Protein AF-A0A7S1QNQ6-F1 (afdb_monomer_lite)

Structure (mmCIF, N/CA/C/O backbone):
data_AF-A0A7S1QNQ6-F1
#
_entry.id   AF-A0A7S1QNQ6-F1
#
loop_
_atom_site.group_PDB
_atom_site.id
_atom_site.type_symbol
_atom_site.label_atom_id
_atom_site.label_alt_id
_atom_site.label_comp_id
_atom_site.label_asym_id
_atom_site.label_entity_id
_atom_site.label_seq_id
_atom_site.pdbx_PDB_ins_code
_atom_site.Cartn_x
_atom_site.Cartn_y
_atom_site.Cartn_z
_atom_site.occupancy
_atom_site.B_iso_or_equiv
_atom_site.auth_seq_id
_atom_site.auth_comp_id
_atom_site.auth_asym_id
_atom_site.auth_atom_id
_atom_site.pdbx_PDB_model_num
ATOM 1 N N . ALA A 1 1 ? 40.772 -43.694 34.436 1.00 43.66 1 ALA A N 1
ATOM 2 C CA . ALA A 1 1 ? 40.806 -44.690 33.346 1.00 43.66 1 ALA A CA 1
ATOM 3 C C . ALA A 1 1 ? 40.112 -44.093 32.126 1.00 43.66 1 ALA A C 1
ATOM 5 O O . ALA A 1 1 ? 38.906 -44.220 31.975 1.00 43.66 1 ALA A O 1
ATOM 6 N N . ALA A 1 2 ? 40.869 -43.339 31.330 1.00 39.12 2 ALA A N 1
ATOM 7 C CA . ALA A 1 2 ? 40.403 -42.659 30.126 1.00 39.12 2 ALA A CA 1
ATOM 8 C C . ALA A 1 2 ? 40.765 -43.521 28.909 1.00 39.12 2 ALA A C 1
ATOM 10 O O . ALA A 1 2 ? 41.904 -43.976 28.809 1.00 39.12 2 ALA A O 1
ATOM 11 N N . ARG A 1 3 ? 39.799 -43.787 28.022 1.00 51.72 3 ARG A N 1
ATOM 12 C CA . ARG A 1 3 ? 40.020 -44.522 26.770 1.00 51.72 3 ARG A CA 1
ATOM 13 C C . ARG A 1 3 ? 40.305 -43.535 25.643 1.00 51.72 3 ARG A C 1
ATOM 15 O O . ARG A 1 3 ? 39.486 -42.678 25.332 1.00 51.72 3 ARG A O 1
ATOM 22 N N . SER A 1 4 ? 41.492 -43.687 25.078 1.00 51.06 4 SER A N 1
ATOM 23 C CA . SER A 1 4 ? 42.053 -42.997 23.925 1.00 51.06 4 SER A CA 1
ATOM 24 C C . SER A 1 4 ? 41.447 -43.507 22.613 1.00 51.06 4 SER A C 1
ATOM 26 O O . SER A 1 4 ? 41.304 -44.711 22.404 1.00 51.06 4 SER A O 1
ATOM 28 N N . ALA A 1 5 ? 41.110 -42.573 21.723 1.00 56.50 5 ALA A N 1
ATOM 29 C CA . ALA A 1 5 ? 40.767 -42.834 20.327 1.00 56.50 5 ALA A CA 1
ATOM 30 C C . ALA A 1 5 ? 42.047 -42.940 19.459 1.00 56.50 5 ALA A C 1
ATOM 32 O O . ALA A 1 5 ? 43.054 -42.312 19.799 1.00 56.50 5 ALA A O 1
ATOM 33 N N . PRO A 1 6 ? 42.034 -43.716 18.357 1.00 59.28 6 PRO A N 1
ATOM 34 C CA . PRO A 1 6 ? 43.206 -43.937 17.505 1.00 59.28 6 PRO A CA 1
ATOM 35 C C . PRO A 1 6 ? 43.489 -42.769 16.530 1.00 59.28 6 PRO A C 1
ATOM 37 O O . PRO A 1 6 ? 42.563 -42.047 16.147 1.00 59.28 6 PRO A O 1
ATOM 40 N N . PRO A 1 7 ? 44.757 -42.581 16.103 1.00 54.34 7 PRO A N 1
ATOM 41 C CA . PRO A 1 7 ? 45.183 -41.452 15.277 1.00 54.34 7 PRO A CA 1
ATOM 42 C C . PRO A 1 7 ? 44.834 -41.634 13.791 1.00 54.34 7 PRO A C 1
ATOM 44 O O . PRO A 1 7 ? 44.907 -42.734 13.245 1.00 54.34 7 PRO A O 1
ATOM 47 N N . ARG A 1 8 ? 44.485 -40.524 13.128 1.00 54.38 8 ARG A N 1
ATOM 48 C CA . ARG A 1 8 ? 44.292 -40.439 11.671 1.00 54.38 8 ARG A CA 1
ATOM 49 C C . ARG A 1 8 ? 45.647 -40.359 10.940 1.00 54.38 8 ARG A C 1
ATOM 51 O O . ARG A 1 8 ? 46.566 -39.742 11.478 1.00 54.38 8 ARG A O 1
ATOM 58 N N . PRO A 1 9 ? 45.772 -40.932 9.729 1.00 52.75 9 PRO A N 1
ATOM 59 C CA . PRO A 1 9 ? 46.994 -40.861 8.928 1.00 52.75 9 PRO A CA 1
ATOM 60 C C . PRO A 1 9 ? 47.185 -39.483 8.254 1.00 52.75 9 PRO A C 1
ATOM 62 O O . PRO A 1 9 ? 46.202 -38.773 8.026 1.00 52.75 9 PRO A O 1
ATOM 65 N N . PRO A 1 10 ? 48.436 -39.099 7.933 1.00 51.22 10 PRO A N 1
ATOM 66 C CA . PRO A 1 10 ? 48.774 -37.786 7.387 1.00 51.22 10 PRO A CA 1
ATOM 67 C C . PRO A 1 10 ? 48.461 -37.674 5.886 1.00 51.22 10 PRO A C 1
ATOM 69 O O . PRO A 1 10 ? 48.866 -38.520 5.092 1.00 51.22 10 PRO A O 1
ATOM 72 N N . CYS A 1 11 ? 47.787 -36.591 5.494 1.00 41.41 11 CYS A N 1
ATOM 73 C CA . CYS A 1 11 ? 47.638 -36.185 4.098 1.00 41.41 11 CYS A CA 1
ATOM 74 C C . CYS A 1 11 ? 48.919 -35.484 3.620 1.00 41.41 11 CYS A C 1
ATOM 76 O O . CYS A 1 11 ? 49.298 -34.446 4.163 1.00 41.41 11 CYS A O 1
ATOM 78 N N . SER A 1 12 ? 49.563 -36.030 2.589 1.00 45.22 12 SER A N 1
ATOM 79 C CA . SER A 1 12 ? 50.624 -35.363 1.824 1.00 45.22 12 SER A CA 1
ATOM 80 C C . SER A 1 12 ? 50.027 -34.659 0.594 1.00 45.22 12 SER A C 1
ATOM 82 O O . SER A 1 12 ? 49.129 -35.222 -0.033 1.00 45.22 12 SER A O 1
ATOM 84 N N . PRO A 1 13 ? 50.506 -33.460 0.211 1.00 51.19 13 PRO A N 1
ATOM 85 C CA . PRO A 1 13 ? 50.069 -32.786 -1.006 1.00 51.19 13 PRO A CA 1
ATOM 86 C C . PRO A 1 13 ? 50.897 -33.259 -2.212 1.00 51.19 13 PRO A C 1
ATOM 88 O O . PRO A 1 13 ? 52.118 -33.114 -2.229 1.00 51.19 13 PRO A O 1
ATOM 91 N N . HIS A 1 14 ? 50.235 -33.797 -3.237 1.00 39.62 14 HIS A N 1
ATOM 92 C CA . HIS A 1 14 ? 50.823 -33.973 -4.568 1.00 39.62 14 HIS A CA 1
ATOM 93 C C . HIS A 1 14 ? 50.508 -32.741 -5.434 1.00 39.62 14 HIS A C 1
ATOM 95 O O . HIS A 1 14 ? 49.341 -32.355 -5.512 1.00 39.62 14 HIS A O 1
ATOM 101 N N . PRO A 1 15 ? 51.496 -32.130 -6.113 1.00 47.69 15 PRO A N 1
ATOM 102 C CA . PRO A 1 15 ? 51.234 -31.169 -7.173 1.00 47.69 15 PRO A CA 1
ATOM 103 C C . PRO A 1 15 ? 50.852 -31.929 -8.450 1.00 47.69 15 PRO A C 1
ATOM 105 O O . PRO A 1 15 ? 51.611 -32.766 -8.936 1.00 47.69 15 PRO A O 1
ATOM 108 N N . VAL A 1 16 ? 49.668 -31.649 -8.992 1.00 44.62 16 VAL A N 1
ATOM 109 C CA . VAL A 1 16 ? 49.266 -32.124 -10.321 1.00 44.62 16 VAL A CA 1
ATOM 110 C C . VAL A 1 16 ? 49.886 -31.181 -11.349 1.00 44.62 16 VAL A C 1
ATOM 112 O O . VAL A 1 16 ? 49.451 -30.042 -11.506 1.00 44.62 16 VAL A O 1
ATOM 115 N N . SER A 1 17 ? 50.936 -31.644 -12.022 1.00 35.41 17 SER A N 1
ATOM 116 C CA . SER A 1 17 ? 51.471 -31.014 -13.227 1.00 35.41 17 SER A CA 1
ATOM 117 C C . SER A 1 17 ? 50.490 -31.236 -14.380 1.00 35.41 17 SER A C 1
ATOM 119 O O . SER A 1 17 ? 50.269 -32.368 -14.799 1.00 35.41 17 SER A O 1
ATOM 121 N N . VAL A 1 18 ? 49.893 -30.156 -14.885 1.00 40.31 18 VAL A N 1
ATOM 122 C CA . VAL A 1 18 ? 49.149 -30.156 -16.150 1.00 40.31 18 VAL A CA 1
ATOM 123 C C . VAL A 1 18 ? 50.181 -30.069 -17.274 1.00 40.31 18 VAL A C 1
ATOM 125 O O . VAL A 1 18 ? 50.768 -29.012 -17.503 1.00 40.31 18 VAL A O 1
ATOM 128 N N . GLU A 1 19 ? 50.454 -31.196 -17.932 1.00 37.75 19 GLU A N 1
ATOM 129 C CA . GLU A 1 19 ? 51.262 -31.230 -19.151 1.00 37.75 19 GLU A CA 1
ATOM 130 C C . GLU A 1 19 ? 50.499 -30.579 -20.308 1.00 37.75 19 GLU A C 1
ATOM 132 O O . GLU A 1 19 ? 49.413 -30.995 -20.711 1.00 37.75 19 GLU A O 1
ATOM 137 N N . LEU A 1 20 ? 51.114 -29.522 -20.829 1.00 44.75 20 LEU A N 1
ATOM 138 C CA . LEU A 1 20 ? 50.700 -28.740 -21.978 1.00 44.75 20 LEU A CA 1
ATOM 139 C C . LEU A 1 20 ? 51.020 -29.534 -23.261 1.00 44.75 20 LEU A C 1
ATOM 141 O O . LEU A 1 20 ? 52.118 -29.431 -23.810 1.00 44.75 20 LEU A O 1
ATOM 145 N N . LEU A 1 21 ? 50.080 -30.347 -23.747 1.00 42.16 21 LEU A N 1
ATOM 146 C CA . LEU A 1 21 ? 50.174 -30.939 -25.084 1.00 42.16 21 LEU A CA 1
ATOM 147 C C . LEU A 1 21 ? 49.765 -29.900 -26.132 1.00 42.16 21 LEU A C 1
ATOM 149 O O . LEU A 1 21 ? 48.588 -29.609 -26.335 1.00 42.16 21 LEU A O 1
ATOM 153 N N . GLY A 1 22 ? 50.771 -29.342 -26.807 1.00 44.50 22 GLY A N 1
ATOM 154 C CA . GLY A 1 22 ? 50.606 -28.520 -28.000 1.00 44.50 22 GLY A CA 1
ATOM 155 C C . GLY A 1 22 ? 50.102 -29.353 -29.176 1.00 44.50 22 GLY A C 1
ATOM 156 O O . GLY A 1 22 ? 50.893 -29.918 -29.928 1.00 44.50 22 GLY A O 1
ATOM 157 N N . ALA A 1 23 ? 48.783 -29.402 -29.352 1.00 38.88 23 ALA A N 1
ATOM 158 C CA . ALA A 1 23 ? 48.154 -29.808 -30.600 1.00 38.88 23 ALA A CA 1
ATOM 159 C C . ALA A 1 23 ? 47.823 -28.550 -31.418 1.00 38.88 23 ALA A C 1
ATOM 161 O O . ALA A 1 23 ? 47.071 -27.679 -30.983 1.00 38.88 23 ALA A O 1
ATOM 162 N N . SER A 1 24 ? 48.428 -28.451 -32.601 1.00 38.34 24 SER A N 1
ATOM 163 C CA . SER A 1 24 ? 48.161 -27.410 -33.591 1.00 38.34 24 SER A CA 1
ATOM 164 C C . SER A 1 24 ? 46.710 -27.524 -34.070 1.00 38.34 24 SER A C 1
ATOM 166 O O . SER A 1 24 ? 46.338 -28.501 -34.717 1.00 38.34 24 SER A O 1
ATOM 168 N N . VAL A 1 25 ? 45.886 -26.538 -33.709 1.00 40.31 25 VAL A N 1
ATOM 169 C CA . VAL A 1 25 ? 44.505 -26.409 -34.184 1.00 40.31 25 VAL A CA 1
ATOM 170 C C . VAL A 1 25 ? 44.547 -25.905 -35.632 1.00 40.31 25 VAL A C 1
ATOM 172 O O . VAL A 1 25 ? 45.142 -24.852 -35.882 1.00 40.31 25 VAL A O 1
ATOM 175 N N . PRO A 1 26 ? 43.949 -26.618 -36.602 1.00 46.56 26 PRO A N 1
ATOM 176 C CA . PRO A 1 26 ? 43.854 -26.127 -37.966 1.00 46.56 26 PRO A CA 1
ATOM 177 C C . PRO A 1 26 ? 42.913 -24.920 -38.004 1.00 46.56 26 PRO A C 1
ATOM 179 O O . PRO A 1 26 ? 41.782 -24.983 -37.527 1.00 46.56 26 PRO A O 1
ATOM 182 N N . ALA A 1 27 ? 43.390 -23.823 -38.593 1.00 47.31 27 ALA A N 1
ATOM 183 C CA . ALA A 1 27 ? 42.593 -22.651 -38.924 1.00 47.31 27 ALA A CA 1
ATOM 184 C C . ALA A 1 27 ? 41.531 -23.032 -39.973 1.00 47.31 27 ALA A C 1
ATOM 186 O O . ALA A 1 27 ? 41.761 -22.934 -41.177 1.00 47.31 27 ALA A O 1
ATOM 187 N N . MET A 1 28 ? 40.385 -23.524 -39.506 1.00 41.84 28 MET A N 1
ATOM 188 C CA . MET A 1 28 ? 39.174 -23.728 -40.299 1.00 41.84 28 MET A CA 1
ATOM 189 C C . MET A 1 28 ? 38.198 -22.587 -40.007 1.00 41.84 28 MET A C 1
ATOM 191 O O . MET A 1 28 ? 38.118 -22.099 -38.882 1.00 41.84 28 MET A O 1
ATOM 195 N N . GLY A 1 29 ? 37.548 -22.113 -41.069 1.00 44.22 29 GLY A N 1
ATOM 196 C CA . GLY A 1 29 ? 36.875 -20.821 -41.162 1.00 44.22 29 GLY A CA 1
ATOM 197 C C . GLY A 1 29 ? 35.884 -20.508 -40.042 1.00 44.22 29 GLY A C 1
ATOM 198 O O . GLY A 1 29 ? 35.178 -21.374 -39.537 1.00 44.22 29 GLY A O 1
ATOM 199 N N . SER A 1 30 ? 35.830 -19.222 -39.695 1.00 44.06 30 SER A N 1
ATOM 200 C CA . SER A 1 30 ? 34.918 -18.626 -38.723 1.00 44.06 30 SER A CA 1
ATOM 201 C C . SER A 1 30 ? 33.472 -18.598 -39.238 1.00 44.06 30 SER A C 1
ATOM 203 O O . SER A 1 30 ? 32.901 -17.530 -39.467 1.00 44.06 30 SER A O 1
ATOM 205 N N . GLU A 1 31 ? 32.861 -19.759 -39.436 1.00 48.34 31 GLU A N 1
ATOM 206 C CA . GLU A 1 31 ? 31.406 -19.852 -39.366 1.00 48.34 31 GLU A CA 1
ATOM 207 C C . GLU A 1 31 ? 31.050 -19.828 -37.879 1.00 48.34 31 GLU A C 1
ATOM 209 O O . GLU A 1 31 ? 31.352 -20.758 -37.134 1.00 48.34 31 GLU A O 1
ATOM 214 N N . GLY A 1 32 ? 30.534 -18.685 -37.421 1.00 53.12 32 GLY A N 1
ATOM 215 C CA . GLY A 1 32 ? 30.272 -18.395 -36.015 1.00 53.12 32 GLY A CA 1
ATOM 216 C C . GLY A 1 32 ? 29.259 -19.359 -35.408 1.00 53.12 32 GLY A C 1
ATOM 217 O O . GLY A 1 32 ? 28.066 -19.075 -35.382 1.00 53.12 32 GLY A O 1
ATOM 218 N N . TYR A 1 33 ? 29.744 -20.484 -34.890 1.00 72.69 33 TYR A N 1
ATOM 219 C CA . TYR A 1 33 ? 28.970 -21.377 -34.043 1.00 72.69 33 TYR A CA 1
ATOM 220 C C . TYR A 1 33 ? 28.693 -20.639 -32.730 1.00 72.69 33 TYR A C 1
ATOM 222 O O . TYR A 1 33 ? 29.552 -20.541 -31.852 1.00 72.69 33 TYR A O 1
ATOM 230 N N . SER A 1 34 ? 27.502 -20.054 -32.610 1.00 84.44 34 SER A N 1
ATOM 231 C CA . SER A 1 34 ? 27.022 -19.544 -31.331 1.00 84.44 34 SER A CA 1
ATOM 232 C C . SER A 1 34 ? 26.851 -20.740 -30.399 1.00 84.44 34 SER A C 1
ATOM 234 O O . SER A 1 34 ? 25.913 -21.519 -30.555 1.00 84.44 34 SER A O 1
ATOM 236 N N . ILE A 1 35 ? 27.790 -20.911 -29.469 1.00 90.75 35 ILE A N 1
ATOM 237 C CA . ILE A 1 35 ? 27.707 -21.924 -28.412 1.00 90.75 35 ILE A CA 1
ATOM 238 C C . ILE A 1 35 ? 26.370 -21.730 -27.696 1.00 90.75 35 ILE A C 1
ATOM 240 O O . ILE A 1 35 ? 26.075 -20.604 -27.280 1.00 90.75 35 ILE A O 1
ATOM 244 N N . SER A 1 36 ? 25.575 -22.796 -27.585 1.00 96.31 36 SER A N 1
ATOM 245 C CA . SER A 1 36 ? 24.264 -22.757 -26.934 1.00 96.31 36 SER A CA 1
ATOM 246 C C . SER A 1 36 ? 24.407 -22.353 -25.459 1.00 96.31 36 SER A C 1
ATOM 248 O O . SER A 1 36 ? 25.483 -22.483 -24.861 1.00 96.31 36 SER A O 1
ATOM 250 N N . TRP A 1 37 ? 23.364 -21.777 -24.855 1.00 96.88 37 TRP A N 1
ATOM 251 C CA . TRP A 1 37 ? 23.460 -21.384 -23.442 1.00 96.88 37 TRP A CA 1
ATOM 252 C C . TRP A 1 37 ? 23.512 -22.632 -22.554 1.00 96.88 37 TRP A C 1
ATOM 254 O O . TRP A 1 37 ? 24.110 -22.583 -21.482 1.00 96.88 37 TRP A O 1
ATOM 264 N N . GLU A 1 38 ? 22.954 -23.745 -23.030 1.00 97.50 38 GLU A N 1
ATOM 265 C CA . GLU A 1 38 ? 22.968 -25.055 -22.397 1.00 97.50 38 GLU A CA 1
ATOM 266 C C . GLU A 1 38 ? 24.397 -25.591 -22.262 1.00 97.50 38 GLU A C 1
ATOM 268 O O . GLU A 1 38 ? 24.793 -25.997 -21.170 1.00 97.50 38 GLU A O 1
ATOM 273 N N . ASP A 1 39 ? 25.196 -25.511 -23.330 1.00 96.56 39 ASP A N 1
ATOM 274 C CA . ASP A 1 39 ? 26.596 -25.957 -23.312 1.00 96.56 39 ASP A CA 1
ATOM 275 C C . ASP A 1 39 ? 27.435 -25.109 -22.346 1.00 96.56 39 ASP A C 1
ATOM 277 O O . ASP A 1 39 ? 28.197 -25.641 -21.540 1.00 96.56 39 ASP A O 1
ATOM 281 N N . LYS A 1 40 ? 27.240 -23.781 -22.359 1.00 96.56 40 LYS A N 1
ATOM 282 C CA . LYS A 1 40 ? 27.910 -22.863 -21.418 1.00 96.56 40 LYS A CA 1
ATOM 283 C C . LYS A 1 40 ? 27.502 -23.113 -19.966 1.00 96.56 40 LYS A C 1
ATOM 285 O O . LYS A 1 40 ? 28.320 -22.990 -19.058 1.00 96.56 40 LYS A O 1
ATOM 290 N N . ALA A 1 41 ? 26.233 -23.424 -19.722 1.00 97.00 41 ALA A N 1
ATOM 291 C CA . ALA A 1 41 ? 25.736 -23.713 -18.384 1.00 97.00 41 ALA A CA 1
ATOM 292 C C . ALA A 1 41 ? 26.268 -25.059 -17.859 1.00 97.00 41 ALA A C 1
ATOM 294 O O . ALA A 1 41 ? 26.639 -25.148 -16.685 1.00 97.00 41 ALA A O 1
ATOM 295 N N . ALA A 1 42 ? 26.378 -26.063 -18.735 1.00 96.50 42 ALA A N 1
ATOM 296 C CA . ALA A 1 42 ? 27.004 -27.347 -18.430 1.00 96.50 42 ALA A CA 1
ATOM 297 C C . ALA A 1 42 ? 28.509 -27.202 -18.145 1.00 96.50 42 ALA A C 1
ATOM 299 O O . ALA A 1 42 ? 29.009 -27.797 -17.192 1.00 96.50 42 ALA A O 1
ATOM 300 N N . GLU A 1 43 ? 29.221 -26.362 -18.906 1.00 96.56 43 GLU A N 1
ATOM 301 C CA . GLU A 1 43 ? 30.641 -26.051 -18.681 1.00 96.56 43 GLU A CA 1
ATOM 302 C C . GLU A 1 43 ? 30.887 -25.415 -17.301 1.00 96.56 43 GLU A C 1
ATOM 304 O O . GLU A 1 43 ? 31.863 -25.738 -16.625 1.00 96.56 43 GLU A O 1
ATOM 309 N N . LEU A 1 44 ? 29.964 -24.565 -16.837 1.00 96.31 44 LEU A N 1
ATOM 310 C CA . LEU A 1 44 ? 30.014 -23.950 -15.506 1.00 96.31 44 LEU A CA 1
ATOM 311 C C . LEU A 1 44 ? 29.577 -24.891 -14.367 1.00 96.31 44 LEU A C 1
ATOM 313 O O . LEU A 1 44 ? 29.612 -24.485 -13.203 1.00 96.31 44 LEU A O 1
ATOM 317 N N . GLY A 1 45 ? 29.163 -26.125 -14.676 1.00 96.62 45 GLY A N 1
ATOM 318 C CA . GLY A 1 45 ? 28.713 -27.104 -13.686 1.00 96.62 45 GLY A CA 1
ATOM 319 C C . GLY A 1 45 ? 27.456 -26.668 -12.930 1.00 96.62 45 GLY A C 1
ATOM 320 O O . GLY A 1 45 ? 27.340 -26.932 -11.731 1.00 96.62 45 GLY A O 1
ATOM 321 N N . LEU A 1 46 ? 26.543 -25.953 -13.598 1.00 96.94 46 LEU A N 1
ATOM 322 C CA . LEU A 1 46 ? 25.277 -25.536 -12.999 1.00 96.94 46 LEU A CA 1
ATOM 323 C C . LEU A 1 46 ? 24.355 -26.743 -12.770 1.00 96.94 46 LEU A C 1
ATOM 325 O O . LEU A 1 46 ? 24.290 -27.657 -13.585 1.00 96.94 46 LEU A O 1
ATOM 329 N N . ASP A 1 47 ? 23.637 -26.734 -11.646 1.00 96.88 47 ASP A N 1
ATOM 330 C CA . ASP A 1 47 ? 22.691 -27.797 -11.301 1.00 96.88 47 ASP A CA 1
ATOM 331 C C . ASP A 1 47 ? 21.417 -27.772 -12.171 1.00 96.88 47 ASP A C 1
ATOM 333 O O . ASP A 1 47 ? 21.079 -26.766 -12.802 1.00 96.88 47 ASP A O 1
ATOM 337 N N . ASP A 1 48 ? 20.669 -28.880 -12.170 1.00 96.38 48 ASP A N 1
ATOM 338 C CA . ASP A 1 48 ? 19.435 -29.035 -12.957 1.00 96.38 48 ASP A CA 1
ATOM 339 C C . ASP A 1 48 ? 18.380 -27.963 -12.633 1.00 96.38 48 ASP A C 1
ATOM 341 O O . ASP A 1 48 ? 17.598 -27.557 -13.497 1.00 96.38 48 ASP A O 1
ATOM 345 N N . LEU A 1 49 ? 18.367 -27.459 -11.393 1.00 93.44 49 LEU A N 1
ATOM 346 C CA . LEU A 1 49 ? 17.473 -26.375 -10.982 1.00 93.44 49 LEU A CA 1
ATOM 347 C C . LEU A 1 49 ? 17.834 -25.064 -11.686 1.00 93.44 49 LEU A C 1
ATOM 349 O O . LEU A 1 49 ? 16.945 -24.333 -12.123 1.00 93.44 49 LEU A O 1
ATOM 353 N N . CYS A 1 50 ? 19.123 -24.771 -11.837 1.00 96.69 50 CYS A N 1
ATOM 354 C CA . CYS A 1 50 ? 19.602 -23.624 -12.597 1.00 96.69 50 CYS A CA 1
ATOM 355 C C . CYS A 1 50 ? 19.360 -23.785 -14.090 1.00 96.69 50 CYS A C 1
ATOM 357 O O . CYS A 1 50 ? 18.962 -22.813 -14.727 1.00 96.69 50 CYS A O 1
ATOM 359 N N . MET A 1 51 ? 19.526 -24.991 -14.634 1.00 97.00 51 MET A N 1
ATOM 360 C CA . MET A 1 51 ? 19.176 -25.286 -16.027 1.00 97.00 51 MET A CA 1
ATOM 361 C C . MET A 1 51 ? 17.685 -25.044 -16.281 1.00 97.00 51 MET A C 1
ATOM 363 O O . MET A 1 51 ? 17.318 -24.372 -17.244 1.00 97.00 51 MET A O 1
ATOM 367 N N . SER A 1 52 ? 16.819 -25.497 -15.368 1.00 95.06 52 SER A N 1
ATOM 368 C CA . SER A 1 52 ? 15.382 -25.220 -15.422 1.00 95.06 52 SER A CA 1
ATOM 369 C C . SER A 1 52 ? 15.089 -23.717 -15.334 1.00 95.06 52 SER A C 1
ATOM 371 O O . SER A 1 52 ? 14.334 -23.188 -16.153 1.00 95.06 52 SER A O 1
ATOM 373 N N . ALA A 1 53 ? 15.742 -22.993 -14.420 1.00 95.00 53 ALA A N 1
ATOM 374 C CA . ALA A 1 53 ? 15.578 -21.545 -14.290 1.00 95.00 53 ALA A CA 1
ATOM 375 C C . ALA A 1 53 ? 16.061 -20.769 -15.530 1.00 95.00 53 ALA A C 1
ATOM 377 O O . ALA A 1 53 ? 15.421 -19.792 -15.922 1.00 95.00 53 ALA A O 1
ATOM 378 N N . LEU A 1 54 ? 17.157 -21.203 -16.159 1.00 96.19 54 LEU A N 1
ATOM 379 C CA . LEU A 1 54 ? 17.680 -20.611 -17.392 1.00 96.19 54 LEU A CA 1
ATOM 380 C C . LEU A 1 54 ? 16.783 -20.918 -18.596 1.00 96.19 54 LEU A C 1
ATOM 382 O O . LEU A 1 54 ? 16.535 -20.026 -19.399 1.00 96.19 54 LEU A O 1
ATOM 386 N N . SER A 1 55 ? 16.203 -22.117 -18.672 1.00 95.12 55 SER A N 1
ATOM 387 C CA . SER A 1 55 ? 15.240 -22.463 -19.730 1.00 95.12 55 SER A CA 1
ATOM 388 C C . SER A 1 55 ? 13.936 -21.658 -19.646 1.00 95.12 55 SER A C 1
ATOM 390 O O . SER A 1 55 ? 13.241 -21.472 -20.644 1.00 95.12 55 SER A O 1
ATOM 392 N N . ALA A 1 56 ? 13.597 -21.155 -18.453 1.00 89.00 56 ALA A N 1
ATOM 393 C CA . ALA A 1 56 ? 12.419 -20.324 -18.242 1.00 89.00 56 ALA A CA 1
ATOM 394 C C . ALA A 1 56 ? 12.613 -18.872 -18.720 1.00 89.00 56 ALA A C 1
ATOM 396 O O . ALA A 1 56 ? 11.619 -18.173 -18.964 1.00 89.00 56 ALA A O 1
ATOM 397 N N . VAL A 1 57 ? 13.858 -18.404 -18.868 1.00 91.06 57 VAL A N 1
ATOM 398 C CA . VAL A 1 57 ? 14.173 -17.063 -19.385 1.00 91.06 57 VAL A CA 1
ATOM 399 C C . VAL A 1 57 ? 14.490 -17.110 -20.889 1.00 91.06 57 VAL A C 1
ATOM 401 O O . VAL A 1 57 ? 14.867 -18.158 -21.404 1.00 91.06 57 VAL A O 1
ATOM 404 N N . PRO A 1 58 ? 14.325 -16.000 -21.636 1.00 89.56 58 PRO A N 1
ATOM 405 C CA . PRO A 1 58 ? 14.741 -15.945 -23.039 1.00 89.56 58 PRO A CA 1
ATOM 406 C C . PRO A 1 58 ? 16.222 -16.312 -23.212 1.00 89.56 58 PRO A C 1
ATOM 408 O O . PRO A 1 58 ? 17.052 -15.925 -22.386 1.00 89.56 58 PRO A O 1
ATOM 411 N N . SER A 1 59 ? 16.563 -17.005 -24.301 1.00 91.56 59 SER A N 1
ATOM 412 C CA . SER A 1 59 ? 17.921 -17.514 -24.561 1.00 91.56 59 SER A CA 1
ATOM 413 C C . SER A 1 59 ? 18.996 -16.422 -24.514 1.00 91.56 59 SER A C 1
ATOM 415 O O . SER A 1 59 ? 20.053 -16.612 -23.917 1.00 91.56 59 SER A O 1
ATOM 417 N N . GLU A 1 60 ? 18.711 -15.238 -25.059 1.00 89.69 60 GLU A N 1
ATOM 418 C CA . GLU A 1 60 ? 19.607 -14.075 -24.998 1.00 89.69 60 GLU A CA 1
ATOM 419 C C . GLU A 1 60 ? 19.916 -13.660 -23.550 1.00 89.69 60 GLU A C 1
ATOM 421 O O . GLU A 1 60 ? 21.064 -13.382 -23.194 1.00 89.69 60 GLU A O 1
ATOM 426 N N . ARG A 1 61 ? 18.907 -13.703 -22.673 1.00 90.12 61 ARG A N 1
ATOM 427 C CA . ARG A 1 61 ? 19.081 -13.391 -21.254 1.00 90.12 61 ARG A CA 1
ATOM 428 C C . ARG A 1 61 ? 19.816 -14.504 -20.520 1.00 90.12 61 ARG A C 1
ATOM 430 O O . ARG A 1 61 ? 20.647 -14.191 -19.670 1.00 90.12 61 ARG A O 1
ATOM 437 N N . ALA A 1 62 ? 19.556 -15.769 -20.848 1.00 95.81 62 ALA A N 1
ATOM 438 C CA . ALA A 1 62 ? 20.331 -16.887 -20.316 1.00 95.81 62 ALA A CA 1
ATOM 439 C C . ALA A 1 62 ? 21.826 -16.696 -20.624 1.00 95.81 62 ALA A C 1
ATOM 441 O O . ALA A 1 62 ? 22.650 -16.741 -19.711 1.00 95.81 62 ALA A O 1
ATOM 442 N N . HIS A 1 63 ? 22.176 -16.339 -21.866 1.00 95.38 63 HIS A N 1
ATOM 443 C CA . HIS A 1 63 ? 23.551 -15.988 -22.234 1.00 95.38 63 HIS A CA 1
ATOM 444 C C . HIS A 1 63 ? 24.106 -14.805 -21.437 1.00 95.38 63 HIS A C 1
ATOM 446 O O . HIS A 1 63 ? 25.255 -14.856 -21.000 1.00 95.38 63 HIS A O 1
ATOM 452 N N . GLN A 1 64 ? 23.314 -13.754 -21.216 1.00 94.38 64 GLN A N 1
ATOM 453 C CA . GLN A 1 64 ? 23.753 -12.597 -20.436 1.00 94.38 64 GLN A CA 1
ATOM 454 C C . GLN A 1 64 ? 24.012 -12.953 -18.964 1.00 94.38 64 GLN A C 1
ATOM 456 O O . GLN A 1 64 ? 25.032 -12.546 -18.420 1.00 94.38 64 GLN A O 1
ATOM 461 N N . ILE A 1 65 ? 23.147 -13.760 -18.339 1.00 96.06 65 ILE A N 1
ATOM 462 C CA . ILE A 1 65 ? 23.339 -14.252 -16.963 1.00 96.06 65 ILE A CA 1
ATOM 463 C C . ILE A 1 65 ? 24.617 -15.095 -16.869 1.00 96.06 65 ILE A C 1
ATOM 465 O O . ILE A 1 65 ? 25.392 -14.935 -15.927 1.00 96.06 65 ILE A O 1
ATOM 469 N N . LEU A 1 66 ? 24.864 -15.965 -17.851 1.00 97.12 66 LEU A N 1
ATOM 470 C CA . LEU A 1 66 ? 26.074 -16.792 -17.901 1.00 97.12 66 LEU A CA 1
ATOM 471 C C . LEU A 1 66 ? 27.342 -15.945 -18.125 1.00 97.12 66 LEU A C 1
ATOM 473 O O . LEU A 1 66 ? 28.368 -16.194 -17.494 1.00 97.12 66 LEU A O 1
ATOM 477 N N . ASN A 1 67 ? 27.273 -14.893 -18.947 1.00 95.88 67 ASN A N 1
ATOM 478 C CA . ASN A 1 67 ? 28.375 -13.940 -19.120 1.00 95.88 67 ASN A CA 1
ATOM 479 C C . ASN A 1 67 ? 28.622 -13.109 -17.841 1.00 95.88 67 ASN A C 1
ATOM 481 O O . ASN A 1 67 ? 29.773 -12.866 -17.472 1.00 95.88 67 ASN A O 1
ATOM 485 N N . ASP A 1 68 ? 27.565 -12.710 -17.127 1.00 95.81 68 ASP A N 1
ATOM 486 C CA . ASP A 1 68 ? 27.665 -12.016 -15.836 1.00 95.81 68 ASP A CA 1
ATOM 487 C C . ASP A 1 68 ? 28.348 -12.898 -14.782 1.00 95.81 68 ASP A C 1
ATOM 489 O O . ASP A 1 68 ? 29.164 -12.418 -13.996 1.00 95.81 68 ASP A O 1
ATOM 493 N N . ILE A 1 69 ? 28.068 -14.203 -14.791 1.00 97.25 69 ILE A N 1
ATOM 494 C CA . ILE A 1 69 ? 28.758 -15.173 -13.934 1.00 97.25 69 ILE A CA 1
ATOM 495 C C . ILE A 1 69 ? 30.245 -15.224 -14.262 1.00 97.25 69 ILE A C 1
ATOM 497 O O . ILE A 1 69 ? 31.064 -15.171 -13.350 1.00 97.25 69 ILE A O 1
ATOM 501 N N . HIS A 1 70 ? 30.603 -15.276 -15.545 1.00 94.81 70 HIS A N 1
ATOM 502 C CA . HIS A 1 70 ? 32.003 -15.320 -15.958 1.00 94.81 70 HIS A CA 1
ATOM 503 C C . HIS A 1 70 ? 32.760 -14.037 -15.573 1.00 94.81 70 HIS A C 1
ATOM 505 O O . HIS A 1 70 ? 33.918 -14.096 -15.162 1.00 94.81 70 HIS A O 1
ATOM 511 N N . THR A 1 71 ? 32.120 -12.869 -15.673 1.00 96.31 71 THR A N 1
ATOM 512 C CA . THR A 1 71 ? 32.739 -11.591 -15.275 1.00 96.31 71 THR A CA 1
ATOM 513 C C . THR A 1 71 ? 32.845 -11.432 -13.757 1.00 96.31 71 THR A C 1
ATOM 515 O O . THR A 1 71 ? 33.801 -10.826 -13.279 1.00 96.31 71 THR A O 1
ATOM 518 N N . LYS A 1 72 ? 31.913 -12.012 -12.988 1.00 96.00 72 LYS A N 1
ATOM 519 C CA . LYS A 1 72 ? 31.826 -11.882 -11.519 1.00 96.00 72 LYS A CA 1
ATOM 520 C C . LYS A 1 72 ? 32.208 -13.152 -10.756 1.00 96.00 72 LYS A C 1
ATOM 522 O O . LYS A 1 72 ? 31.899 -13.266 -9.569 1.00 96.00 72 LYS A O 1
ATOM 527 N N . ALA A 1 73 ? 32.883 -14.105 -11.396 1.00 93.69 73 ALA A N 1
ATOM 528 C CA . ALA A 1 73 ? 33.142 -15.431 -10.829 1.00 93.69 73 ALA A CA 1
ATOM 529 C C . ALA A 1 73 ? 33.852 -15.386 -9.458 1.00 93.69 73 ALA A C 1
ATOM 531 O O . ALA A 1 73 ? 33.605 -16.242 -8.614 1.00 93.69 73 ALA A O 1
ATOM 532 N N . GLY A 1 74 ? 34.682 -14.365 -9.203 1.00 94.62 74 GLY A N 1
ATOM 533 C CA . GLY A 1 74 ? 35.372 -14.173 -7.920 1.00 94.62 74 GLY A CA 1
ATOM 534 C C . GLY A 1 74 ? 34.529 -13.546 -6.799 1.00 94.62 74 GLY A C 1
ATOM 535 O O . GLY A 1 74 ? 34.879 -13.670 -5.628 1.00 94.62 74 GLY A O 1
ATOM 536 N N . GLU A 1 75 ? 33.419 -12.884 -7.128 1.00 97.06 75 GLU A N 1
ATOM 537 C CA . GLU A 1 75 ? 32.543 -12.213 -6.155 1.00 97.06 75 GLU A CA 1
ATOM 538 C C . GLU A 1 75 ? 31.352 -13.092 -5.743 1.00 97.06 75 GLU A C 1
ATOM 540 O O . GLU A 1 75 ? 30.784 -12.947 -4.653 1.00 97.06 75 GLU A O 1
ATOM 545 N N . ILE A 1 76 ? 30.953 -14.019 -6.617 1.00 97.12 76 ILE A N 1
ATOM 546 C CA . ILE A 1 76 ? 29.774 -14.858 -6.426 1.00 97.12 76 ILE A CA 1
ATOM 547 C C . ILE A 1 76 ? 30.112 -16.036 -5.505 1.00 97.12 76 ILE A C 1
ATOM 549 O O . ILE A 1 76 ? 30.780 -16.988 -5.887 1.00 97.12 76 ILE A O 1
ATOM 553 N N . ARG A 1 77 ? 29.560 -16.021 -4.285 1.00 96.81 77 ARG A N 1
ATOM 554 C CA . ARG A 1 77 ? 29.723 -17.124 -3.315 1.00 96.81 77 ARG A CA 1
ATOM 555 C C . ARG A 1 77 ? 29.051 -18.436 -3.739 1.00 96.81 77 ARG A C 1
ATOM 557 O O . ARG A 1 77 ? 29.454 -19.497 -3.282 1.00 96.81 77 ARG A O 1
ATOM 564 N N . SER A 1 78 ? 27.983 -18.365 -4.535 1.00 97.12 78 SER A N 1
ATOM 565 C CA . SER A 1 78 ? 27.224 -19.527 -5.013 1.00 97.12 78 SER A CA 1
ATOM 566 C C . SER A 1 78 ? 26.629 -19.234 -6.387 1.00 97.12 78 SER A C 1
ATOM 568 O O . SER A 1 78 ? 25.759 -18.367 -6.517 1.00 97.12 78 SER A O 1
ATOM 570 N N . LEU A 1 79 ? 27.100 -19.968 -7.398 1.00 96.94 79 LEU A N 1
ATOM 571 C CA . LEU A 1 79 ? 26.656 -19.831 -8.785 1.00 96.94 79 LEU A CA 1
ATOM 572 C C . LEU A 1 79 ? 25.162 -20.137 -8.922 1.00 96.94 79 LEU A C 1
ATOM 574 O O . LEU A 1 79 ? 24.424 -19.323 -9.473 1.00 96.94 79 LEU A O 1
ATOM 578 N N . SER A 1 80 ? 24.690 -21.233 -8.319 1.00 95.38 80 SER A N 1
ATOM 579 C CA . SER A 1 80 ? 23.286 -21.631 -8.422 1.00 95.38 80 SER A CA 1
ATOM 580 C C . SER A 1 80 ? 22.318 -20.608 -7.825 1.00 95.38 80 SER A C 1
ATOM 582 O O . SER A 1 80 ? 21.257 -20.313 -8.383 1.00 95.38 80 SER A O 1
ATOM 584 N N . ALA A 1 81 ? 22.687 -20.017 -6.684 1.00 95.44 81 ALA A N 1
ATOM 585 C CA . ALA A 1 81 ? 21.890 -18.968 -6.061 1.00 95.44 81 ALA A CA 1
ATOM 586 C C . ALA A 1 81 ? 21.874 -17.691 -6.915 1.00 95.44 81 ALA A C 1
ATOM 588 O O . ALA A 1 81 ? 20.838 -17.028 -7.006 1.00 95.44 81 ALA A O 1
ATOM 589 N N . TYR A 1 82 ? 23.000 -17.360 -7.554 1.00 96.56 82 TYR A N 1
ATOM 590 C CA . TYR A 1 82 ? 23.095 -16.215 -8.452 1.00 96.56 82 TYR A CA 1
ATOM 591 C C . TYR A 1 82 ? 22.229 -16.401 -9.697 1.00 96.56 82 TYR A C 1
ATOM 593 O O . TYR A 1 82 ? 21.422 -15.520 -9.978 1.00 96.56 82 TYR A O 1
ATOM 601 N N . VAL A 1 83 ? 22.319 -17.548 -10.380 1.00 96.69 83 VAL A N 1
ATOM 602 C CA . VAL A 1 83 ? 21.494 -17.866 -11.560 1.00 96.69 83 VAL A CA 1
ATOM 603 C C . VAL A 1 83 ? 20.014 -17.761 -11.220 1.00 96.69 83 VAL A C 1
ATOM 605 O O . VAL A 1 83 ? 19.292 -17.015 -11.871 1.00 96.69 83 VAL A O 1
ATOM 608 N N . ASN A 1 84 ? 19.562 -18.427 -10.153 1.00 94.62 84 ASN A N 1
ATOM 609 C CA . ASN A 1 84 ? 18.158 -18.389 -9.739 1.00 94.62 84 ASN A CA 1
ATOM 610 C C . ASN A 1 84 ? 17.684 -16.974 -9.387 1.00 94.62 84 ASN A C 1
ATOM 612 O O . ASN A 1 84 ? 16.557 -16.590 -9.700 1.00 94.62 84 ASN A O 1
ATOM 616 N N . LYS A 1 85 ? 18.534 -16.179 -8.732 1.00 93.38 85 LYS A N 1
ATOM 617 C CA . LYS A 1 85 ? 18.215 -14.791 -8.396 1.00 93.38 85 LYS A CA 1
ATOM 618 C C . LYS A 1 85 ? 18.173 -13.911 -9.646 1.00 93.38 85 LYS A C 1
ATOM 620 O O . LYS A 1 85 ? 17.211 -13.170 -9.815 1.00 93.38 85 LYS A O 1
ATOM 625 N N . ALA A 1 86 ? 19.162 -14.012 -10.529 1.00 93.44 86 ALA A N 1
ATOM 626 C CA . ALA A 1 86 ? 19.263 -13.229 -11.759 1.00 93.44 86 ALA A CA 1
ATOM 627 C C . ALA A 1 86 ? 18.151 -13.582 -12.756 1.00 93.44 86 ALA A C 1
ATOM 629 O O . ALA A 1 86 ? 17.570 -12.684 -13.368 1.00 93.44 86 ALA A O 1
ATOM 630 N N . ALA A 1 87 ? 17.801 -14.867 -12.847 1.00 92.88 87 ALA A N 1
ATOM 631 C CA . ALA A 1 87 ? 16.673 -15.363 -13.623 1.00 92.88 87 ALA A CA 1
ATOM 632 C C . ALA A 1 87 ? 15.331 -14.858 -13.078 1.00 92.88 87 ALA A C 1
ATOM 634 O O . ALA A 1 87 ? 14.393 -14.735 -13.848 1.00 92.88 87 ALA A O 1
ATOM 635 N N . ARG A 1 88 ? 15.218 -14.520 -11.784 1.00 85.38 88 ARG A N 1
ATOM 636 C CA . ARG A 1 88 ? 14.006 -13.916 -11.192 1.00 85.38 88 ARG A CA 1
ATOM 637 C C . ARG A 1 88 ? 13.987 -12.387 -11.255 1.00 85.38 88 ARG A C 1
ATOM 639 O O . ARG A 1 88 ? 12.920 -11.808 -11.407 1.00 85.38 88 ARG A O 1
ATOM 646 N N . GLN A 1 89 ? 15.137 -11.733 -11.097 1.00 83.12 89 GLN A N 1
ATOM 647 C CA . GLN A 1 89 ? 15.229 -10.275 -10.935 1.00 83.12 89 GLN A CA 1
ATOM 648 C C . GLN A 1 89 ? 15.116 -9.480 -12.238 1.00 83.12 89 GLN A C 1
ATOM 650 O O . GLN A 1 89 ? 14.805 -8.298 -12.178 1.00 83.12 89 GLN A O 1
ATOM 655 N N . HIS A 1 90 ? 15.371 -10.095 -13.393 1.00 64.69 90 HIS A N 1
ATOM 656 C CA . HIS A 1 90 ? 15.468 -9.381 -14.671 1.00 64.69 90 HIS A CA 1
ATOM 657 C C . HIS A 1 90 ? 14.482 -9.888 -15.710 1.00 64.69 90 HIS A C 1
ATOM 659 O O . HIS A 1 90 ? 14.836 -10.128 -16.863 1.00 64.69 90 HIS A O 1
ATOM 665 N N . TRP A 1 91 ? 13.234 -10.049 -15.303 1.00 77.19 91 TRP A N 1
ATOM 666 C CA . TRP A 1 91 ? 12.187 -10.057 -16.300 1.00 77.19 91 TRP A CA 1
ATOM 667 C C . TRP A 1 91 ? 11.887 -8.606 -16.630 1.00 77.19 91 TRP A C 1
ATOM 669 O O . TRP A 1 91 ? 11.508 -7.845 -15.743 1.00 77.19 91 TRP A O 1
ATOM 679 N N . ASP A 1 92 ? 12.099 -8.228 -17.890 1.00 81.12 92 ASP A N 1
ATOM 680 C CA . ASP A 1 92 ? 11.537 -6.988 -18.411 1.00 81.12 92 ASP A CA 1
ATOM 681 C C . ASP A 1 92 ? 10.041 -7.018 -18.091 1.00 81.12 92 ASP A C 1
ATOM 683 O O . ASP A 1 92 ? 9.344 -7.974 -18.444 1.00 81.12 92 ASP A O 1
ATOM 687 N N . GLU A 1 93 ? 9.551 -6.018 -17.362 1.00 84.75 93 GLU A N 1
ATOM 688 C CA . GLU A 1 93 ? 8.153 -5.956 -16.947 1.00 84.75 93 GLU A CA 1
ATOM 689 C C . GLU A 1 93 ? 7.215 -6.048 -18.156 1.00 84.75 93 GLU A C 1
ATOM 691 O O . GLU A 1 93 ? 6.116 -6.595 -18.046 1.00 84.75 93 GLU A O 1
ATOM 696 N N . LYS A 1 94 ? 7.675 -5.606 -19.333 1.00 87.81 94 LYS A N 1
ATOM 697 C CA . LYS A 1 94 ? 6.974 -5.765 -20.608 1.00 87.81 94 LYS A CA 1
ATOM 698 C C . LYS A 1 94 ? 6.827 -7.229 -21.023 1.00 87.81 94 LYS A C 1
ATOM 700 O O . LYS A 1 94 ? 5.767 -7.626 -21.503 1.00 87.81 94 LYS A O 1
ATOM 705 N N . GLU A 1 95 ? 7.854 -8.042 -20.808 1.00 85.62 95 GLU A N 1
ATOM 706 C CA . GLU A 1 95 ? 7.824 -9.482 -21.073 1.00 85.62 95 GLU A CA 1
ATOM 707 C C . GLU A 1 95 ? 7.004 -10.227 -20.010 1.00 85.62 95 GLU A C 1
ATOM 709 O O . GLU A 1 95 ? 6.244 -11.133 -20.356 1.00 85.62 95 GLU A O 1
ATOM 714 N N . ILE A 1 96 ? 7.065 -9.808 -18.736 1.00 88.25 96 ILE A N 1
ATOM 715 C CA . ILE A 1 96 ? 6.155 -10.317 -17.691 1.00 88.25 96 ILE A CA 1
ATOM 716 C C . ILE A 1 96 ? 4.711 -10.047 -18.100 1.00 88.25 96 ILE A C 1
ATOM 718 O O . ILE A 1 96 ? 3.880 -10.951 -18.042 1.00 88.25 96 ILE A O 1
ATOM 722 N N . LEU A 1 97 ? 4.410 -8.822 -18.534 1.00 93.75 97 LEU A N 1
ATOM 723 C CA . LEU A 1 97 ? 3.084 -8.451 -19.003 1.00 93.75 97 LEU A CA 1
ATOM 724 C C . LEU A 1 97 ? 2.681 -9.283 -20.221 1.00 93.75 97 LEU A C 1
ATOM 726 O O . LEU A 1 97 ? 1.561 -9.786 -20.256 1.00 93.75 97 LEU A O 1
ATOM 730 N N . ARG A 1 98 ? 3.579 -9.481 -21.194 1.00 93.44 98 ARG A N 1
ATOM 731 C CA . ARG A 1 98 ? 3.303 -10.312 -22.372 1.00 93.44 98 ARG A CA 1
ATOM 732 C C . ARG A 1 98 ? 2.929 -11.737 -21.970 1.00 93.44 98 ARG A C 1
ATOM 734 O O . ARG A 1 98 ? 1.872 -12.209 -22.378 1.00 93.44 98 ARG A O 1
ATOM 741 N N . ARG A 1 99 ? 3.725 -12.388 -21.114 1.00 88.44 99 ARG A N 1
ATOM 742 C CA . ARG A 1 99 ? 3.422 -13.748 -20.636 1.00 88.44 99 ARG A CA 1
ATOM 743 C C . ARG A 1 99 ? 2.176 -13.799 -19.764 1.00 88.44 99 ARG A C 1
ATOM 745 O O . ARG A 1 99 ? 1.416 -14.754 -19.857 1.00 88.44 99 ARG A O 1
ATOM 752 N N . ALA A 1 100 ? 1.937 -12.774 -18.949 1.00 92.69 100 ALA A N 1
ATOM 753 C CA . ALA A 1 100 ? 0.708 -12.666 -18.176 1.00 92.69 100 ALA A CA 1
ATOM 754 C C . ALA A 1 100 ? -0.513 -12.589 -19.103 1.00 92.69 100 ALA A C 1
ATOM 756 O O . ALA A 1 100 ? -1.483 -13.291 -18.865 1.00 92.69 100 ALA A O 1
ATOM 757 N N . LEU A 1 101 ? -0.458 -11.809 -20.184 1.00 94.81 101 LEU A N 1
ATOM 758 C CA . LEU A 1 101 ? -1.547 -11.713 -21.163 1.00 94.81 101 LEU A CA 1
ATOM 759 C C . LEU A 1 101 ? -1.707 -12.973 -22.030 1.00 94.81 101 LEU A C 1
ATOM 761 O O . LEU A 1 101 ? -2.807 -13.234 -22.514 1.00 94.81 101 LEU A O 1
ATOM 765 N N . GLU A 1 102 ? -0.628 -13.727 -22.245 1.00 92.44 102 GLU A N 1
ATOM 766 C CA . GLU A 1 102 ? -0.633 -14.996 -22.986 1.00 92.44 102 GLU A CA 1
ATOM 767 C C . GLU A 1 102 ? -1.065 -16.196 -22.132 1.00 92.44 102 GLU A C 1
ATOM 769 O O . GLU A 1 102 ? -1.468 -17.213 -22.693 1.00 92.44 102 GLU A O 1
ATOM 774 N N . ALA A 1 103 ? -1.016 -16.088 -20.800 1.00 92.19 103 ALA A N 1
ATOM 775 C CA . ALA A 1 103 ? -1.471 -17.143 -19.904 1.00 92.19 103 ALA A CA 1
ATOM 776 C C . ALA A 1 103 ? -2.956 -17.465 -20.143 1.00 92.19 103 ALA A C 1
ATOM 778 O O . ALA A 1 103 ? -3.778 -16.554 -20.279 1.00 92.19 103 ALA A O 1
ATOM 779 N N . ASP A 1 104 ? -3.299 -18.758 -20.123 1.00 85.81 104 ASP A N 1
ATOM 780 C CA . ASP A 1 104 ? -4.631 -19.277 -20.481 1.00 85.81 104 ASP A CA 1
ATOM 781 C C . ASP A 1 104 ? -5.775 -18.560 -19.748 1.00 85.81 104 ASP A C 1
ATOM 783 O O . ASP A 1 104 ? -6.826 -18.295 -20.322 1.00 85.81 104 ASP A O 1
ATOM 787 N N . ILE A 1 105 ? -5.528 -18.145 -18.502 1.00 91.44 105 ILE A N 1
ATOM 788 C CA . ILE A 1 105 ? -6.491 -17.414 -17.671 1.00 91.44 105 ILE A CA 1
ATOM 789 C C . ILE A 1 105 ? -6.936 -16.104 -18.334 1.00 91.44 105 ILE A C 1
ATOM 791 O O . ILE A 1 105 ? -8.118 -15.781 -18.317 1.00 91.44 105 ILE A O 1
ATOM 795 N N . TRP A 1 106 ? -6.012 -15.325 -18.898 1.00 94.62 106 TRP A N 1
ATOM 796 C CA . TRP A 1 106 ? -6.310 -13.999 -19.454 1.00 94.62 106 TRP A CA 1
ATOM 797 C C . TRP A 1 106 ? -6.591 -14.040 -20.948 1.00 94.62 106 TRP A C 1
ATOM 799 O O . TRP A 1 106 ? -7.244 -13.138 -21.482 1.00 94.62 106 TRP A O 1
ATOM 809 N N . LYS A 1 107 ? -6.118 -15.093 -21.616 1.00 93.25 107 LYS A N 1
ATOM 810 C CA . LYS A 1 107 ? -6.310 -15.298 -23.044 1.00 93.25 107 LYS A CA 1
ATOM 811 C C . LYS A 1 107 ? -7.790 -15.363 -23.410 1.00 93.25 107 LYS A C 1
ATOM 813 O O . LYS A 1 107 ? -8.178 -14.670 -24.349 1.00 93.25 107 LYS A O 1
ATOM 818 N N . ASP A 1 108 ? -8.585 -16.089 -22.630 1.00 94.38 108 ASP A N 1
ATOM 819 C CA . ASP A 1 108 ? -10.021 -16.262 -22.881 1.00 94.38 108 ASP A CA 1
ATOM 820 C C . ASP A 1 108 ? -10.889 -15.248 -22.118 1.00 94.38 108 ASP A C 1
ATOM 822 O O . ASP A 1 108 ? -12.039 -15.007 -22.482 1.00 94.38 108 ASP A O 1
ATOM 826 N N . LEU A 1 109 ? -10.340 -14.633 -21.064 1.00 96.00 109 LEU A N 1
ATOM 827 C CA . LEU A 1 109 ? -11.083 -13.733 -20.181 1.00 96.00 109 LEU A CA 1
ATOM 828 C C . LEU A 1 109 ? -11.062 -12.265 -20.640 1.00 96.00 109 LEU A C 1
ATOM 830 O O . LEU A 1 109 ? -12.013 -11.534 -20.368 1.00 96.00 109 LEU A O 1
ATOM 834 N N . LEU A 1 110 ? -9.992 -11.820 -21.310 1.00 97.44 110 LEU A N 1
ATOM 835 C CA . LEU A 1 110 ? -9.855 -10.448 -21.812 1.00 97.44 110 LEU A CA 1
ATOM 836 C C . LEU A 1 110 ? -10.007 -10.391 -23.332 1.00 97.44 110 LEU A C 1
ATOM 838 O O . LEU A 1 110 ? -9.363 -11.145 -24.066 1.00 97.44 110 LEU A O 1
ATOM 842 N N . ASP A 1 111 ? -10.807 -9.436 -23.801 1.00 97.81 111 ASP A N 1
ATOM 843 C CA . ASP A 1 111 ? -10.927 -9.138 -25.226 1.00 97.81 111 ASP A CA 1
ATOM 844 C C . ASP A 1 111 ? -9.673 -8.427 -25.770 1.00 97.81 111 ASP A C 1
ATOM 846 O O . ASP A 1 111 ? -8.816 -7.930 -25.028 1.00 97.81 111 ASP A O 1
ATOM 850 N N . ASP A 1 112 ? -9.547 -8.394 -27.097 1.00 97.25 112 ASP A N 1
ATOM 851 C CA . ASP A 1 112 ? -8.388 -7.791 -27.760 1.00 97.25 112 ASP A CA 1
ATOM 852 C C . ASP A 1 112 ? -8.286 -6.280 -27.503 1.00 97.25 112 ASP A C 1
ATOM 854 O O . ASP A 1 112 ? -7.184 -5.729 -27.506 1.00 97.25 112 ASP A O 1
ATOM 858 N N . SER A 1 113 ? -9.408 -5.616 -27.201 1.00 97.06 113 SER A N 1
ATOM 859 C CA . SER A 1 113 ? -9.424 -4.197 -26.840 1.00 97.06 113 SER A CA 1
ATOM 860 C C . SER A 1 113 ? -8.757 -3.963 -25.486 1.00 97.06 113 SER A C 1
ATOM 862 O O . SER A 1 113 ? -7.893 -3.095 -25.377 1.00 97.06 113 SER A O 1
ATOM 864 N N . ALA A 1 114 ? -9.108 -4.741 -24.461 1.00 97.75 114 ALA A N 1
ATOM 865 C CA . ALA A 1 114 ? -8.515 -4.650 -23.130 1.00 97.75 114 ALA A CA 1
ATOM 866 C C . ALA A 1 114 ? -7.032 -5.041 -23.145 1.00 97.75 114 ALA A C 1
ATOM 868 O O . ALA A 1 114 ? -6.212 -4.381 -22.504 1.00 97.75 114 ALA A O 1
ATOM 869 N N . LYS A 1 115 ? -6.662 -6.065 -23.926 1.00 97.69 115 LYS A N 1
ATOM 870 C CA . LYS A 1 115 ? -5.254 -6.432 -24.153 1.00 97.69 115 LYS A CA 1
ATOM 871 C C . LYS A 1 115 ? -4.483 -5.305 -24.847 1.00 97.69 115 LYS A C 1
ATOM 873 O O . LYS A 1 115 ? -3.338 -5.049 -24.481 1.00 97.69 115 LYS A O 1
ATOM 878 N N . GLY A 1 116 ? -5.094 -4.632 -25.822 1.00 96.44 116 GLY A N 1
ATOM 879 C CA . GLY A 1 116 ? -4.516 -3.471 -26.503 1.00 96.44 116 GLY A CA 1
ATOM 880 C C . GLY A 1 116 ? -4.274 -2.298 -25.553 1.00 96.44 116 GLY A C 1
ATOM 881 O O . GLY A 1 116 ? -3.168 -1.770 -25.506 1.00 96.44 116 GLY A O 1
ATOM 882 N N . GLU A 1 117 ? -5.270 -1.953 -24.736 1.00 97.06 117 GLU A N 1
ATOM 883 C CA . GLU A 1 117 ? -5.165 -0.890 -23.725 1.00 97.06 117 GLU A CA 1
ATOM 884 C C . GLU A 1 117 ? -4.055 -1.197 -22.704 1.00 97.06 117 GLU A C 1
ATOM 886 O O . GLU A 1 117 ? -3.233 -0.333 -22.419 1.00 97.06 117 GLU A O 1
ATOM 891 N N . LEU A 1 118 ? -3.944 -2.442 -22.219 1.00 97.38 118 LEU A N 1
ATOM 892 C CA . LEU A 1 118 ? -2.861 -2.840 -21.306 1.00 97.38 118 LEU A CA 1
ATOM 893 C C . LEU A 1 118 ? -1.467 -2.756 -21.945 1.00 97.38 118 LEU A C 1
ATOM 895 O O . LEU A 1 118 ? -0.506 -2.448 -21.249 1.00 97.38 118 LEU A O 1
ATOM 899 N N . ARG A 1 119 ? -1.340 -3.006 -23.255 1.00 96.19 119 ARG A N 1
ATOM 900 C CA . ARG A 1 119 ? -0.063 -2.884 -23.987 1.00 96.19 119 ARG A CA 1
ATOM 901 C C . ARG A 1 119 ? 0.364 -1.432 -24.222 1.00 96.19 119 ARG A C 1
ATOM 903 O O . ARG A 1 119 ? 1.550 -1.195 -24.436 1.00 96.19 119 ARG A O 1
ATOM 910 N N . ASN A 1 120 ? -0.578 -0.490 -24.188 1.00 95.50 120 ASN A N 1
ATOM 911 C CA . ASN A 1 120 ? -0.331 0.942 -24.393 1.00 95.50 120 ASN A CA 1
ATOM 912 C C . ASN A 1 120 ? 0.028 1.688 -23.096 1.00 95.50 120 ASN A C 1
ATOM 914 O O . ASN A 1 120 ? 0.310 2.887 -23.120 1.00 95.50 120 ASN A O 1
ATOM 918 N N . VAL A 1 121 ? 0.007 0.994 -21.961 1.00 96.00 121 VAL A N 1
ATOM 919 C CA . VAL A 1 121 ? 0.322 1.537 -20.638 1.00 96.00 121 VAL A CA 1
ATOM 920 C C . VAL A 1 121 ? 1.670 0.998 -20.171 1.00 96.00 121 VAL A C 1
ATOM 922 O O . VAL A 1 121 ? 2.126 -0.053 -20.622 1.00 96.00 121 VAL A O 1
ATOM 925 N N . GLU A 1 122 ? 2.305 1.710 -19.242 1.00 94.50 122 GLU A N 1
ATOM 926 C CA . GLU A 1 122 ? 3.480 1.220 -18.527 1.00 94.50 122 GLU A CA 1
ATOM 927 C C . GLU A 1 122 ? 3.252 -0.207 -17.963 1.00 94.50 122 GLU A C 1
ATOM 929 O O . GLU A 1 122 ? 2.238 -0.452 -17.291 1.00 94.50 122 GLU A O 1
ATOM 934 N N . PRO A 1 123 ? 4.174 -1.163 -18.208 1.00 94.44 123 PRO A N 1
ATOM 935 C CA . PRO A 1 123 ? 3.969 -2.561 -17.839 1.00 94.44 123 PRO A CA 1
ATOM 936 C C . PRO A 1 123 ? 3.740 -2.809 -16.344 1.00 94.44 123 PRO A C 1
ATOM 938 O O . PRO A 1 123 ? 2.893 -3.633 -15.989 1.00 94.44 123 PRO A O 1
ATOM 941 N N . SER A 1 124 ? 4.428 -2.069 -15.469 1.00 90.06 124 SER A N 1
ATOM 942 C CA . SER A 1 124 ? 4.234 -2.088 -14.013 1.00 90.06 124 SER A CA 1
ATOM 943 C C . SER A 1 124 ? 2.762 -1.877 -13.629 1.00 90.06 124 SER A C 1
ATOM 945 O O . SER A 1 124 ? 2.183 -2.633 -12.837 1.00 90.06 124 SER A O 1
ATOM 947 N N . CYS A 1 125 ? 2.113 -0.887 -14.242 1.00 93.19 125 CYS A N 1
ATOM 948 C CA . CYS A 1 125 ? 0.722 -0.564 -13.982 1.00 93.19 125 CYS A CA 1
ATOM 949 C C . CYS A 1 125 ? -0.232 -1.566 -14.618 1.00 93.19 125 CYS A C 1
ATOM 951 O O . CYS A 1 125 ? -1.192 -1.983 -13.969 1.00 93.19 125 CYS A O 1
ATOM 953 N N . ALA A 1 126 ? 0.036 -1.993 -15.851 1.00 96.44 126 ALA A N 1
ATOM 954 C CA . ALA A 1 126 ? -0.758 -3.028 -16.498 1.00 96.44 126 ALA A CA 1
ATOM 955 C C . ALA A 1 126 ? -0.795 -4.309 -15.638 1.00 96.44 126 ALA A C 1
ATOM 957 O O . ALA A 1 126 ? -1.864 -4.876 -15.403 1.00 96.44 126 ALA A O 1
ATOM 958 N N . LEU A 1 127 ? 0.344 -4.700 -15.054 1.00 95.56 127 LEU A N 1
ATOM 959 C CA . LEU A 1 127 ? 0.433 -5.802 -14.092 1.00 95.56 127 LEU A CA 1
ATOM 960 C C . LEU A 1 127 ? -0.335 -5.523 -12.793 1.00 95.56 127 LEU A C 1
ATOM 962 O O . LEU A 1 127 ? -0.953 -6.438 -12.249 1.00 95.56 127 LEU A O 1
ATOM 966 N N . ALA A 1 128 ? -0.325 -4.288 -12.288 1.00 95.06 128 ALA A N 1
ATOM 967 C CA . ALA A 1 128 ? -1.123 -3.907 -11.123 1.00 95.06 128 ALA A CA 1
ATOM 968 C C . ALA A 1 128 ? -2.633 -4.011 -11.403 1.00 95.06 128 ALA A C 1
ATOM 970 O O . ALA A 1 128 ? -3.355 -4.586 -10.595 1.00 95.06 128 ALA A O 1
ATOM 971 N N . VAL A 1 129 ? -3.105 -3.551 -12.566 1.00 96.81 129 VAL A N 1
ATOM 972 C CA . VAL A 1 129 ? -4.515 -3.688 -12.976 1.00 96.81 129 VAL A CA 1
ATOM 973 C C . VAL A 1 129 ? -4.905 -5.163 -13.111 1.00 96.81 129 VAL A C 1
ATOM 975 O O . VAL A 1 129 ? -5.963 -5.562 -12.627 1.00 96.81 129 VAL A O 1
ATOM 978 N N . LEU A 1 130 ? -4.046 -6.005 -13.698 1.00 96.88 130 LEU A N 1
ATOM 979 C CA . LEU A 1 130 ? -4.285 -7.453 -13.773 1.00 96.88 130 LEU A CA 1
ATOM 980 C C . LEU A 1 130 ? -4.335 -8.110 -12.382 1.00 96.88 130 LEU A C 1
ATOM 982 O O . LEU A 1 130 ? -5.167 -8.990 -12.143 1.00 96.88 130 LEU A O 1
ATOM 986 N N . LYS A 1 131 ? -3.490 -7.673 -11.438 1.00 95.44 131 LYS A N 1
ATOM 987 C CA . LYS A 1 131 ? -3.555 -8.112 -10.032 1.00 95.44 131 LYS A CA 1
ATOM 988 C C . LYS A 1 131 ? -4.861 -7.685 -9.368 1.00 95.44 131 LYS A C 1
ATOM 990 O O . LYS A 1 131 ? -5.454 -8.502 -8.669 1.00 95.44 131 LYS A O 1
ATOM 995 N N . ASP A 1 132 ? -5.330 -6.465 -9.614 1.00 95.69 132 ASP A N 1
ATOM 996 C CA . ASP A 1 132 ? -6.593 -5.961 -9.064 1.00 95.69 132 ASP A CA 1
ATOM 997 C C . ASP A 1 132 ? -7.781 -6.787 -9.570 1.00 95.69 132 ASP A C 1
ATOM 999 O O . ASP A 1 132 ? -8.597 -7.242 -8.770 1.00 95.69 132 ASP A O 1
ATOM 1003 N N . VAL A 1 133 ? -7.838 -7.076 -10.875 1.00 96.38 133 VAL A N 1
ATOM 1004 C CA . VAL A 1 133 ? -8.875 -7.952 -11.450 1.00 96.38 133 VAL A CA 1
ATOM 1005 C C . VAL A 1 133 ? -8.823 -9.342 -10.820 1.00 96.38 133 VAL A C 1
ATOM 1007 O O . VAL A 1 133 ? -9.860 -9.889 -10.448 1.00 96.38 133 VAL A O 1
ATOM 1010 N N . ARG A 1 134 ? -7.621 -9.899 -10.629 1.00 94.69 134 ARG A N 1
ATOM 1011 C CA . ARG A 1 134 ? -7.448 -11.200 -9.969 1.00 94.69 134 ARG A CA 1
ATOM 1012 C C . ARG A 1 134 ? -7.915 -11.177 -8.511 1.00 94.69 134 ARG A C 1
ATOM 1014 O O . ARG A 1 134 ? -8.534 -12.138 -8.067 1.00 94.69 134 ARG A O 1
ATOM 1021 N N . HIS A 1 135 ? -7.631 -10.104 -7.775 1.00 92.69 135 HIS A N 1
ATOM 1022 C CA . HIS A 1 135 ? -8.037 -9.946 -6.376 1.00 92.69 135 HIS A CA 1
ATOM 1023 C C . HIS A 1 135 ? -9.541 -9.740 -6.212 1.00 92.69 135 HIS A C 1
ATOM 1025 O O . HIS A 1 135 ? -10.127 -10.264 -5.266 1.00 92.69 135 HIS A O 1
ATOM 1031 N N . LEU A 1 136 ? -10.166 -9.004 -7.129 1.00 92.31 136 LEU A N 1
ATOM 1032 C CA . LEU A 1 136 ? -11.618 -8.859 -7.170 1.00 92.31 136 LEU A CA 1
ATOM 1033 C C . LEU A 1 136 ? -12.301 -10.171 -7.586 1.00 92.31 136 LEU A C 1
ATOM 1035 O O . LEU A 1 136 ? -13.443 -10.419 -7.199 1.00 92.31 136 LEU A O 1
ATOM 1039 N N . GLY A 1 137 ? -11.593 -11.033 -8.320 1.00 83.19 137 GLY A N 1
ATOM 1040 C CA . GLY A 1 137 ? -12.049 -12.367 -8.690 1.00 83.19 137 GLY A CA 1
ATOM 1041 C C . GLY A 1 137 ? -13.349 -12.333 -9.497 1.00 83.19 137 GLY A C 1
ATOM 1042 O O . GLY A 1 137 ? -13.603 -11.408 -10.270 1.00 83.19 137 GLY A O 1
ATOM 1043 N N . GLY A 1 138 ? -14.209 -13.333 -9.279 1.00 84.69 138 GLY A N 1
ATOM 1044 C CA . GLY A 1 138 ? -15.508 -13.461 -9.952 1.00 84.69 138 GLY A CA 1
ATOM 1045 C C . GLY A 1 138 ? -16.526 -12.345 -9.660 1.00 84.69 138 GLY A C 1
ATOM 1046 O O . GLY A 1 138 ? -17.607 -12.369 -10.240 1.00 84.69 138 GLY A O 1
ATOM 1047 N N . ASN A 1 139 ? -16.211 -11.363 -8.801 1.00 92.25 139 ASN A N 1
ATOM 1048 C CA . ASN A 1 139 ? -17.078 -10.195 -8.585 1.00 92.25 139 ASN A CA 1
ATOM 1049 C C . ASN A 1 139 ? -17.044 -9.204 -9.754 1.00 92.25 139 ASN A C 1
ATOM 1051 O O . ASN A 1 139 ? -17.933 -8.357 -9.871 1.00 92.25 139 ASN A O 1
ATOM 1055 N N . VAL A 1 140 ? -16.037 -9.276 -10.627 1.00 96.00 140 VAL A N 1
ATOM 1056 C CA . VAL A 1 140 ? -15.993 -8.433 -11.822 1.00 96.00 140 VAL A CA 1
ATOM 1057 C C . VAL A 1 140 ? -16.833 -9.084 -12.917 1.00 96.00 140 VAL A C 1
ATOM 1059 O O . VAL A 1 140 ? -16.373 -9.973 -13.625 1.00 96.00 140 VAL A O 1
ATOM 1062 N N . ARG A 1 141 ? -18.074 -8.609 -13.081 1.00 96.06 141 ARG A N 1
ATOM 1063 C CA . ARG A 1 141 ? -19.022 -9.135 -14.083 1.00 96.06 141 ARG A CA 1
ATOM 1064 C C . ARG A 1 141 ? -18.473 -9.110 -15.515 1.00 96.06 141 ARG A C 1
ATOM 1066 O O . ARG A 1 141 ? -18.809 -9.980 -16.309 1.00 96.06 141 ARG A O 1
ATOM 1073 N N . ASN A 1 142 ? -17.671 -8.098 -15.851 1.00 97.50 142 ASN A N 1
ATOM 1074 C CA . ASN A 1 142 ? -16.999 -7.976 -17.143 1.00 97.50 142 ASN A CA 1
ATOM 1075 C C . ASN A 1 142 ? -15.544 -7.501 -16.939 1.00 97.50 142 ASN A C 1
ATOM 1077 O O . ASN A 1 142 ? -15.316 -6.296 -16.777 1.00 97.50 142 ASN A O 1
ATOM 1081 N N . PRO A 1 143 ? -14.566 -8.424 -16.921 1.00 97.19 143 PRO A N 1
ATOM 1082 C CA . PRO A 1 143 ? -13.165 -8.102 -16.661 1.00 97.19 143 PRO A CA 1
ATOM 1083 C C . PRO A 1 143 ? -12.553 -7.196 -17.733 1.00 97.19 143 PRO A C 1
ATOM 1085 O O . PRO A 1 143 ? -11.868 -6.242 -17.370 1.00 97.19 143 PRO A O 1
ATOM 1088 N N . SER A 1 144 ? -12.869 -7.388 -19.020 1.00 98.00 144 SER A N 1
ATOM 1089 C CA . SER A 1 144 ? -12.396 -6.506 -20.101 1.00 98.00 144 SER A CA 1
ATOM 1090 C C . SER A 1 144 ? -12.827 -5.055 -19.884 1.00 98.00 144 SER A C 1
ATOM 1092 O O . SER A 1 144 ? -12.009 -4.136 -19.932 1.00 98.00 144 SER A O 1
ATOM 1094 N N . SER A 1 145 ? -14.105 -4.837 -19.553 1.00 97.62 145 SER A N 1
ATOM 1095 C CA . SER A 1 145 ? -14.623 -3.490 -19.281 1.00 97.62 145 SER A CA 1
ATOM 1096 C C . SER A 1 145 ? -13.981 -2.860 -18.045 1.00 97.62 145 SER A C 1
ATOM 1098 O O . SER A 1 145 ? -13.732 -1.653 -18.039 1.00 97.62 145 SER A O 1
ATOM 1100 N N . TYR A 1 146 ? -13.724 -3.650 -16.998 1.00 97.75 146 TYR A N 1
ATOM 1101 C CA . TYR A 1 146 ? -13.063 -3.165 -15.788 1.00 97.75 146 TYR A CA 1
ATOM 1102 C C . TYR A 1 146 ? -11.615 -2.756 -16.064 1.00 97.75 146 TYR A C 1
ATOM 1104 O O . TYR A 1 146 ? -11.189 -1.690 -15.618 1.00 97.75 146 TYR A O 1
ATOM 1112 N N . VAL A 1 147 ? -10.874 -3.568 -16.824 1.00 97.81 147 VAL A N 1
ATOM 1113 C CA . VAL A 1 147 ? -9.498 -3.270 -17.238 1.00 97.81 147 VAL A CA 1
ATOM 1114 C C . VAL A 1 147 ? -9.451 -1.955 -18.012 1.00 97.81 147 VAL A C 1
ATOM 1116 O O . VAL A 1 147 ? -8.748 -1.038 -17.590 1.00 97.81 147 VAL A O 1
ATOM 1119 N N . CYS A 1 148 ? -10.253 -1.812 -19.073 1.00 97.81 148 CYS A N 1
ATOM 1120 C CA . CYS A 1 148 ? -10.309 -0.583 -19.871 1.00 97.81 148 CYS A CA 1
ATOM 1121 C C . CYS A 1 148 ? -10.687 0.640 -19.022 1.00 97.81 148 CYS A C 1
ATOM 1123 O O . CYS A 1 148 ? -10.064 1.696 -19.134 1.00 97.81 148 CYS A O 1
ATOM 1125 N N . GLY A 1 149 ? -11.689 0.506 -18.146 1.00 97.06 149 GLY A N 1
ATOM 1126 C CA . GLY A 1 149 ? -12.121 1.589 -17.260 1.00 97.06 149 GLY A CA 1
ATOM 1127 C C . GLY A 1 149 ? -11.038 2.005 -16.263 1.00 97.06 149 GLY A C 1
ATOM 1128 O O . GLY A 1 149 ? -10.802 3.195 -16.069 1.00 97.06 149 GLY A O 1
ATOM 1129 N N . THR A 1 150 ? -10.342 1.035 -15.670 1.00 97.19 150 THR A N 1
ATOM 1130 C CA . THR A 1 150 ? -9.288 1.281 -14.676 1.00 97.19 150 THR A CA 1
ATOM 1131 C C . THR A 1 150 ? -8.046 1.887 -15.317 1.00 97.19 150 THR A C 1
ATOM 1133 O O . THR A 1 150 ? -7.493 2.843 -14.775 1.00 97.19 150 THR A O 1
ATOM 1136 N N . VAL A 1 151 ? -7.644 1.388 -16.488 1.00 97.31 151 VAL A N 1
ATOM 1137 C CA . VAL A 1 151 ? -6.548 1.953 -17.285 1.00 97.31 151 VAL A CA 1
ATOM 1138 C C . VAL A 1 151 ? -6.841 3.411 -17.631 1.00 97.31 151 VAL A C 1
ATOM 1140 O O . VAL A 1 151 ? -6.066 4.288 -17.256 1.00 97.31 151 VAL A O 1
ATOM 1143 N N . ARG A 1 152 ? -7.994 3.700 -18.249 1.00 96.19 152 ARG A N 1
ATOM 1144 C CA . ARG A 1 152 ? -8.374 5.074 -18.625 1.00 96.19 152 ARG A CA 1
ATOM 1145 C C . ARG A 1 152 ? -8.462 6.000 -17.421 1.00 96.19 152 ARG A C 1
ATOM 1147 O O . ARG A 1 152 ? -7.999 7.132 -17.495 1.00 96.19 152 ARG A O 1
ATOM 1154 N N . LYS A 1 153 ? -9.009 5.515 -16.302 1.00 96.06 153 LYS A N 1
ATOM 1155 C CA . LYS A 1 153 ? -9.069 6.273 -15.048 1.00 96.06 153 LYS A CA 1
ATOM 1156 C C . LYS A 1 153 ? -7.671 6.625 -14.536 1.00 96.06 153 LYS A C 1
ATOM 1158 O O . LYS A 1 153 ? -7.432 7.777 -14.203 1.00 96.06 153 LYS A O 1
ATOM 1163 N N . ARG A 1 154 ? -6.738 5.668 -14.501 1.00 94.44 154 ARG A N 1
ATOM 1164 C CA . ARG A 1 154 ? -5.364 5.918 -14.032 1.00 94.44 154 ARG A CA 1
ATOM 1165 C C . ARG A 1 154 ? -4.571 6.834 -14.971 1.00 94.44 154 ARG A C 1
ATOM 1167 O O . ARG A 1 154 ? -3.764 7.615 -14.480 1.00 94.44 154 ARG A O 1
ATOM 1174 N N . VAL A 1 155 ? -4.824 6.773 -16.282 1.00 93.38 155 VAL A N 1
ATOM 1175 C CA . VAL A 1 155 ? -4.260 7.720 -17.262 1.00 93.38 155 VAL A CA 1
ATOM 1176 C C . VAL A 1 155 ? -4.820 9.125 -17.034 1.00 93.38 155 VAL A C 1
ATOM 1178 O O . VAL A 1 155 ? -4.053 10.075 -16.954 1.00 93.38 155 VAL A O 1
ATOM 1181 N N . ALA A 1 156 ? -6.136 9.261 -16.849 1.00 89.88 156 ALA A N 1
ATOM 1182 C CA . ALA A 1 156 ? -6.776 10.552 -16.584 1.00 89.88 156 ALA A CA 1
ATOM 1183 C C . ALA A 1 156 ? -6.333 11.190 -15.255 1.00 89.88 156 ALA A C 1
ATOM 1185 O O . ALA A 1 156 ? -6.279 12.408 -15.147 1.00 89.88 156 ALA A O 1
ATOM 1186 N N . GLU A 1 157 ? -5.992 10.381 -14.251 1.00 88.69 157 GLU A N 1
ATOM 1187 C CA . GLU A 1 157 ? -5.449 10.854 -12.970 1.00 88.69 157 GLU A CA 1
ATOM 1188 C C . GLU A 1 157 ? -3.980 11.315 -13.060 1.00 88.69 157 GLU A C 1
ATOM 1190 O O . GLU A 1 157 ? -3.401 11.656 -12.031 1.00 88.69 157 GLU A O 1
ATOM 1195 N N . GLY A 1 158 ? -3.339 11.260 -14.236 1.00 88.19 158 GLY A N 1
ATOM 1196 C CA . GLY A 1 158 ? -1.913 11.579 -14.397 1.00 88.19 158 GLY A CA 1
ATOM 1197 C C . GLY A 1 158 ? -0.979 10.593 -13.688 1.00 88.19 158 GLY A C 1
ATOM 1198 O O . GLY A 1 158 ? 0.233 10.777 -13.663 1.00 88.19 158 GLY A O 1
ATOM 1199 N N . LYS A 1 159 ? -1.525 9.505 -13.130 1.00 84.62 159 LYS A N 1
ATOM 1200 C CA . LYS A 1 159 ? -0.758 8.435 -12.477 1.00 84.62 159 LYS A CA 1
ATOM 1201 C C . LYS A 1 159 ? -0.099 7.496 -13.481 1.00 84.62 159 LYS A C 1
ATOM 1203 O O . LYS A 1 159 ? 0.549 6.538 -13.070 1.00 84.62 159 LYS A O 1
ATOM 1208 N N . LEU A 1 160 ? -0.311 7.727 -14.777 1.00 80.94 160 LEU A N 1
ATOM 1209 C CA . LEU A 1 160 ? 0.288 6.959 -15.854 1.00 80.94 160 LEU A CA 1
ATOM 1210 C C . LEU A 1 160 ? 0.761 7.862 -16.975 1.00 80.94 160 LEU A C 1
ATOM 1212 O O . LEU A 1 160 ? 0.006 8.685 -17.487 1.00 80.94 160 LEU A O 1
ATOM 1216 N N . VAL A 1 161 ? 1.986 7.602 -17.415 1.00 67.75 161 VAL A N 1
ATOM 1217 C CA . VAL A 1 161 ? 2.488 8.079 -18.695 1.00 67.75 161 VAL A CA 1
ATOM 1218 C C . VAL A 1 161 ? 1.974 7.101 -19.748 1.00 67.75 161 VAL A C 1
ATOM 1220 O O . VAL A 1 161 ? 2.314 5.916 -19.726 1.00 67.75 161 VAL A O 1
ATOM 1223 N N . ALA A 1 162 ? 1.103 7.568 -20.644 1.00 71.12 162 ALA A N 1
ATOM 1224 C CA . ALA A 1 162 ? 0.744 6.788 -21.823 1.00 71.12 162 ALA A CA 1
ATOM 1225 C C . ALA A 1 162 ? 2.036 6.452 -22.580 1.00 71.12 162 ALA A C 1
ATOM 1227 O O . ALA A 1 162 ? 2.878 7.336 -22.764 1.00 71.12 162 ALA A O 1
ATOM 1228 N N . ALA A 1 163 ? 2.218 5.194 -22.995 1.00 67.44 163 ALA A N 1
ATOM 1229 C CA . ALA A 1 163 ? 3.388 4.835 -23.783 1.00 67.44 163 ALA A CA 1
ATOM 1230 C C . ALA A 1 163 ? 3.429 5.763 -25.004 1.00 67.44 163 ALA A C 1
ATOM 1232 O O . ALA A 1 163 ? 2.447 5.855 -25.740 1.00 67.44 163 ALA A O 1
ATOM 1233 N N . VAL A 1 164 ? 4.529 6.507 -25.153 1.00 46.81 164 VAL A N 1
ATOM 1234 C CA . VAL A 1 164 ? 4.713 7.560 -26.160 1.00 46.81 164 VAL A CA 1
ATOM 1235 C C . VAL A 1 164 ? 4.550 6.948 -27.553 1.00 46.81 164 VAL A C 1
ATOM 1237 O O . VAL A 1 164 ? 5.476 6.401 -28.142 1.00 46.81 164 VAL A O 1
ATOM 1240 N N . GLY A 1 165 ? 3.321 6.977 -28.045 1.00 48.59 165 GLY A N 1
ATOM 1241 C CA . GLY A 1 165 ? 2.882 6.310 -29.258 1.00 48.59 165 GLY A CA 1
ATOM 1242 C C . GLY A 1 165 ? 1.513 6.859 -29.606 1.00 48.59 165 GLY A C 1
ATOM 1243 O O . GLY A 1 165 ? 0.493 6.238 -29.327 1.00 48.59 165 GLY A O 1
ATOM 1244 N N . GLY A 1 166 ? 1.499 8.082 -30.137 1.00 38.62 166 GLY A N 1
ATOM 1245 C CA . GLY A 1 166 ? 0.286 8.810 -30.483 1.00 38.62 166 GLY A CA 1
ATOM 1246 C C . GLY A 1 166 ? -0.601 8.014 -31.436 1.00 38.62 166 GLY A C 1
ATOM 1247 O O . GLY A 1 166 ? -0.379 8.004 -32.642 1.00 38.62 166 GLY A O 1
ATOM 1248 N N . PHE A 1 167 ? -1.636 7.384 -30.890 1.00 37.91 167 PHE A N 1
ATOM 1249 C CA . PHE A 1 167 ? -2.784 6.909 -31.645 1.00 37.91 167 PHE A CA 1
ATOM 1250 C C . PHE A 1 167 ? -3.986 7.757 -31.224 1.00 37.91 167 PHE A C 1
ATOM 1252 O O . PHE A 1 167 ? -4.765 7.395 -30.344 1.00 37.91 167 PHE A O 1
ATOM 1259 N N . GLN A 1 168 ? -4.119 8.938 -31.837 1.00 40.78 168 GLN A N 1
ATOM 1260 C CA . GLN A 1 168 ? -5.381 9.675 -31.829 1.00 40.78 168 GLN A CA 1
ATOM 1261 C C . GLN A 1 168 ? -6.392 8.859 -32.642 1.00 40.78 168 GLN A C 1
ATOM 1263 O O . GLN A 1 168 ? -6.418 8.903 -33.871 1.00 40.78 168 GLN A O 1
ATOM 1268 N N . GLY A 1 169 ? -7.192 8.050 -31.947 1.00 37.88 169 GLY A N 1
ATOM 1269 C CA . GLY A 1 169 ? -8.282 7.297 -32.550 1.00 37.88 169 GLY A CA 1
ATOM 1270 C C . GLY A 1 169 ? -9.316 8.238 -33.164 1.00 37.88 169 GLY A C 1
ATOM 1271 O O . GLY A 1 169 ? -9.918 9.055 -32.467 1.00 37.88 169 GLY A O 1
ATOM 1272 N N . GLN A 1 170 ? -9.538 8.091 -34.472 1.00 36.47 170 GLN A N 1
ATOM 1273 C CA . GLN A 1 170 ? -10.686 8.653 -35.172 1.00 36.47 170 GLN A CA 1
ATOM 1274 C C . GLN A 1 170 ? -11.975 8.203 -34.477 1.00 36.47 170 GLN A C 1
ATOM 1276 O O . GLN A 1 170 ? -12.321 7.022 -34.459 1.00 36.47 170 GLN A O 1
ATOM 1281 N N . ARG A 1 171 ? -12.700 9.164 -33.906 1.00 32.69 171 ARG A N 1
ATOM 1282 C CA . ARG A 1 171 ? -14.074 8.978 -33.445 1.00 32.69 171 ARG A CA 1
ATOM 1283 C C . ARG A 1 171 ? -14.954 8.857 -34.690 1.00 32.69 171 ARG A C 1
ATOM 1285 O O . ARG A 1 171 ? -15.151 9.831 -35.407 1.00 32.69 171 ARG A O 1
ATOM 1292 N N . SER A 1 172 ? -15.460 7.663 -34.975 1.00 39.78 172 SER A N 1
ATOM 1293 C CA . SER A 1 172 ? -16.454 7.449 -36.025 1.00 39.78 172 SER A CA 1
ATOM 1294 C C . SER A 1 172 ? -17.784 8.093 -35.620 1.00 39.78 172 SER A C 1
ATOM 1296 O O . SER A 1 172 ? -18.541 7.537 -34.824 1.00 39.78 172 SER A O 1
ATOM 1298 N N . GLU A 1 173 ? -18.050 9.279 -36.165 1.00 34.22 173 GLU A N 1
ATOM 1299 C CA . GLU A 1 173 ? -19.355 9.937 -36.147 1.00 34.22 173 GLU A CA 1
ATOM 1300 C C . GLU A 1 173 ? -20.307 9.225 -37.116 1.00 34.22 173 GLU A C 1
ATOM 1302 O O . GLU A 1 173 ? -20.332 9.467 -38.324 1.00 34.22 173 GLU A O 1
ATOM 1307 N N . HIS A 1 174 ? -21.133 8.331 -36.582 1.00 37.41 174 HIS A N 1
ATOM 1308 C CA . HIS A 1 174 ? -22.356 7.926 -37.257 1.00 37.41 174 HIS A CA 1
ATOM 1309 C C . HIS A 1 174 ? -23.492 7.846 -36.245 1.00 37.41 174 HIS A C 1
ATOM 1311 O O . HIS A 1 174 ? -23.394 7.140 -35.244 1.00 37.41 174 HIS A O 1
ATOM 1317 N N . THR A 1 175 ? -24.589 8.532 -36.577 1.00 38.72 175 THR A N 1
ATOM 1318 C CA . THR A 1 175 ? -25.896 8.571 -35.890 1.00 38.72 175 THR A CA 1
ATOM 1319 C C . THR A 1 175 ? -26.140 9.769 -34.961 1.00 38.72 175 THR A C 1
ATOM 1321 O O . THR A 1 175 ? -26.238 9.613 -33.751 1.00 38.72 175 THR A O 1
ATOM 1324 N N . GLN A 1 176 ? -26.376 10.955 -35.539 1.00 38.22 176 GLN A N 1
ATOM 1325 C CA . GLN A 1 176 ? -27.389 11.898 -35.030 1.00 38.22 176 GLN A CA 1
ATOM 1326 C C . GLN A 1 176 ? -27.721 12.977 -36.078 1.00 38.22 176 GLN A C 1
ATOM 1328 O O . GLN A 1 176 ? -27.205 14.086 -36.066 1.00 38.22 176 GLN A O 1
ATOM 1333 N N . GLN A 1 177 ? -28.628 12.653 -37.002 1.00 35.44 177 GLN A N 1
ATOM 1334 C CA . GLN A 1 177 ? -29.348 13.655 -37.790 1.00 35.44 177 GLN A CA 1
ATOM 1335 C C . GLN A 1 177 ? -30.848 13.384 -37.658 1.00 35.44 177 GLN A C 1
ATOM 1337 O O . GLN A 1 177 ? -31.419 12.551 -38.359 1.00 35.44 177 GLN A O 1
ATOM 1342 N N . ARG A 1 178 ? -31.496 14.086 -36.723 1.00 32.62 178 ARG A N 1
ATOM 1343 C CA . ARG A 1 178 ? -32.942 14.329 -36.760 1.00 32.62 178 ARG A CA 1
ATOM 1344 C C . ARG A 1 178 ? -33.289 15.620 -36.015 1.00 32.62 178 ARG A C 1
ATOM 1346 O O . ARG A 1 178 ? -33.360 15.642 -34.797 1.00 32.62 178 ARG A O 1
ATOM 1353 N N . GLY A 1 179 ? -33.512 16.661 -36.816 1.00 34.41 179 GLY A N 1
ATOM 1354 C CA . GLY A 1 179 ? -34.607 17.624 -36.692 1.00 34.41 179 GLY A CA 1
ATOM 1355 C C . GLY A 1 179 ? -34.696 18.501 -35.443 1.00 34.41 179 GLY A C 1
ATOM 1356 O O . GLY A 1 179 ? -35.293 18.108 -34.450 1.00 34.41 179 GLY A O 1
ATOM 1357 N N . SER A 1 180 ? -34.317 19.769 -35.596 1.00 36.62 180 SER A N 1
ATOM 1358 C CA . SER A 1 180 ? -34.972 20.884 -34.904 1.00 36.62 180 SER A CA 1
ATOM 1359 C C . SER A 1 180 ? -35.004 22.119 -35.808 1.00 36.62 180 SER A C 1
ATOM 1361 O O . SER A 1 180 ? -34.147 22.995 -35.791 1.00 36.62 180 SER A O 1
ATOM 1363 N N . SER A 1 181 ? -36.040 22.172 -36.639 1.00 38.41 181 SER A N 1
ATOM 1364 C CA . SER A 1 181 ? -36.537 23.395 -37.255 1.00 38.41 181 SER A CA 1
ATOM 1365 C C . SER A 1 181 ? -37.515 24.066 -36.290 1.00 38.41 181 SER A C 1
ATOM 1367 O O . SER A 1 181 ? -38.560 23.476 -36.026 1.00 38.41 181 SER A O 1
ATOM 1369 N N . GLN A 1 182 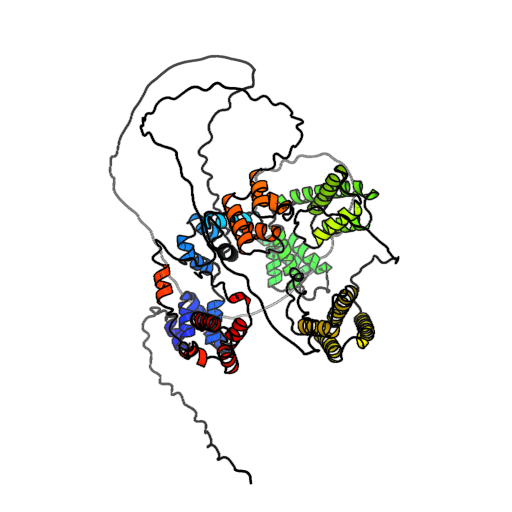? -37.216 25.274 -35.807 1.00 38.47 182 GLN A N 1
ATOM 1370 C CA . GLN A 1 182 ? -38.160 26.402 -35.747 1.00 38.47 182 GLN A CA 1
ATOM 1371 C C . GLN A 1 182 ? -37.562 27.601 -35.004 1.00 38.47 182 GLN A C 1
ATOM 1373 O O . GLN A 1 182 ? -37.186 27.501 -33.843 1.00 38.47 182 GLN A O 1
ATOM 1378 N N . GLY A 1 183 ? -37.622 28.758 -35.667 1.00 33.81 183 GLY A N 1
ATOM 1379 C CA . GLY A 1 183 ? -37.831 30.035 -34.995 1.00 33.81 183 GLY A CA 1
ATOM 1380 C C . GLY A 1 183 ? -36.659 31.006 -35.018 1.00 33.81 183 GLY A C 1
ATOM 1381 O O . GLY A 1 183 ? -36.037 31.210 -33.989 1.00 33.81 183 GLY A O 1
ATOM 1382 N N . GLN A 1 184 ? -36.461 31.711 -36.136 1.00 39.59 184 GLN A N 1
ATOM 1383 C CA . GLN A 1 184 ? -36.398 33.174 -36.080 1.00 39.59 184 GLN A CA 1
ATOM 1384 C C . GLN A 1 184 ? -36.662 33.807 -37.449 1.00 39.59 184 GLN A C 1
ATOM 1386 O O . GLN A 1 184 ? -36.205 33.355 -38.496 1.00 39.59 184 GLN A O 1
ATOM 1391 N N . GLN A 1 185 ? -37.519 34.817 -37.391 1.00 41.28 185 GLN A N 1
ATOM 1392 C CA . GLN A 1 185 ? -38.088 35.590 -38.478 1.00 41.28 185 GLN A CA 1
ATOM 1393 C C . GLN A 1 185 ? -37.190 36.781 -38.840 1.00 41.28 185 GLN A C 1
ATOM 1395 O O . GLN A 1 185 ? -36.606 37.396 -37.958 1.00 41.28 185 GLN A O 1
ATOM 1400 N N . GLN A 1 186 ? -37.275 37.152 -40.125 1.00 41.31 186 GLN A N 1
ATOM 1401 C CA . GLN A 1 186 ? -37.060 38.481 -40.723 1.00 41.31 186 GLN A CA 1
ATOM 1402 C C . GLN A 1 186 ? -35.608 38.989 -40.840 1.00 41.31 186 GLN A C 1
ATOM 1404 O O . GLN A 1 186 ? -35.012 39.422 -39.866 1.00 41.31 186 GLN A O 1
ATOM 1409 N N . GLN A 1 187 ? -35.106 39.117 -42.079 1.00 35.22 187 GLN A N 1
ATOM 1410 C CA . GLN A 1 187 ? -35.196 40.367 -42.857 1.00 35.22 187 GLN A CA 1
ATOM 1411 C C . GLN A 1 187 ? -34.666 40.214 -44.309 1.00 35.22 187 GLN A C 1
ATOM 1413 O O . GLN A 1 187 ? -33.591 39.683 -44.538 1.00 35.22 187 GLN A O 1
ATOM 1418 N N . LEU A 1 188 ? -35.474 40.740 -45.244 1.00 34.34 188 LEU A N 1
ATOM 1419 C CA . LEU A 1 188 ? -35.151 41.474 -46.487 1.00 34.34 188 LEU A CA 1
ATOM 1420 C C . LEU A 1 188 ? -34.398 40.816 -47.674 1.00 34.34 188 LEU A C 1
ATOM 1422 O O . LEU A 1 188 ? -33.194 40.629 -47.623 1.00 34.34 188 LEU A O 1
ATOM 1426 N N . ALA A 1 189 ? -35.156 40.697 -48.789 1.00 34.09 189 ALA A N 1
ATOM 1427 C CA . ALA A 1 189 ? -34.836 41.095 -50.184 1.00 34.09 189 ALA A CA 1
ATOM 1428 C C . ALA A 1 189 ? -33.662 40.366 -50.908 1.00 34.09 189 ALA A C 1
ATOM 1430 O O . ALA A 1 189 ? -32.622 40.128 -50.328 1.00 34.09 189 ALA A O 1
ATOM 1431 N N . THR A 1 190 ? -33.657 39.993 -52.197 1.00 34.62 190 THR A N 1
ATOM 1432 C CA . THR A 1 190 ? -34.461 40.303 -53.395 1.00 34.62 190 THR A CA 1
ATOM 1433 C C . THR A 1 190 ? -33.973 39.395 -54.551 1.00 34.62 190 THR A C 1
ATOM 1435 O O . THR A 1 190 ? -32.792 39.074 -54.586 1.00 34.62 190 THR A O 1
ATOM 1438 N N . LEU A 1 191 ? -34.853 39.116 -55.531 1.00 34.47 191 LEU A N 1
ATOM 1439 C CA . LEU A 1 191 ? -34.584 38.794 -56.959 1.00 34.47 191 LEU A CA 1
ATOM 1440 C C . LEU A 1 191 ? -33.888 37.448 -57.289 1.00 34.47 191 LEU A C 1
ATOM 1442 O O . LEU A 1 191 ? -32.700 37.277 -57.076 1.00 34.47 191 LEU A O 1
ATOM 1446 N N . GLN A 1 192 ? -34.618 36.422 -57.743 1.00 39.31 192 GLN A N 1
ATOM 1447 C CA . GLN A 1 192 ? -35.138 36.163 -59.110 1.00 39.31 192 GLN A CA 1
ATOM 1448 C C . GLN A 1 192 ? -34.283 35.120 -59.882 1.00 39.31 192 GLN A C 1
ATOM 1450 O O . GLN A 1 192 ? -33.168 34.828 -59.465 1.00 39.31 192 GLN A O 1
ATOM 1455 N N . PRO A 1 193 ? -34.851 34.440 -60.902 1.00 49.41 193 PRO A N 1
ATOM 1456 C CA . PRO A 1 193 ? -34.775 32.986 -61.036 1.00 49.41 193 PRO A CA 1
ATOM 1457 C C . PRO A 1 193 ? -34.089 32.543 -62.337 1.00 49.41 193 PRO A C 1
ATOM 1459 O O . PRO A 1 193 ? -33.829 33.367 -63.203 1.00 49.41 193 PRO A O 1
ATOM 1462 N N . GLN A 1 194 ? -33.893 31.232 -62.497 1.00 35.03 194 GLN A N 1
ATOM 1463 C CA . GLN A 1 194 ? -34.212 30.426 -63.694 1.00 35.03 194 GLN A CA 1
ATOM 1464 C C . GLN A 1 194 ? -33.488 29.074 -63.559 1.00 35.03 194 GLN A C 1
ATOM 1466 O O . GLN A 1 194 ? -32.290 29.026 -63.327 1.00 35.03 194 GLN A O 1
ATOM 1471 N N . GLN A 1 195 ? -34.203 27.964 -63.374 1.00 33.38 195 GLN A N 1
ATOM 1472 C CA . GLN A 1 195 ? -35.013 27.195 -64.334 1.00 33.38 195 GLN A CA 1
ATOM 1473 C C . GLN A 1 195 ? -34.216 26.011 -64.900 1.00 33.38 195 GLN A C 1
ATOM 1475 O O . GLN A 1 195 ? -33.225 26.221 -65.585 1.00 33.38 195 GLN A O 1
ATOM 1480 N N . THR A 1 196 ? -34.800 24.812 -64.724 1.00 36.41 196 THR A N 1
ATOM 1481 C CA . THR A 1 196 ? -34.740 23.636 -65.629 1.00 36.41 196 THR A CA 1
ATOM 1482 C C . THR A 1 196 ? -33.366 22.987 -65.859 1.00 36.41 196 THR A C 1
ATOM 1484 O O . THR A 1 196 ? -32.352 23.646 -65.955 1.00 36.41 196 THR A O 1
ATOM 1487 N N . SER A 1 197 ? -33.198 21.682 -66.032 1.00 35.72 197 SER A N 1
ATOM 1488 C CA . SER A 1 197 ? -34.074 20.517 -66.135 1.00 35.72 197 SER A CA 1
ATOM 1489 C C . SER A 1 197 ? -33.118 19.312 -66.078 1.00 35.72 197 SER A C 1
ATOM 1491 O O . SER A 1 197 ? -32.056 19.366 -66.682 1.00 35.72 197 SER A O 1
ATOM 1493 N N . MET A 1 198 ? -33.450 18.265 -65.324 1.00 32.12 198 MET A N 1
ATOM 1494 C CA . MET A 1 198 ? -33.783 16.930 -65.853 1.00 32.12 198 MET A CA 1
ATOM 1495 C C . MET A 1 198 ? -32.643 15.952 -66.214 1.00 32.12 198 MET A C 1
ATOM 1497 O O . MET A 1 198 ? -31.704 16.277 -66.926 1.00 32.12 198 MET A O 1
ATOM 1501 N N . MET A 1 199 ? -32.939 14.695 -65.838 1.00 35.75 199 MET A N 1
ATOM 1502 C CA . MET A 1 199 ? -32.528 13.394 -66.405 1.00 35.75 199 MET A CA 1
ATOM 1503 C C . MET A 1 199 ? -31.230 12.795 -65.833 1.00 35.75 199 MET A C 1
ATOM 1505 O O . MET A 1 199 ? -30.154 13.358 -65.957 1.00 35.75 199 MET A O 1
ATOM 1509 N N . MET A 1 200 ? -31.348 11.747 -64.999 1.00 32.72 200 MET A N 1
ATOM 1510 C CA . MET A 1 200 ? -31.437 10.314 -65.383 1.00 32.72 200 MET A CA 1
ATOM 1511 C C . MET A 1 200 ? -30.131 9.882 -66.058 1.00 32.72 200 MET A C 1
ATOM 1513 O O . MET A 1 200 ? -29.827 10.325 -67.152 1.00 32.72 200 MET A O 1
ATOM 1517 N N . GLY A 1 201 ? -29.280 9.093 -65.416 1.00 31.23 201 GLY A N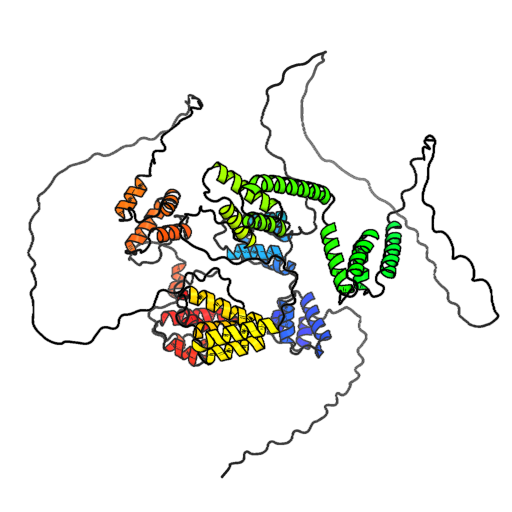 1
ATOM 1518 C CA . GLY A 1 201 ? -29.483 7.657 -65.232 1.00 31.23 201 GLY A CA 1
ATOM 1519 C C . GLY A 1 201 ? -28.177 6.961 -65.630 1.00 31.23 201 GLY A C 1
ATOM 1520 O O . GLY A 1 201 ? -27.556 7.357 -66.605 1.00 31.23 201 GLY A O 1
ATOM 1521 N N . GLY A 1 202 ? -27.702 6.007 -64.832 1.00 30.11 202 GLY A N 1
ATOM 1522 C CA . GLY A 1 202 ? -27.399 4.660 -65.333 1.00 30.11 202 GLY A CA 1
ATOM 1523 C C . GLY A 1 202 ? -25.955 4.535 -65.836 1.00 30.11 202 GLY A C 1
ATOM 1524 O O . GLY A 1 202 ? -25.593 5.088 -66.858 1.00 30.11 202 GLY A O 1
ATOM 1525 N N . ALA A 1 203 ? -25.051 3.948 -65.061 1.00 29.94 203 ALA A N 1
ATOM 1526 C CA . ALA A 1 203 ? -24.821 2.506 -64.953 1.00 29.94 203 ALA A CA 1
ATOM 1527 C C . ALA A 1 203 ? -23.614 2.035 -65.788 1.00 29.94 203 ALA A C 1
ATOM 1529 O O . ALA A 1 203 ? -23.570 2.162 -67.004 1.00 29.94 203 ALA A O 1
ATOM 1530 N N . SER A 1 204 ? -22.743 1.318 -65.076 1.00 31.28 204 SER A N 1
ATOM 1531 C CA . SER A 1 204 ? -22.037 0.106 -65.504 1.00 31.28 204 SER A CA 1
ATOM 1532 C C . SER A 1 204 ? -20.721 0.193 -66.289 1.00 31.28 204 SER A C 1
ATOM 1534 O O . SER A 1 204 ? -20.631 0.789 -67.354 1.00 31.28 204 SER A O 1
ATOM 1536 N N . SER A 1 205 ? -19.800 -0.647 -65.785 1.00 33.84 205 SER A N 1
ATOM 1537 C CA . SER A 1 205 ? -18.834 -1.470 -66.525 1.00 33.84 205 SER A CA 1
ATOM 1538 C C . SER A 1 205 ? -17.619 -0.745 -67.117 1.00 33.84 205 SER A C 1
ATOM 1540 O O . SER A 1 205 ? -17.702 0.392 -67.542 1.00 33.84 205 SER A O 1
ATOM 1542 N N . SER A 1 206 ? -16.448 -1.348 -67.287 1.00 32.94 206 SER A N 1
ATOM 1543 C CA . SER A 1 206 ? -15.805 -2.589 -66.841 1.00 32.94 206 SER A CA 1
ATOM 1544 C C . SER A 1 206 ? -14.494 -2.620 -67.639 1.00 32.94 2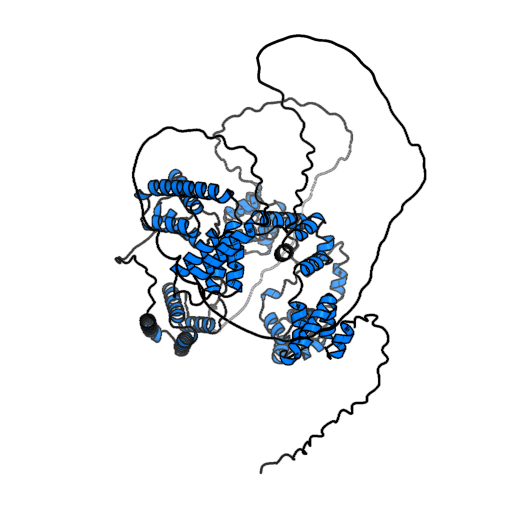06 SER A C 1
ATOM 1546 O O . SER A 1 206 ? -14.473 -2.222 -68.799 1.00 32.94 206 SER A O 1
ATOM 1548 N N . ALA A 1 207 ? -13.427 -3.075 -66.989 1.00 36.03 207 ALA A N 1
ATOM 1549 C CA . ALA A 1 207 ? -12.164 -3.608 -67.505 1.00 36.03 207 ALA A CA 1
ATOM 1550 C C . ALA A 1 207 ? -11.871 -3.610 -69.026 1.00 36.03 207 ALA A C 1
ATOM 1552 O O . ALA A 1 207 ? -12.610 -4.214 -69.799 1.00 36.03 207 ALA A O 1
ATOM 1553 N N . ASN A 1 208 ? -10.682 -3.103 -69.393 1.00 33.88 208 ASN A N 1
ATOM 1554 C CA . ASN A 1 208 ? -9.664 -3.707 -70.288 1.00 33.88 208 ASN A CA 1
ATOM 1555 C C . ASN A 1 208 ? -8.696 -2.610 -70.784 1.00 33.88 208 ASN A C 1
ATOM 1557 O O . ASN A 1 208 ? -9.102 -1.466 -70.909 1.00 33.88 208 ASN A O 1
ATOM 1561 N N . ASN A 1 209 ? -7.454 -2.837 -71.208 1.00 31.83 209 ASN A N 1
ATOM 1562 C CA . ASN A 1 209 ? -6.423 -3.846 -70.983 1.00 31.83 209 ASN A CA 1
ATOM 1563 C C . ASN A 1 209 ? -5.144 -3.267 -71.651 1.00 31.83 209 ASN A C 1
ATOM 1565 O O . ASN A 1 209 ? -5.252 -2.508 -72.608 1.00 31.83 209 ASN A O 1
ATOM 1569 N N . GLN A 1 210 ? -3.976 -3.737 -71.210 1.00 32.81 210 GLN A N 1
ATOM 1570 C CA . GLN A 1 210 ? -2.734 -3.928 -71.989 1.00 32.81 210 GLN A CA 1
ATOM 1571 C C . GLN A 1 210 ? -1.744 -2.794 -72.383 1.00 32.81 210 GLN A C 1
ATOM 1573 O O . GLN A 1 210 ? -2.030 -1.894 -73.159 1.00 32.81 210 GLN A O 1
ATOM 1578 N N . MET A 1 211 ? -0.493 -3.076 -71.964 1.00 33.34 211 MET A N 1
ATOM 1579 C CA . MET A 1 211 ? 0.788 -3.116 -72.710 1.00 33.34 211 MET A CA 1
ATOM 1580 C C . MET A 1 211 ? 1.439 -1.831 -73.252 1.00 33.34 211 MET A C 1
ATOM 1582 O O . MET A 1 211 ? 0.927 -1.222 -74.175 1.00 33.34 211 MET A O 1
ATOM 1586 N N . PHE A 1 212 ? 2.696 -1.582 -72.841 1.00 34.31 212 PHE A N 1
ATOM 1587 C CA . PHE A 1 212 ? 3.864 -1.566 -73.748 1.00 34.31 212 PHE A CA 1
ATOM 1588 C C . PHE A 1 212 ? 5.199 -1.731 -72.980 1.00 34.31 212 PHE A C 1
ATOM 1590 O O . PHE A 1 212 ? 5.303 -1.404 -71.801 1.00 34.31 212 PHE A O 1
ATOM 1597 N N . MET A 1 213 ? 6.196 -2.321 -73.651 1.00 33.03 213 MET A N 1
ATOM 1598 C CA . MET A 1 213 ? 7.472 -2.832 -73.123 1.00 33.03 213 MET A CA 1
ATOM 1599 C C . MET A 1 213 ? 8.648 -1.822 -73.042 1.00 33.03 213 MET A C 1
ATOM 1601 O O . MET A 1 213 ? 8.770 -0.956 -73.895 1.00 33.03 213 MET A O 1
ATOM 1605 N N . ARG A 1 214 ? 9.581 -2.140 -72.118 1.00 31.27 214 ARG A N 1
ATOM 1606 C CA . ARG A 1 214 ? 11.077 -2.196 -72.171 1.00 31.27 214 ARG A CA 1
ATOM 1607 C C . ARG A 1 214 ? 11.993 -0.984 -72.484 1.00 31.27 214 ARG A C 1
ATOM 1609 O O . ARG A 1 214 ? 11.853 -0.322 -73.499 1.00 31.27 214 ARG A O 1
ATOM 1616 N N . ALA A 1 215 ? 13.113 -1.029 -71.724 1.00 32.25 215 ALA A N 1
ATOM 1617 C CA . ALA A 1 215 ? 14.518 -0.636 -72.002 1.00 32.25 215 ALA A CA 1
ATOM 1618 C C . ALA A 1 215 ? 14.888 0.851 -71.780 1.00 32.25 215 ALA A C 1
ATOM 1620 O O . ALA A 1 215 ? 14.097 1.719 -72.101 1.00 32.25 215 ALA A O 1
ATOM 1621 N N . ALA A 1 216 ? 16.057 1.260 -71.260 1.00 31.41 216 ALA A N 1
ATOM 1622 C CA . ALA A 1 216 ? 17.285 0.617 -70.766 1.00 31.41 216 ALA A CA 1
ATOM 1623 C C . ALA A 1 216 ? 18.101 1.649 -69.931 1.00 31.41 216 ALA A C 1
ATOM 1625 O O . ALA A 1 216 ? 17.884 2.851 -70.059 1.00 31.41 216 ALA A O 1
ATOM 1626 N N . MET A 1 217 ? 19.043 1.172 -69.100 1.00 37.00 217 MET A N 1
ATOM 1627 C CA . MET A 1 217 ? 20.089 1.968 -68.415 1.00 37.00 217 MET A CA 1
ATOM 1628 C C . MET A 1 217 ? 21.149 2.535 -69.403 1.00 37.00 217 MET A C 1
ATOM 1630 O O . MET A 1 217 ? 21.092 2.180 -70.583 1.00 37.00 217 MET A O 1
ATOM 1634 N N . PRO A 1 218 ? 22.143 3.355 -68.968 1.00 49.47 218 PRO A N 1
ATOM 1635 C CA . PRO A 1 218 ? 23.349 2.807 -68.310 1.00 49.47 218 PRO A CA 1
ATOM 1636 C C . PRO A 1 218 ? 23.974 3.660 -67.181 1.00 49.47 218 PRO A C 1
ATOM 1638 O O . PRO A 1 218 ? 23.786 4.869 -67.074 1.00 49.47 218 PRO A O 1
ATOM 1641 N N . ALA A 1 219 ? 24.779 2.968 -66.370 1.00 37.88 219 ALA A N 1
ATOM 1642 C CA . ALA A 1 219 ? 25.718 3.481 -65.377 1.00 37.88 219 ALA A CA 1
ATOM 1643 C C . ALA A 1 219 ? 27.070 3.883 -66.005 1.00 37.88 219 ALA A C 1
ATOM 1645 O O . ALA A 1 219 ? 27.458 3.344 -67.043 1.00 37.88 219 ALA A O 1
ATOM 1646 N N . MET A 1 220 ? 27.835 4.741 -65.321 1.00 34.94 220 MET A N 1
ATOM 1647 C CA . MET A 1 220 ? 29.280 4.891 -65.525 1.00 34.94 220 MET A CA 1
ATOM 1648 C C . MET A 1 220 ? 30.023 4.934 -64.187 1.00 34.94 220 MET A C 1
ATOM 1650 O O . MET A 1 220 ? 29.621 5.614 -63.247 1.00 34.94 220 MET A O 1
ATOM 1654 N N . ALA A 1 221 ? 31.117 4.177 -64.154 1.00 35.53 221 ALA A N 1
ATOM 1655 C CA . ALA A 1 221 ? 32.101 4.053 -63.092 1.00 35.53 221 ALA A CA 1
ATOM 1656 C C . ALA A 1 221 ? 33.354 4.884 -63.418 1.00 35.53 221 ALA A C 1
ATOM 1658 O O . ALA A 1 221 ? 33.658 5.084 -64.593 1.00 35.53 221 ALA A O 1
ATOM 1659 N N . ALA A 1 222 ? 34.137 5.259 -62.401 1.00 33.69 222 ALA A N 1
ATOM 1660 C CA . ALA A 1 222 ? 35.577 5.490 -62.542 1.00 33.69 222 ALA A CA 1
ATOM 1661 C C . ALA A 1 222 ? 36.291 5.321 -61.189 1.00 33.69 222 ALA A C 1
ATOM 1663 O O . ALA A 1 222 ? 35.889 5.890 -60.179 1.00 33.69 222 ALA A O 1
ATOM 1664 N N . ALA A 1 223 ? 37.350 4.515 -61.209 1.00 37.53 223 ALA A N 1
ATOM 1665 C CA . ALA A 1 223 ? 38.248 4.167 -60.115 1.00 37.53 223 ALA A CA 1
ATOM 1666 C C . ALA A 1 223 ? 39.618 4.835 -60.322 1.00 37.53 223 ALA A C 1
ATOM 1668 O O . ALA A 1 223 ? 39.996 5.025 -61.473 1.00 37.53 223 ALA A O 1
ATOM 1669 N N . MET A 1 224 ? 40.392 5.082 -59.255 1.00 36.88 224 MET A N 1
ATOM 1670 C CA . MET A 1 224 ? 41.865 5.181 -59.295 1.00 36.88 224 MET A CA 1
ATOM 1671 C C . MET A 1 224 ? 42.489 4.857 -57.915 1.00 36.88 224 MET A C 1
ATOM 1673 O O . MET A 1 224 ? 41.890 5.118 -56.877 1.00 36.88 224 MET A O 1
ATOM 1677 N N . MET A 1 225 ? 43.670 4.227 -57.949 1.00 35.31 225 MET A N 1
ATOM 1678 C CA . MET A 1 225 ? 44.412 3.488 -56.898 1.00 35.31 225 MET A CA 1
ATOM 1679 C C . MET A 1 225 ? 45.789 4.186 -56.586 1.00 35.31 225 MET A C 1
ATOM 1681 O O . MET A 1 225 ? 46.029 5.250 -57.155 1.00 35.31 225 MET A O 1
ATOM 1685 N N . PRO A 1 226 ? 46.680 3.666 -55.693 1.00 56.44 226 PRO A N 1
ATOM 1686 C CA . PRO A 1 226 ? 47.472 4.421 -54.696 1.00 56.44 226 PRO A CA 1
ATOM 1687 C C . PRO A 1 226 ? 49.004 4.478 -54.936 1.00 56.44 226 PRO A C 1
ATOM 1689 O O . PRO A 1 226 ? 49.517 3.857 -55.864 1.00 56.44 226 PRO A O 1
ATOM 1692 N N . GLY A 1 227 ? 49.759 5.137 -54.033 1.00 31.52 227 GLY A N 1
ATOM 1693 C CA . GLY A 1 227 ? 51.231 5.037 -53.970 1.00 31.52 227 GLY A CA 1
ATOM 1694 C C . GLY A 1 227 ? 51.905 5.638 -52.716 1.00 31.52 227 GLY A C 1
ATOM 1695 O O . GLY A 1 227 ? 51.659 6.787 -52.363 1.00 31.52 227 GLY A O 1
ATOM 1696 N N . CYS A 1 228 ? 52.769 4.840 -52.071 1.00 34.03 228 CYS A N 1
ATOM 1697 C CA . CYS A 1 228 ? 53.697 5.149 -50.965 1.00 34.03 228 CYS A CA 1
ATOM 1698 C C . CYS A 1 228 ? 54.835 6.125 -51.335 1.00 34.03 228 CYS A C 1
ATOM 1700 O O . CYS A 1 228 ? 55.306 6.053 -52.463 1.00 34.03 228 CYS A O 1
ATOM 1702 N N . MET A 1 229 ? 55.399 6.864 -50.357 1.00 36.53 229 MET A N 1
ATOM 1703 C CA . MET A 1 229 ? 56.857 7.091 -50.169 1.00 36.53 229 MET A CA 1
ATOM 1704 C C . MET A 1 229 ? 57.195 7.647 -48.760 1.00 36.53 229 MET A C 1
ATOM 1706 O O . MET A 1 229 ? 56.331 8.151 -48.051 1.00 36.53 229 MET A O 1
ATOM 1710 N N . MET A 1 230 ? 58.461 7.464 -48.366 1.00 30.86 230 MET A N 1
ATOM 1711 C CA . MET A 1 230 ? 59.067 7.482 -47.022 1.00 30.86 230 MET A CA 1
ATOM 1712 C C . MET A 1 230 ? 59.379 8.861 -46.373 1.00 30.86 230 MET A C 1
ATOM 1714 O O . MET A 1 230 ? 59.459 9.881 -47.045 1.00 30.86 230 MET A O 1
ATOM 1718 N N . TRP A 1 231 ? 59.628 8.813 -45.050 1.00 42.50 231 TRP A N 1
ATOM 1719 C CA . TRP A 1 231 ? 60.303 9.756 -44.108 1.00 42.50 231 TRP A CA 1
ATOM 1720 C C . TRP A 1 231 ? 61.743 10.199 -44.530 1.00 42.50 231 TRP A C 1
ATOM 1722 O O . TRP A 1 231 ? 62.242 9.556 -45.455 1.00 42.50 231 TRP A O 1
ATOM 1732 N N . PRO A 1 232 ? 62.481 11.169 -43.881 1.00 56.31 232 PRO A N 1
ATOM 1733 C CA . PRO A 1 232 ? 62.509 11.506 -42.431 1.00 56.31 232 PRO A CA 1
ATOM 1734 C C . PRO A 1 232 ? 62.844 12.970 -41.961 1.00 56.31 232 PRO A C 1
ATOM 1736 O O . PRO A 1 232 ? 63.139 13.879 -42.725 1.00 56.31 232 PRO A O 1
ATOM 1739 N N . PHE A 1 233 ? 62.803 13.107 -40.625 1.00 34.69 233 PHE A N 1
ATOM 1740 C CA . PHE A 1 233 ? 63.369 14.040 -39.616 1.00 34.69 233 PHE A CA 1
ATOM 1741 C C . PHE A 1 233 ? 64.599 14.964 -39.918 1.00 34.69 233 PHE A C 1
ATOM 1743 O O . PHE A 1 233 ? 65.593 14.503 -40.468 1.00 34.69 233 PHE A O 1
ATOM 1750 N N . ALA A 1 234 ? 64.568 16.173 -39.301 1.00 33.84 234 ALA A N 1
ATOM 1751 C CA . ALA A 1 234 ? 65.656 16.966 -38.647 1.00 33.84 234 ALA A CA 1
ATOM 1752 C C . ALA A 1 234 ? 66.272 18.245 -39.304 1.00 33.84 234 ALA A C 1
ATOM 1754 O O . ALA A 1 234 ? 67.058 18.142 -40.237 1.00 33.84 234 ALA A O 1
ATOM 1755 N N . MET A 1 235 ? 66.011 19.429 -38.692 1.00 35.09 235 MET A N 1
ATOM 1756 C CA . MET A 1 235 ? 66.922 20.564 -38.306 1.00 35.09 235 MET A CA 1
ATOM 1757 C C . MET A 1 235 ? 66.079 21.856 -38.052 1.00 35.09 235 MET A C 1
ATOM 1759 O O . MET A 1 235 ? 65.350 22.260 -38.946 1.00 35.09 235 MET A O 1
ATOM 1763 N N . MET A 1 236 ? 65.935 22.443 -36.840 1.00 36.50 236 MET A N 1
ATOM 1764 C CA . MET A 1 236 ? 66.885 23.264 -36.029 1.00 36.50 236 MET A CA 1
ATOM 1765 C C . MET A 1 236 ? 67.162 24.642 -36.709 1.00 36.50 236 MET A C 1
ATOM 1767 O O . MET A 1 236 ? 67.570 24.623 -37.857 1.00 36.50 236 MET A O 1
ATOM 1771 N N . GLN A 1 237 ? 67.005 25.873 -36.171 1.00 35.94 237 GLN A N 1
ATOM 1772 C CA . GLN A 1 237 ? 66.880 26.473 -34.820 1.00 35.94 237 GLN A CA 1
ATOM 1773 C C . GLN A 1 237 ? 66.605 28.020 -34.919 1.00 35.94 237 GLN A C 1
ATOM 1775 O O . GLN A 1 237 ? 66.807 28.574 -35.993 1.00 35.94 237 GLN A O 1
ATOM 1780 N N . GLN A 1 238 ? 66.319 28.686 -33.770 1.00 34.88 238 GLN A N 1
ATOM 1781 C CA . GLN A 1 238 ? 66.332 30.149 -33.409 1.00 34.88 238 GLN A CA 1
ATOM 1782 C C . GLN A 1 238 ? 65.000 30.947 -33.533 1.00 34.88 238 GLN A C 1
ATOM 1784 O O . GLN A 1 238 ? 64.511 31.144 -34.634 1.00 34.88 238 GLN A O 1
ATOM 1789 N N . ALA A 1 239 ? 64.262 31.270 -32.443 1.00 32.91 239 ALA A N 1
ATOM 1790 C CA . ALA A 1 239 ? 64.457 32.274 -31.350 1.00 32.91 239 ALA A CA 1
ATOM 1791 C C . ALA A 1 239 ? 64.004 33.704 -31.769 1.00 32.91 239 ALA A C 1
ATOM 1793 O O . ALA A 1 239 ? 64.299 34.095 -32.885 1.00 32.91 239 ALA A O 1
ATOM 1794 N N . PHE A 1 240 ? 63.357 34.600 -31.005 1.00 31.69 240 PHE A N 1
ATOM 1795 C CA . PHE A 1 240 ? 62.636 34.673 -29.719 1.00 31.69 240 PHE A CA 1
ATOM 1796 C C . PHE A 1 240 ? 61.956 36.081 -29.692 1.00 31.69 240 PHE A C 1
ATOM 1798 O O . PHE A 1 240 ? 62.512 37.022 -30.249 1.00 31.69 240 PHE A O 1
ATOM 1805 N N . ALA A 1 241 ? 60.856 36.230 -28.940 1.00 31.83 241 ALA A N 1
ATOM 1806 C CA . ALA A 1 241 ? 60.404 37.443 -28.219 1.00 31.83 241 ALA A CA 1
ATOM 1807 C C . ALA A 1 241 ? 59.517 38.547 -28.873 1.00 31.83 241 ALA A C 1
ATOM 1809 O O . ALA A 1 241 ? 59.806 39.120 -29.916 1.00 31.83 241 ALA A O 1
ATOM 1810 N N . THR A 1 242 ? 58.529 38.946 -28.049 1.00 32.19 242 THR A N 1
ATOM 1811 C CA . THR A 1 242 ? 57.745 40.203 -27.959 1.00 32.19 242 THR A CA 1
ATOM 1812 C C . THR A 1 242 ? 56.411 40.328 -28.717 1.00 32.19 242 THR A C 1
ATOM 1814 O O . THR A 1 242 ? 56.372 40.695 -29.880 1.00 32.19 242 THR A O 1
ATOM 1817 N N . GLN A 1 243 ? 55.287 40.130 -28.010 1.00 33.44 243 GLN A N 1
ATOM 1818 C CA . GLN A 1 243 ? 54.417 41.217 -27.508 1.00 33.44 243 GLN A CA 1
ATOM 1819 C C . GLN A 1 243 ? 53.130 40.641 -26.887 1.00 33.44 243 GLN A C 1
ATOM 1821 O O . GLN A 1 243 ? 52.184 40.280 -27.575 1.00 33.44 243 GLN A O 1
ATOM 1826 N N . ALA A 1 244 ? 53.110 40.585 -25.556 1.00 33.84 244 ALA A N 1
ATOM 1827 C CA . ALA A 1 244 ? 51.917 40.393 -24.742 1.00 33.84 244 ALA A CA 1
ATOM 1828 C C . ALA A 1 244 ? 51.946 41.464 -23.645 1.00 33.84 244 ALA A C 1
ATOM 1830 O O . ALA A 1 244 ? 52.692 41.324 -22.680 1.00 33.84 244 ALA A O 1
ATOM 1831 N N . ALA A 1 245 ? 51.211 42.560 -23.842 1.00 29.77 245 ALA A N 1
ATOM 1832 C CA . ALA A 1 245 ? 50.778 43.497 -22.803 1.00 29.77 245 ALA A CA 1
ATOM 1833 C C . ALA A 1 245 ? 49.847 44.556 -23.421 1.00 29.77 245 ALA A C 1
ATOM 1835 O O . ALA A 1 245 ? 50.177 45.115 -24.461 1.00 29.77 245 ALA A O 1
ATOM 1836 N N . ALA A 1 246 ? 48.759 44.868 -22.707 1.00 29.92 246 ALA A N 1
ATOM 1837 C CA . ALA A 1 246 ? 47.799 45.964 -22.910 1.00 29.92 246 ALA A CA 1
ATOM 1838 C C . ALA A 1 246 ? 46.528 45.666 -23.733 1.00 29.92 246 ALA A C 1
ATOM 1840 O O . ALA A 1 246 ? 46.404 46.095 -24.873 1.00 29.92 246 ALA A O 1
ATOM 1841 N N . ALA A 1 247 ? 45.535 45.036 -23.090 1.00 31.09 247 ALA A N 1
ATOM 1842 C CA . ALA A 1 247 ? 44.109 45.331 -23.310 1.00 31.09 247 ALA A CA 1
ATOM 1843 C C . ALA A 1 247 ? 43.241 44.733 -22.180 1.00 31.09 247 ALA A C 1
ATOM 1845 O O . ALA A 1 247 ? 42.460 43.815 -22.396 1.00 31.09 247 ALA A O 1
ATOM 1846 N N . PHE A 1 248 ? 43.412 45.223 -20.948 1.00 34.53 248 PHE A N 1
ATOM 1847 C CA . PHE A 1 248 ? 42.502 44.935 -19.832 1.00 34.53 248 PHE A CA 1
ATOM 1848 C C . PHE A 1 248 ? 42.519 46.124 -18.866 1.00 34.53 248 PHE A C 1
ATOM 1850 O O . PHE A 1 248 ? 43.385 46.196 -18.001 1.00 34.53 248 PHE A O 1
ATOM 1857 N N . ALA A 1 249 ? 41.630 47.099 -19.074 1.00 32.16 249 ALA A N 1
ATOM 1858 C CA . ALA A 1 249 ? 41.090 47.980 -18.033 1.00 32.16 249 ALA A CA 1
ATOM 1859 C C . ALA A 1 249 ? 40.135 49.019 -18.645 1.00 32.16 249 ALA A C 1
ATOM 1861 O O . ALA A 1 249 ? 40.480 49.679 -19.619 1.00 32.16 249 ALA A O 1
ATOM 1862 N N . GLN A 1 250 ? 39.017 49.231 -17.946 1.00 32.94 250 GLN A N 1
ATOM 1863 C CA . GLN A 1 250 ? 38.036 50.318 -18.071 1.00 32.94 250 GLN A CA 1
ATOM 1864 C C . GLN A 1 250 ? 36.892 50.103 -19.071 1.00 32.94 250 GLN A C 1
ATOM 1866 O O . GLN A 1 250 ? 36.973 50.504 -20.224 1.00 32.94 250 GLN A O 1
ATOM 1871 N N . GLN A 1 251 ? 35.749 49.638 -18.559 1.00 32.62 251 GLN A N 1
ATOM 1872 C CA . GLN A 1 251 ? 34.583 50.525 -18.482 1.00 32.62 251 GLN A CA 1
ATOM 1873 C C . GLN A 1 251 ? 33.521 49.983 -17.520 1.00 32.62 251 GLN A C 1
ATOM 1875 O O . GLN A 1 251 ? 32.846 48.997 -17.787 1.00 32.62 251 GLN A O 1
ATOM 1880 N N . ALA A 1 252 ? 33.371 50.689 -16.403 1.00 35.34 252 ALA A N 1
ATOM 1881 C CA . ALA A 1 252 ? 32.171 50.708 -15.586 1.00 35.34 252 ALA A CA 1
ATOM 1882 C C . ALA A 1 252 ? 31.710 52.172 -15.463 1.00 35.34 252 ALA A C 1
ATOM 1884 O O . ALA A 1 252 ? 32.542 53.079 -15.488 1.00 35.34 252 ALA A O 1
ATOM 1885 N N . PHE A 1 253 ? 30.400 52.340 -15.265 1.00 32.16 253 PHE A N 1
ATOM 1886 C CA . PHE A 1 253 ? 29.652 53.547 -14.881 1.00 32.16 253 PHE A CA 1
ATOM 1887 C C . PHE A 1 253 ? 29.305 54.605 -15.942 1.00 32.16 253 PHE A C 1
ATOM 1889 O O . PHE A 1 253 ? 30.123 55.444 -16.300 1.00 32.16 253 PHE A O 1
ATOM 1896 N N . ALA A 1 254 ? 28.006 54.674 -16.271 1.00 29.36 254 ALA A N 1
ATOM 1897 C CA . ALA A 1 254 ? 27.230 55.919 -16.201 1.00 29.36 254 ALA A CA 1
ATOM 1898 C C . ALA A 1 254 ? 25.711 55.637 -16.180 1.00 29.36 254 ALA A C 1
ATOM 1900 O O . ALA A 1 254 ? 25.157 55.063 -17.115 1.00 29.36 254 ALA A O 1
ATOM 1901 N N . THR A 1 255 ? 25.033 56.091 -15.125 1.00 36.72 255 THR A N 1
ATOM 1902 C CA . THR A 1 255 ? 23.571 56.246 -15.043 1.00 36.72 255 THR A CA 1
ATOM 1903 C C . THR A 1 255 ? 23.163 57.709 -15.246 1.00 36.72 255 THR A C 1
ATOM 1905 O O . THR A 1 255 ? 23.826 58.600 -14.726 1.00 36.72 255 THR A O 1
ATOM 1908 N N . GLN A 1 256 ? 21.996 57.894 -15.882 1.00 34.69 256 GLN A N 1
ATOM 1909 C CA . GLN A 1 256 ? 21.077 59.054 -15.860 1.00 34.69 256 GLN A CA 1
ATOM 1910 C C . GLN A 1 256 ? 21.490 60.370 -16.559 1.00 34.69 256 GLN A C 1
ATOM 1912 O O . GLN A 1 256 ? 22.336 61.116 -16.084 1.00 34.69 256 GLN A O 1
ATOM 1917 N N . SER A 1 257 ? 20.743 60.775 -17.599 1.00 31.41 257 SER A N 1
ATOM 1918 C CA . SER A 1 257 ? 19.602 61.720 -17.497 1.00 31.41 257 SER A CA 1
ATOM 1919 C C . SER A 1 257 ? 19.259 62.423 -18.833 1.00 31.41 257 SER A C 1
ATOM 1921 O O . SER A 1 257 ? 20.122 62.933 -19.533 1.00 31.41 257 SER A O 1
ATOM 1923 N N . ALA A 1 258 ? 17.954 62.411 -19.144 1.00 34.31 258 ALA A N 1
ATOM 1924 C CA . ALA A 1 258 ? 17.120 63.353 -19.913 1.00 34.31 258 ALA A CA 1
ATOM 1925 C C . ALA A 1 258 ? 17.626 64.046 -21.207 1.00 34.31 258 ALA A C 1
ATOM 1927 O O . ALA A 1 258 ? 18.478 64.925 -21.173 1.00 34.31 258 ALA A O 1
ATOM 1928 N N . SER A 1 259 ? 16.899 63.844 -22.320 1.00 33.00 259 SER A N 1
ATOM 1929 C CA . SER A 1 259 ? 15.926 64.813 -22.896 1.00 33.00 259 SER A CA 1
ATOM 1930 C C . SER A 1 259 ? 15.761 64.710 -24.430 1.00 33.00 259 SER A C 1
ATOM 1932 O O . SER A 1 259 ? 16.718 64.569 -25.178 1.00 33.00 259 SER A O 1
ATOM 1934 N N . SER A 1 260 ? 14.495 64.798 -24.864 1.00 36.56 260 SER A N 1
ATOM 1935 C CA . SER A 1 260 ? 13.969 65.246 -26.171 1.00 36.56 260 SER A CA 1
ATOM 1936 C C . SER A 1 260 ? 14.584 64.741 -27.494 1.00 36.56 260 SER A C 1
ATOM 1938 O O . SER A 1 260 ? 15.630 65.205 -27.931 1.00 36.56 260 SER A O 1
ATOM 1940 N N . SER A 1 261 ? 13.813 63.974 -28.273 1.00 30.06 261 SER A N 1
ATOM 1941 C CA . SER A 1 261 ? 13.103 64.470 -29.475 1.00 30.06 261 SER A CA 1
ATOM 1942 C C . SER A 1 261 ? 12.683 63.316 -30.406 1.00 30.06 261 SER A C 1
ATOM 1944 O O . SER A 1 261 ? 13.465 62.426 -30.705 1.00 30.06 261 SER A O 1
ATOM 1946 N N . THR A 1 262 ? 11.409 63.360 -30.806 1.00 34.38 262 THR A N 1
ATOM 1947 C CA . THR A 1 262 ? 10.751 62.857 -32.036 1.00 34.38 262 THR A CA 1
ATOM 1948 C C . THR A 1 262 ? 11.188 61.551 -32.742 1.00 34.38 262 THR A C 1
ATOM 1950 O O . THR A 1 262 ? 12.356 61.363 -33.068 1.00 34.38 262 THR A O 1
ATOM 1953 N N . PRO A 1 263 ? 10.221 60.688 -33.130 1.00 39.69 263 PRO A N 1
ATOM 1954 C CA . PRO A 1 263 ? 10.491 59.371 -33.698 1.00 39.69 263 PRO A CA 1
ATOM 1955 C C . PRO A 1 263 ? 10.774 59.440 -35.206 1.00 39.69 263 PRO A C 1
ATOM 1957 O O . PRO A 1 263 ? 9.940 59.898 -35.986 1.00 39.69 263 PRO A O 1
ATOM 1960 N N . ILE A 1 264 ? 11.918 58.909 -35.641 1.00 33.31 264 ILE A N 1
ATOM 1961 C CA . ILE A 1 264 ? 12.134 58.530 -37.043 1.00 33.31 264 ILE A CA 1
ATOM 1962 C C . ILE A 1 264 ? 11.850 57.032 -37.151 1.00 33.31 264 ILE A C 1
ATOM 1964 O O . ILE A 1 264 ? 12.647 56.198 -36.724 1.00 33.31 264 ILE A O 1
ATOM 1968 N N . ILE A 1 265 ? 10.692 56.698 -37.723 1.00 43.50 265 ILE A N 1
ATOM 1969 C CA . ILE A 1 265 ? 10.328 55.336 -38.122 1.00 43.50 265 ILE A CA 1
ATOM 1970 C C . ILE A 1 265 ? 11.303 54.905 -39.222 1.00 43.50 265 ILE A C 1
ATOM 1972 O O . ILE A 1 265 ? 11.188 55.324 -40.374 1.00 43.50 265 ILE A O 1
ATOM 1976 N N . ARG A 1 266 ? 12.283 54.069 -38.866 1.00 34.16 266 ARG A N 1
ATOM 1977 C CA . ARG A 1 266 ? 13.149 53.389 -39.831 1.00 34.16 266 ARG A CA 1
ATOM 1978 C C . ARG A 1 266 ? 12.579 51.994 -40.069 1.00 34.16 266 ARG A C 1
ATOM 1980 O O . ARG A 1 266 ? 12.783 51.083 -39.276 1.00 34.16 266 ARG A O 1
ATOM 1987 N N . ILE A 1 267 ? 11.827 51.862 -41.158 1.00 45.62 267 ILE A N 1
ATOM 1988 C CA . ILE A 1 267 ? 11.371 50.579 -41.698 1.00 45.62 267 ILE A CA 1
ATOM 1989 C C . ILE A 1 267 ? 12.626 49.787 -42.094 1.00 45.62 267 ILE A C 1
ATOM 1991 O O . ILE A 1 267 ? 13.321 50.159 -43.041 1.00 45.62 267 ILE A O 1
ATOM 1995 N N . LEU A 1 268 ? 12.947 48.736 -41.337 1.00 39.19 268 LEU A N 1
ATOM 1996 C CA . LEU A 1 268 ? 13.954 47.742 -41.708 1.00 39.19 268 LEU A CA 1
ATOM 1997 C C . LEU A 1 268 ? 13.309 46.652 -42.585 1.00 39.19 268 LEU A C 1
ATOM 1999 O O . LEU A 1 268 ? 12.147 46.302 -42.372 1.00 39.19 268 LEU A O 1
ATOM 2003 N N . PRO A 1 269 ? 14.037 46.120 -43.582 1.00 42.62 269 PRO A N 1
ATOM 2004 C CA . PRO A 1 269 ? 13.509 45.145 -44.529 1.00 42.62 269 PRO A CA 1
ATOM 2005 C C . PRO A 1 269 ? 13.279 43.774 -43.877 1.00 42.62 269 PRO A C 1
ATOM 2007 O O . PRO A 1 269 ? 14.164 43.206 -43.241 1.00 42.62 269 PRO A O 1
ATOM 2010 N N . ALA A 1 270 ? 12.082 43.229 -44.096 1.00 41.84 270 ALA A N 1
ATOM 2011 C CA . ALA A 1 270 ? 11.548 41.989 -43.532 1.00 41.84 270 ALA A CA 1
ATOM 2012 C C . ALA A 1 270 ? 12.159 40.688 -44.107 1.00 41.84 270 ALA A C 1
ATOM 2014 O O . ALA A 1 270 ? 11.429 39.753 -44.415 1.00 41.84 270 ALA A O 1
ATOM 2015 N N . ASN A 1 271 ? 13.480 40.609 -44.299 1.00 51.09 271 ASN A N 1
ATOM 2016 C CA . ASN A 1 271 ? 14.111 39.397 -44.843 1.00 51.09 271 ASN A CA 1
ATOM 2017 C C . ASN A 1 271 ? 15.567 39.213 -44.380 1.00 51.09 271 ASN A C 1
ATOM 2019 O O . ASN A 1 271 ? 16.494 39.133 -45.185 1.00 51.09 271 ASN A O 1
ATOM 2023 N N . ALA A 1 272 ? 15.777 39.144 -43.063 1.00 42.84 272 ALA A N 1
ATOM 2024 C CA . ALA A 1 272 ? 17.007 38.581 -42.513 1.00 42.84 272 ALA A CA 1
ATOM 2025 C C . ALA A 1 272 ? 16.850 37.048 -42.406 1.00 42.84 272 ALA A C 1
ATOM 2027 O O . ALA A 1 272 ? 15.834 36.590 -41.875 1.00 42.84 272 ALA A O 1
ATOM 2028 N N . PRO A 1 273 ? 17.800 36.241 -42.913 1.00 46.41 273 PRO A N 1
ATOM 2029 C CA . PRO A 1 273 ? 17.744 34.791 -42.774 1.00 46.41 273 PRO A CA 1
ATOM 2030 C C . PRO A 1 273 ? 17.813 34.417 -41.289 1.00 46.41 273 PRO A C 1
ATOM 2032 O O . PRO A 1 273 ? 18.776 34.755 -40.604 1.00 46.41 273 PRO A O 1
ATOM 2035 N N . GLN A 1 274 ? 16.779 33.727 -40.802 1.00 44.28 274 GLN A N 1
ATOM 2036 C CA . GLN A 1 274 ? 16.757 33.112 -39.474 1.00 44.28 274 GLN A CA 1
ATOM 2037 C C . GLN A 1 274 ? 18.018 32.242 -39.297 1.00 44.28 274 GLN A C 1
ATOM 2039 O O . GLN A 1 274 ? 18.330 31.453 -40.202 1.00 44.28 274 GLN A O 1
ATOM 2044 N N . PRO A 1 275 ? 18.758 32.373 -38.180 1.00 43.78 275 PRO A N 1
ATOM 2045 C CA . PRO A 1 275 ? 19.909 31.523 -37.913 1.00 43.78 275 PRO A CA 1
ATOM 2046 C C . PRO A 1 275 ? 19.458 30.060 -37.878 1.00 43.78 275 PRO A C 1
ATOM 2048 O O . PRO A 1 275 ? 18.412 29.713 -37.327 1.00 43.78 275 PRO A O 1
ATOM 2051 N N . LYS A 1 276 ? 20.227 29.185 -38.530 1.00 44.91 276 LYS A N 1
ATOM 2052 C CA . LYS A 1 276 ? 19.922 27.753 -38.580 1.00 44.91 276 LYS A CA 1
ATOM 2053 C C . LYS A 1 276 ? 19.915 27.198 -37.143 1.00 44.91 276 LYS A C 1
ATOM 2055 O O . LYS A 1 276 ? 20.864 27.461 -36.408 1.00 44.91 276 LYS A O 1
ATOM 2060 N N . PRO A 1 277 ? 18.953 26.337 -36.762 1.00 50.31 277 PRO A N 1
ATOM 2061 C CA . PRO A 1 277 ? 18.782 25.839 -35.386 1.00 50.31 277 PRO A CA 1
ATOM 2062 C C . PRO A 1 277 ? 19.945 24.992 -34.826 1.00 50.31 277 PRO A C 1
ATOM 2064 O O . PRO A 1 277 ? 19.855 24.495 -33.714 1.00 50.31 277 PRO A O 1
ATOM 2067 N N . ARG A 1 278 ? 21.049 24.814 -35.567 1.00 49.56 278 ARG A N 1
ATOM 2068 C CA . ARG A 1 278 ? 22.257 24.112 -35.096 1.00 49.56 278 ARG A CA 1
ATOM 2069 C C . ARG A 1 278 ? 23.300 25.025 -34.445 1.00 49.56 278 ARG A C 1
ATOM 2071 O O . ARG A 1 278 ? 24.170 24.511 -33.753 1.00 49.56 278 ARG A O 1
ATOM 2078 N N . GLU A 1 279 ? 23.238 26.339 -34.666 1.00 54.91 279 GLU A N 1
ATOM 2079 C CA . GLU A 1 279 ? 24.193 27.285 -34.063 1.00 54.91 279 GLU A CA 1
ATOM 2080 C C . GLU A 1 279 ? 23.743 27.753 -32.668 1.00 54.91 279 GLU A C 1
ATOM 2082 O O . GLU A 1 279 ? 24.589 27.932 -31.798 1.00 54.91 279 GLU A O 1
ATOM 2087 N N . ALA A 1 280 ? 22.431 27.829 -32.405 1.00 54.75 280 ALA A N 1
ATOM 2088 C CA . ALA A 1 280 ? 21.890 28.209 -31.093 1.00 54.75 280 ALA A CA 1
ATOM 2089 C C . ALA A 1 280 ? 22.327 27.247 -29.967 1.00 54.75 280 ALA A C 1
ATOM 2091 O O . ALA A 1 280 ? 22.843 27.685 -28.948 1.00 54.75 280 ALA A O 1
ATOM 2092 N N . SER A 1 281 ? 22.284 25.930 -30.208 1.00 68.06 281 SER A N 1
ATOM 2093 C CA . SER A 1 281 ? 22.657 24.922 -29.201 1.00 68.06 281 SER A CA 1
ATOM 2094 C C . SER A 1 281 ? 24.138 24.933 -28.798 1.00 68.06 281 SER A C 1
ATOM 2096 O O . SER A 1 281 ? 24.502 24.361 -27.775 1.00 68.06 281 SER A O 1
ATOM 2098 N N . GLN A 1 282 ? 25.020 25.510 -29.624 1.00 75.56 282 GLN A N 1
ATOM 2099 C CA . GLN A 1 282 ? 26.440 25.640 -29.276 1.00 75.56 282 GLN A CA 1
ATOM 2100 C C . GLN A 1 282 ? 26.707 26.880 -28.421 1.00 75.56 282 GLN A C 1
ATOM 2102 O O . GLN A 1 282 ? 27.594 26.837 -27.571 1.00 75.56 282 GLN A O 1
ATOM 2107 N N . ILE A 1 283 ? 25.935 27.951 -28.627 1.00 71.69 283 ILE A N 1
ATOM 2108 C CA . ILE A 1 283 ? 26.027 29.185 -27.840 1.00 71.69 283 ILE A CA 1
ATOM 2109 C C . ILE A 1 283 ? 25.565 28.907 -26.406 1.00 71.69 283 ILE A C 1
ATOM 2111 O O . ILE A 1 283 ? 26.320 29.170 -25.473 1.00 71.69 283 ILE A O 1
ATOM 2115 N N . ASP A 1 284 ? 24.424 28.234 -26.240 1.00 85.38 284 ASP A N 1
ATOM 2116 C CA . ASP A 1 284 ? 23.885 27.900 -24.913 1.00 85.38 284 ASP A CA 1
ATOM 2117 C C . ASP A 1 284 ? 24.837 27.004 -24.109 1.00 85.38 284 ASP A C 1
ATOM 2119 O O . ASP A 1 284 ? 24.976 27.150 -22.897 1.00 85.38 284 ASP A O 1
ATOM 2123 N N . LYS A 1 285 ? 25.558 26.099 -24.783 1.00 90.19 285 LYS A N 1
ATOM 2124 C CA . LYS A 1 285 ? 26.540 25.239 -24.118 1.00 90.19 285 LYS A CA 1
ATOM 2125 C C . LYS A 1 285 ? 27.718 26.041 -23.559 1.00 90.19 285 LYS A C 1
ATOM 2127 O O . LYS A 1 285 ? 28.087 25.830 -22.412 1.00 90.19 285 LYS A O 1
ATOM 2132 N N . LEU A 1 286 ? 28.284 26.961 -24.343 1.00 91.62 286 LEU A N 1
ATOM 2133 C CA . LEU A 1 286 ? 29.406 27.799 -23.899 1.00 91.62 286 LEU A CA 1
ATOM 2134 C C . LEU A 1 286 ? 29.001 28.745 -22.762 1.00 91.62 286 LEU A C 1
ATOM 2136 O O . LEU A 1 286 ? 29.805 29.021 -21.872 1.00 91.62 286 LEU A O 1
ATOM 2140 N N . GLU A 1 287 ? 27.759 29.226 -22.772 1.00 91.94 287 GLU A N 1
ATOM 2141 C CA . GLU A 1 287 ? 27.222 30.036 -21.680 1.00 91.94 287 GLU A CA 1
ATOM 2142 C C . GLU A 1 287 ? 27.027 29.209 -20.406 1.00 91.94 287 GLU A C 1
ATOM 2144 O O . GLU A 1 287 ? 27.431 29.651 -19.331 1.00 91.94 287 GLU A O 1
ATOM 2149 N N . ILE A 1 288 ? 26.498 27.986 -20.510 1.00 92.06 288 ILE A N 1
ATOM 2150 C CA . ILE A 1 288 ? 26.391 27.072 -19.362 1.00 92.06 288 ILE A CA 1
ATOM 2151 C C . ILE A 1 288 ? 27.784 26.712 -18.823 1.00 92.06 288 ILE A C 1
ATOM 2153 O O . ILE A 1 288 ? 27.972 26.724 -17.607 1.00 92.06 288 ILE A O 1
ATOM 2157 N N . ASP A 1 289 ? 28.775 26.475 -19.690 1.00 93.69 289 ASP A N 1
ATOM 2158 C CA . ASP A 1 289 ? 30.170 26.222 -19.291 1.00 93.69 289 ASP A CA 1
ATOM 2159 C C . ASP A 1 289 ? 30.730 27.382 -18.458 1.00 93.69 289 ASP A C 1
ATOM 2161 O O . ASP A 1 289 ? 31.356 27.163 -17.418 1.00 93.69 289 ASP A O 1
ATOM 2165 N N . ALA A 1 290 ? 30.474 28.622 -18.889 1.00 93.06 290 ALA A N 1
ATOM 2166 C CA . ALA A 1 290 ? 30.899 29.819 -18.171 1.00 93.06 290 ALA A CA 1
ATOM 2167 C C . ALA A 1 290 ? 30.209 29.943 -16.803 1.00 93.06 290 ALA A C 1
ATOM 2169 O O . ALA A 1 290 ? 30.875 30.243 -15.815 1.00 93.06 290 ALA A O 1
ATOM 2170 N N . VAL A 1 291 ? 28.903 29.663 -16.723 1.00 90.88 291 VAL A N 1
ATOM 2171 C CA . VAL A 1 291 ? 28.127 29.713 -15.470 1.00 90.88 291 VAL A CA 1
ATOM 2172 C C . VAL A 1 291 ? 28.588 28.638 -14.479 1.00 90.88 291 VAL A C 1
ATOM 2174 O O . VAL A 1 291 ? 28.742 28.920 -13.291 1.00 90.88 291 VAL A O 1
ATOM 2177 N N . VAL A 1 292 ? 28.830 27.410 -14.947 1.00 95.75 292 VAL A N 1
ATOM 2178 C CA . VAL A 1 292 ? 29.319 26.303 -14.107 1.00 95.75 292 VAL A CA 1
ATOM 2179 C C . VAL A 1 292 ? 30.712 26.624 -13.562 1.00 95.75 292 VAL A C 1
ATOM 2181 O O . VAL A 1 292 ? 30.948 26.463 -12.364 1.00 95.75 292 VAL A O 1
ATOM 2184 N N . ALA A 1 293 ? 31.608 27.133 -14.413 1.00 94.94 293 ALA A N 1
ATOM 2185 C CA . ALA A 1 293 ? 32.957 27.525 -14.011 1.00 94.94 293 ALA A CA 1
ATOM 2186 C C . ALA A 1 293 ? 32.974 28.722 -13.041 1.00 94.94 293 ALA A C 1
ATOM 2188 O O . ALA A 1 293 ? 33.844 28.786 -12.175 1.00 94.94 293 ALA A O 1
ATOM 2189 N N . GLU A 1 294 ? 32.031 29.659 -13.184 1.00 93.69 294 GLU A N 1
ATOM 2190 C CA . GLU A 1 294 ? 31.894 30.839 -12.322 1.00 93.69 294 GLU A CA 1
ATOM 2191 C C . GLU A 1 294 ? 31.374 30.476 -10.924 1.00 93.69 294 GLU A C 1
ATOM 2193 O O . GLU A 1 294 ? 31.926 30.936 -9.925 1.00 93.69 294 GLU A O 1
ATOM 2198 N N . LEU A 1 295 ? 30.311 29.668 -10.846 1.00 90.56 295 LEU A N 1
ATOM 2199 C CA . LEU A 1 295 ? 29.558 29.491 -9.603 1.00 90.56 295 LEU A CA 1
ATOM 2200 C C . LEU A 1 295 ? 30.029 28.302 -8.762 1.00 90.56 295 LEU A C 1
ATOM 2202 O O . LEU A 1 295 ? 30.054 28.408 -7.536 1.00 90.56 295 LEU A O 1
ATOM 2206 N N . VAL A 1 296 ? 30.376 27.163 -9.377 1.00 89.00 296 VAL A N 1
ATOM 2207 C CA . VAL A 1 296 ? 30.708 25.939 -8.626 1.00 89.00 296 VAL A CA 1
ATOM 2208 C C . VAL A 1 296 ? 31.739 25.084 -9.384 1.00 89.00 296 VAL A C 1
ATOM 2210 O O . VAL A 1 296 ? 31.370 24.115 -10.051 1.00 89.00 296 VAL A O 1
ATOM 2213 N N . PRO A 1 297 ? 33.047 25.382 -9.252 1.00 89.06 297 PRO A N 1
ATOM 2214 C CA . PRO A 1 297 ? 34.099 24.657 -9.972 1.00 89.06 297 PRO A CA 1
ATOM 2215 C C . PRO A 1 297 ? 34.255 23.185 -9.543 1.00 89.06 297 PRO A C 1
ATOM 2217 O O . PRO A 1 297 ? 34.855 22.401 -10.273 1.00 89.06 297 PRO A O 1
ATOM 2220 N N . ASP A 1 298 ? 33.695 22.795 -8.392 1.00 94.44 298 ASP A N 1
ATOM 2221 C CA . ASP A 1 298 ? 33.868 21.465 -7.786 1.00 94.44 298 ASP A CA 1
ATOM 2222 C C . ASP A 1 298 ? 32.745 20.462 -8.129 1.00 94.44 298 ASP A C 1
ATOM 2224 O O . ASP A 1 298 ? 32.593 19.433 -7.463 1.00 94.44 298 ASP A O 1
ATOM 2228 N N . LEU A 1 299 ? 31.910 20.756 -9.131 1.00 96.50 299 LEU A N 1
ATOM 2229 C CA . LEU A 1 299 ? 30.853 19.843 -9.571 1.00 96.50 299 LEU A CA 1
ATOM 2230 C C . LEU A 1 299 ? 31.423 18.623 -10.302 1.00 96.50 299 LEU A C 1
ATOM 2232 O O . LEU A 1 299 ? 32.346 18.728 -11.107 1.00 96.50 299 LEU A O 1
ATOM 2236 N N . ASP A 1 300 ? 30.838 17.451 -10.046 1.00 97.25 300 ASP A N 1
ATOM 2237 C CA . ASP A 1 300 ? 31.208 16.247 -10.788 1.00 97.25 300 ASP A CA 1
ATOM 2238 C C . ASP A 1 300 ? 30.675 16.290 -12.229 1.00 97.25 300 ASP A C 1
ATOM 2240 O O . ASP A 1 300 ? 29.670 16.932 -12.537 1.00 97.25 300 ASP A O 1
ATOM 2244 N N . GLU A 1 301 ? 31.353 15.581 -13.133 1.00 96.06 301 GLU A N 1
ATOM 2245 C CA . GLU A 1 301 ? 31.039 15.591 -14.569 1.00 96.06 301 GLU A CA 1
ATOM 2246 C C . GLU A 1 301 ? 29.578 15.198 -14.853 1.00 96.06 301 GLU A C 1
ATOM 2248 O O . GLU A 1 301 ? 28.951 15.736 -15.761 1.00 96.06 301 GLU A O 1
ATOM 2253 N N . LYS A 1 302 ? 28.996 14.320 -14.026 1.00 95.19 302 LYS A N 1
ATOM 2254 C CA . LYS A 1 302 ? 27.598 13.887 -14.157 1.00 95.19 302 LYS A CA 1
ATOM 2255 C C . LYS A 1 302 ? 26.607 14.975 -13.765 1.00 95.19 302 LYS A C 1
ATOM 2257 O O . LYS A 1 302 ? 25.570 15.109 -14.409 1.00 95.19 302 LYS A O 1
ATOM 2262 N N . ALA A 1 303 ? 26.884 15.725 -12.707 1.00 96.88 303 ALA A N 1
ATOM 2263 C CA . ALA A 1 303 ? 26.063 16.846 -12.289 1.00 96.88 303 ALA A CA 1
ATOM 2264 C C . ALA A 1 303 ? 26.129 17.982 -13.310 1.00 96.88 303 ALA A C 1
ATOM 2266 O O . ALA A 1 303 ? 25.094 18.556 -13.642 1.00 96.88 303 ALA A O 1
ATOM 2267 N N . VAL A 1 304 ? 27.308 18.240 -13.881 1.00 96.81 304 VAL A N 1
ATOM 2268 C CA . VAL A 1 304 ? 27.462 19.179 -15.002 1.00 96.81 304 VAL A CA 1
ATOM 2269 C C . VAL A 1 304 ? 26.668 18.697 -16.223 1.00 96.81 304 VAL A C 1
ATOM 2271 O O . VAL A 1 304 ? 25.890 19.465 -16.788 1.00 96.81 304 VAL A O 1
ATOM 2274 N N . GLU A 1 305 ? 26.755 17.405 -16.571 1.00 95.81 305 GLU A N 1
ATOM 2275 C CA . GLU A 1 305 ? 25.957 16.803 -17.649 1.00 95.81 305 GLU A CA 1
ATOM 2276 C C . GLU A 1 305 ? 24.450 17.009 -17.435 1.00 95.81 305 GLU A C 1
ATOM 2278 O O . GLU A 1 305 ? 23.716 17.329 -18.372 1.00 95.81 305 GLU A O 1
ATOM 2283 N N . ARG A 1 306 ? 23.987 16.877 -16.188 1.00 95.50 306 ARG A N 1
ATOM 2284 C CA . ARG A 1 306 ? 22.592 17.120 -15.810 1.00 95.50 306 ARG A CA 1
ATOM 2285 C C . ARG A 1 306 ? 22.197 18.581 -15.947 1.00 95.50 306 ARG A C 1
ATOM 2287 O O . ARG A 1 306 ? 21.115 18.837 -16.462 1.00 95.50 306 ARG A O 1
ATOM 2294 N N . VAL A 1 307 ? 23.045 19.530 -15.563 1.00 96.56 307 VAL A N 1
ATOM 2295 C CA . VAL A 1 307 ? 22.757 20.966 -15.723 1.00 96.56 307 VAL A CA 1
ATOM 2296 C C . VAL A 1 307 ? 22.536 21.334 -17.198 1.00 96.56 307 VAL A C 1
ATOM 2298 O O . VAL A 1 307 ? 21.605 22.087 -17.481 1.00 96.56 307 VAL A O 1
ATOM 2301 N N . TYR A 1 308 ? 23.265 20.737 -18.154 1.00 95.56 308 TYR A N 1
ATOM 2302 C CA . TYR A 1 308 ? 22.983 20.966 -19.585 1.00 95.56 308 TYR A CA 1
ATOM 2303 C C . TYR A 1 308 ? 21.609 20.460 -20.036 1.00 95.56 308 TYR A C 1
ATOM 2305 O O . TYR A 1 308 ? 21.088 20.942 -21.040 1.00 95.56 308 TYR A O 1
ATOM 2313 N N . GLN A 1 309 ? 21.002 19.504 -19.325 1.00 95.19 309 GLN A N 1
ATOM 2314 C CA . GLN A 1 309 ? 19.680 18.983 -19.691 1.00 95.19 309 GLN A CA 1
ATOM 2315 C C . GLN A 1 309 ? 18.566 20.017 -19.501 1.00 95.19 309 GLN A C 1
ATOM 2317 O O . GLN A 1 309 ? 17.506 19.845 -20.094 1.00 95.19 309 GLN A O 1
ATOM 2322 N N . LEU A 1 310 ? 18.798 21.092 -18.733 1.00 92.94 310 LEU A N 1
ATOM 2323 C CA . LEU A 1 310 ? 17.845 22.201 -18.594 1.00 92.94 310 LEU A CA 1
ATOM 2324 C C . LEU A 1 310 ? 17.658 22.990 -19.902 1.00 92.94 310 LEU A C 1
ATOM 2326 O O . LEU A 1 310 ? 16.671 23.695 -20.056 1.00 92.94 310 LEU A O 1
ATOM 2330 N N . GLY A 1 311 ? 18.578 22.878 -20.865 1.00 88.81 311 GLY A N 1
ATOM 2331 C CA . GLY A 1 311 ? 18.413 23.440 -22.211 1.00 88.81 311 GLY A CA 1
ATOM 2332 C C . GLY A 1 311 ? 18.502 24.969 -22.323 1.00 88.81 311 GLY A C 1
ATOM 2333 O O . GLY A 1 311 ? 18.588 25.463 -23.441 1.00 88.81 311 GLY A O 1
ATOM 2334 N N . SER A 1 312 ? 18.531 25.710 -21.209 1.00 92.44 312 SER A N 1
ATOM 2335 C CA . SER A 1 312 ? 18.703 27.169 -21.163 1.00 92.44 312 SER A CA 1
ATOM 2336 C C . SER A 1 312 ? 19.759 27.577 -20.131 1.00 92.44 312 SER A C 1
ATOM 2338 O O . SER A 1 312 ? 19.750 27.100 -18.991 1.00 92.44 312 SER A O 1
ATOM 2340 N N . ALA A 1 313 ? 20.645 28.505 -20.510 1.00 91.88 313 ALA A N 1
ATOM 2341 C CA . ALA A 1 313 ? 21.673 29.052 -19.623 1.00 91.88 313 ALA A CA 1
ATOM 2342 C C . ALA A 1 313 ? 21.077 29.789 -18.409 1.00 91.88 313 ALA A C 1
ATOM 2344 O O . ALA A 1 313 ? 21.636 29.735 -17.311 1.00 91.88 313 ALA A O 1
ATOM 2345 N N . GLU A 1 314 ? 19.908 30.419 -18.564 1.00 90.31 314 GLU A N 1
ATOM 2346 C CA . GLU A 1 314 ? 19.218 31.091 -17.458 1.00 90.31 314 GLU A CA 1
ATOM 2347 C C . GLU A 1 314 ? 18.696 30.100 -16.414 1.00 90.31 314 GLU A C 1
ATOM 2349 O O . GLU A 1 314 ? 18.776 30.350 -15.210 1.00 90.31 314 GLU A O 1
ATOM 2354 N N . GLU A 1 315 ? 18.161 28.960 -16.852 1.00 92.94 315 GLU A N 1
ATOM 2355 C CA . GLU A 1 315 ? 17.666 27.931 -15.938 1.00 92.94 315 GLU A CA 1
ATOM 2356 C C . GLU A 1 315 ? 18.805 27.231 -15.207 1.00 92.94 315 GLU A C 1
ATOM 2358 O O . GLU A 1 315 ? 18.698 26.992 -14.000 1.00 92.94 315 GLU A O 1
ATOM 2363 N N . ALA A 1 316 ? 19.905 26.967 -15.916 1.00 95.31 316 ALA A N 1
ATOM 2364 C CA . ALA A 1 316 ? 21.143 26.472 -15.330 1.00 95.31 316 ALA A CA 1
ATOM 2365 C C . ALA A 1 316 ? 21.678 27.435 -14.259 1.00 95.31 316 ALA A C 1
ATOM 2367 O O . ALA A 1 316 ? 21.963 27.000 -13.141 1.00 95.31 316 ALA A O 1
ATOM 2368 N N . ARG A 1 317 ? 21.728 28.745 -14.548 1.00 94.88 317 ARG A N 1
ATOM 2369 C CA . ARG A 1 317 ? 22.147 29.777 -13.584 1.00 94.88 317 ARG A CA 1
ATOM 2370 C C . ARG A 1 317 ? 21.248 29.794 -12.352 1.00 94.88 317 ARG A C 1
ATOM 2372 O O . ARG A 1 317 ? 21.754 29.672 -11.243 1.00 94.88 317 ARG A O 1
ATOM 2379 N N . LYS A 1 318 ? 19.924 29.823 -12.528 1.00 94.56 318 LYS A N 1
ATOM 2380 C CA . LYS A 1 318 ? 18.969 29.788 -11.405 1.00 94.56 318 LYS A CA 1
ATOM 2381 C C . LYS A 1 318 ? 19.072 28.505 -10.570 1.00 94.56 318 LYS A C 1
ATOM 2383 O O . LYS A 1 318 ? 18.780 28.530 -9.381 1.00 94.56 318 LYS A O 1
ATOM 2388 N N . ALA A 1 319 ? 19.414 27.364 -11.172 1.00 95.75 319 ALA A N 1
ATOM 2389 C CA . ALA A 1 319 ? 19.625 26.119 -10.430 1.00 95.75 319 ALA A CA 1
ATOM 2390 C C . ALA A 1 319 ? 20.925 26.161 -9.609 1.00 95.75 319 ALA A C 1
ATOM 2392 O O . ALA A 1 319 ? 20.937 25.712 -8.462 1.00 95.75 319 ALA A O 1
ATOM 2393 N N . LEU A 1 320 ? 21.995 26.717 -10.182 1.00 96.31 320 LEU A N 1
ATOM 2394 C CA . LEU A 1 320 ? 23.301 26.851 -9.534 1.00 96.31 320 LEU A CA 1
ATOM 2395 C C . LEU A 1 320 ? 23.314 27.938 -8.449 1.00 96.31 320 LEU A C 1
ATOM 2397 O O . LEU A 1 320 ? 23.963 27.748 -7.427 1.00 96.31 320 LEU A O 1
ATOM 2401 N N . GLU A 1 321 ? 22.549 29.020 -8.603 1.00 95.38 321 GLU A N 1
ATOM 2402 C CA . GLU A 1 321 ? 22.391 30.062 -7.577 1.00 95.38 321 GLU A CA 1
ATOM 2403 C C . GLU A 1 321 ? 21.815 29.507 -6.267 1.00 95.38 321 GLU A C 1
ATOM 2405 O O . GLU A 1 321 ? 22.317 29.851 -5.203 1.00 95.38 321 GLU A O 1
ATOM 2410 N N . VAL A 1 322 ? 20.856 28.571 -6.324 1.00 95.12 322 VAL A N 1
ATOM 2411 C CA . VAL A 1 322 ? 20.319 27.897 -5.120 1.00 95.12 322 VAL A CA 1
ATOM 2412 C C . VAL A 1 322 ? 21.411 27.108 -4.391 1.00 95.12 322 VAL A C 1
ATOM 2414 O O . VAL A 1 322 ? 21.436 27.047 -3.165 1.00 95.12 322 VAL A O 1
ATOM 2417 N N . LEU A 1 323 ? 22.328 26.491 -5.139 1.00 96.31 323 LEU A N 1
ATOM 2418 C CA . LEU A 1 323 ? 23.456 25.770 -4.552 1.00 96.31 323 LEU A CA 1
ATOM 2419 C C . LEU A 1 323 ? 24.481 26.734 -3.928 1.00 96.31 323 LEU A C 1
ATOM 2421 O O . LEU A 1 323 ? 25.060 26.404 -2.897 1.00 96.31 323 LEU A O 1
ATOM 2425 N N . VAL A 1 324 ? 24.686 27.916 -4.520 1.00 96.00 324 VAL A N 1
ATOM 2426 C CA . VAL A 1 324 ? 25.550 28.972 -3.964 1.00 96.00 324 VAL A CA 1
ATOM 2427 C C . VAL A 1 324 ? 24.940 29.582 -2.702 1.00 96.00 324 VAL A C 1
ATOM 2429 O O . VAL A 1 324 ? 25.662 29.802 -1.734 1.00 96.00 324 VAL A O 1
ATOM 2432 N N . GLU A 1 325 ? 23.625 29.804 -2.682 1.00 95.94 325 GLU A N 1
ATOM 2433 C CA . GLU A 1 325 ? 22.894 30.332 -1.524 1.00 95.94 325 GLU A CA 1
ATOM 2434 C C . GLU A 1 325 ? 22.987 29.393 -0.314 1.00 95.94 325 GLU A C 1
ATOM 2436 O O . GLU A 1 325 ? 23.238 29.848 0.799 1.00 95.94 325 GLU A O 1
ATOM 2441 N N . MET A 1 326 ? 22.885 28.079 -0.540 1.00 94.44 326 MET A N 1
ATOM 2442 C CA . MET A 1 326 ? 23.074 27.063 0.506 1.00 94.44 326 MET A CA 1
ATOM 2443 C C . MET A 1 326 ? 24.547 26.900 0.942 1.00 94.44 326 MET A C 1
ATOM 2445 O O . MET A 1 326 ? 24.836 26.249 1.947 1.00 94.44 326 MET A O 1
ATOM 2449 N N . GLY A 1 327 ? 25.497 27.460 0.185 1.00 91.88 327 GLY A N 1
ATOM 2450 C CA . GLY A 1 327 ? 26.915 27.522 0.535 1.00 91.88 327 GLY A CA 1
ATOM 2451 C C . GLY A 1 327 ? 27.539 26.172 0.912 1.00 91.88 327 GLY A C 1
ATOM 2452 O O . GLY A 1 327 ? 27.487 25.193 0.160 1.00 91.88 327 GLY A O 1
ATOM 2453 N N . ASP A 1 328 ? 28.175 26.134 2.084 1.00 92.50 328 ASP A N 1
ATOM 2454 C CA . ASP A 1 328 ? 28.873 24.954 2.612 1.00 92.50 328 ASP A CA 1
ATOM 2455 C C . ASP A 1 328 ? 27.982 24.047 3.480 1.00 92.50 328 ASP A C 1
ATOM 2457 O O . ASP A 1 328 ? 28.439 23.011 3.965 1.00 92.50 328 ASP A O 1
ATOM 2461 N N . GLU A 1 329 ? 26.696 24.378 3.642 1.00 93.69 329 GLU A N 1
ATOM 2462 C CA . GLU A 1 329 ? 25.733 23.517 4.345 1.00 93.69 329 GLU A CA 1
ATOM 2463 C C . GLU A 1 329 ? 25.449 22.232 3.549 1.00 93.69 329 GLU A C 1
ATOM 2465 O O . GLU A 1 329 ? 25.132 21.170 4.099 1.00 93.69 329 GLU A O 1
ATOM 2470 N N . VAL A 1 330 ? 25.630 22.289 2.227 1.00 96.00 330 VAL A N 1
ATOM 2471 C CA . VAL A 1 330 ? 25.446 21.145 1.339 1.00 96.00 330 VAL A CA 1
ATOM 2472 C C . VAL A 1 330 ? 26.676 20.243 1.369 1.00 96.00 330 VAL A C 1
ATOM 2474 O O . VAL A 1 330 ? 27.659 20.447 0.657 1.00 96.00 330 VAL A O 1
ATOM 2477 N N . ARG A 1 331 ? 26.570 19.144 2.122 1.00 94.31 331 ARG A N 1
ATOM 2478 C CA . ARG A 1 331 ? 27.626 18.122 2.242 1.00 94.31 331 ARG A CA 1
ATOM 2479 C C . ARG A 1 331 ? 28.107 17.546 0.900 1.00 94.31 331 ARG A C 1
ATOM 2481 O O . ARG A 1 331 ? 29.258 17.132 0.795 1.00 94.31 331 ARG A O 1
ATOM 2488 N N . ASN A 1 332 ? 27.231 17.454 -0.104 1.00 97.19 332 ASN A N 1
ATOM 2489 C CA . ASN A 1 332 ? 27.570 16.986 -1.452 1.00 97.19 332 ASN A CA 1
ATOM 2490 C C . ASN A 1 332 ? 26.867 17.846 -2.513 1.00 97.19 332 ASN A C 1
ATOM 2492 O O . ASN A 1 332 ? 25.701 17.614 -2.846 1.00 97.19 332 ASN A O 1
ATOM 2496 N N . LYS A 1 333 ? 27.607 18.826 -3.041 1.00 96.44 333 LYS A N 1
ATOM 2497 C CA . LYS A 1 333 ? 27.130 19.825 -4.007 1.00 96.44 333 LYS A CA 1
ATOM 2498 C C . LYS A 1 333 ? 26.579 19.178 -5.293 1.00 96.44 333 LYS A C 1
ATOM 2500 O O . LYS A 1 333 ? 25.490 19.537 -5.740 1.00 96.44 333 LYS A O 1
ATOM 2505 N N . SER A 1 334 ? 27.242 18.136 -5.806 1.00 97.19 334 SER A N 1
ATOM 2506 C CA . SER A 1 334 ? 26.816 17.377 -6.996 1.00 97.19 334 SER A CA 1
ATOM 2507 C C . SER A 1 334 ? 25.497 16.621 -6.797 1.00 97.19 334 SER A C 1
ATOM 2509 O O . SER A 1 334 ? 24.630 16.610 -7.670 1.00 97.19 334 SER A O 1
ATOM 2511 N N . ALA A 1 335 ? 25.297 15.994 -5.635 1.00 96.00 335 ALA A N 1
ATOM 2512 C CA . ALA A 1 335 ? 24.044 15.291 -5.343 1.00 96.00 335 ALA A CA 1
ATOM 2513 C C . ALA A 1 335 ? 22.863 16.262 -5.195 1.00 96.00 335 ALA A C 1
ATOM 2515 O O . ALA A 1 335 ? 21.764 15.981 -5.678 1.00 96.00 335 ALA A O 1
ATOM 2516 N N . PHE A 1 336 ? 23.097 17.413 -4.563 1.00 97.06 336 PHE A N 1
ATOM 2517 C CA . PHE A 1 336 ? 22.077 18.439 -4.381 1.00 97.06 336 PHE A CA 1
ATOM 2518 C C . PHE A 1 336 ? 21.637 19.052 -5.709 1.00 97.06 336 PHE A C 1
ATOM 2520 O O . PHE A 1 336 ? 20.438 19.076 -5.991 1.00 97.06 336 PHE A O 1
ATOM 2527 N N . ILE A 1 337 ? 22.581 19.470 -6.564 1.00 97.38 337 ILE A N 1
ATOM 2528 C CA . ILE A 1 337 ? 22.222 20.060 -7.859 1.00 97.38 337 ILE A CA 1
ATOM 2529 C C . ILE A 1 337 ? 21.477 19.055 -8.742 1.00 97.38 337 ILE A C 1
ATOM 2531 O O . ILE A 1 337 ? 20.513 19.430 -9.397 1.00 97.38 337 ILE A O 1
ATOM 2535 N N . ASN A 1 338 ? 21.821 17.763 -8.685 1.00 96.44 338 ASN A N 1
ATOM 2536 C CA . ASN A 1 338 ? 21.064 16.717 -9.376 1.00 96.44 338 ASN A CA 1
ATOM 2537 C C . ASN A 1 338 ? 19.601 16.665 -8.905 1.00 96.44 338 ASN A C 1
ATOM 2539 O O . ASN A 1 338 ? 18.694 16.485 -9.719 1.00 96.44 338 ASN A O 1
ATOM 2543 N N . GLY A 1 339 ? 19.354 16.852 -7.606 1.00 93.81 339 GLY A N 1
ATOM 2544 C CA . GLY A 1 339 ? 18.006 16.979 -7.050 1.00 93.81 339 GLY A CA 1
ATOM 2545 C C . GLY A 1 339 ? 17.267 18.216 -7.568 1.00 93.81 339 GLY A C 1
ATOM 2546 O O . GLY A 1 339 ? 16.123 18.104 -8.012 1.00 93.81 339 GLY A O 1
ATOM 2547 N N . VAL A 1 340 ? 17.929 19.376 -7.573 1.00 94.75 340 VAL A N 1
ATOM 2548 C CA . VAL A 1 340 ? 17.362 20.646 -8.063 1.00 94.75 340 VAL A CA 1
ATOM 2549 C C . VAL A 1 340 ? 17.038 20.574 -9.556 1.00 94.75 340 VAL A C 1
ATOM 2551 O O . VAL A 1 340 ? 15.936 20.941 -9.964 1.00 94.75 340 VAL A O 1
ATOM 2554 N N . VAL A 1 341 ? 17.960 20.053 -10.366 1.00 95.81 341 VAL A N 1
ATOM 2555 C CA . VAL A 1 341 ? 17.790 19.897 -11.814 1.00 95.81 341 VAL A CA 1
ATOM 2556 C C . VAL A 1 341 ? 16.661 18.918 -12.125 1.00 95.81 341 VAL A C 1
ATOM 2558 O O . VAL A 1 341 ? 15.796 19.245 -12.927 1.00 95.81 341 VAL A O 1
ATOM 2561 N N . ASN A 1 342 ? 16.584 17.764 -11.451 1.00 93.19 342 ASN A N 1
ATOM 2562 C CA . ASN A 1 342 ? 15.470 16.827 -11.645 1.00 93.19 342 ASN A CA 1
ATOM 2563 C C . ASN A 1 342 ? 14.117 17.455 -11.290 1.00 93.19 342 ASN A C 1
ATOM 2565 O O . ASN A 1 342 ? 13.148 17.258 -12.019 1.00 93.19 342 ASN A O 1
ATOM 2569 N N . LYS A 1 343 ? 14.050 18.234 -10.204 1.00 89.75 343 LYS A N 1
ATOM 2570 C CA . LYS A 1 343 ? 12.825 18.943 -9.813 1.00 89.75 343 LYS A CA 1
ATOM 2571 C C . LYS A 1 343 ? 12.419 19.984 -10.861 1.00 89.75 343 LYS A C 1
ATOM 2573 O O . LYS A 1 343 ? 11.236 20.109 -11.158 1.00 89.75 343 LYS A O 1
ATOM 2578 N N . ARG A 1 344 ? 13.384 20.698 -11.450 1.00 89.50 344 ARG A N 1
ATOM 2579 C CA . ARG A 1 344 ? 13.135 21.671 -12.527 1.00 89.50 344 ARG A CA 1
ATOM 2580 C C . ARG A 1 344 ? 12.747 21.014 -13.846 1.00 89.50 344 ARG A C 1
ATOM 2582 O O . ARG A 1 344 ? 11.805 21.476 -14.466 1.00 89.50 344 ARG A O 1
ATOM 2589 N N . LEU A 1 345 ? 13.387 19.912 -14.229 1.00 88.81 345 LEU A N 1
ATOM 2590 C CA . LEU A 1 345 ? 12.996 19.134 -15.408 1.00 88.81 345 LEU A CA 1
ATOM 2591 C C . LEU A 1 345 ? 11.589 18.547 -15.259 1.00 88.81 345 LEU A C 1
ATOM 2593 O O . LEU A 1 345 ? 10.838 18.512 -16.224 1.00 88.81 345 LEU A O 1
ATOM 2597 N N . GLN A 1 346 ? 11.210 18.128 -14.048 1.00 83.19 346 GLN A N 1
ATOM 2598 C CA . GLN A 1 346 ? 9.842 17.694 -13.752 1.00 83.19 346 GLN A CA 1
ATOM 2599 C C . GLN A 1 346 ? 8.841 18.855 -13.803 1.00 83.19 346 GLN A C 1
ATOM 2601 O O . GLN A 1 346 ? 7.730 18.661 -14.284 1.00 83.19 346 GLN A O 1
ATOM 2606 N N . ALA A 1 347 ? 9.230 20.049 -13.347 1.00 79.50 347 ALA A N 1
ATOM 2607 C CA . ALA A 1 347 ? 8.388 21.243 -13.410 1.00 79.50 347 ALA A CA 1
ATOM 2608 C C . ALA A 1 347 ? 8.238 21.791 -14.844 1.00 79.50 347 ALA A C 1
ATOM 2610 O O . ALA A 1 347 ? 7.147 22.177 -15.230 1.00 79.50 347 ALA A O 1
ATOM 2611 N N . GLY A 1 348 ? 9.299 21.770 -15.657 1.00 67.56 348 GLY A N 1
ATOM 2612 C CA . GLY A 1 348 ? 9.295 22.249 -17.046 1.00 67.56 348 GLY A CA 1
ATOM 2613 C C . GLY A 1 348 ? 8.569 21.338 -18.044 1.00 67.56 348 GLY A C 1
ATOM 2614 O O . GLY A 1 348 ? 8.454 21.685 -19.216 1.00 67.56 348 GLY A O 1
ATOM 2615 N N . MET A 1 349 ? 8.072 20.174 -17.607 1.00 57.56 349 MET A N 1
ATOM 2616 C CA . MET A 1 349 ? 7.125 19.373 -18.394 1.00 57.56 349 MET A CA 1
ATOM 2617 C C . MET A 1 349 ? 5.671 19.861 -18.257 1.00 57.56 349 MET A C 1
ATOM 2619 O O . MET A 1 349 ? 4.810 19.352 -18.977 1.00 57.56 349 MET A O 1
ATOM 2623 N N . GLY A 1 350 ? 5.394 20.843 -17.389 1.00 48.34 350 GLY A N 1
ATOM 2624 C CA . GLY A 1 350 ? 4.174 21.647 -17.443 1.00 48.34 350 GLY A CA 1
ATOM 2625 C C . GLY A 1 350 ? 4.280 22.650 -18.592 1.00 48.34 350 GLY A C 1
ATOM 2626 O O . GLY A 1 350 ? 5.233 23.422 -18.677 1.00 48.34 350 GLY A O 1
ATOM 2627 N N . GLY A 1 351 ? 3.369 22.573 -19.563 1.00 43.47 351 GLY A N 1
ATOM 2628 C CA . GLY A 1 351 ? 3.349 23.503 -20.692 1.00 43.47 351 GLY A CA 1
ATOM 2629 C C . GLY A 1 351 ? 2.987 24.934 -20.261 1.00 43.47 351 GLY A C 1
ATOM 2630 O O . GLY A 1 351 ? 2.702 25.178 -19.092 1.00 43.47 351 GLY A O 1
ATOM 2631 N N . PRO A 1 352 ? 2.891 25.891 -21.203 1.00 47.78 352 PRO A N 1
ATOM 2632 C CA . PRO A 1 352 ? 2.406 27.258 -20.944 1.00 47.78 352 PRO A CA 1
ATOM 2633 C C . PRO A 1 352 ? 0.981 27.358 -20.344 1.00 47.78 352 PRO A C 1
ATOM 2635 O O . PRO A 1 352 ? 0.491 28.461 -20.135 1.00 47.78 352 PRO A O 1
ATOM 2638 N N . GLU A 1 353 ? 0.327 26.235 -20.037 1.00 53.62 353 GLU A N 1
ATOM 2639 C CA . GLU A 1 353 ? -0.893 26.154 -19.222 1.00 53.62 353 GLU A CA 1
ATOM 2640 C C . GLU A 1 353 ? -0.634 26.495 -17.731 1.00 53.62 353 GLU A C 1
ATOM 2642 O O . GLU A 1 353 ? -1.555 26.911 -17.031 1.00 53.62 353 GLU A O 1
ATOM 2647 N N . ASP A 1 354 ? 0.620 26.443 -17.254 1.00 57.22 354 ASP A N 1
ATOM 2648 C CA . ASP A 1 354 ? 0.969 26.699 -15.845 1.00 57.22 354 ASP A CA 1
ATOM 2649 C C . ASP A 1 354 ? 0.862 28.174 -15.409 1.00 57.22 354 ASP A C 1
ATOM 2651 O O . ASP A 1 354 ? 0.741 28.450 -14.214 1.00 57.22 354 ASP A O 1
ATOM 2655 N N . GLU A 1 355 ? 0.930 29.149 -16.325 1.00 68.56 355 GLU A N 1
ATOM 2656 C CA . GLU A 1 355 ? 0.672 30.554 -15.954 1.00 68.56 355 GLU A CA 1
ATOM 2657 C C . GLU A 1 355 ? -0.820 30.803 -15.720 1.00 68.56 355 GLU A C 1
ATOM 2659 O O . GLU A 1 355 ? -1.180 31.467 -14.749 1.00 68.56 355 GLU A O 1
ATOM 2664 N N . GLU A 1 356 ? -1.684 30.199 -16.539 1.00 76.38 356 GLU A N 1
ATOM 2665 C CA . GLU A 1 356 ? -3.135 30.292 -16.371 1.00 76.38 356 GLU A CA 1
ATOM 2666 C C . GLU A 1 356 ? -3.586 29.573 -15.089 1.00 76.38 356 GLU A C 1
ATOM 2668 O O . GLU A 1 356 ? -4.469 30.049 -14.376 1.00 76.38 356 GLU A O 1
ATOM 2673 N N . ASP A 1 357 ? -2.951 28.451 -14.745 1.00 76.38 357 ASP A N 1
ATOM 2674 C CA . ASP A 1 357 ? -3.255 27.723 -13.513 1.00 76.38 357 ASP A CA 1
ATOM 2675 C C . ASP A 1 357 ? -2.723 28.426 -12.256 1.00 76.38 357 ASP A C 1
ATOM 2677 O O . ASP A 1 357 ? -3.396 28.401 -11.223 1.00 76.38 357 ASP A O 1
ATOM 2681 N N . LYS A 1 358 ? -1.592 29.141 -12.339 1.00 80.00 358 LYS A N 1
ATOM 2682 C CA . LYS A 1 358 ? -1.122 30.025 -11.255 1.00 80.00 358 LYS A CA 1
ATOM 2683 C C . LYS A 1 358 ? -2.040 31.223 -11.049 1.00 80.00 358 LYS A C 1
ATOM 2685 O O . LYS A 1 358 ? -2.311 31.576 -9.903 1.00 80.00 358 LYS A O 1
ATOM 2690 N N . GLU A 1 359 ? -2.531 31.833 -12.128 1.00 87.06 359 GLU A N 1
ATOM 2691 C CA . GLU A 1 359 ? -3.505 32.926 -12.044 1.00 87.06 359 GLU A CA 1
ATOM 2692 C C . GLU A 1 359 ? -4.810 32.430 -11.403 1.00 87.06 359 GLU A C 1
ATOM 2694 O O . GLU A 1 359 ? -5.279 33.013 -10.426 1.00 87.06 359 GLU A O 1
ATOM 2699 N N . LYS A 1 360 ? -5.319 31.266 -11.826 1.00 88.25 360 LYS A N 1
ATOM 2700 C CA . LYS A 1 360 ? -6.487 30.618 -11.201 1.00 88.25 360 LYS A CA 1
ATOM 2701 C C . LYS A 1 360 ? -6.248 30.223 -9.743 1.00 88.25 360 LYS A C 1
ATOM 2703 O O . LYS A 1 360 ? -7.183 30.251 -8.942 1.00 88.25 360 LYS A O 1
ATOM 2708 N N . GLU A 1 361 ? -5.042 29.803 -9.370 1.00 87.94 361 GLU A N 1
ATOM 2709 C CA . GLU A 1 361 ? -4.718 29.466 -7.981 1.00 87.94 361 GLU A CA 1
ATOM 2710 C C . GLU A 1 361 ? -4.631 30.719 -7.100 1.00 87.94 361 GLU A C 1
ATOM 2712 O O . GLU A 1 361 ? -5.128 30.694 -5.972 1.00 87.94 361 GLU A O 1
ATOM 2717 N N . ALA A 1 362 ? -4.100 31.826 -7.628 1.00 90.69 362 ALA A N 1
ATOM 2718 C CA . ALA A 1 362 ? -4.111 33.126 -6.962 1.00 90.69 362 ALA A CA 1
ATOM 2719 C C . ALA A 1 362 ? -5.543 33.659 -6.779 1.00 90.69 362 ALA A C 1
ATOM 2721 O O . ALA A 1 362 ? -5.895 34.106 -5.686 1.00 90.69 362 ALA A O 1
ATOM 2722 N N . GLU A 1 363 ? -6.400 33.531 -7.796 1.00 94.12 363 GLU A N 1
ATOM 2723 C CA . GLU A 1 363 ? -7.829 33.858 -7.689 1.00 94.12 363 GLU A CA 1
ATOM 2724 C C . GLU A 1 363 ? -8.533 33.001 -6.625 1.00 94.12 363 GLU A C 1
ATOM 2726 O O . GLU A 1 363 ? -9.289 33.519 -5.802 1.00 94.12 363 GLU A O 1
ATOM 2731 N N . ARG A 1 364 ? -8.247 31.692 -6.579 1.00 94.25 364 ARG A N 1
ATOM 2732 C CA . ARG A 1 364 ? -8.782 30.788 -5.544 1.00 94.25 364 ARG A CA 1
ATOM 2733 C C . ARG A 1 364 ? -8.270 31.129 -4.151 1.00 94.25 364 ARG A C 1
ATOM 2735 O O . ARG A 1 364 ? -9.012 30.980 -3.184 1.00 94.25 364 ARG A O 1
ATOM 2742 N N . PHE A 1 365 ? -7.016 31.554 -4.024 1.00 96.00 365 PHE A N 1
ATOM 2743 C CA . PHE A 1 365 ? -6.471 32.003 -2.747 1.00 96.00 365 PHE A CA 1
ATOM 2744 C C . PHE A 1 365 ? -7.210 33.254 -2.250 1.00 96.00 365 PHE A C 1
ATOM 2746 O O . PHE A 1 365 ? -7.630 33.276 -1.095 1.00 96.00 365 PHE A O 1
ATOM 2753 N N . GLY A 1 366 ? -7.474 34.220 -3.136 1.00 95.38 366 GLY A N 1
ATOM 2754 C CA . GLY A 1 366 ? -8.311 35.384 -2.829 1.00 95.38 366 GLY A CA 1
ATOM 2755 C C . GLY A 1 366 ? -9.733 35.003 -2.400 1.00 95.38 366 GLY A C 1
ATOM 2756 O O . GLY A 1 366 ? -10.187 35.440 -1.346 1.00 95.38 366 GLY A O 1
ATOM 2757 N N . GLU A 1 367 ? -10.409 34.108 -3.140 1.00 96.31 367 GLU A N 1
ATOM 2758 C CA . GLU A 1 367 ? -11.748 33.604 -2.765 1.00 96.31 367 GLU A CA 1
ATOM 2759 C C . GLU A 1 367 ? -11.738 32.964 -1.367 1.00 96.31 367 GLU A C 1
ATOM 2761 O O . GLU A 1 367 ? -12.682 33.121 -0.588 1.00 96.31 367 GLU A O 1
ATOM 2766 N N . TRP A 1 368 ? -10.677 32.223 -1.042 1.00 97.44 368 TRP A N 1
ATOM 2767 C CA . TRP A 1 368 ? -10.534 31.584 0.258 1.00 97.44 368 TRP A CA 1
ATOM 2768 C C . TRP A 1 368 ? -10.324 32.594 1.392 1.00 97.44 368 TRP A C 1
ATOM 2770 O O . TRP A 1 368 ? -10.969 32.447 2.432 1.00 97.44 368 TRP A O 1
ATOM 2780 N N . GLU A 1 369 ? -9.473 33.610 1.212 1.00 97.56 369 GLU A N 1
ATOM 2781 C CA . GLU A 1 369 ? -9.263 34.659 2.220 1.00 97.56 369 GLU A CA 1
ATOM 2782 C C . GLU A 1 369 ? -10.535 35.473 2.458 1.00 97.56 369 GLU A C 1
ATOM 2784 O O . GLU A 1 369 ? -10.915 35.670 3.613 1.00 97.56 369 GLU A O 1
ATOM 2789 N N . ASP A 1 370 ? -11.246 35.850 1.393 1.00 97.06 370 ASP A N 1
ATOM 2790 C CA . ASP A 1 370 ? -12.521 36.562 1.495 1.00 97.06 370 ASP A CA 1
ATOM 2791 C C . ASP A 1 370 ? -13.550 35.738 2.284 1.00 97.06 370 ASP A C 1
ATOM 2793 O O . ASP A 1 370 ? -14.196 36.243 3.205 1.00 97.06 370 ASP A O 1
ATOM 2797 N N . GLN A 1 371 ? -13.676 34.438 1.983 1.00 96.81 371 GLN A N 1
ATOM 2798 C CA . GLN A 1 371 ? -14.569 33.545 2.728 1.00 96.81 371 GLN A CA 1
ATOM 2799 C C . GLN A 1 371 ? -14.127 33.385 4.184 1.00 96.81 371 GLN A C 1
ATOM 2801 O O . GLN A 1 371 ? -14.973 33.405 5.078 1.00 96.81 371 GLN A O 1
ATOM 2806 N N . LEU A 1 372 ? -12.830 33.245 4.456 1.00 97.75 372 LEU A N 1
ATOM 2807 C CA . LEU A 1 372 ? -12.329 33.111 5.821 1.00 97.75 372 LEU A CA 1
ATOM 2808 C C . LEU A 1 372 ? -12.574 34.389 6.636 1.00 97.75 372 LEU A C 1
ATOM 2810 O O . LEU A 1 372 ? -12.968 34.295 7.799 1.00 97.75 372 LEU A O 1
ATOM 2814 N N . GLU A 1 373 ? -12.421 35.568 6.027 1.00 97.62 373 GLU A N 1
ATOM 2815 C CA . GLU A 1 373 ? -12.677 36.857 6.675 1.00 97.62 373 GLU A CA 1
ATOM 2816 C C . GLU A 1 373 ? -14.158 37.001 7.062 1.00 97.62 373 GLU A C 1
ATOM 2818 O O . GLU A 1 373 ? -14.448 37.452 8.170 1.00 97.62 373 GLU A O 1
ATOM 2823 N N . THR A 1 374 ? -15.104 36.505 6.244 1.00 97.69 374 THR A N 1
ATOM 2824 C CA . THR A 1 374 ? -16.537 36.497 6.626 1.00 97.69 374 THR A CA 1
ATOM 2825 C C . THR A 1 374 ? -16.847 35.669 7.875 1.00 97.69 374 THR A C 1
ATOM 2827 O O . THR A 1 374 ? -17.853 35.914 8.540 1.00 97.69 374 THR A O 1
ATOM 2830 N N . PHE A 1 375 ? -15.994 34.700 8.215 1.00 97.69 375 PHE A N 1
ATOM 2831 C CA . PHE A 1 375 ? -16.158 33.829 9.379 1.00 97.69 375 PHE A CA 1
ATOM 2832 C C . PHE A 1 375 ? -15.262 34.201 10.561 1.00 97.69 375 PHE A C 1
ATOM 2834 O O . PHE A 1 375 ? -15.377 33.592 11.624 1.00 97.69 375 PHE A O 1
ATOM 2841 N N . LYS A 1 376 ? -14.389 35.198 10.420 1.00 97.00 376 LYS A N 1
ATOM 2842 C CA . LYS A 1 376 ? -13.364 35.534 11.417 1.00 97.00 376 LYS A CA 1
ATOM 2843 C C . LYS A 1 376 ? -13.924 36.026 12.749 1.00 97.00 376 LYS A C 1
ATOM 2845 O O . LYS A 1 376 ? -13.303 35.811 13.780 1.00 97.00 376 LYS A O 1
ATOM 2850 N N . GLU A 1 377 ? -15.100 36.651 12.736 1.00 97.44 377 GLU A N 1
ATOM 2851 C CA . GLU A 1 377 ? -15.799 37.067 13.961 1.00 97.44 377 GLU A CA 1
ATOM 2852 C C . GLU A 1 377 ? -16.552 35.909 14.643 1.00 97.44 377 GLU A C 1
ATOM 2854 O O . GLU A 1 377 ? -16.887 35.995 15.823 1.00 97.44 377 GLU A O 1
ATOM 2859 N N . GLU A 1 378 ? -16.828 34.821 13.915 1.00 97.56 378 GLU A N 1
ATOM 2860 C CA . GLU A 1 378 ? -17.644 33.692 14.388 1.00 97.56 378 GLU A CA 1
ATOM 2861 C C . GLU A 1 378 ? -16.829 32.439 14.729 1.00 97.56 378 GLU A C 1
ATOM 2863 O O . GLU A 1 378 ? -17.308 31.577 15.472 1.00 97.56 378 GLU A O 1
ATOM 2868 N N . LEU A 1 379 ? -15.625 32.314 14.169 1.00 98.06 379 LEU A N 1
ATOM 2869 C CA . LEU A 1 379 ? -14.691 31.228 14.437 1.00 98.06 379 LEU A CA 1
ATOM 2870 C C . LEU A 1 379 ? -13.674 31.651 15.496 1.00 98.06 379 LEU A C 1
ATOM 2872 O O . LEU A 1 379 ? -13.207 32.785 15.518 1.00 98.06 379 LEU A O 1
ATOM 2876 N N . ASP A 1 380 ? -13.301 30.712 16.362 1.00 98.19 380 ASP A N 1
ATOM 2877 C CA . ASP A 1 380 ? -12.176 30.924 17.267 1.00 98.19 380 ASP A CA 1
ATOM 2878 C C . ASP A 1 380 ? -10.836 30.800 16.525 1.00 98.19 380 ASP A C 1
ATOM 2880 O O . ASP A 1 380 ? -10.731 30.249 15.424 1.00 98.19 380 ASP A O 1
ATOM 2884 N N . GLU A 1 381 ? -9.783 31.315 17.153 1.00 97.69 381 GLU A N 1
ATOM 2885 C CA . GLU A 1 381 ? -8.433 31.323 16.590 1.00 97.69 381 GLU A CA 1
ATOM 2886 C C . GLU A 1 381 ? -7.917 29.905 16.283 1.00 97.69 381 GLU A C 1
ATOM 2888 O O . GLU A 1 381 ? -7.207 29.695 15.299 1.00 97.69 381 GLU A O 1
ATOM 2893 N N . GLN A 1 382 ? -8.333 28.896 17.060 1.00 97.19 382 GLN A N 1
ATOM 2894 C CA . GLN A 1 382 ? -7.948 27.501 16.829 1.00 97.19 382 GLN A CA 1
ATOM 2895 C C . GLN A 1 382 ? -8.553 26.940 15.540 1.00 97.19 382 GLN A C 1
ATOM 2897 O O . GLN A 1 382 ? -7.861 26.263 14.776 1.00 97.19 382 GLN A O 1
ATOM 2902 N N . ALA A 1 383 ? -9.832 27.207 15.281 1.00 97.94 383 ALA A N 1
ATOM 2903 C CA . ALA A 1 383 ? -10.502 26.822 14.047 1.00 97.94 383 ALA A CA 1
ATOM 2904 C C . ALA A 1 383 ? -9.892 27.527 12.831 1.00 97.94 383 ALA A C 1
ATOM 2906 O O . ALA A 1 383 ? -9.681 26.878 11.805 1.00 97.94 383 ALA A O 1
ATOM 2907 N N . ILE A 1 384 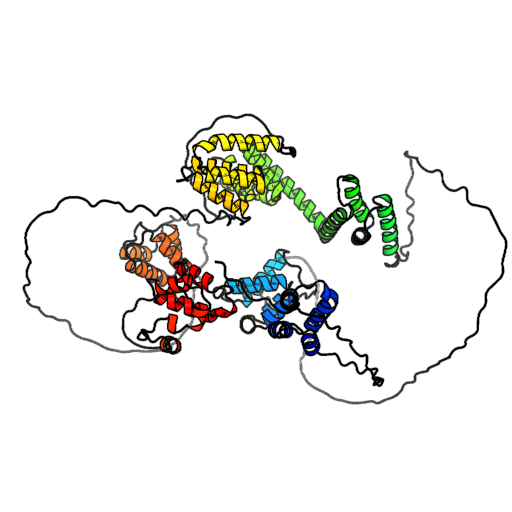? -9.566 28.818 12.957 1.00 98.19 384 ILE A N 1
ATOM 2908 C CA . ILE A 1 384 ? -8.904 29.589 11.898 1.00 98.19 384 ILE A CA 1
ATOM 2909 C C . ILE A 1 384 ? -7.532 28.985 11.585 1.00 98.19 384 ILE A C 1
ATOM 2911 O O . ILE A 1 384 ? -7.267 28.664 10.428 1.00 98.19 384 ILE A O 1
ATOM 2915 N N . ASN A 1 385 ? -6.694 28.744 12.596 1.00 97.31 385 ASN A N 1
ATOM 2916 C CA . ASN A 1 385 ? -5.369 28.150 12.400 1.00 97.31 385 ASN A CA 1
ATOM 2917 C C . ASN A 1 385 ? -5.457 26.758 11.761 1.00 97.31 385 ASN A C 1
ATOM 2919 O O . ASN A 1 385 ? -4.752 26.486 10.795 1.00 97.31 385 ASN A O 1
ATOM 2923 N N . ALA A 1 386 ? -6.403 25.917 12.191 1.00 97.62 386 ALA A N 1
ATOM 2924 C CA . ALA A 1 386 ? -6.613 24.610 11.570 1.00 97.62 386 ALA A CA 1
ATOM 2925 C C . ALA A 1 386 ? -7.049 24.708 10.092 1.00 97.62 386 ALA A C 1
ATOM 2927 O O . ALA A 1 386 ? -6.662 23.868 9.280 1.00 97.62 386 ALA A O 1
ATOM 2928 N N . LEU A 1 387 ? -7.846 25.716 9.714 1.00 97.94 387 LEU A N 1
ATOM 2929 C CA . LEU A 1 387 ? -8.214 25.962 8.313 1.00 97.94 387 LEU A CA 1
ATOM 2930 C C . LEU A 1 387 ? -7.020 26.452 7.482 1.00 97.94 387 LEU A C 1
ATOM 2932 O O . LEU A 1 387 ? -6.883 26.034 6.331 1.00 97.94 387 LEU A O 1
ATOM 2936 N N . ARG A 1 388 ? -6.146 27.284 8.063 1.00 97.62 388 ARG A N 1
ATOM 2937 C CA . ARG A 1 388 ? -4.879 27.698 7.437 1.00 97.62 388 ARG A CA 1
ATOM 2938 C C . ARG A 1 388 ? -3.947 26.506 7.226 1.00 97.62 388 ARG A C 1
ATOM 2940 O O . ARG A 1 388 ? -3.405 26.353 6.139 1.00 97.62 388 ARG A O 1
ATOM 2947 N N . ASP A 1 389 ? -3.854 25.603 8.201 1.00 96.56 389 ASP A N 1
ATOM 2948 C CA . ASP A 1 389 ? -3.068 24.371 8.074 1.00 96.56 389 ASP A CA 1
ATOM 2949 C C . ASP A 1 389 ? -3.582 23.481 6.933 1.00 96.56 389 ASP A C 1
ATOM 2951 O O . ASP A 1 389 ? -2.791 22.938 6.162 1.00 96.56 389 ASP A O 1
ATOM 2955 N N . VAL A 1 390 ? -4.908 23.348 6.777 1.00 97.25 390 VAL A N 1
ATOM 2956 C CA . VAL A 1 390 ? -5.500 22.630 5.631 1.00 97.25 390 VAL A CA 1
ATOM 2957 C C . VAL A 1 390 ? -5.130 23.305 4.316 1.00 97.25 390 VAL A C 1
ATOM 2959 O O . VAL A 1 390 ? -4.767 22.607 3.372 1.00 97.25 390 VAL A O 1
ATOM 2962 N N . GLN A 1 391 ? -5.213 24.633 4.237 1.00 96.69 391 GLN A N 1
ATOM 2963 C CA . GLN A 1 391 ? -4.856 25.375 3.029 1.00 96.69 391 GLN A CA 1
ATOM 2964 C C . GLN A 1 391 ? -3.371 25.196 2.678 1.00 96.69 391 GLN A C 1
ATOM 2966 O O . GLN A 1 391 ? -3.059 24.954 1.513 1.00 96.69 391 GLN A O 1
ATOM 2971 N N . ALA A 1 392 ? -2.478 25.221 3.669 1.00 94.25 392 ALA A N 1
ATOM 2972 C CA . ALA A 1 392 ? -1.044 25.031 3.473 1.00 94.25 392 ALA A CA 1
ATOM 2973 C C . ALA A 1 392 ? -0.676 23.590 3.074 1.00 94.25 392 ALA A C 1
ATOM 2975 O O . ALA A 1 392 ? 0.166 23.387 2.203 1.00 94.25 392 ALA A O 1
ATOM 2976 N N . GLN A 1 393 ? -1.297 22.578 3.693 1.00 93.75 393 GLN A N 1
ATOM 2977 C CA . GLN A 1 393 ? -0.935 21.170 3.467 1.00 93.75 393 GLN A CA 1
ATOM 2978 C C . GLN A 1 393 ? -1.692 20.511 2.310 1.00 93.75 393 GLN A C 1
ATOM 2980 O O . GLN A 1 393 ? -1.173 19.592 1.679 1.00 93.75 393 GLN A O 1
ATOM 2985 N N . MET A 1 394 ? -2.933 20.927 2.057 1.00 93.75 394 MET A N 1
ATOM 2986 C CA . MET A 1 394 ? -3.839 20.282 1.097 1.00 93.75 394 MET A CA 1
ATOM 2987 C C . MET A 1 394 ? -4.285 21.207 -0.044 1.00 93.75 394 MET A C 1
ATOM 2989 O O . MET A 1 394 ? -5.035 20.766 -0.916 1.00 93.75 394 MET A O 1
ATOM 2993 N N . GLY A 1 395 ? -3.839 22.466 -0.047 1.00 95.06 395 GLY A N 1
ATOM 2994 C CA . GLY A 1 395 ? -4.173 23.470 -1.054 1.00 95.06 395 GLY A CA 1
ATOM 2995 C C . GLY A 1 395 ? -5.452 24.261 -0.755 1.00 95.06 395 GLY A C 1
ATOM 2996 O O . GLY A 1 395 ? -6.323 23.854 0.023 1.00 95.06 395 GLY A O 1
ATOM 2997 N N . THR A 1 396 ? -5.592 25.405 -1.428 1.00 95.88 396 THR A N 1
ATOM 2998 C CA . THR A 1 396 ? -6.707 26.363 -1.270 1.00 95.88 396 THR A CA 1
ATOM 2999 C C . THR A 1 396 ? -8.075 25.736 -1.513 1.00 95.88 396 THR A C 1
ATOM 3001 O O . THR A 1 396 ? -9.015 25.979 -0.758 1.00 95.88 396 THR A O 1
ATOM 3004 N N . GLY A 1 397 ? -8.185 24.842 -2.499 1.00 94.06 397 GLY A N 1
ATOM 3005 C CA . GLY A 1 397 ? -9.441 24.160 -2.821 1.00 94.06 397 GLY A CA 1
ATOM 3006 C C . GLY A 1 397 ? -10.022 23.349 -1.655 1.00 94.06 397 GLY A C 1
ATOM 3007 O O . GLY A 1 397 ? -11.238 23.338 -1.457 1.00 94.06 397 GLY A O 1
ATOM 3008 N N . ALA A 1 398 ? -9.173 22.711 -0.841 1.00 95.44 398 ALA A N 1
ATOM 3009 C CA . ALA A 1 398 ? -9.626 21.968 0.334 1.00 95.44 398 ALA A CA 1
ATOM 3010 C C . ALA A 1 398 ? -10.170 22.908 1.423 1.00 95.44 398 ALA A C 1
ATOM 3012 O O . ALA A 1 398 ? -11.208 22.613 2.021 1.00 95.44 398 ALA A O 1
ATOM 3013 N N . GLY A 1 399 ? -9.511 24.052 1.636 1.00 96.38 399 GLY A N 1
ATOM 3014 C CA . GLY A 1 399 ? -9.968 25.098 2.552 1.00 96.38 399 GLY A CA 1
ATOM 3015 C C . GLY A 1 399 ? -11.320 25.685 2.137 1.00 96.38 399 GLY A C 1
ATOM 3016 O O . GLY A 1 399 ? -12.241 25.732 2.955 1.00 96.38 399 GLY A O 1
ATOM 3017 N N . ILE A 1 400 ? -11.477 26.038 0.854 1.00 97.00 400 ILE A N 1
ATOM 3018 C CA . ILE A 1 400 ? -12.731 26.574 0.288 1.00 97.00 400 ILE A CA 1
ATOM 3019 C C . ILE A 1 400 ? -13.882 25.584 0.482 1.00 97.00 400 ILE A C 1
ATOM 3021 O O . ILE A 1 400 ? -14.986 25.976 0.855 1.00 97.00 400 ILE A O 1
ATOM 3025 N N . GLN A 1 401 ? -13.648 24.285 0.268 1.00 96.75 401 GLN A N 1
ATOM 3026 C CA . GLN A 1 401 ? -14.699 23.283 0.444 1.00 96.75 401 GLN A CA 1
ATOM 3027 C C . GLN A 1 401 ? -15.191 23.206 1.897 1.00 96.75 401 GLN A C 1
ATOM 3029 O O . GLN A 1 401 ? -16.393 23.076 2.125 1.00 96.75 401 GLN A O 1
ATOM 3034 N N . ILE A 1 402 ? -14.290 23.304 2.882 1.00 97.06 402 ILE A N 1
ATOM 3035 C CA . ILE A 1 402 ? -14.688 23.306 4.298 1.00 97.06 402 ILE A CA 1
ATOM 3036 C C . ILE A 1 402 ? -15.510 24.558 4.622 1.00 97.06 402 ILE A C 1
ATOM 3038 O O . ILE A 1 402 ? -16.528 24.441 5.304 1.00 97.06 402 ILE A O 1
ATOM 3042 N N . LEU A 1 403 ? -15.113 25.726 4.108 1.00 97.81 403 LEU A N 1
ATOM 3043 C CA . LEU A 1 403 ? -15.860 26.975 4.289 1.00 97.81 403 LEU A CA 1
ATOM 3044 C C . LEU A 1 403 ? -17.250 26.901 3.634 1.00 97.81 403 LEU A C 1
ATOM 3046 O O . LEU A 1 403 ? -18.238 27.237 4.281 1.00 97.81 403 LEU A O 1
ATOM 3050 N N . LYS A 1 404 ? -17.372 26.345 2.419 1.00 97.19 404 LYS A N 1
ATOM 3051 C CA . LYS A 1 404 ? -18.667 26.115 1.740 1.00 97.19 404 LYS A CA 1
ATOM 3052 C C . LYS A 1 404 ? -19.586 25.167 2.519 1.00 97.19 404 LYS A C 1
ATOM 3054 O O . LYS A 1 404 ? -20.784 25.440 2.656 1.00 97.19 404 LYS A O 1
ATOM 3059 N N . ASP A 1 405 ? -19.041 24.081 3.068 1.00 96.62 405 ASP A N 1
ATOM 3060 C CA . ASP A 1 405 ? -19.788 23.154 3.929 1.00 96.62 405 ASP A CA 1
ATOM 3061 C C . ASP A 1 405 ? -20.255 23.848 5.223 1.00 96.62 405 ASP A C 1
ATOM 3063 O O . ASP A 1 405 ? -21.352 23.576 5.724 1.00 96.62 405 ASP A O 1
ATOM 3067 N N . LEU A 1 406 ? -19.433 24.751 5.765 1.00 97.44 406 LEU A N 1
ATOM 3068 C CA . LEU A 1 406 ? -19.729 25.511 6.974 1.00 97.44 406 LEU A CA 1
ATOM 3069 C C . LEU A 1 406 ? -20.833 26.550 6.734 1.00 97.44 406 LEU A C 1
ATOM 3071 O O . LEU A 1 406 ? -21.791 26.576 7.509 1.00 97.44 406 LEU A O 1
ATOM 3075 N N . THR A 1 407 ? -20.783 27.303 5.629 1.00 97.25 407 THR A N 1
ATOM 3076 C CA . THR A 1 407 ? -21.861 28.211 5.189 1.00 97.25 407 THR A CA 1
ATOM 3077 C C . THR A 1 407 ? -23.176 27.461 5.011 1.00 97.25 407 THR A C 1
ATOM 3079 O O . THR A 1 407 ? -24.182 27.820 5.622 1.00 97.25 407 THR A O 1
ATOM 3082 N N . SER A 1 408 ? -23.154 26.346 4.273 1.00 96.19 408 SER A N 1
ATOM 3083 C CA . SER A 1 408 ? -24.354 25.542 3.999 1.00 96.19 408 SER A CA 1
ATOM 3084 C C . SER A 1 408 ? -25.023 25.046 5.285 1.00 96.19 408 SER A C 1
ATOM 3086 O O . SER A 1 408 ? -26.248 25.037 5.417 1.00 96.19 408 SER A O 1
ATOM 3088 N N . LYS A 1 409 ? -24.225 24.631 6.275 1.00 96.69 409 LYS A N 1
ATOM 3089 C CA . LYS A 1 409 ? -24.753 24.129 7.547 1.00 96.69 409 LYS A CA 1
ATOM 3090 C C . LYS A 1 409 ? -25.142 25.226 8.536 1.00 96.69 409 LYS A C 1
ATOM 3092 O O . LYS A 1 409 ? -26.023 24.983 9.367 1.00 96.69 409 LYS A O 1
ATOM 3097 N N . LYS A 1 410 ? -24.513 26.399 8.454 1.00 96.56 410 LYS A N 1
ATOM 3098 C CA . LYS A 1 410 ? -24.927 27.604 9.180 1.00 96.56 410 LYS A CA 1
ATOM 3099 C C . LYS A 1 410 ? -26.312 28.048 8.715 1.00 96.56 410 LYS A C 1
ATOM 3101 O O . LYS A 1 410 ? -27.196 28.220 9.548 1.00 96.56 410 LYS A O 1
ATOM 3106 N N . GLU A 1 411 ? -26.527 28.135 7.404 1.00 96.56 411 GLU A N 1
ATOM 3107 C CA . GLU A 1 411 ? -27.825 28.492 6.813 1.00 96.56 411 GLU A CA 1
ATOM 3108 C C . GLU A 1 411 ? -28.917 27.466 7.135 1.00 96.56 411 GLU A C 1
ATOM 3110 O O . GLU A 1 411 ? -30.060 27.832 7.404 1.00 96.56 411 GLU A O 1
ATOM 3115 N N . ALA A 1 412 ? -28.560 26.181 7.201 1.00 95.88 412 ALA A N 1
ATOM 3116 C CA . ALA A 1 412 ? -29.478 25.128 7.628 1.00 95.88 412 ALA A CA 1
ATOM 3117 C C . ALA A 1 412 ? -29.813 25.159 9.137 1.00 95.88 412 ALA A C 1
ATOM 3119 O O . ALA A 1 412 ? -30.629 24.356 9.591 1.00 95.88 412 ALA A O 1
ATOM 3120 N N . GLY A 1 413 ? -29.163 26.015 9.939 1.00 95.69 413 GLY A N 1
ATOM 3121 C CA . GLY A 1 413 ? -29.340 26.075 11.397 1.00 95.69 413 GLY A CA 1
ATOM 3122 C C . GLY A 1 413 ? -28.904 24.801 12.135 1.00 95.69 413 GLY A C 1
ATOM 3123 O O . GLY A 1 413 ? -29.284 24.583 13.285 1.00 95.69 413 GLY A O 1
ATOM 3124 N N . GLY A 1 414 ? -28.130 23.929 11.479 1.00 91.06 414 GLY A N 1
ATOM 3125 C CA . GLY A 1 414 ? -27.788 22.594 11.981 1.00 91.06 414 GLY A CA 1
ATOM 3126 C C . GLY A 1 414 ? -26.560 22.550 12.893 1.00 91.06 414 GLY A C 1
ATOM 3127 O O . GLY A 1 414 ? -26.281 21.514 13.497 1.00 91.06 414 GLY A O 1
ATOM 3128 N N . ILE A 1 415 ? -25.805 23.647 12.996 1.00 96.12 415 ILE A N 1
ATOM 3129 C CA . ILE A 1 415 ? -24.580 23.723 13.798 1.00 96.12 415 ILE A CA 1
ATOM 3130 C C . ILE A 1 415 ? -24.798 24.658 14.985 1.00 96.12 415 ILE A C 1
ATOM 3132 O O . ILE A 1 415 ? -25.093 25.833 14.815 1.00 96.12 415 ILE A O 1
ATOM 3136 N N . ARG A 1 416 ? -24.585 24.138 16.200 1.00 95.06 416 ARG A N 1
ATOM 3137 C CA . ARG A 1 416 ? -24.608 24.941 17.437 1.00 95.06 416 ARG A CA 1
ATOM 3138 C C . ARG A 1 416 ? -23.288 25.666 17.720 1.00 95.06 416 ARG A C 1
ATOM 3140 O O . ARG A 1 416 ? -23.300 26.679 18.401 1.00 95.06 416 ARG A O 1
ATOM 3147 N N . ASN A 1 417 ? -22.164 25.124 17.247 1.00 97.50 417 ASN A N 1
ATOM 3148 C CA . ASN A 1 417 ? -20.823 25.682 17.435 1.00 97.50 417 ASN A CA 1
ATOM 3149 C C . ASN A 1 417 ? -20.045 25.608 16.110 1.00 97.50 417 ASN A C 1
ATOM 3151 O O . ASN A 1 417 ? -19.622 24.523 15.698 1.00 97.50 417 ASN A O 1
ATOM 3155 N N . LEU A 1 418 ? -19.906 26.758 15.445 1.00 97.50 418 LEU A N 1
ATOM 3156 C CA . LEU A 1 418 ? -19.254 26.896 14.139 1.00 97.50 418 LEU A CA 1
ATOM 3157 C C . LEU A 1 418 ? -17.759 26.568 14.228 1.00 97.50 418 LEU A C 1
ATOM 3159 O O . LEU A 1 418 ? -17.286 25.739 13.449 1.00 97.50 418 LEU A O 1
ATOM 3163 N N . SER A 1 419 ? -17.056 27.099 15.233 1.00 98.00 419 SER A N 1
ATOM 3164 C CA . SER A 1 419 ? -15.630 26.840 15.482 1.00 98.00 419 SER A CA 1
ATOM 3165 C C . SER A 1 419 ? -15.337 25.357 15.673 1.00 98.00 419 SER A C 1
ATOM 3167 O O . SER A 1 419 ? -14.474 24.786 15.006 1.00 98.00 419 SER A O 1
ATOM 3169 N N . GLY A 1 420 ? -16.131 24.685 16.510 1.00 97.12 420 GLY A N 1
ATOM 3170 C CA . GLY A 1 420 ? -15.980 23.250 16.753 1.00 97.12 420 GLY A CA 1
ATOM 3171 C C . GLY A 1 420 ? -16.213 22.405 15.497 1.00 97.12 420 GLY A C 1
ATOM 3172 O O . GLY A 1 420 ? -15.540 21.390 15.293 1.00 97.12 420 GLY A O 1
ATOM 3173 N N . PHE A 1 421 ? -17.141 22.819 14.629 1.00 97.69 421 PHE A N 1
ATOM 3174 C CA . PHE A 1 421 ? -17.380 22.145 13.354 1.00 97.69 421 PHE A CA 1
ATOM 3175 C C . PHE A 1 421 ? -16.225 22.365 12.363 1.00 97.69 421 PHE A C 1
ATOM 3177 O O . PHE A 1 421 ? -15.721 21.382 11.812 1.00 97.69 421 PHE A O 1
ATOM 3184 N N . ALA A 1 422 ? -15.776 23.614 12.186 1.00 97.81 422 ALA A N 1
ATOM 3185 C CA . ALA A 1 422 ? -14.640 23.983 11.337 1.00 97.81 422 ALA A CA 1
ATOM 3186 C C . ALA A 1 422 ? -13.372 23.216 11.728 1.00 97.81 422 ALA A C 1
ATOM 3188 O O . ALA A 1 422 ? -12.794 22.505 10.905 1.00 97.81 422 ALA A O 1
ATOM 3189 N N . TYR A 1 423 ? -12.997 23.287 13.008 1.00 97.88 423 TYR A N 1
ATOM 3190 C CA . TYR A 1 423 ? -11.808 22.637 13.548 1.00 97.88 423 TYR A CA 1
ATOM 3191 C C . TYR A 1 423 ? -11.850 21.118 13.344 1.00 97.88 423 TYR A C 1
ATOM 3193 O O . TYR A 1 423 ? -10.878 20.505 12.896 1.00 97.88 423 TYR A O 1
ATOM 3201 N N . LYS A 1 424 ? -13.002 20.484 13.608 1.00 97.25 424 LYS A N 1
ATOM 3202 C CA . LYS A 1 424 ? -13.172 19.039 13.410 1.00 97.25 424 LYS A CA 1
ATOM 3203 C C . LYS A 1 424 ? -13.040 18.645 11.938 1.00 97.25 424 LYS A C 1
ATOM 3205 O O . LYS A 1 424 ? -12.390 17.640 11.643 1.00 97.25 424 LYS A O 1
ATOM 3210 N N . MET A 1 425 ? -13.643 19.405 11.023 1.00 97.38 425 MET A N 1
ATOM 3211 C CA . MET A 1 425 ? -13.529 19.167 9.580 1.00 97.38 425 MET A CA 1
ATOM 3212 C C . MET A 1 425 ? -12.083 19.316 9.105 1.00 97.38 425 MET A C 1
ATOM 3214 O O . MET A 1 425 ? -11.570 18.411 8.443 1.00 97.38 425 MET A O 1
ATOM 3218 N N . ALA A 1 426 ? -11.410 20.394 9.511 1.00 97.31 426 ALA A N 1
ATOM 3219 C CA . ALA A 1 426 ? -10.016 20.651 9.180 1.00 97.31 426 ALA A CA 1
ATOM 3220 C C . ALA A 1 426 ? -9.095 19.525 9.673 1.00 97.31 426 ALA A C 1
ATOM 3222 O O . ALA A 1 426 ? -8.371 18.913 8.890 1.00 97.31 426 ALA A O 1
ATOM 3223 N N . ARG A 1 427 ? -9.219 19.129 10.943 1.00 96.44 427 ARG A N 1
ATOM 3224 C CA . ARG A 1 427 ? -8.424 18.040 11.530 1.00 96.44 427 ARG A CA 1
ATOM 3225 C C . ARG A 1 427 ? -8.709 16.674 10.904 1.00 96.44 427 ARG A C 1
ATOM 3227 O O . ARG A 1 427 ? -7.798 15.862 10.751 1.00 96.44 427 ARG A O 1
ATOM 3234 N N . THR A 1 428 ? -9.956 16.405 10.517 1.00 94.81 428 THR A N 1
ATOM 3235 C CA . THR A 1 428 ? -10.315 15.160 9.810 1.00 94.81 428 THR A CA 1
ATOM 3236 C C . THR A 1 428 ? -9.637 15.092 8.439 1.00 94.81 428 THR A C 1
ATOM 3238 O O . THR A 1 428 ? -9.155 14.030 8.048 1.00 94.81 428 THR A O 1
ATOM 3241 N N . ARG A 1 429 ? -9.550 16.224 7.730 1.00 93.94 429 ARG A N 1
ATOM 3242 C CA . ARG A 1 429 ? -8.848 16.331 6.444 1.00 93.94 429 ARG A CA 1
ATOM 3243 C C . ARG A 1 429 ? -7.334 16.180 6.611 1.00 93.94 429 ARG A C 1
ATOM 3245 O O . ARG A 1 429 ? -6.752 15.328 5.947 1.00 93.94 429 ARG A O 1
ATOM 3252 N N . LEU A 1 430 ? -6.739 16.899 7.564 1.00 93.19 430 LEU A N 1
ATOM 3253 C CA . LEU A 1 430 ? -5.302 16.832 7.869 1.00 93.19 430 LEU A CA 1
ATOM 3254 C C . LEU A 1 430 ? -4.844 15.437 8.315 1.00 93.19 430 LEU A C 1
ATOM 3256 O O . LEU A 1 430 ? -3.742 15.009 7.998 1.00 93.19 430 LEU A O 1
ATOM 3260 N N . SER A 1 431 ? -5.698 14.685 9.015 1.00 89.12 431 SER A N 1
ATOM 3261 C CA . SER A 1 431 ? -5.388 13.315 9.454 1.00 89.12 431 SER A CA 1
ATOM 3262 C C . SER A 1 431 ? -5.586 12.238 8.374 1.00 89.12 431 SER A C 1
ATOM 3264 O O . SER A 1 431 ? -5.445 11.049 8.665 1.00 89.12 431 SER A O 1
ATOM 3266 N N . GLY A 1 432 ? -5.922 12.615 7.132 1.00 82.38 432 GLY A N 1
ATOM 3267 C CA . GLY A 1 432 ? -6.160 11.664 6.040 1.00 82.38 432 GLY A CA 1
ATOM 3268 C C . GLY A 1 432 ? -7.425 10.816 6.223 1.00 82.38 432 GLY A C 1
ATOM 3269 O O . GLY A 1 432 ? -7.515 9.699 5.703 1.00 82.38 432 GLY A O 1
ATOM 3270 N N . GLY A 1 433 ? -8.407 11.313 6.984 1.00 59.19 433 GLY A N 1
ATOM 3271 C CA . GLY A 1 433 ? -9.676 10.633 7.210 1.00 59.19 433 GLY A CA 1
ATOM 3272 C C . GLY A 1 433 ? -10.491 10.526 5.920 1.00 59.19 433 GLY A C 1
ATOM 3273 O O . GLY A 1 433 ? -11.017 11.518 5.420 1.00 59.19 433 GLY A O 1
ATOM 3274 N N . VAL A 1 434 ? -10.630 9.307 5.391 1.00 39.97 434 VAL A N 1
ATOM 3275 C CA . VAL A 1 434 ? -11.571 9.001 4.304 1.00 39.97 434 VAL A CA 1
ATOM 3276 C C . VAL A 1 434 ? -12.986 9.331 4.785 1.00 39.97 434 VAL A C 1
ATOM 3278 O O . VAL A 1 434 ? -13.458 8.795 5.787 1.00 39.97 434 VAL A O 1
ATOM 3281 N N . GLN A 1 435 ? -13.647 10.246 4.079 1.00 43.94 435 GLN A N 1
ATOM 3282 C CA . GLN A 1 435 ? -14.964 10.781 4.412 1.00 43.94 435 GLN A CA 1
ATOM 3283 C C . GLN A 1 435 ? -16.039 9.684 4.252 1.00 43.94 435 GLN A C 1
ATOM 3285 O O . GLN A 1 435 ? -16.505 9.408 3.150 1.00 43.94 435 GLN A O 1
ATOM 3290 N N . GLY A 1 436 ? -16.429 9.036 5.353 1.00 33.62 436 GLY A N 1
ATOM 3291 C CA . GLY A 1 436 ? -17.671 8.265 5.452 1.00 33.62 436 GLY A CA 1
ATOM 3292 C C . GLY A 1 436 ? -18.795 9.187 5.925 1.00 33.62 436 GLY A C 1
ATOM 3293 O O . GLY A 1 436 ? -18.739 9.701 7.039 1.00 33.62 436 GLY A O 1
ATOM 3294 N N . GLY A 1 437 ? -19.778 9.456 5.064 1.00 36.88 437 GLY A N 1
ATOM 3295 C CA . GLY A 1 437 ? -20.876 10.382 5.343 1.00 36.88 437 GLY A CA 1
ATOM 3296 C C . GLY A 1 437 ? -21.821 9.884 6.441 1.00 36.88 437 GLY A C 1
ATOM 3297 O O . GLY A 1 437 ? -22.464 8.851 6.289 1.00 36.88 437 GLY A O 1
ATOM 3298 N N . GLY A 1 438 ? -21.935 10.656 7.522 1.00 30.22 438 GLY A N 1
ATOM 3299 C CA . GLY A 1 438 ? -22.970 10.527 8.550 1.00 30.22 438 GLY A CA 1
ATOM 3300 C C . GLY A 1 438 ? -22.910 11.704 9.542 1.00 30.22 438 GLY A C 1
ATOM 3301 O O . GLY A 1 438 ? -21.807 12.129 9.898 1.00 30.22 438 GLY A O 1
ATOM 3302 N N . PRO A 1 439 ? -24.046 12.294 9.967 1.00 33.09 439 PRO A N 1
ATOM 3303 C CA . PRO A 1 439 ? -24.057 13.461 10.854 1.00 33.09 439 PRO A CA 1
ATOM 3304 C C . PRO A 1 439 ? -23.791 13.069 12.325 1.00 33.09 439 PRO A C 1
ATOM 3306 O O . PRO A 1 439 ? -24.255 12.016 12.762 1.00 33.09 439 PRO A O 1
ATOM 3309 N N . PRO A 1 440 ? -23.070 13.886 13.122 1.00 38.56 440 PRO A N 1
ATOM 3310 C CA . PRO A 1 440 ? -22.769 13.545 14.510 1.00 38.56 440 PRO A CA 1
ATOM 3311 C C . PRO A 1 440 ? -23.872 13.986 15.485 1.00 38.56 440 PRO A C 1
ATOM 3313 O O . PRO A 1 440 ? -24.339 15.124 15.448 1.00 38.56 440 PRO A O 1
ATOM 3316 N N . ASN A 1 441 ? -24.219 13.077 16.398 1.00 29.03 441 ASN A N 1
ATOM 3317 C CA . ASN A 1 441 ? -25.088 13.306 17.550 1.00 29.03 441 ASN A CA 1
ATOM 3318 C C . ASN A 1 441 ? -24.274 13.885 18.730 1.00 29.03 441 ASN A C 1
ATOM 3320 O O . ASN A 1 441 ? -23.129 13.484 18.952 1.00 29.03 441 ASN A O 1
ATOM 3324 N N . ILE A 1 442 ? -24.850 14.854 19.448 1.00 32.47 442 ILE A N 1
ATOM 3325 C CA . ILE A 1 442 ? -24.200 15.692 20.472 1.00 32.47 442 ILE A CA 1
ATOM 3326 C C . ILE A 1 442 ? -24.520 15.156 21.875 1.00 32.47 442 ILE A C 1
ATOM 3328 O O . ILE A 1 442 ? -25.693 15.023 22.216 1.00 32.47 442 ILE A O 1
ATOM 3332 N N . THR A 1 443 ? -23.498 14.988 22.724 1.00 27.44 443 THR A N 1
ATOM 3333 C CA . THR A 1 443 ? -23.666 14.871 24.189 1.00 27.44 443 THR A CA 1
ATOM 3334 C C . THR A 1 443 ? -22.535 15.601 24.934 1.00 27.44 443 THR A C 1
ATOM 3336 O O . THR A 1 443 ? -21.407 15.638 24.452 1.00 27.44 443 THR A O 1
ATOM 3339 N N . ILE A 1 444 ? -22.881 16.232 26.065 1.00 30.98 444 ILE A N 1
ATOM 3340 C CA . ILE A 1 444 ? -22.189 17.326 26.793 1.00 30.98 444 ILE A CA 1
ATOM 3341 C C . ILE A 1 444 ? -21.732 16.869 28.204 1.00 30.98 444 ILE A C 1
ATOM 3343 O O . ILE A 1 444 ? -22.457 16.069 28.788 1.00 30.98 444 ILE A O 1
ATOM 3347 N N . PHE A 1 445 ? -20.612 17.437 28.725 1.00 29.69 445 PHE A N 1
ATOM 3348 C CA . PHE A 1 445 ? -20.230 17.881 30.116 1.00 29.69 445 PHE A CA 1
ATOM 3349 C C . PHE A 1 445 ? -18.715 17.630 30.405 1.00 29.69 445 PHE A C 1
ATOM 3351 O O . PHE A 1 445 ? -18.314 16.476 30.445 1.00 29.69 445 PHE A O 1
ATOM 3358 N N . SER A 1 446 ? -17.812 18.641 30.386 1.00 31.08 446 SER A N 1
ATOM 3359 C CA . SER A 1 446 ? -17.290 19.552 31.470 1.00 31.08 446 SER A CA 1
ATOM 3360 C C . SER A 1 446 ? -15.969 19.079 32.139 1.00 31.08 446 SER A C 1
ATOM 3362 O O . SER A 1 446 ? -15.761 17.874 32.187 1.00 31.08 446 SER A O 1
ATOM 3364 N N . PRO A 1 447 ? -15.154 19.936 32.815 1.00 41.09 447 PRO A N 1
ATOM 3365 C CA . PRO A 1 447 ? -14.598 21.254 32.452 1.00 41.09 447 PRO A CA 1
ATOM 3366 C C . PRO A 1 447 ? -13.040 21.332 32.596 1.00 41.09 447 PRO A C 1
ATOM 3368 O O . PRO A 1 447 ? -12.384 20.377 32.998 1.00 41.09 447 PRO A O 1
ATOM 3371 N N . ALA A 1 448 ? -12.463 22.489 32.240 1.00 31.81 448 ALA A N 1
ATOM 3372 C CA . ALA A 1 448 ? -11.029 22.795 32.065 1.00 31.81 448 ALA A CA 1
ATOM 3373 C C . ALA A 1 448 ? -10.171 22.924 33.350 1.00 31.81 448 ALA A C 1
ATOM 3375 O O . ALA A 1 448 ? -10.709 23.159 34.434 1.00 31.81 448 ALA A O 1
ATOM 3376 N N . PRO A 1 449 ? -8.828 22.958 33.189 1.00 38.94 449 PRO A N 1
ATOM 3377 C CA . PRO A 1 449 ? -8.057 24.060 33.769 1.00 38.94 449 PRO A CA 1
ATOM 3378 C C . PRO A 1 449 ? -7.098 24.754 32.780 1.00 38.94 449 PRO A C 1
ATOM 3380 O O . PRO A 1 449 ? -6.697 24.208 31.756 1.00 38.94 449 PRO A O 1
ATOM 3383 N N . GLN A 1 450 ? -6.786 26.002 33.135 1.00 44.66 450 GLN A N 1
ATOM 3384 C CA . GLN A 1 450 ? -5.922 26.979 32.467 1.00 44.66 450 GLN A CA 1
ATOM 3385 C C . GLN A 1 450 ? -4.463 26.513 32.335 1.00 44.66 450 GLN A C 1
ATOM 3387 O O . GLN A 1 450 ? -3.923 25.944 33.282 1.00 44.66 450 GLN A O 1
ATOM 3392 N N . ALA A 1 451 ? -3.804 26.866 31.227 1.00 30.42 451 ALA A N 1
ATOM 3393 C CA . ALA A 1 451 ? -2.357 27.082 31.190 1.00 30.42 451 ALA A CA 1
ATOM 3394 C C . ALA A 1 451 ? -1.977 28.000 30.016 1.00 30.42 451 ALA A C 1
ATOM 3396 O O . ALA A 1 451 ? -2.423 27.800 28.886 1.00 30.42 451 ALA A O 1
ATOM 3397 N N . ASP A 1 452 ? -1.185 29.015 30.348 1.00 30.17 452 ASP A N 1
ATOM 3398 C CA . ASP A 1 452 ? -0.721 30.120 29.518 1.00 30.17 452 ASP A CA 1
ATOM 3399 C C . ASP A 1 452 ? 0.387 29.743 28.522 1.00 30.17 452 ASP A C 1
ATOM 3401 O O . ASP A 1 452 ? 1.303 28.989 28.851 1.00 30.17 452 ASP A O 1
ATOM 3405 N N . GLY A 1 453 ? 0.363 30.432 27.375 1.00 34.88 453 GLY A N 1
ATOM 3406 C CA . GLY A 1 453 ? 1.539 30.816 26.586 1.00 34.88 453 GLY A CA 1
ATOM 3407 C C . GLY A 1 453 ? 2.221 29.720 25.764 1.00 34.88 453 GLY A C 1
ATOM 3408 O O . GLY A 1 453 ? 2.014 28.538 25.987 1.00 34.88 453 GLY A O 1
ATOM 3409 N N . TRP A 1 454 ? 3.115 30.155 24.870 1.00 28.38 454 TRP A N 1
ATOM 3410 C CA . TRP A 1 454 ? 4.014 29.372 24.003 1.00 28.38 454 TRP A CA 1
ATOM 3411 C C . TRP A 1 454 ? 3.473 29.034 22.602 1.00 28.38 454 TRP A C 1
ATOM 3413 O O . TRP A 1 454 ? 3.056 27.917 22.308 1.00 28.38 454 TRP A O 1
ATOM 3423 N N . SER A 1 455 ? 3.598 30.007 21.696 1.00 26.83 455 SER A N 1
ATOM 3424 C CA . SER A 1 455 ? 3.680 29.785 20.250 1.00 26.83 455 SER A CA 1
ATOM 3425 C C . SER A 1 455 ? 4.965 30.423 19.721 1.00 26.83 455 SER A C 1
ATOM 3427 O O . SER A 1 455 ? 4.985 31.612 19.430 1.00 26.83 455 SER A O 1
ATOM 3429 N N . ASP A 1 456 ? 6.025 29.619 19.658 1.00 31.55 456 ASP A N 1
ATOM 3430 C CA . ASP A 1 456 ? 7.136 29.742 18.709 1.00 31.55 456 ASP A CA 1
ATOM 3431 C C . ASP A 1 456 ? 7.873 28.396 18.701 1.00 31.55 456 ASP A C 1
ATOM 3433 O O . ASP A 1 456 ? 8.452 27.984 19.708 1.00 31.55 456 ASP A O 1
ATOM 3437 N N . ARG A 1 457 ? 7.821 27.665 17.582 1.00 36.78 457 ARG A N 1
ATOM 3438 C CA . ARG A 1 457 ? 8.647 26.469 17.371 1.00 36.78 457 ARG A CA 1
ATOM 3439 C C . ARG A 1 457 ? 9.500 26.641 16.126 1.00 36.78 457 ARG A C 1
ATOM 3441 O O . ARG A 1 457 ? 9.163 26.215 15.030 1.00 36.78 457 ARG A O 1
ATOM 3448 N N . ILE A 1 458 ? 10.617 27.302 16.395 1.00 36.44 458 ILE A N 1
ATOM 3449 C CA . ILE A 1 458 ? 11.941 27.055 15.832 1.00 36.44 458 ILE A CA 1
ATOM 3450 C C . ILE A 1 458 ? 12.249 25.551 15.951 1.00 36.44 458 ILE A C 1
ATOM 3452 O O . ILE A 1 458 ? 11.900 24.938 16.970 1.00 36.44 458 ILE A O 1
ATOM 3456 N N . ASP A 1 459 ? 12.911 24.980 14.940 1.00 35.66 459 ASP A N 1
ATOM 3457 C CA . ASP A 1 459 ? 13.587 23.681 15.011 1.00 35.66 459 ASP A CA 1
ATOM 3458 C C . ASP A 1 459 ? 14.564 23.696 16.190 1.00 35.66 459 ASP A C 1
ATOM 3460 O O . ASP A 1 459 ? 15.706 24.142 16.107 1.00 35.66 459 ASP A O 1
ATOM 3464 N N . THR A 1 460 ? 14.063 23.285 17.347 1.00 41.06 460 THR A N 1
ATOM 3465 C CA . THR A 1 460 ? 14.845 23.175 18.565 1.00 41.06 460 THR A CA 1
ATOM 3466 C C . THR A 1 460 ? 15.551 21.840 18.475 1.00 41.06 460 THR A C 1
ATOM 3468 O O . THR A 1 460 ? 14.901 20.795 18.486 1.00 41.06 460 THR A O 1
ATOM 3471 N N . GLU A 1 461 ? 16.878 21.881 18.349 1.00 54.97 461 GLU A N 1
ATOM 3472 C CA . GLU A 1 461 ? 17.746 20.759 18.688 1.00 54.97 461 GLU A CA 1
ATOM 3473 C C . GLU A 1 461 ? 17.263 20.207 20.031 1.00 54.97 461 GLU A C 1
ATOM 3475 O O . GLU A 1 461 ? 17.450 20.829 21.079 1.00 54.97 461 GLU A O 1
ATOM 3480 N N . ILE A 1 462 ? 16.534 19.089 19.995 1.00 70.62 462 ILE A N 1
ATOM 3481 C CA . ILE A 1 462 ? 15.996 18.501 21.213 1.00 70.62 462 ILE A CA 1
ATOM 3482 C C . ILE A 1 462 ? 17.203 18.000 21.987 1.00 70.62 462 ILE A C 1
ATOM 3484 O O . ILE A 1 462 ? 17.858 17.034 21.597 1.00 70.62 462 ILE A O 1
ATOM 3488 N N . ASN A 1 463 ? 17.506 18.705 23.068 1.00 90.75 463 ASN A N 1
ATOM 3489 C CA . ASN A 1 463 ? 18.640 18.432 23.918 1.00 90.75 463 ASN A CA 1
ATOM 3490 C C . ASN A 1 463 ? 18.512 17.002 24.469 1.00 90.75 463 ASN A C 1
ATOM 3492 O O . ASN A 1 463 ? 17.624 16.711 25.272 1.00 90.75 463 ASN A O 1
ATOM 3496 N N . GLU A 1 464 ? 19.390 16.090 24.039 1.00 90.88 464 GLU A N 1
ATOM 3497 C CA . GLU A 1 464 ? 19.361 14.682 24.464 1.00 90.88 464 GLU A CA 1
ATOM 3498 C C . GLU A 1 464 ? 19.410 14.538 25.993 1.00 90.88 464 GLU A C 1
ATOM 3500 O O . GLU A 1 464 ? 18.859 13.580 26.542 1.00 90.88 464 GLU A O 1
ATOM 3505 N N . SER A 1 465 ? 20.012 15.510 26.691 1.00 94.06 465 SER A N 1
ATOM 3506 C CA . SER A 1 465 ? 20.041 15.541 28.156 1.00 94.06 465 SER A CA 1
ATOM 3507 C C . SER A 1 465 ? 18.663 15.785 28.782 1.00 94.06 465 SER A C 1
ATOM 3509 O O . SER A 1 465 ? 18.355 15.186 29.813 1.00 94.06 465 SER A O 1
ATOM 3511 N N . GLU A 1 466 ? 17.801 16.580 28.143 1.00 95.88 466 GLU A N 1
ATOM 3512 C CA . GLU A 1 466 ? 16.429 16.817 28.604 1.00 95.88 466 GLU A CA 1
ATOM 3513 C C . GLU A 1 466 ? 15.559 15.580 28.388 1.00 95.88 466 GLU A C 1
ATOM 3515 O O . GLU A 1 466 ? 14.843 15.172 29.301 1.00 95.88 466 GLU A O 1
ATOM 3520 N N . LEU A 1 467 ? 15.690 14.914 27.234 1.00 96.19 467 LEU A N 1
ATOM 3521 C CA . LEU A 1 467 ? 15.005 13.641 26.985 1.00 96.19 467 LEU A CA 1
ATOM 3522 C C . LEU A 1 467 ? 15.464 12.554 27.965 1.00 96.19 467 LEU A C 1
ATOM 3524 O O . LEU A 1 467 ? 14.645 11.770 28.442 1.00 96.19 467 LEU A O 1
ATOM 3528 N N . ALA A 1 468 ? 16.760 12.491 28.284 1.00 96.75 468 ALA A N 1
ATOM 3529 C CA . ALA A 1 468 ? 17.286 11.548 29.270 1.00 96.75 468 ALA A CA 1
ATOM 3530 C C . ALA A 1 468 ? 16.726 11.816 30.675 1.00 96.75 468 ALA A C 1
ATOM 3532 O O . ALA A 1 468 ? 16.344 10.870 31.367 1.00 96.75 468 ALA A O 1
ATOM 3533 N N . ALA A 1 469 ? 16.619 13.087 31.073 1.00 96.88 469 ALA A N 1
ATOM 3534 C CA . ALA A 1 469 ? 16.004 13.477 32.338 1.00 96.88 469 ALA A CA 1
ATOM 3535 C C . ALA A 1 469 ? 14.497 13.161 32.367 1.00 96.88 469 ALA A C 1
ATOM 3537 O O . ALA A 1 469 ? 14.007 12.608 33.350 1.00 96.88 469 ALA A O 1
ATOM 3538 N N . GLU A 1 470 ? 13.764 13.444 31.284 1.00 97.44 470 GLU A N 1
ATOM 3539 C CA . GLU A 1 470 ? 12.340 13.106 31.158 1.00 97.44 470 GLU A CA 1
ATOM 3540 C C . GLU A 1 470 ? 12.124 11.590 31.248 1.00 97.44 470 GLU A C 1
ATOM 3542 O O . GLU A 1 470 ? 11.226 11.130 31.956 1.00 97.44 470 GLU A O 1
ATOM 3547 N N . PHE A 1 471 ? 12.977 10.803 30.586 1.00 98.06 471 PHE A N 1
ATOM 3548 C CA . PHE A 1 471 ? 12.917 9.346 30.647 1.00 98.06 471 PHE A CA 1
ATOM 3549 C C . PHE A 1 471 ? 13.156 8.831 32.062 1.00 98.06 471 PHE A C 1
ATOM 3551 O O . PHE A 1 471 ? 12.388 7.990 32.527 1.00 98.06 471 PHE A O 1
ATOM 3558 N N . GLN A 1 472 ? 14.166 9.352 32.765 1.00 98.19 472 GLN A N 1
ATOM 3559 C CA . GLN A 1 472 ? 14.437 8.941 34.140 1.00 98.19 472 GLN A CA 1
ATOM 3560 C C . GLN A 1 472 ? 13.272 9.298 35.072 1.00 98.19 472 GLN A C 1
ATOM 3562 O O . GLN A 1 472 ? 12.835 8.448 35.839 1.00 98.19 472 GLN A O 1
ATOM 3567 N N . ASN A 1 473 ? 12.693 10.495 34.938 1.00 97.50 473 ASN A N 1
ATOM 3568 C CA . ASN A 1 473 ? 11.531 10.911 35.729 1.00 97.50 473 ASN A CA 1
ATOM 3569 C C . ASN A 1 473 ? 10.308 10.005 35.496 1.00 97.50 473 ASN A C 1
ATOM 3571 O O . ASN A 1 473 ? 9.604 9.646 36.441 1.00 97.50 473 ASN A O 1
ATOM 3575 N N . GLN A 1 474 ? 10.051 9.619 34.242 1.00 97.75 474 GLN A N 1
ATOM 3576 C CA . GLN A 1 474 ? 8.968 8.689 33.909 1.00 97.75 474 GLN A CA 1
ATOM 3577 C C . GLN A 1 474 ? 9.267 7.273 34.420 1.00 97.75 474 GLN A C 1
ATOM 3579 O O . GLN A 1 474 ? 8.386 6.631 34.991 1.00 97.75 474 GLN A O 1
ATOM 3584 N N . MET A 1 475 ? 10.502 6.789 34.278 1.00 98.19 475 MET A N 1
ATOM 3585 C CA . MET A 1 475 ? 10.904 5.489 34.818 1.00 98.19 475 MET A CA 1
ATOM 3586 C C . MET A 1 475 ? 10.790 5.444 36.340 1.00 98.19 475 MET A C 1
ATOM 3588 O O . MET A 1 475 ? 10.263 4.466 36.856 1.00 98.19 475 MET A O 1
ATOM 3592 N N . ASP A 1 476 ? 11.197 6.492 37.057 1.00 97.75 476 ASP A N 1
ATOM 3593 C CA . ASP A 1 476 ? 11.080 6.560 38.517 1.00 97.75 476 ASP A CA 1
ATOM 3594 C C . ASP A 1 476 ? 9.609 6.508 38.951 1.00 97.75 476 ASP A C 1
ATOM 3596 O O . ASP A 1 476 ? 9.265 5.753 39.864 1.00 97.75 476 ASP A O 1
ATOM 3600 N N . ARG A 1 477 ? 8.724 7.223 38.240 1.00 97.56 477 ARG A N 1
ATOM 3601 C CA . ARG A 1 477 ? 7.271 7.186 38.470 1.00 97.56 477 ARG A CA 1
ATOM 3602 C C . ARG A 1 477 ? 6.685 5.787 38.272 1.00 97.56 477 ARG A C 1
ATOM 3604 O O . ARG A 1 477 ? 5.901 5.350 39.107 1.00 97.56 477 ARG A O 1
ATOM 3611 N N . TRP A 1 478 ? 7.059 5.092 37.198 1.00 97.94 478 TRP A N 1
ATOM 3612 C CA . TRP A 1 478 ? 6.517 3.767 36.864 1.00 97.94 478 TRP A CA 1
ATOM 3613 C C . TRP A 1 478 ? 7.259 2.600 37.528 1.00 97.94 478 TRP A C 1
ATOM 3615 O O . TRP A 1 478 ? 6.756 1.479 37.526 1.00 97.94 478 TRP A O 1
ATOM 3625 N N . SER A 1 479 ? 8.432 2.831 38.119 1.00 96.25 479 SER A N 1
ATOM 3626 C CA . SER A 1 479 ? 9.291 1.779 38.687 1.00 96.25 479 SER A CA 1
ATOM 3627 C C . SER A 1 479 ? 8.624 0.960 39.794 1.00 96.25 479 SER A C 1
ATOM 3629 O O . SER A 1 479 ? 8.993 -0.192 39.999 1.00 96.25 479 SER A O 1
ATOM 3631 N N . GLN A 1 480 ? 7.640 1.535 40.491 1.00 96.44 480 GLN A N 1
ATOM 3632 C CA . GLN A 1 480 ? 6.891 0.850 41.548 1.00 96.44 480 GLN A CA 1
ATOM 3633 C C . GLN A 1 480 ? 5.828 -0.106 40.989 1.00 96.44 480 GLN A C 1
ATOM 3635 O O . GLN A 1 480 ? 5.518 -1.110 41.629 1.00 96.44 480 GLN A O 1
ATOM 3640 N N . ASP A 1 481 ? 5.305 0.184 39.794 1.00 97.75 481 ASP A N 1
ATOM 3641 C CA . ASP A 1 481 ? 4.238 -0.584 39.143 1.00 97.75 481 ASP A CA 1
ATOM 3642 C C . ASP A 1 481 ? 4.772 -1.587 38.107 1.00 97.75 481 ASP A C 1
ATOM 3644 O O . ASP A 1 481 ? 4.067 -2.522 37.713 1.00 97.75 481 ASP A O 1
ATOM 3648 N N . LEU A 1 482 ? 6.012 -1.396 37.646 1.00 98.06 482 LEU A N 1
ATOM 3649 C CA . LEU A 1 482 ? 6.678 -2.265 36.681 1.00 98.06 482 LEU A CA 1
ATOM 3650 C C . LEU A 1 482 ? 7.494 -3.358 37.374 1.00 98.06 482 LEU A C 1
ATOM 3652 O O . LEU A 1 482 ? 8.251 -3.112 38.307 1.00 98.06 482 LEU A O 1
ATOM 3656 N N . ASP A 1 483 ? 7.392 -4.584 36.861 1.00 98.19 483 ASP A N 1
ATOM 3657 C CA . ASP A 1 483 ? 8.252 -5.676 37.309 1.00 98.19 483 ASP A CA 1
ATOM 3658 C C . ASP A 1 483 ? 9.697 -5.515 36.798 1.00 98.19 483 ASP A C 1
ATOM 3660 O O . ASP A 1 483 ? 9.984 -4.794 35.836 1.00 98.19 483 ASP A O 1
ATOM 3664 N N . GLU A 1 484 ? 10.634 -6.234 37.423 1.00 97.69 484 GLU A N 1
ATOM 3665 C CA . GLU A 1 484 ? 12.062 -6.168 37.078 1.00 97.69 484 GLU A CA 1
ATOM 3666 C C . GLU A 1 484 ? 12.340 -6.470 35.593 1.00 97.69 484 GLU A C 1
ATOM 3668 O O . GLU A 1 484 ? 13.314 -5.975 35.018 1.00 97.69 484 GLU A O 1
ATOM 3673 N N . ARG A 1 485 ? 11.494 -7.279 34.937 1.00 97.44 485 ARG A N 1
ATOM 3674 C CA . ARG A 1 485 ? 11.667 -7.637 33.522 1.00 97.44 485 ARG A CA 1
ATOM 3675 C C . ARG A 1 485 ? 11.251 -6.493 32.607 1.00 97.44 485 ARG A C 1
ATOM 3677 O O . ARG A 1 485 ? 11.946 -6.250 31.619 1.00 97.44 485 ARG A O 1
ATOM 3684 N N . ALA A 1 486 ? 10.149 -5.817 32.918 1.00 98.06 486 ALA A N 1
ATOM 3685 C CA . ALA A 1 486 ? 9.666 -4.641 32.208 1.00 98.06 486 ALA A CA 1
ATOM 3686 C C . ALA A 1 486 ? 10.648 -3.468 32.354 1.00 98.06 486 ALA A C 1
ATOM 3688 O O . ALA A 1 486 ? 10.994 -2.835 31.358 1.00 98.06 486 ALA A O 1
ATOM 3689 N N . VAL A 1 487 ? 11.191 -3.246 33.554 1.00 98.25 487 VAL A N 1
ATOM 3690 C CA . VAL A 1 487 ? 12.233 -2.227 33.777 1.00 98.25 487 VAL A CA 1
ATOM 3691 C C . VAL A 1 487 ? 13.490 -2.540 32.961 1.00 98.25 487 VAL A C 1
ATOM 3693 O O . VAL A 1 487 ? 13.999 -1.682 32.238 1.00 98.25 487 VAL A O 1
ATOM 3696 N N . LYS A 1 488 ? 13.964 -3.793 32.995 1.00 98.06 488 LYS A N 1
ATOM 3697 C CA . LYS A 1 488 ? 15.157 -4.205 32.243 1.00 98.06 488 LYS A CA 1
ATOM 3698 C C . LYS A 1 488 ? 15.001 -4.005 30.733 1.00 98.06 488 LYS A C 1
ATOM 3700 O O . LYS A 1 488 ? 15.911 -3.487 30.093 1.00 98.06 488 LYS A O 1
ATOM 3705 N N . ILE A 1 489 ? 13.860 -4.392 30.159 1.00 98.06 489 ILE A N 1
ATOM 3706 C CA . ILE A 1 489 ? 13.650 -4.259 28.711 1.00 98.06 489 ILE A CA 1
ATOM 3707 C C . ILE A 1 489 ? 13.449 -2.803 28.269 1.00 98.06 489 ILE A C 1
ATOM 3709 O O . ILE A 1 489 ? 13.770 -2.480 27.128 1.00 98.06 489 ILE A O 1
ATOM 3713 N N . MET A 1 490 ? 12.977 -1.917 29.152 1.00 98.38 490 MET A N 1
ATOM 3714 C CA . MET A 1 490 ? 12.921 -0.477 28.877 1.00 98.38 490 MET A CA 1
ATOM 3715 C C . MET A 1 490 ? 14.314 0.146 28.794 1.00 98.38 490 MET A C 1
ATOM 3717 O O . MET A 1 490 ? 14.575 0.912 27.870 1.00 98.38 490 MET A O 1
ATOM 3721 N N . HIS A 1 491 ? 15.237 -0.235 29.680 1.00 98.06 491 HIS A N 1
ATOM 3722 C CA . HIS A 1 491 ? 16.638 0.176 29.547 1.00 98.06 491 HIS A CA 1
ATOM 3723 C C . HIS A 1 491 ? 17.294 -0.414 28.289 1.00 98.06 491 HIS A C 1
ATOM 3725 O O . HIS A 1 491 ? 18.007 0.297 27.580 1.00 98.06 491 HIS A O 1
ATOM 3731 N N . ASP A 1 492 ? 17.006 -1.675 27.943 1.00 97.62 492 ASP A N 1
ATOM 3732 C CA . ASP A 1 492 ? 17.484 -2.266 26.684 1.00 97.62 492 ASP A CA 1
ATOM 3733 C C . ASP A 1 492 ? 16.934 -1.513 25.457 1.00 97.62 492 ASP A C 1
ATOM 3735 O O . ASP A 1 492 ? 17.656 -1.313 24.476 1.00 97.62 492 ASP A O 1
ATOM 3739 N N . LEU A 1 493 ? 15.667 -1.082 25.496 1.00 97.75 493 LEU A N 1
ATOM 3740 C CA . LEU A 1 493 ? 15.054 -0.269 24.445 1.00 97.75 493 LEU A CA 1
ATOM 3741 C C . LEU A 1 493 ? 15.732 1.101 24.347 1.00 97.75 493 LEU A C 1
ATOM 3743 O O . LEU A 1 493 ? 16.056 1.519 23.238 1.00 97.75 493 LEU A O 1
ATOM 3747 N N . GLN A 1 494 ? 16.016 1.749 25.477 1.00 97.75 494 GLN A N 1
ATOM 3748 C CA . GLN A 1 494 ? 16.708 3.038 25.521 1.00 97.75 494 GLN A CA 1
ATOM 3749 C C . GLN A 1 494 ? 18.088 2.952 24.870 1.00 97.75 494 GLN A C 1
ATOM 3751 O O . GLN A 1 494 ? 18.427 3.787 24.035 1.00 97.75 494 GLN A O 1
ATOM 3756 N N . ILE A 1 495 ? 18.854 1.904 25.185 1.00 97.31 495 ILE A N 1
ATOM 3757 C CA . ILE A 1 495 ? 20.193 1.683 24.623 1.00 97.31 495 ILE A CA 1
ATOM 3758 C C . ILE A 1 495 ? 20.124 1.380 23.119 1.00 97.31 495 ILE A C 1
ATOM 3760 O O . ILE A 1 495 ? 20.984 1.822 22.359 1.00 97.31 495 ILE A O 1
ATOM 3764 N N . ARG A 1 496 ? 19.132 0.599 22.670 1.00 96.81 496 ARG A N 1
ATOM 3765 C CA . ARG A 1 496 ? 19.083 0.090 21.287 1.00 96.81 496 ARG A CA 1
ATOM 3766 C C . ARG A 1 496 ? 18.346 0.987 20.300 1.00 96.81 496 ARG A C 1
ATOM 3768 O O . ARG A 1 496 ? 18.705 0.989 19.127 1.00 96.81 496 ARG A O 1
ATOM 3775 N N . ALA A 1 497 ? 17.291 1.659 20.743 1.00 96.19 497 ALA A N 1
ATOM 3776 C CA . ALA A 1 497 ? 16.394 2.454 19.905 1.00 96.19 497 ALA A CA 1
ATOM 3777 C C . ALA A 1 497 ? 16.405 3.949 20.262 1.00 96.19 497 ALA A C 1
ATOM 3779 O O . ALA A 1 497 ? 15.801 4.741 19.545 1.00 96.19 497 ALA A O 1
ATOM 3780 N N . GLY A 1 498 ? 17.098 4.336 21.336 1.00 96.38 498 GLY A N 1
ATOM 3781 C CA . GLY A 1 498 ? 17.191 5.713 21.804 1.00 96.38 498 GLY A CA 1
ATOM 3782 C C . GLY A 1 498 ? 16.136 6.081 22.851 1.00 96.38 498 GLY A C 1
ATOM 3783 O O . GLY A 1 498 ? 15.124 5.399 23.061 1.00 96.38 498 GLY A O 1
ATOM 3784 N N . THR A 1 499 ? 16.387 7.202 23.525 1.00 97.38 499 THR A N 1
ATOM 3785 C CA . THR A 1 499 ? 15.551 7.710 24.619 1.00 97.38 499 THR A CA 1
ATOM 3786 C C . THR A 1 499 ? 14.165 8.152 24.147 1.00 97.38 499 THR A C 1
ATOM 3788 O O . THR A 1 499 ? 13.187 7.908 24.848 1.00 97.38 499 THR A O 1
ATOM 3791 N N . SER A 1 500 ? 14.047 8.719 22.941 1.00 96.25 500 SER A N 1
ATOM 3792 C CA . SER A 1 500 ? 12.758 9.160 22.383 1.00 96.25 500 SER A CA 1
ATOM 3793 C C . SER A 1 500 ? 11.773 8.000 22.212 1.00 96.25 500 SER A C 1
ATOM 3795 O O . SER A 1 500 ? 10.652 8.060 22.708 1.00 96.25 500 SER A O 1
ATOM 3797 N N . VAL A 1 501 ? 12.217 6.892 21.612 1.00 96.56 501 VAL A N 1
ATOM 3798 C CA . VAL A 1 501 ? 11.385 5.694 21.403 1.00 96.56 501 VAL A CA 1
ATOM 3799 C C . VAL A 1 501 ? 10.954 5.078 22.733 1.00 96.56 501 VAL A C 1
ATOM 3801 O O . VAL A 1 501 ? 9.854 4.544 22.853 1.00 96.56 501 VAL A O 1
ATOM 3804 N N . SER A 1 502 ? 11.812 5.158 23.747 1.00 97.75 502 SER A N 1
ATOM 3805 C CA . SER A 1 502 ? 11.505 4.644 25.082 1.00 97.75 502 SER A CA 1
ATOM 3806 C C . SER A 1 502 ? 10.495 5.532 25.812 1.00 97.75 502 SER A C 1
ATOM 3808 O O . SER A 1 502 ? 9.568 5.022 26.439 1.00 97.75 502 SER A O 1
ATOM 3810 N N . LEU A 1 503 ? 10.607 6.854 25.666 1.00 97.81 503 LEU A N 1
ATOM 3811 C CA . LEU A 1 503 ? 9.609 7.807 26.152 1.00 97.81 503 LEU A CA 1
ATOM 3812 C C . LEU A 1 503 ? 8.242 7.604 25.495 1.00 97.81 503 LEU A C 1
ATOM 3814 O O . LEU A 1 503 ? 7.232 7.683 26.190 1.00 97.81 503 LEU A O 1
ATOM 3818 N N . ASP A 1 504 ? 8.191 7.284 24.201 1.00 97.19 504 ASP A N 1
ATOM 3819 C CA . ASP A 1 504 ? 6.928 7.004 23.507 1.00 97.19 504 ASP A CA 1
ATOM 3820 C C . ASP A 1 504 ? 6.186 5.807 24.120 1.00 97.19 504 ASP A C 1
ATOM 3822 O O . ASP A 1 504 ? 4.968 5.861 24.295 1.00 97.19 504 ASP A O 1
ATOM 3826 N N . VAL A 1 505 ? 6.908 4.746 24.503 1.00 97.94 505 VAL A N 1
ATOM 3827 C CA . VAL A 1 505 ? 6.314 3.576 25.176 1.00 97.94 505 VAL A CA 1
ATOM 3828 C C . VAL A 1 505 ? 5.734 3.962 26.542 1.00 97.94 505 VAL A C 1
ATOM 3830 O O . VAL A 1 505 ? 4.633 3.523 26.880 1.00 97.94 505 VAL A O 1
ATOM 3833 N N . LEU A 1 506 ? 6.429 4.806 27.313 1.00 98.12 506 LEU A N 1
ATOM 3834 C CA . LEU A 1 506 ? 5.953 5.281 28.622 1.00 98.12 506 LEU A CA 1
ATOM 3835 C C . LEU A 1 506 ? 4.759 6.242 28.493 1.00 98.12 506 LEU A C 1
ATOM 3837 O O . LEU A 1 506 ? 3.812 6.149 29.272 1.00 98.12 506 LEU A O 1
ATOM 3841 N N . LYS A 1 507 ? 4.746 7.108 27.474 1.00 97.38 507 LYS A N 1
ATOM 3842 C CA . LYS A 1 507 ? 3.603 7.986 27.164 1.00 97.38 507 LYS A CA 1
ATOM 3843 C C . LYS A 1 507 ? 2.381 7.178 26.729 1.00 97.38 507 LYS A C 1
ATOM 3845 O O . LYS A 1 507 ? 1.262 7.470 27.151 1.00 97.38 507 LYS A O 1
ATOM 3850 N N . GLU A 1 508 ? 2.573 6.133 25.925 1.00 97.25 508 GLU A N 1
ATOM 3851 C CA . GLU A 1 508 ? 1.481 5.237 25.533 1.00 97.25 508 GLU A CA 1
ATOM 3852 C C . GLU A 1 508 ? 0.939 4.444 26.732 1.00 97.25 508 GLU A C 1
ATOM 3854 O O . GLU A 1 508 ? -0.278 4.281 26.857 1.00 97.25 508 GLU A O 1
ATOM 3859 N N . LEU A 1 509 ? 1.815 4.012 27.646 1.00 97.75 509 LEU A N 1
ATOM 3860 C CA . LEU A 1 509 ? 1.413 3.396 28.910 1.00 97.75 509 LEU A CA 1
ATOM 3861 C C . LEU A 1 509 ? 0.534 4.338 29.739 1.00 97.75 509 LEU A C 1
ATOM 3863 O O . LEU A 1 509 ? -0.550 3.933 30.154 1.00 97.75 509 LEU A O 1
ATOM 3867 N N . GLU A 1 510 ? 0.956 5.589 29.929 1.00 97.62 510 GLU A N 1
ATOM 3868 C CA . GLU A 1 510 ? 0.197 6.583 30.696 1.00 97.62 510 GLU A CA 1
ATOM 3869 C C . GLU A 1 510 ? -1.206 6.811 30.115 1.00 97.62 510 GLU A C 1
ATOM 3871 O O . GLU A 1 510 ? -2.193 6.821 30.853 1.00 97.62 510 GLU A O 1
ATOM 3876 N N . ILE A 1 511 ? -1.328 6.893 28.786 1.00 95.69 511 ILE A N 1
ATOM 3877 C CA . ILE A 1 511 ? -2.629 7.028 28.115 1.00 95.69 511 ILE A CA 1
ATOM 3878 C C . ILE A 1 511 ? -3.528 5.818 28.390 1.00 95.69 511 ILE A C 1
ATOM 3880 O O . ILE A 1 511 ? -4.719 5.999 28.641 1.00 95.69 511 ILE A O 1
ATOM 3884 N N . LYS A 1 512 ? -2.998 4.590 28.321 1.00 96.19 512 LYS A N 1
ATOM 3885 C CA . LYS A 1 512 ? -3.819 3.384 28.505 1.00 96.19 512 LYS A CA 1
ATOM 3886 C C . LYS A 1 512 ? -4.176 3.116 29.966 1.00 96.19 512 LYS A C 1
ATOM 3888 O O . LYS A 1 512 ? -5.267 2.613 30.227 1.00 96.19 512 LYS A O 1
ATOM 3893 N N . VAL A 1 513 ? -3.306 3.479 30.911 1.00 97.00 513 VAL A N 1
ATOM 3894 C CA . VAL A 1 513 ? -3.630 3.418 32.344 1.00 97.00 513 VAL A CA 1
ATOM 3895 C C . VAL A 1 513 ? -4.722 4.429 32.690 1.00 97.00 513 VAL A C 1
ATOM 3897 O O . VAL A 1 513 ? -5.693 4.053 33.331 1.00 97.00 513 VAL A O 1
ATOM 3900 N N . ASN A 1 514 ? -4.657 5.661 32.175 1.00 94.31 514 ASN A N 1
ATOM 3901 C CA . ASN A 1 514 ? -5.693 6.676 32.420 1.00 94.31 514 ASN A CA 1
ATOM 3902 C C . ASN A 1 514 ? -7.080 6.316 31.854 1.00 94.31 514 ASN A C 1
ATOM 3904 O O . ASN A 1 514 ? -8.074 6.938 32.221 1.00 94.31 514 ASN A O 1
ATOM 3908 N N . LYS A 1 515 ? -7.156 5.345 30.940 1.00 94.94 515 LYS A N 1
ATOM 3909 C CA . LYS A 1 515 ? -8.414 4.828 30.384 1.00 94.94 515 LYS A CA 1
ATOM 3910 C C . LYS A 1 515 ? -8.898 3.540 31.055 1.00 94.94 515 LYS A C 1
ATOM 3912 O O . LYS A 1 515 ? -9.885 2.974 30.592 1.00 94.94 515 LYS A O 1
ATOM 3917 N N . ASP A 1 516 ? -8.192 3.051 32.076 1.00 93.56 516 ASP A N 1
ATOM 3918 C CA . ASP A 1 516 ? -8.424 1.745 32.706 1.00 93.56 516 ASP A CA 1
ATOM 3919 C C . ASP A 1 516 ? -8.424 0.569 31.698 1.00 93.56 516 ASP A C 1
ATOM 3921 O O . ASP A 1 516 ? -9.072 -0.459 31.899 1.00 93.56 516 ASP A O 1
ATOM 3925 N N . GLU A 1 517 ? -7.679 0.695 30.590 1.00 93.75 517 GLU A N 1
ATOM 3926 C CA . GLU A 1 517 ? -7.624 -0.323 29.525 1.00 93.75 517 GLU A CA 1
ATOM 3927 C C . GLU A 1 517 ? -6.631 -1.458 29.840 1.00 93.75 517 GLU A C 1
ATOM 3929 O O . GLU A 1 517 ? -6.673 -2.521 29.217 1.00 93.75 517 GLU A O 1
ATOM 3934 N N . LEU A 1 518 ? -5.715 -1.262 30.796 1.00 95.94 518 LEU A N 1
ATOM 3935 C CA . LEU A 1 518 ? -4.644 -2.216 31.092 1.00 95.94 518 LEU A CA 1
ATOM 3936 C C . LEU A 1 518 ? -4.917 -3.024 32.356 1.00 95.94 518 LEU A C 1
ATOM 3938 O O . LEU A 1 518 ? -4.950 -2.498 33.461 1.00 95.94 518 LEU A O 1
ATOM 3942 N N . ARG A 1 519 ? -4.987 -4.350 32.200 1.00 93.69 519 ARG A N 1
ATOM 3943 C CA . ARG A 1 519 ? -5.020 -5.287 33.337 1.00 93.69 519 ARG A CA 1
ATOM 3944 C C . ARG A 1 519 ? -3.648 -5.515 33.977 1.00 93.69 519 ARG A C 1
ATOM 3946 O O . ARG A 1 519 ? -3.578 -5.877 35.144 1.00 93.69 519 ARG A O 1
ATOM 3953 N N . ASN A 1 520 ? -2.568 -5.388 33.202 1.00 97.50 520 ASN A N 1
ATOM 3954 C CA . ASN A 1 520 ? -1.197 -5.621 33.657 1.00 97.50 520 ASN A CA 1
ATOM 3955 C C . ASN A 1 520 ? -0.226 -4.675 32.932 1.00 97.50 520 ASN A C 1
ATOM 3957 O O . ASN A 1 520 ? 0.091 -4.872 31.756 1.00 97.50 520 ASN A O 1
ATOM 3961 N N . VAL A 1 521 ? 0.234 -3.661 33.664 1.00 98.06 521 VAL A N 1
ATOM 3962 C CA . VAL A 1 521 ? 1.141 -2.596 33.204 1.00 98.06 521 VAL A CA 1
ATOM 3963 C C . VAL A 1 521 ? 2.478 -3.183 32.723 1.00 98.06 521 VAL A C 1
ATOM 3965 O O . VAL A 1 521 ? 2.892 -2.928 31.590 1.00 98.06 521 VAL A O 1
ATOM 3968 N N . SER A 1 522 ? 3.101 -4.063 33.513 1.00 98.25 522 SER A N 1
ATOM 3969 C CA . SER A 1 522 ? 4.387 -4.707 33.193 1.00 98.25 522 SER A CA 1
ATOM 3970 C C . SER A 1 522 ? 4.349 -5.517 31.899 1.00 98.25 522 SER A C 1
ATOM 3972 O O . SER A 1 522 ? 5.251 -5.418 31.065 1.00 98.25 522 SER A O 1
ATOM 3974 N N . SER A 1 523 ? 3.282 -6.293 31.686 1.00 97.00 523 SER A N 1
ATOM 3975 C CA . SER A 1 523 ? 3.129 -7.108 30.474 1.00 97.00 523 SER A CA 1
ATOM 3976 C C . SER A 1 523 ? 3.004 -6.249 29.215 1.00 97.00 523 SER A C 1
ATOM 3978 O O . SER A 1 523 ? 3.520 -6.628 28.159 1.00 97.00 523 SER A O 1
ATOM 3980 N N . PHE A 1 524 ? 2.318 -5.110 29.313 1.00 98.06 524 PHE A N 1
ATOM 3981 C CA . PHE A 1 524 ? 2.147 -4.179 28.203 1.00 98.06 524 PHE A CA 1
ATOM 3982 C C . PHE A 1 524 ? 3.479 -3.539 27.803 1.00 98.06 524 PHE A C 1
ATOM 3984 O O . PHE A 1 524 ? 3.878 -3.635 26.638 1.00 98.06 524 PHE A O 1
ATOM 3991 N N . VAL A 1 525 ? 4.201 -2.979 28.779 1.00 98.12 525 VAL A N 1
ATOM 3992 C CA . VAL A 1 525 ? 5.528 -2.382 28.565 1.00 98.12 525 VAL A CA 1
ATOM 3993 C C . VAL A 1 525 ? 6.493 -3.406 27.984 1.00 98.12 525 VAL A C 1
ATOM 3995 O O . VAL A 1 525 ? 7.147 -3.134 26.977 1.00 98.12 525 VAL A O 1
ATOM 3998 N N . TYR A 1 526 ? 6.531 -4.617 28.547 1.00 98.00 526 TYR A N 1
ATOM 3999 C CA . TYR A 1 526 ? 7.418 -5.670 28.066 1.00 98.00 526 TYR A CA 1
ATOM 4000 C C . TYR A 1 526 ? 7.132 -6.057 26.612 1.00 98.00 526 TYR A C 1
ATOM 4002 O O . TYR A 1 526 ? 8.055 -6.166 25.802 1.00 98.00 526 TYR A O 1
ATOM 4010 N N . SER A 1 527 ? 5.857 -6.244 26.258 1.00 97.38 527 SER A N 1
ATOM 4011 C CA . SER A 1 527 ? 5.457 -6.594 24.893 1.00 97.38 527 SER A CA 1
ATOM 4012 C C . SER A 1 527 ? 5.828 -5.496 23.899 1.00 97.38 527 SER A C 1
ATOM 4014 O O . SER A 1 527 ? 6.430 -5.780 22.860 1.00 97.38 527 SER A O 1
ATOM 4016 N N . MET A 1 528 ? 5.518 -4.240 24.224 1.00 97.38 528 MET A N 1
ATOM 4017 C CA . MET A 1 528 ? 5.751 -3.125 23.312 1.00 97.38 528 MET A CA 1
ATOM 4018 C C . MET A 1 528 ? 7.240 -2.817 23.149 1.00 97.38 528 MET A C 1
ATOM 4020 O O . MET A 1 528 ? 7.717 -2.685 22.021 1.00 97.38 528 MET A O 1
ATOM 4024 N N . ALA A 1 529 ? 8.001 -2.785 24.246 1.00 97.69 529 ALA A N 1
ATOM 4025 C CA . ALA A 1 529 ? 9.445 -2.586 24.192 1.00 97.69 529 ALA A CA 1
ATOM 4026 C C . ALA A 1 529 ? 10.125 -3.698 23.381 1.00 97.69 529 ALA A C 1
ATOM 4028 O O . ALA A 1 529 ? 10.933 -3.419 22.493 1.00 97.69 529 ALA A O 1
ATOM 4029 N N . ARG A 1 530 ? 9.727 -4.962 23.586 1.00 97.25 530 ARG A N 1
ATOM 4030 C CA . ARG A 1 530 ? 10.229 -6.094 22.794 1.00 97.25 530 ARG A CA 1
ATOM 4031 C C . ARG A 1 530 ? 9.915 -5.948 21.307 1.00 97.25 530 ARG A C 1
ATOM 4033 O O . ARG A 1 530 ? 10.787 -6.217 20.482 1.00 97.25 530 ARG A O 1
ATOM 4040 N N . GLN A 1 531 ? 8.701 -5.521 20.963 1.00 95.81 531 GLN A N 1
ATOM 4041 C CA . GLN A 1 531 ? 8.280 -5.309 19.578 1.00 95.81 531 GLN A CA 1
ATOM 4042 C C . GLN A 1 531 ? 9.113 -4.216 18.892 1.00 95.81 531 GLN A C 1
ATOM 4044 O O . GLN A 1 531 ? 9.563 -4.407 17.760 1.00 95.81 531 GLN A O 1
ATOM 4049 N N . ARG A 1 532 ? 9.372 -3.100 19.586 1.00 96.00 532 ARG A N 1
ATOM 4050 C CA . ARG A 1 532 ? 10.212 -1.997 19.086 1.00 96.00 532 ARG A CA 1
ATOM 4051 C C . ARG A 1 532 ? 11.668 -2.429 18.907 1.00 96.00 532 ARG A C 1
ATOM 4053 O O . ARG A 1 532 ? 12.263 -2.155 17.871 1.00 96.00 532 ARG A O 1
ATOM 4060 N N . ILE A 1 533 ? 12.204 -3.198 19.855 1.00 96.19 533 ILE A N 1
ATOM 4061 C CA . ILE A 1 533 ? 13.552 -3.777 19.775 1.00 96.19 533 ILE A CA 1
ATOM 4062 C C . ILE A 1 533 ? 13.705 -4.737 18.579 1.00 96.19 533 ILE A C 1
ATOM 4064 O O . ILE A 1 533 ? 14.784 -4.828 17.989 1.00 96.19 533 ILE A O 1
ATOM 4068 N N . GLN A 1 534 ? 12.654 -5.485 18.232 1.00 91.88 534 GLN A N 1
ATOM 4069 C CA . GLN A 1 534 ? 12.678 -6.477 17.149 1.00 91.88 534 GLN A CA 1
ATOM 4070 C C . GLN A 1 534 ? 12.490 -5.873 15.750 1.00 91.88 534 GLN A C 1
ATOM 4072 O O . GLN A 1 534 ? 12.609 -6.601 14.766 1.00 91.88 534 GLN A O 1
ATOM 4077 N N . GLY A 1 535 ? 12.222 -4.566 15.641 1.00 85.94 535 GLY A N 1
ATOM 4078 C CA . GLY A 1 535 ? 12.049 -3.889 14.353 1.00 85.94 535 GLY A CA 1
ATOM 4079 C C . GLY A 1 535 ? 10.826 -4.366 13.563 1.00 85.94 535 GLY A C 1
ATOM 4080 O O . GLY A 1 535 ? 10.748 -4.144 12.358 1.00 85.94 535 GLY A O 1
ATOM 4081 N N . THR A 1 536 ? 9.873 -5.040 14.212 1.00 53.34 536 THR A N 1
ATOM 4082 C CA . THR A 1 536 ? 8.610 -5.425 13.578 1.00 53.34 536 THR A CA 1
ATOM 4083 C C . THR A 1 536 ? 7.719 -4.190 13.434 1.00 53.34 536 THR A C 1
ATOM 4085 O O . THR A 1 536 ? 7.328 -3.629 14.463 1.00 53.34 536 THR A O 1
ATOM 4088 N N . PRO A 1 537 ? 7.383 -3.752 12.204 1.00 37.72 537 PRO A N 1
ATOM 4089 C CA . PRO A 1 537 ? 6.467 -2.635 12.005 1.00 37.72 537 PRO A CA 1
ATOM 4090 C C . PRO A 1 537 ? 5.096 -2.974 12.605 1.00 37.72 537 PRO A C 1
ATOM 4092 O O . PRO A 1 537 ? 4.625 -4.109 12.499 1.00 37.72 537 PRO A O 1
ATOM 4095 N N . MET A 1 538 ? 4.471 -2.000 13.274 1.00 40.53 538 MET A N 1
ATOM 4096 C CA . MET A 1 538 ? 3.108 -2.148 13.792 1.00 40.53 538 MET A CA 1
ATOM 4097 C C . MET A 1 538 ? 2.140 -2.424 12.627 1.00 40.53 538 MET A C 1
ATOM 4099 O O . MET A 1 538 ? 2.254 -1.765 11.590 1.00 40.53 538 MET A O 1
ATOM 4103 N N . PRO A 1 539 ? 1.158 -3.332 12.775 1.00 35.53 539 PRO A N 1
ATOM 4104 C CA . PRO A 1 539 ? -0.042 -3.258 11.958 1.00 35.53 539 PRO A CA 1
ATOM 4105 C C . PRO A 1 539 ? -0.748 -1.927 12.247 1.00 35.53 539 PRO A C 1
ATOM 4107 O O . PRO A 1 539 ? -0.840 -1.493 13.394 1.00 35.53 539 PRO A O 1
ATOM 4110 N N . ASP A 1 540 ? -1.215 -1.268 11.190 1.00 32.19 540 ASP A N 1
ATOM 4111 C CA . ASP A 1 540 ? -1.926 0.007 11.266 1.00 32.19 540 ASP A CA 1
ATOM 4112 C C . ASP A 1 540 ? -3.077 -0.049 12.290 1.00 32.19 540 ASP A C 1
ATOM 4114 O O . ASP A 1 540 ? -3.863 -1.002 12.295 1.00 32.19 540 ASP A O 1
ATOM 4118 N N . LYS A 1 541 ? -3.215 1.000 13.117 1.00 41.09 541 LYS A N 1
ATOM 4119 C CA . LYS A 1 541 ? -4.147 1.131 14.268 1.00 41.09 541 LYS A CA 1
ATOM 4120 C C . LYS A 1 541 ? -5.654 1.034 13.928 1.00 41.09 541 LYS A C 1
ATOM 4122 O O . LYS A 1 541 ? -6.501 1.374 14.748 1.00 41.09 541 LYS A O 1
ATOM 4127 N N . LYS A 1 542 ? -6.031 0.598 12.723 1.00 36.59 542 LYS A N 1
ATOM 4128 C CA . LYS A 1 542 ? -7.415 0.601 12.219 1.00 36.59 542 LYS A CA 1
ATOM 4129 C C . LYS A 1 542 ? -8.266 -0.615 12.620 1.00 36.59 542 LYS A C 1
ATOM 4131 O O . LYS A 1 542 ? -9.464 -0.568 12.375 1.00 36.59 542 LYS A O 1
ATOM 4136 N N . ASN A 1 543 ? -7.714 -1.657 13.254 1.00 32.28 543 ASN A N 1
ATOM 4137 C CA . ASN A 1 543 ? -8.449 -2.916 13.497 1.00 32.28 543 ASN A CA 1
ATOM 4138 C C . ASN A 1 543 ? -8.527 -3.401 14.962 1.00 32.28 543 ASN A C 1
ATOM 4140 O O . ASN A 1 543 ? -8.910 -4.544 15.200 1.00 32.28 543 ASN A O 1
ATOM 4144 N N . GLU A 1 544 ? -8.212 -2.570 15.958 1.00 34.88 544 GLU A N 1
ATOM 4145 C CA . GLU A 1 544 ? -8.057 -3.034 17.353 1.00 34.88 544 GLU A CA 1
ATOM 4146 C C . GLU A 1 544 ? -9.293 -2.888 18.268 1.00 34.88 544 GLU A C 1
ATOM 4148 O O . GLU A 1 544 ? -9.199 -3.141 19.461 1.00 34.88 544 GLU A O 1
ATOM 4153 N N . SER A 1 545 ? -10.486 -2.566 17.750 1.00 35.28 545 SER A N 1
ATOM 4154 C CA . SER A 1 545 ? -11.706 -2.470 18.583 1.00 35.28 545 SER A CA 1
ATOM 4155 C C . SER A 1 545 ? -12.479 -3.787 18.772 1.00 35.28 545 SER A C 1
ATOM 4157 O O . SER A 1 545 ? -13.600 -3.769 19.280 1.00 35.28 545 SER A O 1
ATOM 4159 N N . GLN A 1 546 ? -11.924 -4.941 18.375 1.00 33.50 546 GLN A N 1
ATOM 4160 C CA . GLN A 1 546 ? -12.669 -6.213 18.348 1.00 33.50 546 GLN A CA 1
ATOM 4161 C C . GLN A 1 546 ? -12.127 -7.329 19.259 1.00 33.50 546 GLN A C 1
ATOM 4163 O O . GLN A 1 546 ? -12.666 -8.436 19.248 1.00 33.50 546 GLN A O 1
ATOM 4168 N N . TRP A 1 547 ? -11.108 -7.054 20.075 1.00 34.62 547 TRP A N 1
ATOM 4169 C CA . TRP A 1 547 ? -10.493 -8.040 20.966 1.00 34.62 547 TRP A CA 1
ATOM 4170 C C . TRP A 1 547 ? -10.507 -7.509 22.399 1.00 34.62 547 TRP A C 1
ATOM 4172 O O . TRP A 1 547 ? -9.671 -6.693 22.743 1.00 34.62 547 TRP A O 1
ATOM 4182 N N . ASP A 1 548 ? -11.521 -7.903 23.179 1.00 31.55 548 ASP A N 1
ATOM 4183 C CA . ASP A 1 548 ? -11.400 -8.294 24.598 1.00 31.55 548 ASP A CA 1
ATOM 4184 C C . ASP A 1 548 ? -12.747 -8.218 25.322 1.00 31.55 548 ASP A C 1
ATOM 4186 O O . ASP A 1 548 ? -13.099 -7.243 25.978 1.00 31.55 548 ASP A O 1
ATOM 4190 N N . ASN A 1 549 ? -13.525 -9.302 25.232 1.00 34.03 549 ASN A N 1
ATOM 4191 C CA . ASN A 1 549 ? -14.583 -9.560 26.209 1.00 34.03 549 ASN A CA 1
ATOM 4192 C C . ASN A 1 549 ? -14.920 -11.054 26.315 1.00 34.03 549 ASN A C 1
ATOM 4194 O O . ASN A 1 549 ? -16.061 -11.461 26.107 1.00 34.03 549 ASN A O 1
ATOM 4198 N N . ARG A 1 550 ? -13.923 -11.903 26.601 1.00 29.02 550 ARG A N 1
ATOM 4199 C CA . ARG A 1 550 ? -14.144 -13.306 27.004 1.00 29.02 550 ARG A CA 1
ATOM 4200 C C . ARG A 1 550 ? -13.028 -13.803 27.920 1.00 29.02 550 ARG A C 1
ATOM 4202 O O . ARG A 1 550 ? -11.980 -14.201 27.431 1.00 29.02 550 ARG A O 1
ATOM 4209 N N . SER A 1 551 ? -13.276 -13.809 29.232 1.00 31.41 551 SER A N 1
ATOM 4210 C CA . SER A 1 551 ? -12.803 -14.833 30.187 1.00 31.41 551 SER A CA 1
ATOM 4211 C C . SER A 1 551 ? -13.343 -14.536 31.590 1.00 31.41 551 SER A C 1
ATOM 4213 O O . SER A 1 551 ? -12.748 -13.757 32.329 1.00 31.41 551 SER A O 1
ATOM 4215 N N . ALA A 1 552 ? -14.464 -15.165 31.949 1.00 29.64 552 ALA A N 1
ATOM 4216 C CA . ALA A 1 552 ? -14.816 -15.484 33.333 1.00 29.64 552 ALA A CA 1
ATOM 4217 C C . ALA A 1 552 ? -15.841 -16.634 33.330 1.00 29.64 552 ALA A C 1
ATOM 4219 O O . ALA A 1 552 ? -17.007 -16.434 32.998 1.00 29.64 552 ALA A O 1
ATOM 4220 N N . MET A 1 553 ? -15.391 -17.847 33.667 1.00 31.12 553 MET A N 1
ATOM 4221 C CA . MET A 1 553 ? -16.262 -18.906 34.184 1.00 31.12 553 MET A CA 1
ATOM 4222 C C . MET A 1 553 ? -16.368 -18.745 35.707 1.00 31.12 553 MET A C 1
ATOM 4224 O O . MET A 1 553 ? -15.349 -18.456 36.338 1.00 31.12 553 MET A O 1
ATOM 4228 N N . PRO A 1 554 ? -17.544 -18.950 36.322 1.00 38.12 554 PRO A N 1
ATOM 4229 C CA . PRO A 1 554 ? -17.666 -18.957 37.771 1.00 38.12 554 PRO A CA 1
ATOM 4230 C C . PRO A 1 554 ? -17.292 -20.328 38.355 1.00 38.12 554 PRO A C 1
ATOM 4232 O O . PRO A 1 554 ? -17.808 -21.367 37.948 1.00 38.12 554 PRO A O 1
ATOM 4235 N N . SER A 1 555 ? -16.413 -20.307 39.356 1.00 35.78 555 SER A N 1
ATOM 4236 C CA . SER A 1 555 ? -16.167 -21.423 40.270 1.00 35.78 555 SER A CA 1
ATOM 4237 C C . SER A 1 555 ? -17.242 -21.400 41.360 1.00 35.78 555 SER A C 1
ATOM 4239 O O . SER A 1 555 ? -17.261 -20.476 42.174 1.00 35.78 555 SER A O 1
ATOM 4241 N N . ALA A 1 556 ? -18.111 -22.408 41.400 1.00 31.78 556 ALA A N 1
ATOM 4242 C CA . ALA A 1 556 ? -18.926 -22.716 42.572 1.00 31.78 556 ALA A CA 1
ATOM 4243 C C . ALA A 1 556 ? -19.364 -24.189 42.539 1.00 31.78 556 ALA A C 1
ATOM 4245 O O . ALA A 1 556 ? -20.349 -24.526 41.895 1.00 31.78 556 ALA A O 1
ATOM 4246 N N . PHE A 1 557 ? -18.636 -25.065 43.237 1.00 29.39 557 PHE A N 1
ATOM 4247 C CA . PHE A 1 557 ? -19.165 -26.348 43.712 1.00 29.39 557 PHE A CA 1
ATOM 4248 C C . PHE A 1 557 ? -18.379 -26.811 44.944 1.00 29.39 557 PHE A C 1
ATOM 4250 O O . PHE A 1 557 ? -17.277 -27.337 44.826 1.00 29.39 557 PHE A O 1
ATOM 4257 N N . ALA A 1 558 ? -18.963 -26.608 46.126 1.00 31.12 558 ALA A N 1
ATOM 4258 C CA . ALA A 1 558 ? -18.716 -27.407 47.324 1.00 31.12 558 ALA A CA 1
ATOM 4259 C C . ALA A 1 558 ? -19.809 -27.101 48.360 1.00 31.12 558 ALA A C 1
ATOM 4261 O O . ALA A 1 558 ? -19.748 -26.061 49.008 1.00 31.12 558 ALA A O 1
ATOM 4262 N N . ALA A 1 559 ? -20.805 -27.987 48.487 1.00 32.31 559 ALA A N 1
ATOM 4263 C CA . ALA A 1 559 ? -21.316 -28.524 49.758 1.00 32.31 559 ALA A CA 1
ATOM 4264 C C . ALA A 1 559 ? -22.744 -29.102 49.631 1.00 32.31 559 ALA A C 1
ATOM 4266 O O . ALA A 1 559 ? -23.633 -28.493 49.049 1.00 32.31 559 ALA A O 1
ATOM 4267 N N . MET A 1 560 ? -22.922 -30.237 50.314 1.00 32.09 560 MET A N 1
ATOM 4268 C CA . MET A 1 560 ? -24.160 -30.845 50.823 1.00 32.09 560 MET A CA 1
ATOM 4269 C C . MET A 1 560 ? -24.936 -31.868 49.974 1.00 32.09 560 MET A C 1
ATOM 4271 O O . MET A 1 560 ? -25.814 -31.588 49.171 1.00 32.09 560 MET A O 1
ATOM 4275 N N . ALA A 1 561 ? -24.563 -33.104 50.304 1.00 36.00 561 ALA A N 1
ATOM 4276 C CA . ALA A 1 561 ? -25.267 -34.373 50.319 1.00 36.00 561 ALA A CA 1
ATOM 4277 C C . ALA A 1 561 ? -26.729 -34.404 50.837 1.00 36.00 561 ALA A C 1
ATOM 4279 O O . ALA A 1 561 ? -27.127 -33.610 51.684 1.00 36.00 561 ALA A O 1
ATOM 4280 N N . MET A 1 562 ? -27.368 -35.516 50.440 1.00 38.09 562 MET A N 1
ATOM 4281 C CA . MET A 1 562 ? -28.454 -36.304 51.055 1.00 38.09 562 MET A CA 1
ATOM 4282 C C . MET A 1 562 ? -29.914 -36.106 50.590 1.00 38.09 562 MET A C 1
ATOM 4284 O O . MET A 1 562 ? -30.545 -35.086 50.829 1.00 38.09 562 MET A O 1
ATOM 4288 N N . ASP A 1 563 ? -30.422 -37.238 50.076 1.00 33.19 563 ASP A N 1
ATOM 4289 C CA . ASP A 1 563 ? -31.701 -37.912 50.376 1.00 33.19 563 ASP A CA 1
ATOM 4290 C C . ASP A 1 563 ? -32.896 -37.851 49.390 1.00 33.19 563 ASP A C 1
ATOM 4292 O O . ASP A 1 563 ? -33.527 -36.823 49.185 1.00 33.19 563 ASP A O 1
ATOM 4296 N N . GLY A 1 564 ? -33.255 -39.040 48.868 1.00 32.31 564 GLY A N 1
ATOM 4297 C CA . GLY A 1 564 ? -34.606 -39.606 49.021 1.00 32.31 564 GLY A CA 1
ATOM 4298 C C . GLY A 1 564 ? -35.708 -39.393 47.960 1.00 32.31 564 GLY A C 1
ATOM 4299 O O . GLY A 1 564 ? -36.535 -38.506 48.105 1.00 32.31 564 GLY A O 1
ATOM 4300 N N . GLY A 1 565 ? -35.885 -40.376 47.059 1.00 31.69 565 GLY A N 1
ATOM 4301 C CA . GLY A 1 565 ? -37.211 -40.990 46.785 1.00 31.69 565 GLY A CA 1
ATOM 4302 C C . GLY A 1 565 ? -38.156 -40.411 45.697 1.00 31.69 565 GLY A C 1
ATOM 4303 O O . GLY A 1 565 ? -37.945 -39.303 45.229 1.00 31.69 565 GLY A O 1
ATOM 4304 N N . PRO A 1 566 ? -39.181 -41.180 45.237 1.00 46.31 566 PRO A N 1
ATOM 4305 C CA . PRO A 1 566 ? -39.529 -41.282 43.805 1.00 46.31 566 PRO A CA 1
ATOM 4306 C C . PRO A 1 566 ? -40.981 -40.924 43.374 1.00 46.31 566 PRO A C 1
ATOM 4308 O O . PRO A 1 566 ? -41.925 -41.107 44.136 1.00 46.31 566 PRO A O 1
ATOM 4311 N N . GLY A 1 567 ? -41.145 -40.603 42.073 1.00 32.31 567 GLY A N 1
ATOM 4312 C CA . GLY A 1 567 ? -42.380 -40.722 41.249 1.00 32.31 567 GLY A CA 1
ATOM 4313 C C . GLY A 1 567 ? -43.500 -39.683 41.484 1.00 32.31 567 GLY A C 1
ATOM 4314 O O . GLY A 1 567 ? -43.457 -39.011 42.507 1.00 32.31 567 GLY A O 1
ATOM 4315 N N . PRO A 1 568 ? -44.530 -39.541 40.600 1.00 49.38 568 PRO A N 1
ATOM 4316 C CA . PRO A 1 568 ? -44.977 -40.457 39.536 1.00 49.38 568 PRO A CA 1
ATOM 4317 C C . PRO A 1 568 ? -45.331 -39.817 38.156 1.00 49.38 568 PRO A C 1
ATOM 4319 O O . PRO A 1 568 ? -45.383 -38.607 37.967 1.00 49.38 568 PRO A O 1
ATOM 4322 N N . THR A 1 569 ? -45.619 -40.697 37.190 1.00 46.47 569 THR A N 1
ATOM 4323 C CA . THR A 1 569 ? -46.167 -40.489 35.826 1.00 46.47 569 THR A CA 1
ATOM 4324 C C . THR A 1 569 ? -47.564 -39.842 35.764 1.00 46.47 569 THR A C 1
ATOM 4326 O O . THR A 1 569 ? -48.341 -40.007 36.705 1.00 46.47 569 THR A O 1
ATOM 4329 N N . PRO A 1 570 ? -47.989 -39.357 34.577 1.00 45.72 570 PRO A N 1
ATOM 4330 C CA . PRO A 1 570 ? -49.297 -39.772 34.035 1.00 45.72 570 PRO A CA 1
ATOM 4331 C C . PRO A 1 570 ? -49.228 -40.116 32.525 1.00 45.72 570 PRO A C 1
ATOM 4333 O O . PRO A 1 570 ? -48.562 -39.437 31.756 1.00 45.72 570 PRO A O 1
ATOM 4336 N N . ARG A 1 571 ? -49.688 -41.292 32.073 1.00 32.78 571 ARG A N 1
ATOM 4337 C CA . ARG A 1 571 ? -51.064 -41.788 31.815 1.00 32.78 571 ARG A CA 1
ATOM 4338 C C . ARG A 1 571 ? -51.639 -41.364 30.449 1.00 32.78 571 ARG A C 1
ATOM 4340 O O . ARG A 1 571 ? -51.994 -40.215 30.229 1.00 32.78 571 ARG A O 1
ATOM 4347 N N . SER A 1 572 ? -51.763 -42.364 29.577 1.00 43.84 572 SER A N 1
ATOM 4348 C CA . SER A 1 572 ? -52.455 -42.402 28.285 1.00 43.84 572 SER A CA 1
ATOM 4349 C C . SER A 1 572 ? -53.936 -42.783 28.435 1.00 43.84 572 SER A C 1
ATOM 4351 O O . SER A 1 572 ? -54.231 -43.646 29.257 1.00 43.84 572 SER A O 1
ATOM 4353 N N . VAL A 1 573 ? -54.833 -42.207 27.611 1.00 35.75 573 VAL A N 1
ATOM 4354 C CA . VAL A 1 573 ? -56.193 -42.692 27.222 1.00 35.75 573 VAL A CA 1
ATOM 4355 C C . VAL A 1 573 ? -56.596 -41.929 25.925 1.00 35.75 573 VAL A C 1
ATOM 4357 O O . VAL A 1 573 ? -56.565 -40.706 25.941 1.00 35.75 573 VAL A O 1
ATOM 4360 N N . ARG A 1 574 ? -56.678 -42.573 24.739 1.00 32.09 574 ARG A N 1
ATOM 4361 C CA . ARG A 1 574 ? -57.883 -43.077 24.000 1.00 32.09 574 ARG A CA 1
ATOM 4362 C C . ARG A 1 574 ? -58.841 -41.969 23.481 1.00 32.09 574 ARG A C 1
ATOM 4364 O O . ARG A 1 574 ? -59.345 -41.197 24.278 1.00 32.09 574 ARG A O 1
ATOM 4371 N N . GLU A 1 575 ? -58.977 -41.734 22.167 1.00 33.97 575 GLU A N 1
ATOM 4372 C CA . GLU A 1 575 ? -59.820 -42.430 21.152 1.00 33.97 575 GLU A CA 1
ATOM 4373 C C . GLU A 1 575 ? -61.327 -42.083 21.241 1.00 33.97 575 GLU A C 1
ATOM 4375 O O . GLU A 1 575 ? -61.980 -42.542 22.172 1.00 33.97 575 GLU A O 1
ATOM 4380 N N . ALA A 1 576 ? -61.872 -41.317 20.270 1.00 32.09 576 ALA A N 1
ATOM 4381 C CA . ALA A 1 576 ? -63.229 -41.475 19.696 1.00 32.09 576 ALA A CA 1
ATOM 4382 C C . ALA A 1 576 ? -63.642 -40.366 18.683 1.00 32.09 576 ALA A C 1
ATOM 4384 O O . ALA A 1 576 ? -63.757 -39.200 19.034 1.00 32.09 576 ALA A O 1
ATOM 4385 N N . TYR A 1 577 ? -63.970 -40.830 17.468 1.00 34.12 577 TYR A N 1
ATOM 4386 C CA . TYR A 1 577 ? -65.088 -40.472 16.571 1.00 34.12 577 TYR A CA 1
ATOM 4387 C C . TYR A 1 577 ? -65.237 -39.113 15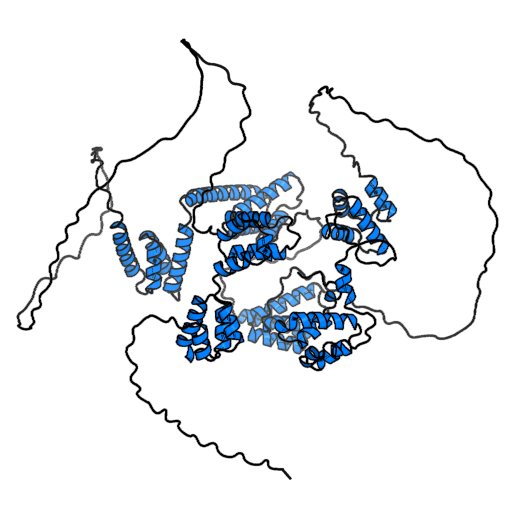.836 1.00 34.12 577 TYR A C 1
ATOM 4389 O O . TYR A 1 577 ? -65.316 -38.031 16.404 1.00 34.12 577 TYR A O 1
ATOM 4397 N N . LEU A 1 578 ? -65.412 -39.288 14.513 1.00 39.59 578 LEU A N 1
ATOM 4398 C CA . LEU A 1 578 ? -65.901 -38.403 13.441 1.00 39.59 578 LEU A CA 1
ATOM 4399 C C . LEU A 1 578 ? -67.305 -37.809 13.704 1.00 39.59 578 LEU A C 1
ATOM 4401 O O . LEU A 1 578 ? -68.060 -38.345 14.518 1.00 39.59 578 LEU A O 1
ATOM 4405 N N . PRO A 1 579 ? -67.725 -36.811 12.897 1.00 50.31 579 PRO A N 1
ATOM 4406 C CA . PRO A 1 579 ? -68.640 -37.166 11.803 1.00 50.31 579 PRO A CA 1
ATOM 4407 C C . PRO A 1 579 ? -68.363 -36.490 10.441 1.00 50.31 579 PRO A C 1
ATOM 4409 O O . PRO A 1 579 ? -67.755 -35.430 10.332 1.00 50.31 579 PRO A O 1
ATOM 4412 N N . ALA A 1 580 ? -68.871 -37.170 9.405 1.00 35.66 580 ALA A N 1
ATOM 4413 C CA . ALA A 1 580 ? -69.095 -36.744 8.020 1.00 35.66 580 ALA A CA 1
ATOM 4414 C C . ALA A 1 580 ? -69.933 -35.446 7.914 1.00 35.66 580 ALA A C 1
ATOM 4416 O O . ALA A 1 580 ? -70.645 -35.102 8.847 1.00 35.66 580 ALA A O 1
ATOM 4417 N N . GLY A 1 581 ? -69.994 -34.700 6.811 1.00 32.19 581 GLY A N 1
ATOM 4418 C CA . GLY A 1 581 ? -69.486 -34.863 5.455 1.00 32.19 581 GLY A CA 1
ATOM 4419 C C . GLY A 1 581 ? -70.132 -33.809 4.539 1.00 32.19 581 GLY A C 1
ATOM 4420 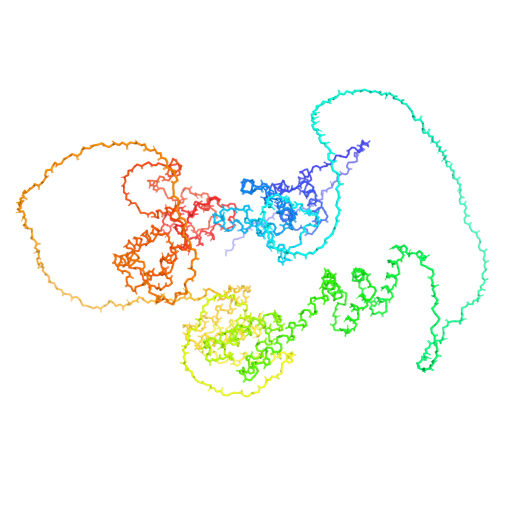O O . GLY A 1 581 ? -71.038 -33.091 4.954 1.00 32.19 581 GLY A O 1
ATOM 4421 N N . GLY A 1 582 ? -69.697 -33.778 3.277 1.00 29.89 582 GLY A N 1
ATOM 4422 C CA . GLY A 1 582 ? -70.442 -33.185 2.164 1.00 29.89 582 GLY A CA 1
ATOM 4423 C C . GLY A 1 582 ? -69.858 -31.897 1.580 1.00 29.89 582 GLY A C 1
ATOM 4424 O O . GLY A 1 582 ? -70.015 -30.830 2.151 1.00 29.89 582 GLY A O 1
ATOM 4425 N N . SER A 1 583 ? -69.297 -31.978 0.371 1.00 36.47 583 SER A N 1
ATOM 4426 C CA . SER A 1 583 ? -69.844 -31.208 -0.753 1.00 36.47 583 SER A CA 1
ATOM 4427 C C . SER A 1 583 ? -69.328 -31.728 -2.095 1.00 36.47 583 SER A C 1
ATOM 4429 O O . SER A 1 583 ? -68.221 -32.245 -2.221 1.00 36.47 583 SER A O 1
ATOM 4431 N N . ALA A 1 584 ? -70.217 -31.645 -3.072 1.00 37.09 584 ALA A N 1
ATOM 4432 C CA . ALA A 1 584 ? -70.190 -32.266 -4.378 1.00 37.09 584 ALA A CA 1
ATOM 4433 C C . ALA A 1 584 ? -69.432 -31.445 -5.440 1.00 37.09 584 ALA A C 1
ATOM 4435 O O . ALA A 1 584 ? -69.368 -30.227 -5.355 1.00 37.09 584 ALA A O 1
ATOM 4436 N N . LYS A 1 585 ? -68.942 -32.171 -6.462 1.00 36.72 585 LYS A N 1
ATOM 4437 C CA . LYS A 1 585 ? -69.098 -31.958 -7.926 1.00 36.72 585 LYS A CA 1
ATOM 4438 C C . LYS A 1 585 ? -69.203 -30.494 -8.415 1.00 36.72 585 LYS A C 1
ATOM 4440 O O . LYS A 1 585 ? -70.086 -29.773 -7.990 1.00 36.72 585 LYS A O 1
ATOM 4445 N N . GLY A 1 586 ? -68.471 -30.010 -9.415 1.00 31.73 586 GLY A N 1
ATOM 4446 C CA . GLY A 1 586 ? -67.970 -30.648 -10.635 1.00 31.73 586 GLY A CA 1
ATOM 4447 C C . GLY A 1 586 ? -68.314 -29.748 -11.842 1.00 31.73 586 GLY A C 1
ATOM 4448 O O . GLY A 1 586 ? -69.337 -29.074 -11.816 1.00 31.73 586 GLY A O 1
ATOM 4449 N N . GLY A 1 587 ? -67.478 -29.756 -12.889 1.00 30.80 587 GLY A N 1
ATOM 4450 C CA . GLY A 1 587 ? -67.699 -29.059 -14.175 1.00 30.80 587 GLY A CA 1
ATOM 4451 C C . GLY A 1 587 ? -66.578 -28.056 -14.471 1.00 30.80 587 GLY A C 1
ATOM 4452 O O . GLY A 1 587 ? -66.544 -27.000 -13.864 1.00 30.80 587 GLY A O 1
ATOM 4453 N N . HIS A 1 588 ? -65.510 -28.339 -15.218 1.00 30.08 588 HIS A N 1
ATOM 4454 C CA . HIS A 1 588 ? -65.291 -28.997 -16.514 1.00 30.08 588 HIS A CA 1
ATOM 4455 C C . HIS A 1 588 ? -65.489 -28.070 -17.746 1.00 30.08 588 HIS A C 1
ATOM 4457 O O . HIS A 1 588 ? -66.616 -27.946 -18.196 1.00 30.08 588 HIS A O 1
ATOM 4463 N N . TRP A 1 589 ? -64.354 -27.548 -18.280 1.00 30.44 589 TRP A N 1
ATOM 4464 C CA . TRP A 1 589 ? -63.956 -27.263 -19.697 1.00 30.44 589 TRP A CA 1
ATOM 4465 C C . TRP A 1 589 ? -64.845 -26.299 -20.524 1.00 30.44 589 TRP A C 1
ATOM 4467 O O . TRP A 1 589 ? -66.043 -26.246 -20.327 1.00 30.44 589 TRP A O 1
ATOM 4477 N N . LYS A 1 590 ? -64.415 -25.489 -21.503 1.00 31.03 590 LYS A N 1
ATOM 4478 C CA . LYS A 1 590 ? -63.259 -25.325 -22.420 1.00 31.03 590 LYS A CA 1
ATOM 4479 C C . LYS A 1 590 ? -63.320 -23.845 -22.873 1.00 31.03 590 LYS A C 1
ATOM 4481 O O . LYS A 1 590 ? -64.417 -23.317 -22.982 1.00 31.03 590 LYS A O 1
ATOM 4486 N N . GLY A 1 591 ? -62.227 -23.098 -23.026 1.00 29.61 591 GLY A N 1
ATOM 4487 C CA . GLY A 1 591 ? -61.326 -23.140 -24.183 1.00 29.61 591 GLY A CA 1
ATOM 4488 C C . GLY A 1 591 ? -61.834 -22.225 -25.306 1.00 29.61 591 GLY A C 1
ATOM 4489 O O . GLY A 1 591 ? -62.908 -22.500 -25.809 1.00 29.61 591 GLY A O 1
ATOM 4490 N N . TYR A 1 592 ? -61.086 -21.184 -25.693 1.00 29.05 592 TYR A N 1
ATOM 4491 C CA . TYR A 1 592 ? -60.921 -20.739 -27.088 1.00 29.05 592 TYR A CA 1
ATOM 4492 C C . TYR A 1 592 ? -59.844 -19.644 -27.198 1.00 29.05 592 TYR A C 1
ATOM 4494 O O . TYR A 1 592 ? -59.713 -18.766 -26.351 1.00 29.05 592 TYR A O 1
ATOM 4502 N N . SER A 1 593 ? -59.058 -19.790 -28.254 1.00 36.47 593 SER A N 1
ATOM 4503 C CA . SER A 1 593 ? -57.931 -19.003 -28.753 1.00 36.47 593 SER A CA 1
ATOM 4504 C C . SER A 1 593 ? -58.352 -17.895 -29.732 1.00 36.47 593 SER A C 1
ATOM 4506 O O . SER A 1 593 ? -59.368 -18.056 -30.401 1.00 36.47 593 SER A O 1
ATOM 4508 N N . GLY A 1 594 ? -57.479 -16.894 -29.928 1.00 27.53 594 GLY A N 1
ATOM 4509 C CA . GLY A 1 594 ? -57.440 -15.980 -31.096 1.00 27.53 594 GLY A CA 1
ATOM 4510 C C . GLY A 1 594 ? -57.461 -14.504 -30.671 1.00 27.53 594 GLY A C 1
ATOM 4511 O O . GLY A 1 594 ? -58.434 -14.085 -30.063 1.00 27.53 594 GLY A O 1
ATOM 4512 N N . TRP A 1 595 ? -56.347 -13.756 -30.693 1.00 31.48 595 TRP A N 1
ATOM 4513 C CA . TRP A 1 595 ? -55.731 -13.050 -31.842 1.00 31.48 595 TRP A CA 1
ATOM 4514 C C . TRP A 1 595 ? -56.701 -12.100 -32.569 1.00 31.48 595 TRP A C 1
ATOM 4516 O O . TRP A 1 595 ? -57.522 -12.591 -33.329 1.00 31.48 595 TRP A O 1
ATOM 4526 N N . GLU A 1 596 ? -56.579 -10.780 -32.332 1.00 30.25 596 GLU A N 1
ATOM 4527 C CA . GLU A 1 596 ? -56.383 -9.691 -33.329 1.00 30.25 596 GLU A CA 1
ATOM 4528 C C . GLU A 1 596 ? -56.714 -8.271 -32.783 1.00 30.25 596 GLU A C 1
ATOM 4530 O O . GLU A 1 596 ? -57.500 -8.127 -31.852 1.00 30.25 596 GLU A O 1
ATOM 4535 N N . ASP A 1 597 ? -56.060 -7.268 -33.399 1.00 31.47 597 ASP A N 1
ATOM 4536 C CA . ASP A 1 597 ? -56.238 -5.791 -33.396 1.00 31.47 597 ASP A CA 1
ATOM 4537 C C . ASP A 1 597 ? -55.979 -4.972 -32.112 1.00 31.47 597 ASP A C 1
ATOM 4539 O O . ASP A 1 597 ? -56.637 -5.129 -31.091 1.00 31.47 597 ASP A O 1
ATOM 4543 N N . TRP A 1 598 ? -54.923 -4.146 -31.993 1.00 32.72 598 TRP A N 1
ATOM 4544 C CA . TRP A 1 598 ? -54.491 -2.917 -32.710 1.00 32.72 598 TRP A CA 1
ATOM 4545 C C . TRP A 1 598 ? -55.449 -1.712 -32.638 1.00 32.72 598 TRP A C 1
ATOM 4547 O O . TRP A 1 598 ? -56.555 -1.735 -33.151 1.00 32.72 598 TRP A O 1
ATOM 4557 N N . ASN A 1 599 ? -54.884 -0.617 -32.103 1.00 32.09 599 ASN A N 1
ATOM 4558 C CA . ASN A 1 599 ? -55.319 0.784 -32.144 1.00 32.09 599 ASN A CA 1
ATOM 4559 C C . ASN A 1 599 ? -56.575 1.182 -31.354 1.00 32.09 599 ASN A C 1
ATOM 4561 O O . ASN A 1 599 ? -57.684 1.085 -31.849 1.00 32.09 599 ASN A O 1
ATOM 4565 N N . ASP A 1 600 ? -56.363 1.790 -30.179 1.00 31.22 600 ASP A N 1
ATOM 4566 C CA . ASP A 1 600 ? -56.811 3.174 -29.961 1.00 31.22 600 ASP A CA 1
ATOM 4567 C C . ASP A 1 600 ? -56.245 3.769 -28.659 1.00 31.22 600 ASP A C 1
ATOM 4569 O O . ASP A 1 600 ? -56.546 3.346 -27.542 1.00 31.22 600 ASP A O 1
ATOM 4573 N N . ARG A 1 601 ? -55.407 4.800 -28.811 1.00 33.66 601 ARG A N 1
ATOM 4574 C CA . ARG A 1 601 ? -55.075 5.759 -27.747 1.00 33.66 601 ARG A CA 1
ATOM 4575 C C . ARG A 1 601 ? -56.012 6.957 -27.877 1.00 33.66 601 ARG A C 1
ATOM 4577 O O . ARG A 1 601 ? -56.218 7.428 -28.992 1.00 33.66 601 ARG A O 1
ATOM 4584 N N . PRO A 1 602 ? -56.344 7.613 -26.756 1.00 37.28 602 PRO A N 1
ATOM 4585 C CA . PRO A 1 602 ? -56.339 9.065 -26.773 1.00 37.28 602 PRO A CA 1
ATOM 4586 C C . PRO A 1 602 ? -55.414 9.663 -25.710 1.00 37.28 602 PRO A C 1
ATOM 4588 O O . PRO A 1 602 ? -55.339 9.242 -24.558 1.00 37.28 602 PRO A O 1
ATOM 4591 N N . HIS A 1 603 ? -54.706 10.693 -26.161 1.00 36.09 603 HIS A N 1
ATOM 4592 C CA . HIS A 1 603 ? -53.820 11.571 -25.415 1.00 36.09 603 HIS A CA 1
ATOM 4593 C C . HIS A 1 603 ? -54.526 12.341 -24.282 1.00 36.09 603 HIS A C 1
ATOM 4595 O O . HIS A 1 603 ? -55.525 13.014 -24.519 1.00 36.09 603 HIS A O 1
ATOM 4601 N N . ARG A 1 604 ? -53.905 12.371 -23.097 1.00 36.59 604 ARG A N 1
ATOM 4602 C CA . ARG A 1 604 ? -53.906 13.477 -22.110 1.00 36.59 604 ARG A CA 1
ATOM 4603 C C . ARG A 1 604 ? -52.555 13.389 -21.393 1.00 36.59 604 ARG A C 1
ATOM 4605 O O . ARG A 1 604 ? -52.180 12.308 -20.975 1.00 36.59 604 ARG A O 1
ATOM 4612 N N . GLY A 1 605 ? -51.706 14.403 -21.289 1.00 28.61 605 GLY A N 1
ATOM 4613 C CA . GLY A 1 605 ? -51.938 15.833 -21.136 1.00 28.61 605 GLY A CA 1
ATOM 4614 C C . GLY A 1 605 ? -51.182 16.229 -19.866 1.00 28.61 605 GLY A C 1
ATOM 4615 O O . GLY A 1 605 ? -51.718 16.093 -18.773 1.00 28.61 605 GLY A O 1
ATOM 4616 N N . TYR A 1 606 ? -49.908 16.614 -20.003 1.00 36.22 606 TYR A N 1
ATOM 4617 C CA . TYR A 1 606 ? -49.053 17.012 -18.882 1.00 36.22 606 TYR A CA 1
ATOM 4618 C C . TYR A 1 606 ? -49.546 18.336 -18.286 1.00 36.22 606 TYR A C 1
ATOM 4620 O O . TYR A 1 606 ? -49.365 19.396 -18.881 1.00 36.22 606 TYR A O 1
ATOM 4628 N N . GLY A 1 607 ? -50.140 18.272 -17.095 1.00 30.02 607 GLY A N 1
ATOM 4629 C CA . GLY A 1 607 ? -50.399 19.422 -16.233 1.00 30.02 607 GLY A CA 1
ATOM 4630 C C . GLY A 1 607 ? -49.556 19.316 -14.965 1.00 30.02 607 GLY A C 1
ATOM 4631 O O . GLY A 1 607 ? -49.799 18.450 -14.132 1.00 30.02 607 GLY A O 1
ATOM 4632 N N . LYS A 1 608 ? -48.556 20.195 -14.823 1.00 43.94 608 LYS A N 1
ATOM 4633 C CA . LYS A 1 608 ? -47.824 20.420 -13.568 1.00 43.94 608 LYS A CA 1
ATOM 4634 C C . LYS A 1 608 ? -48.789 21.012 -12.537 1.00 43.94 608 LYS A C 1
ATOM 4636 O O . LYS A 1 608 ? -49.137 22.185 -12.640 1.00 43.94 608 LYS A O 1
ATOM 4641 N N . ALA A 1 609 ? -49.164 20.230 -11.531 1.00 30.83 609 ALA A N 1
ATOM 4642 C CA . ALA A 1 609 ? -49.776 20.733 -10.307 1.00 30.83 609 ALA A CA 1
ATOM 4643 C C . ALA A 1 609 ? -48.799 20.529 -9.143 1.00 30.83 609 ALA A C 1
ATOM 4645 O O . ALA A 1 609 ? -48.365 19.414 -8.862 1.00 30.83 609 ALA A O 1
ATOM 4646 N N . ARG A 1 610 ? -48.433 21.642 -8.497 1.00 45.16 610 ARG A N 1
ATOM 4647 C CA . ARG A 1 610 ? -47.764 21.682 -7.193 1.00 45.16 610 ARG A CA 1
ATOM 4648 C C . ARG A 1 610 ? -48.623 20.912 -6.189 1.00 45.16 610 ARG A C 1
ATOM 4650 O O . ARG A 1 610 ? -49.743 21.328 -5.916 1.00 45.16 610 ARG A O 1
ATOM 4657 N N . SER A 1 611 ? -48.080 19.834 -5.636 1.00 32.59 611 SER A N 1
ATOM 4658 C CA . SER A 1 611 ? -48.663 19.108 -4.510 1.00 32.59 611 SER A CA 1
ATOM 4659 C C . SER A 1 611 ? -47.812 19.368 -3.272 1.00 32.59 611 SER A C 1
ATOM 4661 O O . SER A 1 611 ? -46.758 18.760 -3.100 1.00 32.59 611 SER A O 1
ATOM 4663 N N . GLN A 1 612 ? -48.279 20.280 -2.418 1.00 40.72 612 GLN A N 1
ATOM 4664 C CA . GLN A 1 612 ? -48.101 20.143 -0.974 1.00 40.72 612 GLN A CA 1
ATOM 4665 C C . GLN A 1 612 ? -48.895 18.896 -0.575 1.00 40.72 612 GLN A C 1
ATOM 4667 O O . GLN A 1 612 ? -50.122 18.926 -0.564 1.00 40.72 612 GLN A O 1
ATOM 4672 N N . GLY A 1 613 ? -48.195 17.786 -0.364 1.00 34.47 613 GLY A N 1
ATOM 4673 C CA . GLY A 1 613 ? -48.783 16.508 0.007 1.00 34.47 613 GLY A CA 1
ATOM 4674 C C . GLY A 1 613 ? -48.036 15.954 1.202 1.00 34.47 613 GLY A C 1
ATOM 4675 O O . GLY A 1 613 ? -46.837 15.704 1.120 1.00 34.47 613 GLY A O 1
ATOM 4676 N N . ASP A 1 614 ? -48.776 15.831 2.294 1.00 40.00 614 ASP A N 1
ATOM 4677 C CA . ASP A 1 614 ? -48.477 15.080 3.503 1.00 40.00 614 ASP A CA 1
ATOM 4678 C C . ASP A 1 614 ? -47.710 13.791 3.162 1.00 40.00 614 ASP A C 1
ATOM 4680 O O . ASP A 1 614 ? -48.211 12.933 2.429 1.00 40.00 614 ASP A O 1
ATOM 4684 N N . GLY A 1 615 ? -46.463 13.693 3.629 1.00 35.16 615 GLY A N 1
ATOM 4685 C CA . GLY A 1 615 ? -45.540 12.587 3.369 1.00 35.16 615 GLY A CA 1
ATOM 4686 C C . GLY A 1 615 ? -45.914 11.341 4.160 1.00 35.16 615 GLY A C 1
ATOM 4687 O O . GLY A 1 615 ? -45.096 10.818 4.914 1.00 35.16 615 GLY A O 1
ATOM 4688 N N . GLY A 1 616 ? -47.159 10.890 4.004 1.00 37.28 616 GLY A N 1
ATOM 4689 C CA . GLY A 1 616 ? -47.635 9.621 4.512 1.00 37.28 616 GLY A CA 1
ATOM 4690 C C . GLY A 1 616 ? -46.718 8.526 3.999 1.00 37.28 616 GLY A C 1
ATOM 4691 O O . GLY A 1 616 ? -46.676 8.232 2.804 1.00 37.28 616 GLY A O 1
ATOM 4692 N N . THR A 1 617 ? -45.970 7.947 4.929 1.00 46.84 617 THR A N 1
ATOM 4693 C CA . THR A 1 617 ? -45.304 6.661 4.814 1.00 46.84 617 THR A CA 1
ATOM 4694 C C . THR A 1 617 ? -46.323 5.644 4.313 1.00 46.84 617 THR A C 1
ATOM 4696 O O . THR A 1 617 ? -47.001 4.985 5.098 1.00 46.84 617 THR A O 1
ATOM 4699 N N . ALA A 1 618 ? -46.448 5.504 2.995 1.00 44.31 618 ALA A N 1
ATOM 4700 C CA . ALA A 1 618 ? -46.972 4.302 2.370 1.00 44.31 618 ALA A CA 1
ATOM 4701 C C . ALA A 1 618 ? -45.926 3.201 2.611 1.00 44.31 618 ALA A C 1
ATOM 4703 O O . ALA A 1 618 ? -45.185 2.801 1.715 1.00 44.31 618 ALA A O 1
ATOM 4704 N N . SER A 1 619 ? -45.780 2.817 3.883 1.00 52.72 619 SER A N 1
ATOM 4705 C CA . SER A 1 619 ? -44.880 1.777 4.343 1.00 52.72 619 SER A CA 1
ATOM 4706 C C . SER A 1 619 ? -45.379 0.459 3.789 1.00 52.72 619 SER A C 1
ATOM 4708 O O . SER A 1 619 ? -46.563 0.140 3.876 1.00 52.72 619 SER A O 1
ATOM 4710 N N . LEU A 1 620 ? -44.450 -0.275 3.194 1.00 69.25 620 LEU A N 1
ATOM 4711 C CA . LEU A 1 620 ? -44.675 -1.513 2.474 1.00 69.25 620 LEU A CA 1
ATOM 4712 C C . LEU A 1 620 ? -45.283 -2.586 3.387 1.00 69.25 620 LEU A C 1
ATOM 4714 O O . LEU A 1 620 ? -44.551 -3.158 4.198 1.00 69.25 620 LEU A O 1
ATOM 4718 N N . PRO A 1 621 ? -46.590 -2.889 3.240 1.00 86.81 621 PRO A N 1
ATOM 4719 C CA . PRO A 1 621 ? -47.309 -3.793 4.140 1.00 86.81 621 PRO A CA 1
ATOM 4720 C C . PRO A 1 621 ? -46.635 -5.162 4.250 1.00 86.81 621 PRO A C 1
ATOM 4722 O O . PRO A 1 621 ? -46.556 -5.734 5.328 1.00 86.81 621 PRO A O 1
ATOM 4725 N N . TRP A 1 622 ? -46.034 -5.633 3.154 1.00 93.75 622 TRP A N 1
ATOM 4726 C CA . TRP A 1 622 ? -45.396 -6.943 3.104 1.00 93.75 622 TRP A CA 1
ATOM 4727 C C . TRP A 1 622 ? -44.164 -7.068 4.014 1.00 93.75 622 TRP A C 1
ATOM 4729 O O . TRP A 1 622 ? -43.961 -8.132 4.587 1.00 93.75 622 TRP A O 1
ATOM 4739 N N . ILE A 1 623 ? -43.345 -6.018 4.191 1.00 94.88 623 ILE A N 1
ATOM 4740 C CA . ILE A 1 623 ? -42.188 -6.093 5.107 1.00 94.88 623 ILE A CA 1
ATOM 4741 C C . ILE A 1 623 ? -42.684 -6.172 6.545 1.00 94.88 623 ILE A C 1
ATOM 4743 O O . ILE A 1 623 ? -42.136 -6.922 7.348 1.00 94.88 623 ILE A O 1
ATOM 4747 N N . GLN A 1 624 ? -43.738 -5.423 6.861 1.00 94.44 624 GLN A N 1
ATOM 4748 C CA . GLN A 1 624 ? -44.325 -5.413 8.191 1.00 94.44 624 GLN A CA 1
ATOM 4749 C C . GLN A 1 624 ? -44.976 -6.761 8.530 1.00 94.44 624 GLN A C 1
ATOM 4751 O O . GLN A 1 624 ? -44.741 -7.269 9.626 1.00 94.44 624 GLN A O 1
ATOM 4756 N N . ASP A 1 625 ? -45.684 -7.375 7.577 1.00 95.38 625 ASP A N 1
ATOM 4757 C CA . ASP A 1 625 ? -46.243 -8.726 7.711 1.00 95.38 625 ASP A CA 1
ATOM 4758 C C . ASP A 1 625 ? -45.138 -9.771 7.940 1.00 95.38 625 ASP A C 1
ATOM 4760 O O . ASP A 1 625 ? -45.255 -10.622 8.821 1.00 95.38 625 ASP A O 1
ATOM 4764 N N . MET A 1 626 ? -44.016 -9.673 7.215 1.00 95.81 626 MET A N 1
ATOM 4765 C CA . MET A 1 626 ? -42.872 -10.568 7.416 1.00 95.81 626 MET A CA 1
ATOM 4766 C C . MET A 1 626 ? -42.188 -10.341 8.769 1.00 95.81 626 MET A C 1
ATOM 4768 O O . MET A 1 626 ? -41.887 -11.293 9.481 1.00 95.81 626 MET A O 1
ATOM 4772 N N . MET A 1 627 ? -41.966 -9.094 9.181 1.00 95.81 627 MET A N 1
ATOM 4773 C CA . MET A 1 627 ? -41.393 -8.807 10.501 1.00 95.81 627 MET A CA 1
ATOM 4774 C C . MET A 1 627 ? -42.267 -9.334 11.642 1.00 95.81 627 MET A C 1
ATOM 4776 O O . MET A 1 627 ? -41.735 -9.713 12.684 1.00 95.81 627 MET A O 1
ATOM 4780 N N . GLU A 1 628 ? -43.587 -9.350 11.460 1.00 95.81 628 GLU A N 1
ATOM 4781 C CA . GLU A 1 628 ? -44.528 -9.929 12.417 1.00 95.81 628 GLU A CA 1
ATOM 4782 C C . GLU A 1 628 ? -44.487 -11.463 12.395 1.00 95.81 628 GLU A C 1
ATOM 4784 O O . GLU A 1 628 ? -44.433 -12.081 13.456 1.00 95.81 628 GLU A O 1
ATOM 4789 N N . GLN A 1 629 ? -44.398 -12.076 11.210 1.00 96.75 629 GLN A N 1
ATOM 4790 C CA . GLN A 1 629 ? -44.270 -13.528 11.044 1.00 96.75 629 GLN A CA 1
ATOM 4791 C C . GLN A 1 629 ? -43.015 -14.110 11.724 1.00 96.75 629 GLN A C 1
ATOM 4793 O O . GLN A 1 629 ? -43.079 -15.214 12.261 1.00 96.75 629 GLN A O 1
ATOM 4798 N N . TYR A 1 630 ? -41.894 -13.380 11.717 1.00 96.56 630 TYR A N 1
ATOM 4799 C CA . TYR A 1 630 ? -40.605 -13.832 12.267 1.00 96.56 630 TYR A CA 1
ATOM 4800 C C . TYR A 1 630 ? -40.253 -13.219 13.641 1.00 96.56 630 TYR A C 1
ATOM 4802 O O . TYR A 1 630 ? -39.113 -13.331 14.086 1.00 96.56 630 TYR A O 1
ATOM 4810 N N . ASP A 1 631 ? -41.193 -12.546 14.318 1.00 96.44 631 ASP A N 1
ATOM 4811 C CA . ASP A 1 631 ? -40.970 -11.863 15.610 1.00 96.44 631 ASP A CA 1
ATOM 4812 C C . ASP A 1 631 ? -39.769 -10.879 15.606 1.00 96.44 631 ASP A C 1
ATOM 4814 O O . ASP A 1 631 ? -38.977 -10.787 16.548 1.00 96.44 631 ASP A O 1
ATOM 4818 N N . LEU A 1 632 ? -39.603 -10.116 14.521 1.00 96.62 632 LEU A N 1
ATOM 4819 C CA . LEU A 1 632 ? -38.542 -9.105 14.361 1.00 96.62 632 LEU A CA 1
ATOM 4820 C C . LEU A 1 632 ? -39.041 -7.661 14.516 1.00 96.62 632 LEU A C 1
ATOM 4822 O O . LEU A 1 632 ? -38.269 -6.706 14.369 1.00 96.62 632 LEU A O 1
ATOM 4826 N N . LYS A 1 633 ? -40.325 -7.474 14.833 1.00 95.12 633 LYS A N 1
ATOM 4827 C CA . LYS A 1 633 ? -40.948 -6.157 15.019 1.00 95.12 633 LYS A CA 1
ATOM 4828 C C . LYS A 1 633 ? -40.246 -5.373 16.136 1.00 95.12 633 LYS A C 1
ATOM 4830 O O . LYS A 1 633 ? -40.214 -5.797 17.285 1.00 95.12 633 LYS A O 1
ATOM 4835 N N . GLY A 1 634 ? -39.647 -4.233 15.782 1.00 94.94 634 GLY A N 1
ATOM 4836 C CA . GLY A 1 634 ? -38.879 -3.385 16.706 1.00 94.94 634 GLY A CA 1
ATOM 4837 C C . GLY A 1 634 ? -37.455 -3.866 17.026 1.00 94.94 634 GLY A C 1
ATOM 4838 O O . GLY A 1 634 ? -36.750 -3.178 17.759 1.00 94.94 634 GLY A O 1
ATOM 4839 N N . LYS A 1 635 ? -37.009 -5.007 16.477 1.00 96.56 635 LYS A N 1
ATOM 4840 C CA . LYS A 1 635 ? -35.627 -5.509 16.624 1.00 96.56 635 LYS A CA 1
ATOM 4841 C C . LYS A 1 635 ? -34.708 -5.068 15.477 1.00 96.56 635 LYS A C 1
ATOM 4843 O O . LYS A 1 635 ? -33.490 -5.171 15.610 1.00 96.56 635 LYS A O 1
ATOM 4848 N N . LEU A 1 636 ? -35.284 -4.606 14.363 1.00 97.31 636 LEU A N 1
ATOM 4849 C CA . LEU A 1 636 ? -34.546 -4.114 13.200 1.00 97.31 636 LEU A CA 1
ATOM 4850 C C . LEU A 1 636 ? -34.329 -2.601 13.276 1.00 97.31 636 LEU A C 1
ATOM 4852 O O . LEU A 1 636 ? -35.237 -1.864 13.655 1.00 97.31 636 LEU A O 1
ATOM 4856 N N . ASP A 1 637 ? -33.130 -2.148 12.911 1.00 97.12 637 ASP A N 1
ATOM 4857 C CA . ASP A 1 637 ? -32.824 -0.724 12.780 1.00 97.12 637 ASP A CA 1
ATOM 4858 C C . ASP A 1 637 ? -33.342 -0.152 11.448 1.00 97.12 637 ASP A C 1
ATOM 4860 O O . ASP A 1 637 ? -33.581 -0.875 10.478 1.00 97.12 637 ASP A O 1
ATOM 4864 N N . GLU A 1 638 ? -33.515 1.170 11.399 1.00 96.00 638 GLU A N 1
ATOM 4865 C CA . GLU A 1 638 ? -34.041 1.879 10.223 1.00 96.00 638 GLU A CA 1
ATOM 4866 C C . GLU A 1 638 ? -33.179 1.647 8.969 1.00 96.00 638 GLU A C 1
ATOM 4868 O O . GLU A 1 638 ? -33.685 1.544 7.854 1.00 96.00 638 GLU A O 1
ATOM 4873 N N . ILE A 1 639 ? -31.863 1.507 9.147 1.00 94.62 639 ILE A N 1
ATOM 4874 C CA . ILE A 1 639 ? -30.915 1.283 8.050 1.00 94.62 639 ILE A CA 1
ATOM 4875 C C . ILE A 1 639 ? -31.138 -0.104 7.434 1.00 94.62 639 ILE A C 1
ATOM 4877 O O . ILE A 1 639 ? -31.210 -0.244 6.215 1.00 94.62 639 ILE A O 1
ATOM 4881 N N . CYS A 1 640 ? -31.297 -1.138 8.260 1.00 96.81 640 CYS A N 1
ATOM 4882 C CA . CYS A 1 640 ? -31.631 -2.492 7.836 1.00 96.81 640 CYS A CA 1
ATOM 4883 C C . CYS A 1 640 ? -32.960 -2.512 7.079 1.00 96.81 640 CYS A C 1
ATOM 4885 O O . CYS A 1 640 ? -33.033 -3.121 6.012 1.00 96.81 640 CYS A O 1
ATOM 4887 N N . LEU A 1 641 ? -33.972 -1.783 7.566 1.00 96.75 641 LEU A N 1
ATOM 4888 C CA . LEU A 1 641 ? -35.248 -1.639 6.863 1.00 96.75 641 LEU A CA 1
ATOM 4889 C C . LEU A 1 641 ? -35.049 -1.015 5.478 1.00 96.75 641 LEU A C 1
ATOM 4891 O O . LEU A 1 641 ? -35.532 -1.572 4.498 1.00 96.75 641 LEU A O 1
ATOM 4895 N N . GLN A 1 642 ? -34.261 0.055 5.347 1.00 95.12 642 GLN A N 1
ATOM 4896 C CA . GLN A 1 642 ? -33.915 0.639 4.040 1.00 95.12 642 GLN A CA 1
ATOM 4897 C C . GLN A 1 642 ? -33.186 -0.344 3.109 1.00 95.12 642 GLN A C 1
ATOM 4899 O O . GLN A 1 642 ? -33.452 -0.384 1.903 1.00 95.12 642 GLN A O 1
ATOM 4904 N N . HIS A 1 643 ? -32.308 -1.191 3.648 1.00 95.25 643 HIS A N 1
ATOM 4905 C CA . HIS A 1 643 ? -31.664 -2.250 2.870 1.00 95.25 643 HIS A CA 1
ATOM 4906 C C . HIS A 1 643 ? -32.647 -3.351 2.444 1.00 95.25 643 HIS A C 1
ATOM 4908 O O . HIS A 1 643 ? -32.587 -3.805 1.305 1.00 95.25 643 HIS A O 1
ATOM 4914 N N . MET A 1 644 ? -33.595 -3.740 3.299 1.00 96.62 644 MET A N 1
ATOM 4915 C CA . MET A 1 644 ? -34.669 -4.674 2.939 1.00 96.62 644 MET A CA 1
ATOM 4916 C C . MET A 1 644 ? -35.623 -4.072 1.897 1.00 96.62 644 MET A C 1
ATOM 4918 O O . MET A 1 644 ? -36.099 -4.771 1.013 1.00 96.62 644 MET A O 1
ATOM 4922 N N . LEU A 1 645 ? -35.867 -2.763 1.940 1.00 95.19 645 LEU A N 1
ATOM 4923 C CA . LEU A 1 645 ? -36.713 -2.064 0.969 1.00 95.19 645 LEU A CA 1
ATOM 4924 C C . LEU A 1 645 ? -36.119 -2.050 -0.445 1.00 95.19 645 LEU A C 1
ATOM 4926 O O . LEU A 1 645 ? -36.855 -2.025 -1.430 1.00 95.19 645 LEU A O 1
ATOM 4930 N N . THR A 1 646 ? -34.790 -2.044 -0.542 1.00 93.38 646 THR A N 1
ATOM 4931 C CA . THR A 1 646 ? -34.057 -2.007 -1.817 1.00 93.38 646 THR A CA 1
ATOM 4932 C C . THR A 1 646 ? -33.656 -3.393 -2.321 1.00 93.38 646 THR A C 1
ATOM 4934 O O . THR A 1 646 ? -33.370 -3.550 -3.509 1.00 93.38 646 THR A O 1
ATOM 4937 N N . ALA A 1 647 ? -33.644 -4.400 -1.446 1.00 95.50 647 ALA A N 1
ATOM 4938 C CA . ALA A 1 647 ? -33.310 -5.774 -1.789 1.00 95.50 647 ALA A CA 1
ATOM 4939 C C . ALA A 1 647 ? -34.502 -6.545 -2.382 1.00 95.50 647 ALA A C 1
ATOM 4941 O O . ALA A 1 647 ? -35.669 -6.190 -2.230 1.00 95.50 647 ALA A O 1
ATOM 4942 N N . GLN A 1 648 ? -34.200 -7.639 -3.084 1.00 93.56 648 GLN A N 1
ATOM 4943 C CA . GLN A 1 648 ? -35.229 -8.490 -3.675 1.00 93.56 648 GLN A CA 1
ATOM 4944 C C . GLN A 1 648 ? -35.985 -9.265 -2.586 1.00 93.56 648 GLN A C 1
ATOM 4946 O O . GLN A 1 648 ? -35.369 -9.898 -1.728 1.00 93.56 648 GLN A O 1
ATOM 4951 N N . GLN A 1 649 ? -37.319 -9.279 -2.666 1.00 94.94 649 GLN A N 1
ATOM 4952 C CA . GLN A 1 649 ? -38.196 -9.909 -1.669 1.00 94.94 649 GLN A CA 1
ATOM 4953 C C . GLN A 1 649 ? -37.831 -11.375 -1.386 1.00 94.94 649 GLN A C 1
ATOM 4955 O O . GLN A 1 649 ? -37.742 -11.768 -0.228 1.00 94.94 649 GLN A O 1
ATOM 4960 N N . ALA A 1 650 ? -37.543 -12.168 -2.424 1.00 92.62 650 ALA A N 1
ATOM 4961 C CA . ALA A 1 650 ? -37.170 -13.578 -2.274 1.00 92.62 650 ALA A CA 1
ATOM 4962 C C . ALA A 1 650 ? -35.905 -13.780 -1.419 1.00 92.62 650 ALA A C 1
ATOM 4964 O O . ALA A 1 650 ? -35.841 -14.710 -0.622 1.00 92.62 650 ALA A O 1
ATOM 4965 N N . ARG A 1 651 ? -34.920 -12.880 -1.537 1.00 94.06 651 ARG A N 1
ATOM 4966 C CA . ARG A 1 651 ? -33.683 -12.943 -0.747 1.00 94.06 651 ARG A CA 1
ATOM 4967 C C . ARG A 1 651 ? -33.939 -12.628 0.722 1.00 94.06 651 ARG A C 1
ATOM 4969 O O . ARG A 1 651 ? -33.311 -13.205 1.600 1.00 94.06 651 ARG A O 1
ATOM 4976 N N . ILE A 1 652 ? -34.851 -11.702 0.988 1.00 96.56 652 ILE A N 1
ATOM 4977 C CA . ILE A 1 652 ? -35.220 -11.329 2.352 1.00 96.56 652 ILE A CA 1
ATOM 4978 C C . ILE A 1 652 ? -35.940 -12.488 3.036 1.00 96.56 652 ILE A C 1
ATOM 4980 O O . ILE A 1 652 ? -35.609 -12.783 4.176 1.00 96.56 652 ILE A O 1
ATOM 4984 N N . VAL A 1 653 ? -36.844 -13.184 2.335 1.00 96.12 653 VAL A N 1
ATOM 4985 C CA . VAL A 1 653 ? -37.493 -14.408 2.842 1.00 96.12 653 VAL A CA 1
ATOM 4986 C C . VAL A 1 653 ? -36.451 -15.441 3.261 1.00 96.12 653 VAL A C 1
ATOM 4988 O O . VAL A 1 653 ? -36.477 -15.878 4.403 1.00 96.12 653 VAL A O 1
ATOM 4991 N N . GLU A 1 654 ? -35.484 -15.745 2.395 1.00 95.94 654 GLU A N 1
ATOM 4992 C CA . GLU A 1 654 ? -34.408 -16.701 2.694 1.00 95.94 654 GLU A CA 1
ATOM 4993 C C . GLU A 1 654 ? -33.590 -16.288 3.930 1.00 95.94 654 GLU A C 1
ATOM 4995 O O . GLU A 1 654 ? -33.339 -17.095 4.818 1.00 95.94 654 GLU A O 1
ATOM 5000 N N . ILE A 1 655 ? -33.205 -15.012 4.034 1.00 96.94 655 ILE A N 1
ATOM 5001 C CA . ILE A 1 655 ? -32.442 -14.513 5.190 1.00 96.94 655 ILE A CA 1
ATOM 5002 C C . ILE A 1 655 ? -33.274 -14.582 6.479 1.00 96.94 655 ILE A C 1
ATOM 5004 O O . ILE A 1 655 ? -32.727 -14.831 7.553 1.00 96.94 655 ILE A O 1
ATOM 5008 N N . LEU A 1 656 ? -34.582 -14.333 6.399 1.00 97.00 656 LEU A N 1
ATOM 5009 C CA . LEU A 1 656 ? -35.487 -14.428 7.543 1.00 97.00 656 LEU A CA 1
ATOM 5010 C C . LEU A 1 656 ? -35.710 -15.887 7.970 1.00 97.00 656 LEU A C 1
ATOM 5012 O O . LEU A 1 656 ? -35.732 -16.166 9.168 1.00 97.00 656 LEU A O 1
ATOM 5016 N N . GLU A 1 657 ? -35.794 -16.818 7.016 1.00 96.50 657 GLU A N 1
ATOM 5017 C CA . GLU A 1 657 ? -35.785 -18.264 7.274 1.00 96.50 657 GLU A CA 1
ATOM 5018 C C . GLU A 1 657 ? -34.479 -18.698 7.953 1.00 96.50 657 GLU A C 1
ATOM 5020 O O . GLU A 1 657 ? -34.535 -19.368 8.981 1.00 96.50 657 GLU A O 1
ATOM 5025 N N . ASP A 1 658 ? -33.323 -18.221 7.479 1.00 96.12 658 ASP A N 1
ATOM 5026 C CA . ASP A 1 658 ? -32.022 -18.479 8.112 1.00 96.12 658 ASP A CA 1
ATOM 5027 C C . ASP A 1 658 ? -31.983 -17.980 9.567 1.00 96.12 658 ASP A C 1
ATOM 5029 O O . ASP A 1 658 ? -31.452 -18.658 10.446 1.00 96.12 658 ASP A O 1
ATOM 5033 N N . ILE A 1 659 ? -32.539 -16.796 9.852 1.00 96.75 659 ILE A N 1
ATOM 5034 C CA . ILE A 1 659 ? -32.614 -16.267 11.225 1.00 96.75 659 ILE A CA 1
ATOM 5035 C C . ILE A 1 659 ? -33.485 -17.169 12.100 1.00 96.75 659 ILE A C 1
ATOM 5037 O O . ILE A 1 659 ? -33.097 -17.470 13.228 1.00 96.75 659 ILE A O 1
ATOM 5041 N N . ASN A 1 660 ? -34.626 -17.627 11.584 1.00 95.69 660 ASN A N 1
ATOM 5042 C CA . ASN A 1 660 ? -35.516 -18.534 12.303 1.00 95.69 660 ASN A CA 1
ATOM 5043 C C . ASN A 1 660 ? -34.858 -19.897 12.575 1.00 95.69 660 ASN A C 1
ATOM 5045 O O . ASN A 1 660 ? -35.001 -20.444 13.668 1.00 95.69 660 ASN A O 1
ATOM 5049 N N . ASP A 1 661 ? -34.093 -20.411 11.612 1.00 94.38 661 ASP A N 1
ATOM 5050 C CA . ASP A 1 661 ? -33.373 -21.681 11.721 1.00 94.38 661 ASP A CA 1
ATOM 5051 C C . ASP A 1 661 ? -32.177 -21.606 12.679 1.00 94.38 661 ASP A C 1
ATOM 5053 O O . ASP A 1 661 ? -31.900 -22.561 13.412 1.00 94.38 661 ASP A O 1
ATOM 5057 N N . ILE A 1 662 ? -31.459 -20.477 12.689 1.00 95.19 662 ILE A N 1
ATOM 5058 C CA . ILE A 1 662 ? -30.370 -20.210 13.640 1.00 95.19 662 ILE A CA 1
ATOM 5059 C C . ILE A 1 662 ? -30.934 -19.980 15.052 1.00 95.19 662 ILE A C 1
ATOM 5061 O O . ILE A 1 662 ? -30.280 -20.324 16.041 1.00 95.19 662 ILE A O 1
ATOM 5065 N N . GLY A 1 663 ? -32.144 -19.429 15.156 1.00 93.38 663 GLY A N 1
ATOM 5066 C CA . GLY A 1 663 ? -32.810 -19.118 16.413 1.00 93.38 663 GLY A CA 1
ATOM 5067 C C . GLY A 1 663 ? -32.353 -17.777 16.989 1.00 93.38 663 GLY A C 1
ATOM 5068 O O . GLY A 1 663 ? -32.552 -16.731 16.379 1.00 93.38 663 GLY A O 1
ATOM 5069 N N . ASP A 1 664 ? -31.773 -17.788 18.194 1.00 93.50 664 ASP A N 1
ATOM 5070 C CA . ASP A 1 664 ? -31.446 -16.579 18.970 1.00 93.50 664 ASP A CA 1
ATOM 5071 C C . ASP A 1 664 ? -30.288 -15.760 18.356 1.00 93.50 664 ASP A C 1
ATOM 5073 O O . ASP A 1 664 ? -29.133 -15.785 18.798 1.00 93.50 664 ASP A O 1
ATOM 5077 N N . VAL A 1 665 ? -30.587 -15.024 17.285 1.00 96.81 665 VAL A N 1
ATOM 5078 C CA . VAL A 1 665 ? -29.659 -14.088 16.651 1.00 96.81 665 VAL A CA 1
ATOM 5079 C C . VAL A 1 665 ? -29.599 -12.807 17.483 1.00 96.81 665 VAL A C 1
ATOM 5081 O O . VAL A 1 665 ? -30.461 -11.937 17.395 1.00 96.81 665 VAL A O 1
ATOM 5084 N N . ARG A 1 666 ? -28.510 -12.655 18.245 1.00 95.50 666 ARG A N 1
ATOM 5085 C CA . ARG A 1 666 ? -28.264 -11.522 19.161 1.00 95.50 666 ARG A CA 1
ATOM 5086 C C . ARG A 1 666 ? -28.455 -10.126 18.544 1.00 95.50 666 ARG A C 1
ATOM 5088 O O . ARG A 1 666 ? -28.778 -9.186 19.263 1.00 95.50 666 ARG A O 1
ATOM 5095 N N . ASN A 1 667 ? -28.191 -9.964 17.247 1.00 97.56 667 ASN A N 1
ATOM 5096 C CA . ASN A 1 667 ? -28.418 -8.716 16.515 1.00 97.56 667 ASN A CA 1
ATOM 5097 C C . ASN A 1 667 ? -28.934 -9.026 15.096 1.00 97.56 667 ASN A C 1
ATOM 5099 O O . ASN A 1 667 ? -28.119 -9.247 14.191 1.00 97.56 667 ASN A O 1
ATOM 5103 N N . PRO A 1 668 ? -30.263 -9.060 14.892 1.00 97.56 668 PRO A N 1
ATOM 5104 C CA . PRO A 1 668 ? -30.847 -9.421 13.605 1.00 97.56 668 PRO A CA 1
ATOM 5105 C C . PRO A 1 668 ? -30.557 -8.374 12.518 1.00 97.56 668 PRO A C 1
ATOM 5107 O O . PRO A 1 668 ? -30.293 -8.760 11.384 1.00 97.56 668 PRO A O 1
ATOM 5110 N N . SER A 1 669 ? -30.480 -7.075 12.845 1.00 98.06 669 SER A N 1
ATOM 5111 C CA . SER A 1 669 ? -30.135 -6.015 11.876 1.00 98.06 669 SER A CA 1
ATOM 5112 C C . SER A 1 669 ? -28.776 -6.251 11.223 1.00 98.06 669 SER A C 1
ATOM 5114 O O . SER A 1 669 ? -28.654 -6.248 9.999 1.00 98.06 669 SER A O 1
ATOM 5116 N N . ALA A 1 670 ? -27.752 -6.512 12.041 1.00 97.19 670 ALA A N 1
ATOM 5117 C CA . ALA A 1 670 ? -26.398 -6.752 11.550 1.00 97.19 670 ALA A CA 1
ATOM 5118 C C . ALA A 1 670 ? -26.309 -8.046 10.730 1.00 97.19 670 ALA A C 1
ATOM 5120 O O . ALA A 1 670 ? -25.568 -8.104 9.746 1.00 97.19 670 ALA A O 1
ATOM 5121 N N . PHE A 1 671 ? -27.067 -9.077 11.116 1.00 97.69 671 PHE A N 1
ATOM 5122 C CA . PHE A 1 671 ? -27.129 -10.329 10.371 1.00 97.69 671 PHE A CA 1
ATOM 5123 C C . PHE A 1 671 ? -27.750 -10.122 8.986 1.00 97.69 671 PHE A C 1
ATOM 5125 O O . PHE A 1 671 ? -27.135 -10.502 7.992 1.00 97.69 671 PHE A O 1
ATOM 5132 N N . ILE A 1 672 ? -28.906 -9.454 8.900 1.00 97.38 672 ILE A N 1
ATOM 5133 C CA . ILE A 1 672 ? -29.583 -9.176 7.625 1.00 97.38 672 ILE A CA 1
ATOM 5134 C C . ILE A 1 672 ? -28.698 -8.317 6.720 1.00 97.38 672 ILE A C 1
ATOM 5136 O O . ILE A 1 672 ? -28.466 -8.684 5.569 1.00 97.38 672 ILE A O 1
ATOM 5140 N N . GLN A 1 673 ? -28.137 -7.219 7.236 1.00 97.25 673 GLN A N 1
ATOM 5141 C CA . GLN A 1 673 ? -27.258 -6.337 6.459 1.00 97.25 673 GLN A CA 1
ATOM 5142 C C . GLN A 1 673 ? -26.028 -7.081 5.921 1.00 97.25 673 GLN A C 1
ATOM 5144 O O . GLN A 1 673 ? -25.656 -6.911 4.758 1.00 97.25 673 GLN A O 1
ATOM 5149 N N . LYS A 1 674 ? -25.410 -7.946 6.737 1.00 96.69 674 LYS A N 1
ATOM 5150 C CA . LYS A 1 674 ? -24.280 -8.775 6.304 1.00 96.69 674 LYS A CA 1
ATOM 5151 C C . LYS A 1 674 ? -24.702 -9.790 5.241 1.00 96.69 674 LYS A C 1
ATOM 5153 O O . LYS A 1 674 ? -24.037 -9.900 4.216 1.00 96.69 674 LYS A O 1
ATOM 5158 N N . SER A 1 675 ? -25.821 -10.479 5.441 1.00 96.44 675 SER A N 1
ATOM 5159 C CA . SER A 1 675 ? -26.335 -11.487 4.507 1.00 96.44 675 SER A CA 1
ATOM 5160 C C . SER A 1 675 ? -26.788 -10.897 3.167 1.00 96.44 675 SER A C 1
ATOM 5162 O O . SER A 1 675 ? -26.643 -11.561 2.136 1.00 96.44 675 SER A O 1
ATOM 5164 N N . LEU A 1 676 ? -27.286 -9.656 3.161 1.00 96.38 676 LEU A N 1
ATOM 5165 C CA . LEU A 1 676 ? -27.585 -8.888 1.948 1.00 96.38 676 LEU A CA 1
ATOM 5166 C C . LEU A 1 676 ? -26.307 -8.417 1.238 1.00 96.38 676 LEU A C 1
ATOM 5168 O O . LEU A 1 676 ? -26.238 -8.459 0.012 1.00 96.38 676 LEU A O 1
ATOM 5172 N N . LYS A 1 677 ? -25.275 -8.010 1.989 1.00 94.31 677 LYS A N 1
ATOM 5173 C CA . LYS A 1 677 ? -23.984 -7.573 1.431 1.00 94.31 677 LYS A CA 1
ATOM 5174 C C . LYS A 1 677 ? -23.178 -8.725 0.828 1.00 94.31 677 LYS A C 1
ATOM 5176 O O . LYS A 1 677 ? -22.570 -8.556 -0.225 1.00 94.31 677 LYS A O 1
ATOM 5181 N N . ASP A 1 678 ? -23.171 -9.878 1.492 1.00 89.44 678 ASP A N 1
ATOM 5182 C CA . ASP A 1 678 ? -22.387 -11.044 1.078 1.00 89.44 678 ASP A CA 1
ATOM 5183 C C . ASP A 1 678 ? -22.981 -11.730 -0.168 1.00 89.44 678 ASP A C 1
ATOM 5185 O O . ASP A 1 678 ? -22.251 -12.388 -0.911 1.00 89.44 678 ASP A O 1
ATOM 5189 N N . CYS A 1 679 ? -24.293 -11.601 -0.406 1.00 81.94 679 CYS A N 1
ATOM 5190 C CA . CYS A 1 679 ? -25.001 -12.199 -1.545 1.00 81.94 679 CYS A CA 1
ATOM 5191 C C . CYS A 1 679 ? -26.149 -11.279 -2.023 1.00 81.94 679 CYS A C 1
ATOM 5193 O O . CYS A 1 679 ? -27.288 -11.456 -1.579 1.00 81.94 679 CYS A O 1
ATOM 5195 N N . PRO A 1 680 ? -25.869 -10.311 -2.918 1.00 81.25 680 PRO A N 1
ATOM 5196 C CA . PRO A 1 680 ? -26.871 -9.352 -3.395 1.00 81.25 680 PRO A CA 1
ATOM 5197 C C . PRO A 1 680 ? -27.875 -9.931 -4.411 1.00 81.25 680 PRO A C 1
ATOM 5199 O O . PRO A 1 680 ? -28.971 -9.389 -4.545 1.00 81.25 680 PRO A O 1
ATOM 5202 N N . ASP A 1 681 ? -27.542 -11.033 -5.098 1.00 77.31 681 ASP A N 1
ATOM 5203 C CA . ASP A 1 681 ? -28.380 -11.630 -6.148 1.00 77.31 681 ASP A CA 1
ATOM 5204 C C . ASP A 1 681 ? -29.032 -12.959 -5.703 1.00 77.31 681 ASP A C 1
ATOM 5206 O O . ASP A 1 681 ? -28.317 -13.894 -5.335 1.00 77.31 681 ASP A O 1
ATOM 5210 N N . PRO A 1 682 ? -30.368 -13.117 -5.812 1.00 53.72 682 PRO A N 1
ATOM 5211 C CA . PRO A 1 682 ? -31.073 -14.349 -5.430 1.00 53.72 682 PRO A CA 1
ATOM 5212 C C . PRO A 1 682 ? -30.946 -15.495 -6.444 1.00 53.72 682 PRO A C 1
ATOM 5214 O O . PRO A 1 682 ? -31.395 -16.606 -6.179 1.00 53.72 682 PRO A O 1
ATOM 5217 N N . GLY A 1 683 ? -30.331 -15.257 -7.607 1.00 52.00 683 GLY A N 1
ATOM 5218 C CA . GLY A 1 683 ? -30.141 -16.286 -8.639 1.00 52.00 683 GLY A CA 1
ATOM 5219 C C . GLY A 1 683 ? -29.067 -17.327 -8.301 1.00 52.00 683 GLY A C 1
ATOM 5220 O O . GLY A 1 683 ? -29.005 -18.376 -8.938 1.00 52.00 683 GLY A O 1
ATOM 5221 N N . LEU A 1 684 ? -28.231 -17.063 -7.295 1.00 53.84 684 LEU A N 1
ATOM 5222 C CA . LEU A 1 684 ? -27.221 -17.988 -6.788 1.00 53.84 684 LEU A CA 1
ATOM 5223 C C . LEU A 1 684 ? -27.685 -18.517 -5.433 1.00 53.84 684 LEU A C 1
ATOM 5225 O O . LEU A 1 684 ? -27.165 -18.120 -4.392 1.00 53.84 684 LEU A O 1
ATOM 5229 N N . ILE A 1 685 ? -28.669 -19.419 -5.458 1.00 47.38 685 ILE A N 1
ATOM 5230 C CA . ILE A 1 685 ? -29.118 -20.171 -4.282 1.00 47.38 685 ILE A CA 1
ATOM 5231 C C . ILE A 1 685 ? -27.923 -20.977 -3.758 1.00 47.38 685 ILE A C 1
ATOM 5233 O O . ILE A 1 685 ? -27.669 -22.110 -4.168 1.00 47.38 685 ILE A O 1
ATOM 5237 N N . ARG A 1 686 ? -27.149 -20.393 -2.845 1.00 51.03 686 ARG A N 1
ATOM 5238 C CA . ARG A 1 686 ? -26.198 -21.137 -2.027 1.00 51.03 686 ARG A CA 1
ATOM 5239 C C . ARG A 1 686 ? -26.984 -21.691 -0.853 1.00 51.03 686 ARG A C 1
ATOM 5241 O O . ARG A 1 686 ? -26.949 -21.111 0.226 1.00 51.03 686 ARG A O 1
ATOM 5248 N N . LYS A 1 687 ? -27.635 -22.844 -1.048 1.00 45.47 687 LYS A N 1
ATOM 5249 C CA . LYS A 1 687 ? -27.996 -23.716 0.078 1.00 45.47 687 LYS A CA 1
ATOM 5250 C C . LYS A 1 687 ? -26.701 -24.043 0.822 1.00 45.47 687 LYS A C 1
ATOM 5252 O O . LYS A 1 687 ? -25.946 -24.926 0.413 1.00 45.47 687 LYS A O 1
ATOM 5257 N N . ARG A 1 688 ? -26.390 -23.282 1.873 1.00 45.22 688 ARG A N 1
ATOM 5258 C CA . ARG A 1 688 ? -25.334 -23.644 2.819 1.00 45.22 688 ARG A CA 1
ATOM 5259 C C . ARG A 1 688 ? -25.798 -24.935 3.487 1.00 45.22 688 ARG A C 1
ATOM 5261 O O . ARG A 1 688 ? -26.949 -25.048 3.889 1.00 45.22 688 ARG A O 1
ATOM 5268 N N . GLY A 1 689 ? -24.929 -25.941 3.475 1.00 38.19 689 GLY A N 1
ATOM 5269 C CA . GLY A 1 689 ? -25.299 -27.329 3.718 1.00 38.19 689 GLY A CA 1
ATOM 5270 C C . GLY A 1 689 ? -26.068 -27.553 5.018 1.00 38.19 689 GLY A C 1
ATOM 5271 O O . GLY A 1 689 ? -25.519 -27.408 6.107 1.00 38.19 689 GLY A O 1
ATOM 5272 N N . ARG A 1 690 ? -27.307 -28.026 4.877 1.00 38.69 690 ARG A N 1
ATOM 5273 C CA . ARG A 1 690 ? -27.953 -28.914 5.838 1.00 38.69 690 ARG A CA 1
ATOM 5274 C C . ARG A 1 690 ? -28.644 -30.026 5.054 1.00 38.69 690 ARG A C 1
ATOM 5276 O O . ARG A 1 690 ? -29.436 -29.775 4.151 1.00 38.69 690 ARG A O 1
ATOM 5283 N N . SER A 1 691 ? -28.241 -31.251 5.354 1.00 39.44 691 SER A N 1
ATOM 5284 C CA . SER A 1 691 ? -28.772 -32.499 4.820 1.00 39.44 691 SER A CA 1
ATOM 5285 C C . SER A 1 691 ? -30.219 -32.708 5.271 1.00 39.44 691 SER A C 1
ATOM 5287 O O . SER A 1 691 ? -30.470 -32.852 6.467 1.00 39.44 691 SER A O 1
ATOM 5289 N N . SER A 1 692 ? -31.146 -32.786 4.320 1.00 35.41 692 SER A N 1
ATOM 5290 C CA . SER A 1 692 ? -32.382 -33.553 4.470 1.00 35.41 692 SER A CA 1
ATOM 5291 C C . SER A 1 692 ? -32.569 -34.399 3.214 1.00 35.41 692 SER A C 1
ATOM 5293 O O . SER A 1 692 ? -32.438 -33.895 2.098 1.00 35.41 692 SER A O 1
ATOM 5295 N N . ASP A 1 693 ? -32.811 -35.683 3.427 1.00 33.16 693 ASP A N 1
ATOM 5296 C CA . ASP A 1 693 ? -32.768 -36.760 2.448 1.00 33.16 693 ASP A CA 1
ATOM 5297 C C . ASP A 1 693 ? -33.727 -36.637 1.246 1.00 33.16 693 ASP A C 1
ATOM 5299 O O . ASP A 1 693 ? -34.832 -36.113 1.346 1.00 33.16 693 ASP A O 1
ATOM 5303 N N . ALA A 1 694 ? -33.269 -37.247 0.143 1.00 38.50 694 ALA A N 1
ATOM 5304 C CA . ALA A 1 694 ? -34.012 -37.899 -0.945 1.00 38.50 694 ALA A CA 1
ATOM 5305 C C . ALA A 1 694 ? -34.986 -37.078 -1.828 1.00 38.50 694 ALA A C 1
ATOM 5307 O O . ALA A 1 694 ? -36.171 -36.970 -1.534 1.00 38.50 694 ALA A O 1
ATOM 5308 N N . ALA A 1 695 ? -34.518 -36.663 -3.017 1.00 36.91 695 ALA A N 1
ATOM 5309 C CA . ALA A 1 695 ? -34.882 -37.262 -4.322 1.00 36.91 695 ALA A CA 1
ATOM 5310 C C . ALA A 1 695 ? -34.687 -36.289 -5.516 1.00 36.91 695 ALA A C 1
ATOM 5312 O O . ALA A 1 695 ? -35.173 -35.164 -5.504 1.00 36.91 695 ALA A O 1
ATOM 5313 N N . HIS A 1 696 ? -34.041 -36.823 -6.559 1.00 34.09 696 HIS A N 1
ATOM 5314 C CA . HIS A 1 696 ? -33.935 -36.398 -7.966 1.00 34.09 696 HIS A CA 1
ATOM 5315 C C . HIS A 1 696 ? -33.066 -35.196 -8.415 1.00 34.09 696 HIS A C 1
ATOM 5317 O O . HIS A 1 696 ? -33.437 -34.036 -8.293 1.00 34.09 696 HIS A O 1
ATOM 5323 N N . ASP A 1 697 ? -31.947 -35.597 -9.048 1.00 36.56 697 ASP A N 1
ATOM 5324 C CA . ASP A 1 697 ? -31.344 -35.178 -10.332 1.00 36.56 697 ASP A CA 1
ATOM 5325 C C . ASP A 1 697 ? -30.921 -33.702 -10.531 1.00 36.56 697 ASP A C 1
ATOM 5327 O O . ASP A 1 697 ? -31.716 -32.784 -10.425 1.00 36.56 697 ASP A O 1
ATOM 5331 N N . GLY A 1 698 ? -29.694 -33.351 -10.928 1.00 35.53 698 GLY A N 1
ATOM 5332 C CA . GLY A 1 698 ? -28.504 -34.115 -11.286 1.00 35.53 698 GLY A CA 1
ATOM 5333 C C . GLY A 1 698 ? -27.360 -33.145 -11.626 1.00 35.53 698 GLY A C 1
ATOM 5334 O O . GLY A 1 698 ? -27.577 -32.120 -12.268 1.00 35.53 698 GLY A O 1
ATOM 5335 N N . ASN A 1 699 ? -26.135 -33.452 -11.191 1.00 36.19 699 ASN A N 1
ATOM 5336 C CA . ASN A 1 699 ? -24.926 -32.818 -11.723 1.00 36.19 699 ASN A CA 1
ATOM 5337 C C . ASN A 1 699 ? -23.730 -33.779 -11.590 1.00 36.19 699 ASN A C 1
ATOM 5339 O O . ASN A 1 699 ? -23.231 -34.049 -10.498 1.00 36.19 699 ASN A O 1
ATOM 5343 N N . ALA A 1 700 ? -23.295 -34.331 -12.726 1.00 34.62 700 ALA A N 1
ATOM 5344 C CA . ALA A 1 700 ? -22.381 -35.474 -12.840 1.00 34.62 700 ALA A CA 1
ATOM 5345 C C . ALA A 1 700 ? -20.916 -35.195 -12.427 1.00 34.62 700 ALA A C 1
ATOM 5347 O O . ALA A 1 700 ? -20.119 -36.123 -12.326 1.00 34.62 700 ALA A O 1
ATOM 5348 N N . TRP A 1 701 ? -20.549 -33.942 -12.146 1.00 36.56 701 TRP A N 1
ATOM 5349 C CA . TRP A 1 701 ? -19.166 -33.556 -11.841 1.00 36.56 701 TRP A CA 1
ATOM 5350 C C . TRP A 1 701 ? -18.791 -33.697 -10.352 1.00 36.56 701 TRP A C 1
ATOM 5352 O O . TRP A 1 701 ? -17.666 -34.076 -10.029 1.00 36.56 701 TRP A O 1
ATOM 5362 N N . GLU A 1 702 ? -19.729 -33.489 -9.418 1.00 37.62 702 GLU A N 1
ATOM 5363 C CA . GLU A 1 702 ? -19.451 -33.644 -7.974 1.00 37.62 702 GLU A CA 1
ATOM 5364 C C . GLU A 1 702 ? -19.307 -35.111 -7.534 1.00 37.62 702 GLU A C 1
ATOM 5366 O O . GLU A 1 702 ? -18.617 -35.402 -6.553 1.00 37.62 702 GLU A O 1
ATOM 5371 N N . SER A 1 703 ? -19.894 -36.050 -8.284 1.00 37.53 703 SER A N 1
ATOM 5372 C CA . SER A 1 703 ? -19.811 -37.486 -7.982 1.00 37.53 703 SER A CA 1
ATOM 5373 C C . SER A 1 703 ? -18.414 -38.066 -8.234 1.00 37.53 703 SER A C 1
ATOM 5375 O O . SER A 1 703 ? -18.001 -38.983 -7.531 1.00 37.53 703 SER A O 1
ATOM 5377 N N . MET A 1 704 ? -17.629 -37.486 -9.151 1.00 39.81 704 MET A N 1
ATOM 5378 C CA . MET A 1 704 ? -16.256 -37.942 -9.415 1.00 39.81 704 MET A CA 1
ATOM 5379 C C . MET A 1 704 ? -15.254 -37.538 -8.323 1.00 39.81 704 MET A C 1
ATOM 5381 O O . MET A 1 704 ? -14.282 -38.256 -8.108 1.00 39.81 704 MET A O 1
ATOM 5385 N N . LYS A 1 705 ? -15.489 -36.443 -7.581 1.00 42.22 705 LYS A N 1
ATOM 5386 C CA . LYS A 1 705 ? -14.624 -36.049 -6.449 1.00 42.22 705 LYS A CA 1
ATOM 5387 C C . LYS A 1 705 ? -15.001 -36.731 -5.132 1.00 42.22 705 LYS A C 1
ATOM 5389 O O . LYS A 1 705 ? -14.114 -37.004 -4.328 1.00 42.22 705 LYS A O 1
ATOM 5394 N N . ARG A 1 706 ? -16.285 -37.045 -4.909 1.00 40.25 706 ARG A N 1
ATOM 5395 C CA . ARG A 1 706 ? -16.723 -37.777 -3.702 1.00 40.25 706 ARG A CA 1
ATOM 5396 C C . ARG A 1 706 ? -16.435 -39.279 -3.758 1.00 40.25 706 ARG A C 1
ATOM 5398 O O . ARG A 1 706 ? -16.338 -39.896 -2.707 1.00 40.25 706 ARG A O 1
ATOM 5405 N N . ALA A 1 707 ? -16.198 -39.850 -4.938 1.00 40.75 707 ALA A N 1
ATOM 5406 C CA . ALA A 1 707 ? -15.846 -41.264 -5.084 1.00 40.75 707 ALA A CA 1
ATOM 5407 C C . ALA A 1 707 ? -14.407 -41.631 -4.646 1.00 40.75 707 ALA A C 1
ATOM 5409 O O . ALA A 1 707 ? -14.041 -42.797 -4.737 1.00 40.75 707 ALA A O 1
ATOM 5410 N N . HIS A 1 708 ? -13.585 -40.681 -4.165 1.00 42.62 708 HIS A N 1
ATOM 5411 C CA . HIS A 1 708 ? -12.189 -40.954 -3.772 1.00 42.62 708 HIS A CA 1
ATOM 5412 C C . HIS A 1 708 ? -11.837 -40.710 -2.294 1.00 42.62 708 HIS A C 1
ATOM 5414 O O . HIS A 1 708 ? -10.680 -40.884 -1.902 1.00 42.62 708 HIS A O 1
ATOM 5420 N N . LEU A 1 709 ? -12.812 -40.357 -1.457 1.00 48.69 709 LEU A N 1
ATOM 5421 C CA . LEU A 1 709 ? -12.657 -40.339 -0.002 1.00 48.69 709 LEU A CA 1
ATOM 5422 C C . LEU A 1 709 ? -13.661 -41.315 0.584 1.00 48.69 709 LEU A C 1
ATOM 5424 O O . LEU A 1 709 ? -14.772 -40.940 0.937 1.00 48.69 709 LEU A O 1
ATOM 5428 N N . ASP A 1 710 ? -13.245 -42.574 0.619 1.00 46.19 710 ASP A N 1
ATOM 5429 C CA . ASP A 1 710 ? -13.966 -43.656 1.264 1.00 46.19 710 ASP A CA 1
ATOM 5430 C C . ASP A 1 710 ? -14.070 -43.347 2.773 1.00 46.19 710 ASP A C 1
ATOM 5432 O O . ASP A 1 710 ? -13.038 -43.313 3.458 1.00 46.19 710 ASP A O 1
ATOM 5436 N N . PRO A 1 711 ? -15.264 -43.039 3.313 1.00 49.41 711 PRO A N 1
ATOM 5437 C CA . PRO A 1 711 ? -15.424 -42.720 4.730 1.00 49.41 711 PRO A CA 1
ATOM 5438 C C . PRO A 1 711 ? -15.173 -43.936 5.639 1.00 49.41 711 PRO A C 1
ATOM 5440 O O . PRO A 1 711 ? -15.032 -43.757 6.847 1.00 49.41 711 PRO A O 1
ATOM 5443 N N . GLU A 1 712 ? -15.051 -45.144 5.076 1.00 47.59 712 GLU A N 1
ATOM 5444 C CA . GLU A 1 712 ? -14.739 -46.378 5.809 1.00 47.59 712 GLU A CA 1
ATOM 5445 C C . GLU A 1 712 ? -13.245 -46.715 5.900 1.00 47.59 712 GLU A C 1
ATOM 5447 O O . GLU A 1 712 ? -12.871 -47.642 6.622 1.00 47.59 712 GLU A O 1
ATOM 5452 N N . SER A 1 713 ? -12.353 -45.954 5.257 1.00 56.16 713 SER A N 1
ATOM 5453 C CA . SER A 1 713 ? -10.916 -46.141 5.471 1.00 56.16 713 SER A CA 1
ATOM 5454 C C . SER A 1 713 ? -10.538 -45.613 6.862 1.00 56.16 713 SER A C 1
ATOM 5456 O O . SER A 1 713 ? -10.216 -44.436 7.065 1.00 56.16 713 SER A O 1
ATOM 5458 N N . SER A 1 714 ? -10.579 -46.506 7.855 1.00 70.69 714 SER A N 1
ATOM 5459 C CA . SER A 1 714 ? -10.068 -46.285 9.213 1.00 70.69 714 SER A CA 1
ATOM 5460 C C . SER A 1 714 ? -8.537 -46.180 9.256 1.00 70.69 714 SER A C 1
ATOM 5462 O O . SER A 1 714 ? -7.939 -46.318 10.325 1.00 70.69 714 SER A O 1
ATOM 5464 N N . GLU A 1 715 ? -7.879 -46.013 8.109 1.00 85.88 715 GLU A N 1
ATOM 5465 C CA . GLU A 1 715 ? -6.435 -45.886 8.049 1.00 85.88 715 GLU A CA 1
ATOM 5466 C C . GLU A 1 715 ? -6.011 -44.568 8.698 1.00 85.88 715 GLU A C 1
ATOM 5468 O O . GLU A 1 715 ? -6.576 -43.493 8.450 1.00 85.88 715 GLU A O 1
ATOM 5473 N N . ASP A 1 716 ? -5.008 -44.678 9.570 1.00 93.75 716 ASP A N 1
ATOM 5474 C CA . ASP A 1 716 ? -4.348 -43.541 10.194 1.00 93.75 716 ASP A CA 1
ATOM 5475 C C . ASP A 1 716 ? -3.865 -42.597 9.076 1.00 93.75 716 ASP A C 1
ATOM 5477 O O . ASP A 1 716 ? -3.084 -43.019 8.213 1.00 93.75 716 ASP A O 1
ATOM 5481 N N . PRO A 1 717 ? -4.313 -41.327 9.045 1.00 95.31 717 PRO A N 1
ATOM 5482 C CA . PRO A 1 717 ? -3.925 -40.388 7.997 1.00 95.31 717 PRO A CA 1
ATOM 5483 C C . PRO A 1 717 ? -2.407 -40.213 7.878 1.00 95.31 717 PRO A C 1
ATOM 5485 O O . PRO A 1 717 ? -1.909 -39.878 6.802 1.00 95.31 717 PRO A O 1
ATOM 5488 N N . LEU A 1 718 ? -1.652 -40.492 8.941 1.00 97.00 718 LEU A N 1
ATOM 5489 C CA . LEU A 1 718 ? -0.193 -40.436 8.933 1.00 97.00 718 LEU A CA 1
ATOM 5490 C C . LEU A 1 718 ? 0.446 -41.588 8.149 1.00 97.00 718 LEU A C 1
ATOM 5492 O O . LEU A 1 718 ? 1.537 -41.413 7.608 1.00 97.00 718 LEU A O 1
ATOM 5496 N N . LEU A 1 719 ? -0.218 -42.744 8.048 1.00 95.94 719 LEU A N 1
ATOM 5497 C CA . LEU A 1 719 ? 0.250 -43.859 7.218 1.00 95.94 719 LEU A CA 1
ATOM 5498 C C . LEU A 1 719 ? 0.067 -43.553 5.731 1.00 95.94 719 LEU A C 1
ATOM 5500 O O . LEU A 1 719 ? 0.970 -43.830 4.940 1.00 95.94 719 LEU A O 1
ATOM 5504 N N . LYS A 1 720 ? -1.052 -42.915 5.364 1.00 96.38 720 LYS A N 1
ATOM 5505 C CA . LYS A 1 720 ? -1.333 -42.505 3.979 1.00 96.38 720 LYS A CA 1
ATOM 5506 C C . LYS A 1 720 ? -0.305 -41.503 3.448 1.00 96.38 720 LYS A C 1
ATOM 5508 O O . LYS A 1 720 ? 0.058 -41.555 2.278 1.00 96.38 720 LYS A O 1
ATOM 5513 N N . TYR A 1 721 ? 0.196 -40.621 4.314 1.00 96.81 721 TYR A N 1
ATOM 5514 C CA . TYR A 1 721 ? 1.156 -39.570 3.965 1.00 96.81 721 TYR A CA 1
ATOM 5515 C C . TYR A 1 721 ? 2.541 -39.792 4.596 1.00 96.81 721 TYR A C 1
ATOM 5517 O O . TYR A 1 721 ? 3.177 -38.849 5.071 1.00 96.81 721 TYR A O 1
ATOM 5525 N N . LYS A 1 722 ? 3.037 -41.037 4.593 1.00 96.94 722 LYS A N 1
ATOM 5526 C CA . LYS A 1 722 ? 4.300 -41.410 5.256 1.00 96.94 722 LYS A CA 1
ATOM 5527 C C . LYS A 1 722 ? 5.506 -40.575 4.804 1.00 96.94 722 LYS A C 1
ATOM 5529 O O . LYS A 1 722 ? 6.343 -40.215 5.628 1.00 96.94 722 LYS A O 1
ATOM 5534 N N . GLU A 1 723 ? 5.596 -40.242 3.518 1.00 95.88 723 GLU A N 1
ATOM 5535 C CA . GLU A 1 723 ? 6.705 -39.439 2.986 1.00 95.88 723 GLU A CA 1
ATOM 5536 C C . GLU A 1 723 ? 6.725 -38.025 3.575 1.00 95.88 723 GLU A C 1
ATOM 5538 O O . GLU A 1 723 ? 7.777 -37.560 4.006 1.00 95.88 723 GLU A O 1
ATOM 5543 N N . LEU A 1 724 ? 5.561 -37.379 3.693 1.00 96.50 724 LEU A N 1
ATOM 5544 C CA . LEU A 1 724 ? 5.425 -36.056 4.307 1.00 96.50 724 LEU A CA 1
ATOM 5545 C C . LEU A 1 724 ? 5.779 -36.075 5.792 1.00 96.50 724 LEU A C 1
ATOM 5547 O O . LEU A 1 724 ? 6.493 -35.195 6.269 1.00 96.50 724 LEU A O 1
ATOM 5551 N N . VAL A 1 725 ? 5.316 -37.099 6.510 1.00 97.06 725 VAL A N 1
ATOM 5552 C CA . VAL A 1 725 ? 5.599 -37.273 7.940 1.00 97.06 725 VAL A CA 1
ATOM 5553 C C . VAL A 1 725 ? 7.105 -37.410 8.189 1.00 97.06 725 VAL A C 1
ATOM 5555 O O . VAL A 1 725 ? 7.603 -36.853 9.162 1.00 97.06 725 VAL A O 1
ATOM 5558 N N . ASN A 1 726 ? 7.852 -38.052 7.284 1.00 96.62 726 ASN A N 1
ATOM 5559 C CA . ASN A 1 726 ? 9.314 -38.161 7.383 1.00 96.62 726 ASN A CA 1
ATOM 5560 C C . ASN A 1 726 ? 10.051 -36.819 7.210 1.00 96.62 726 ASN A C 1
ATOM 5562 O O . ASN A 1 726 ? 11.213 -36.716 7.595 1.00 96.62 726 ASN A O 1
ATOM 5566 N N . HIS A 1 727 ? 9.405 -35.808 6.621 1.00 96.12 727 HIS A N 1
ATOM 5567 C CA . HIS A 1 727 ? 9.982 -34.471 6.432 1.00 96.12 727 HIS A CA 1
ATOM 5568 C C . HIS A 1 727 ? 9.650 -33.520 7.590 1.00 96.12 727 HIS A C 1
ATOM 5570 O O . HIS A 1 727 ? 10.125 -32.384 7.610 1.00 96.12 727 HIS A O 1
ATOM 5576 N N . MET A 1 728 ? 8.832 -33.961 8.546 1.00 97.81 728 MET A N 1
ATOM 5577 C CA . MET A 1 728 ? 8.449 -33.191 9.722 1.00 97.81 728 MET A CA 1
ATOM 5578 C C . MET A 1 728 ? 9.278 -33.584 10.944 1.00 97.81 728 MET A C 1
ATOM 5580 O O . MET A 1 728 ? 9.752 -34.711 11.069 1.00 97.81 728 MET A O 1
ATOM 5584 N N . ASP A 1 729 ? 9.406 -32.656 11.888 1.00 98.06 729 ASP A N 1
ATOM 5585 C CA . ASP A 1 729 ? 9.967 -32.960 13.200 1.00 98.06 729 ASP A CA 1
ATOM 5586 C C . ASP A 1 729 ? 8.975 -33.735 14.081 1.00 98.06 729 ASP A C 1
ATOM 5588 O O . ASP A 1 729 ? 7.753 -33.701 13.906 1.00 98.06 729 ASP A O 1
ATOM 5592 N N . GLU A 1 730 ? 9.523 -34.440 15.068 1.00 97.69 730 GLU A N 1
ATOM 5593 C CA . GLU A 1 730 ? 8.759 -35.301 15.970 1.00 97.69 730 GLU A CA 1
ATOM 5594 C C . GLU A 1 730 ? 7.703 -34.525 16.776 1.00 97.69 730 GLU A C 1
ATOM 5596 O O . GLU A 1 730 ? 6.633 -35.056 17.077 1.00 97.69 730 GLU A O 1
ATOM 5601 N N . ALA A 1 731 ? 7.947 -33.242 17.066 1.00 97.19 731 ALA A N 1
ATOM 5602 C CA . ALA A 1 731 ? 7.007 -32.396 17.794 1.00 97.19 731 ALA A CA 1
ATOM 5603 C C . ALA A 1 731 ? 5.756 -32.075 16.960 1.00 97.19 731 ALA A C 1
ATOM 5605 O O . ALA A 1 731 ? 4.634 -32.132 17.474 1.00 97.19 731 ALA A O 1
ATOM 5606 N N . ALA A 1 732 ? 5.919 -31.758 15.676 1.00 97.81 732 ALA A N 1
ATOM 5607 C CA . ALA A 1 732 ? 4.812 -31.503 14.765 1.00 97.81 732 ALA A CA 1
ATOM 5608 C C . ALA A 1 732 ? 4.028 -32.790 14.463 1.00 97.81 732 ALA A C 1
ATOM 5610 O O . ALA A 1 732 ? 2.795 -32.765 14.468 1.00 97.81 732 ALA A O 1
ATOM 5611 N N . VAL A 1 733 ? 4.715 -33.926 14.298 1.00 98.19 733 VAL A N 1
ATOM 5612 C CA . VAL A 1 733 ? 4.064 -35.243 14.150 1.00 98.19 733 VAL A CA 1
ATOM 5613 C C . VAL A 1 733 ? 3.282 -35.614 15.413 1.00 98.19 733 VAL A C 1
ATOM 5615 O O . VAL A 1 733 ? 2.137 -36.060 15.322 1.00 98.19 733 VAL A O 1
ATOM 5618 N N . GLY A 1 734 ? 3.844 -35.367 16.599 1.00 97.38 734 GLY A N 1
ATOM 5619 C CA . GLY A 1 734 ? 3.159 -35.570 17.876 1.00 97.38 734 GLY A CA 1
ATOM 5620 C C . GLY A 1 734 ? 1.887 -34.728 18.008 1.00 97.38 734 GLY A C 1
ATOM 5621 O O . GLY A 1 734 ? 0.873 -35.217 18.505 1.00 97.38 734 GLY A O 1
ATOM 5622 N N . LYS A 1 735 ? 1.897 -33.487 17.505 1.00 97.56 735 LYS A N 1
ATOM 5623 C CA . LYS A 1 735 ? 0.702 -32.628 17.479 1.00 97.56 735 LYS A CA 1
ATOM 5624 C C . LYS A 1 735 ? -0.376 -33.129 16.524 1.00 97.56 735 LYS A C 1
ATOM 5626 O O . LYS A 1 735 ? -1.542 -33.046 16.886 1.00 97.56 735 LYS A O 1
ATOM 5631 N N . LEU A 1 736 ? -0.014 -33.668 15.357 1.00 97.81 736 LEU A N 1
ATOM 5632 C CA . LEU A 1 736 ? -0.988 -34.286 14.448 1.00 97.81 736 LEU A CA 1
ATOM 5633 C C . LEU A 1 736 ? -1.620 -35.539 15.070 1.00 97.81 736 LEU A C 1
ATOM 5635 O O . LEU A 1 736 ? -2.838 -35.685 15.039 1.00 97.81 736 LEU A O 1
ATOM 5639 N N . ARG A 1 737 ? -0.811 -36.408 15.693 1.00 97.56 737 ARG A N 1
ATOM 5640 C CA . ARG A 1 737 ? -1.300 -37.630 16.361 1.00 97.56 737 ARG A CA 1
ATOM 5641 C C . ARG A 1 737 ? -2.281 -37.334 17.488 1.00 97.56 737 ARG A C 1
ATOM 5643 O O . ARG A 1 737 ? -3.298 -38.003 17.602 1.00 97.56 737 ARG A O 1
ATOM 5650 N N . ASN A 1 738 ? -1.973 -36.329 18.304 1.00 96.81 738 ASN A N 1
ATOM 5651 C CA . ASN A 1 738 ? -2.754 -35.999 19.495 1.00 96.81 738 ASN A CA 1
ATOM 5652 C C . ASN A 1 738 ? -3.866 -34.969 19.233 1.00 96.81 738 ASN A C 1
ATOM 5654 O O . ASN A 1 738 ? -4.502 -34.511 20.183 1.00 96.81 738 ASN A O 1
ATOM 5658 N N . HIS A 1 739 ? -4.092 -34.558 17.981 1.00 96.94 739 HIS A N 1
ATOM 5659 C CA . HIS A 1 739 ? -5.134 -33.585 17.673 1.00 96.94 739 HIS A CA 1
ATOM 5660 C C . HIS A 1 739 ? -6.531 -34.219 17.840 1.00 96.94 739 HIS A C 1
ATOM 5662 O O . HIS A 1 739 ? -6.755 -35.320 17.328 1.00 96.94 739 HIS A O 1
ATOM 5668 N N . PRO A 1 740 ? -7.488 -33.550 18.517 1.00 95.25 740 PRO A N 1
ATOM 5669 C CA . PRO A 1 740 ? -8.820 -34.113 18.760 1.00 95.25 740 PRO A CA 1
ATOM 5670 C C . PRO A 1 740 ? -9.643 -34.272 17.475 1.00 95.25 740 PRO A C 1
ATOM 5672 O O . PRO A 1 740 ? -10.504 -35.141 17.399 1.00 95.25 740 PRO A O 1
ATOM 5675 N N . ASP A 1 741 ? -9.364 -33.454 16.458 1.00 94.81 741 ASP A N 1
ATOM 5676 C CA . ASP A 1 741 ? -10.022 -33.518 15.155 1.00 94.81 741 ASP A CA 1
ATOM 5677 C C . ASP A 1 741 ? -9.087 -34.143 14.110 1.00 94.81 741 ASP A C 1
ATOM 5679 O O . ASP A 1 741 ? -8.182 -33.484 13.585 1.00 94.81 741 ASP A O 1
ATOM 5683 N N . GLN A 1 742 ? -9.302 -35.429 13.828 1.00 94.94 742 GLN A N 1
ATOM 5684 C CA . GLN A 1 742 ? -8.540 -36.194 12.836 1.00 94.94 742 GLN A CA 1
ATOM 5685 C C . GLN A 1 742 ? -8.938 -35.860 11.389 1.00 94.94 742 GLN A C 1
ATOM 5687 O O . GLN A 1 742 ? -8.143 -36.058 10.466 1.00 94.94 742 GLN A O 1
ATOM 5692 N N . SER A 1 743 ? -10.128 -35.297 11.171 1.00 92.94 743 SER A N 1
ATOM 5693 C CA . SER A 1 743 ? -10.542 -34.802 9.854 1.00 92.94 743 SER A CA 1
ATOM 5694 C C . SER A 1 743 ? -9.725 -33.570 9.482 1.00 92.94 743 SER A C 1
ATOM 5696 O O . SER A 1 743 ? -9.159 -33.501 8.392 1.00 92.94 743 SER A O 1
ATOM 5698 N N . ARG A 1 744 ? -9.521 -32.660 10.440 1.00 93.38 744 ARG A N 1
ATOM 5699 C CA . ARG A 1 744 ? -8.641 -31.501 10.254 1.00 93.38 744 ARG A CA 1
ATOM 5700 C C . ARG A 1 744 ? -7.201 -31.899 9.922 1.00 93.38 744 ARG A C 1
ATOM 5702 O O . ARG A 1 744 ? -6.563 -31.263 9.085 1.00 93.38 744 ARG A O 1
ATOM 5709 N N . VAL A 1 745 ? -6.691 -32.955 10.555 1.00 96.75 745 VAL A N 1
ATOM 5710 C CA . VAL A 1 745 ? -5.360 -33.519 10.268 1.00 96.75 745 VAL A CA 1
ATOM 5711 C C . VAL A 1 745 ? -5.272 -34.007 8.819 1.00 96.75 745 VAL A C 1
ATOM 5713 O O . VAL A 1 745 ? -4.292 -33.701 8.139 1.00 96.75 745 VAL A O 1
ATOM 5716 N N . ARG A 1 746 ? -6.304 -34.702 8.317 1.00 95.94 746 ARG A N 1
ATOM 5717 C CA . ARG A 1 746 ? -6.384 -35.150 6.913 1.00 95.94 746 ARG A CA 1
ATOM 5718 C C . ARG A 1 746 ? -6.333 -33.976 5.938 1.00 95.94 746 ARG A C 1
ATOM 5720 O O . ARG A 1 746 ? -5.570 -34.046 4.977 1.00 95.94 746 ARG A O 1
ATOM 5727 N N . ASP A 1 747 ? -7.074 -32.906 6.212 1.00 95.25 747 ASP A N 1
ATOM 5728 C CA . ASP A 1 747 ? -7.109 -31.717 5.352 1.00 95.25 747 ASP A CA 1
ATOM 5729 C C . ASP A 1 747 ? -5.760 -30.996 5.312 1.00 95.25 747 ASP A C 1
ATOM 5731 O O . ASP A 1 747 ? -5.285 -30.628 4.240 1.00 95.25 747 ASP A O 1
ATOM 5735 N N . ILE A 1 748 ? -5.108 -30.837 6.468 1.00 96.62 748 ILE A N 1
ATOM 5736 C CA . ILE A 1 748 ? -3.785 -30.204 6.554 1.00 96.62 748 ILE A CA 1
ATOM 5737 C C . ILE A 1 748 ? -2.743 -31.033 5.797 1.00 96.62 748 ILE A C 1
ATOM 5739 O O . ILE A 1 748 ? -1.928 -30.468 5.067 1.00 96.62 748 ILE A O 1
ATOM 5743 N N . LEU A 1 749 ? -2.765 -32.362 5.945 1.00 97.25 749 LEU A N 1
ATOM 5744 C CA . LEU A 1 749 ? -1.841 -33.251 5.236 1.00 97.25 749 LEU A CA 1
ATOM 5745 C C . LEU A 1 749 ? -2.103 -33.262 3.725 1.00 97.25 749 LEU A C 1
ATOM 5747 O O . LEU A 1 749 ? -1.148 -33.234 2.952 1.00 97.25 749 LEU A O 1
ATOM 5751 N N . ALA A 1 750 ? -3.368 -33.232 3.299 1.00 95.75 750 ALA A N 1
ATOM 5752 C CA . ALA A 1 750 ? -3.732 -33.115 1.890 1.00 95.75 750 ALA A CA 1
ATOM 5753 C C . ALA A 1 750 ? -3.296 -31.761 1.299 1.00 95.75 750 ALA A C 1
ATOM 5755 O O . ALA A 1 750 ? -2.701 -31.722 0.222 1.00 95.75 750 ALA A O 1
ATOM 5756 N N . GLU A 1 751 ? -3.516 -30.654 2.016 1.00 95.56 751 GLU A N 1
ATOM 5757 C CA . GLU A 1 751 ? -3.055 -29.323 1.601 1.00 95.56 751 GLU A CA 1
ATOM 5758 C C . GLU A 1 751 ? -1.524 -29.291 1.486 1.00 95.56 751 GLU A C 1
ATOM 5760 O O . GLU A 1 751 ? -0.975 -28.814 0.490 1.00 95.56 751 GLU A O 1
ATOM 5765 N N . MET A 1 752 ? -0.822 -29.855 2.469 1.00 96.75 752 MET A N 1
ATOM 5766 C CA . MET A 1 752 ? 0.636 -29.930 2.464 1.00 96.75 752 MET A CA 1
ATOM 5767 C C . MET A 1 752 ? 1.169 -30.794 1.316 1.00 96.75 752 MET A C 1
ATOM 5769 O O . MET A 1 752 ? 2.156 -30.406 0.696 1.00 96.75 752 MET A O 1
ATOM 5773 N N . ALA A 1 753 ? 0.499 -31.899 0.972 1.00 96.06 753 ALA A N 1
ATOM 5774 C CA . ALA A 1 753 ? 0.853 -32.724 -0.184 1.00 96.06 753 ALA A CA 1
ATOM 5775 C C . ALA A 1 753 ? 0.801 -31.924 -1.493 1.00 96.06 753 ALA A C 1
ATOM 5777 O O . ALA A 1 753 ? 1.703 -32.034 -2.319 1.00 96.06 753 ALA A O 1
ATOM 5778 N N . THR A 1 754 ? -0.212 -31.066 -1.660 1.00 94.31 754 THR A N 1
ATOM 5779 C CA . THR A 1 754 ? -0.333 -30.217 -2.860 1.00 94.31 754 THR A CA 1
ATOM 5780 C C . THR A 1 754 ? 0.685 -29.079 -2.912 1.00 94.31 754 THR A C 1
ATOM 5782 O O . THR A 1 754 ? 1.044 -28.633 -3.997 1.00 94.31 754 THR A O 1
ATOM 5785 N N . LYS A 1 755 ? 1.171 -28.614 -1.754 1.00 94.69 755 LYS A N 1
ATOM 5786 C CA . LYS A 1 755 ? 2.059 -27.444 -1.625 1.00 94.69 755 LYS A CA 1
ATOM 5787 C C . LYS A 1 755 ? 3.488 -27.802 -1.226 1.00 94.69 755 LYS A C 1
ATOM 5789 O O . LYS A 1 755 ? 4.244 -26.918 -0.830 1.00 94.69 755 LYS A O 1
ATOM 5794 N N . ILE A 1 756 ? 3.877 -29.075 -1.298 1.00 90.50 756 ILE A N 1
ATOM 5795 C CA . ILE A 1 756 ? 5.148 -29.547 -0.731 1.00 90.50 756 ILE A CA 1
ATOM 5796 C C . ILE A 1 756 ? 6.366 -28.797 -1.297 1.00 90.50 756 ILE A C 1
ATOM 5798 O O . ILE A 1 756 ? 7.294 -28.496 -0.554 1.00 90.50 756 ILE A O 1
ATOM 5802 N N . LEU A 1 757 ? 6.326 -28.419 -2.580 1.00 85.81 757 LEU A N 1
ATOM 5803 C CA . LEU A 1 757 ? 7.405 -27.681 -3.248 1.00 85.81 757 LEU A CA 1
ATOM 5804 C C . LEU A 1 757 ? 7.512 -26.215 -2.790 1.00 85.81 757 LEU A C 1
ATOM 5806 O O . LEU A 1 757 ? 8.596 -25.637 -2.834 1.00 85.81 757 LEU A O 1
ATOM 5810 N N . ASP A 1 758 ? 6.415 -25.632 -2.303 1.00 92.50 758 ASP A N 1
ATOM 5811 C CA . ASP A 1 758 ? 6.349 -24.232 -1.866 1.00 92.50 758 ASP A CA 1
ATOM 5812 C C . ASP A 1 758 ? 6.570 -24.071 -0.354 1.00 92.50 758 ASP A C 1
ATOM 5814 O O . ASP A 1 758 ? 6.885 -22.981 0.141 1.00 92.50 758 ASP A O 1
ATOM 5818 N N . ILE A 1 759 ? 6.403 -25.148 0.419 1.00 95.88 759 ILE A N 1
ATOM 5819 C CA . ILE A 1 759 ? 6.522 -25.110 1.875 1.00 95.88 759 ILE A CA 1
ATOM 5820 C C . ILE A 1 759 ? 7.987 -25.287 2.280 1.00 95.88 759 ILE A C 1
ATOM 5822 O O . ILE A 1 759 ? 8.515 -26.389 2.381 1.00 95.88 759 ILE A O 1
ATOM 5826 N N . ARG A 1 760 ? 8.636 -24.169 2.618 1.00 95.38 760 ARG A N 1
ATOM 5827 C CA . ARG A 1 760 ? 10.036 -24.149 3.078 1.00 95.38 760 ARG A CA 1
ATOM 5828 C C . ARG A 1 760 ? 10.283 -24.923 4.384 1.00 95.38 760 ARG A C 1
ATOM 5830 O O . ARG A 1 760 ? 11.402 -25.364 4.619 1.00 95.38 760 ARG A O 1
ATOM 5837 N N . ASN A 1 761 ? 9.279 -25.026 5.261 1.00 97.50 761 ASN A N 1
ATOM 5838 C CA . ASN A 1 761 ? 9.363 -25.760 6.528 1.00 97.50 761 ASN A CA 1
ATOM 5839 C C . ASN A 1 761 ? 8.013 -26.446 6.843 1.00 97.50 761 ASN A C 1
ATOM 5841 O O . ASN A 1 761 ? 7.085 -25.765 7.299 1.00 97.50 761 ASN A O 1
ATOM 5845 N N . PRO A 1 762 ? 7.889 -27.767 6.613 1.00 97.25 762 PRO A N 1
ATOM 5846 C CA . PRO A 1 762 ? 6.633 -28.498 6.791 1.00 97.25 762 PRO A CA 1
ATOM 5847 C C . PRO A 1 762 ? 6.183 -28.561 8.257 1.00 97.25 762 PRO A C 1
ATOM 5849 O O . PRO A 1 762 ? 4.996 -28.378 8.532 1.00 97.25 762 PRO A O 1
ATOM 5852 N N . SER A 1 763 ? 7.104 -28.698 9.220 1.00 98.19 763 SER A N 1
ATOM 5853 C CA . SER A 1 763 ? 6.764 -28.675 10.651 1.00 98.19 763 SER A CA 1
ATOM 5854 C C . SER A 1 763 ? 6.090 -27.363 11.055 1.00 98.19 763 SER A C 1
ATOM 5856 O O . SER A 1 763 ? 5.051 -27.360 11.716 1.00 98.19 763 SER A O 1
ATOM 5858 N N . ALA A 1 764 ? 6.655 -26.228 10.628 1.00 97.31 764 ALA A N 1
ATOM 5859 C CA . ALA A 1 764 ? 6.114 -24.908 10.946 1.00 97.31 764 ALA A CA 1
ATOM 5860 C C . ALA A 1 764 ? 4.743 -24.677 10.293 1.00 97.31 764 ALA A C 1
ATOM 5862 O O . ALA A 1 764 ? 3.859 -24.082 10.916 1.00 97.31 764 ALA A O 1
ATOM 5863 N N . PHE A 1 765 ? 4.553 -25.167 9.062 1.00 97.56 765 PHE A N 1
ATOM 5864 C CA . PHE A 1 765 ? 3.266 -25.117 8.370 1.00 97.56 765 PHE A CA 1
ATOM 5865 C C . PHE A 1 765 ? 2.188 -25.866 9.155 1.00 97.56 765 PHE A C 1
ATOM 5867 O O . PHE A 1 765 ? 1.145 -25.286 9.456 1.00 97.56 765 PHE A O 1
ATOM 5874 N N . VAL A 1 766 ? 2.470 -27.104 9.567 1.00 97.50 766 VAL A N 1
ATOM 5875 C CA . VAL A 1 766 ? 1.532 -27.928 10.337 1.00 97.50 766 VAL A CA 1
ATOM 5876 C C . VAL A 1 766 ? 1.185 -27.292 11.679 1.00 97.50 766 VAL A C 1
ATOM 5878 O O . VAL A 1 766 ? 0.008 -27.153 12.002 1.00 97.50 766 VAL A O 1
ATOM 5881 N N . VAL A 1 767 ? 2.183 -26.851 12.452 1.00 97.25 767 VAL A N 1
ATOM 5882 C CA . VAL A 1 767 ? 1.931 -26.218 13.758 1.00 97.25 767 VAL A CA 1
ATOM 5883 C C . VAL A 1 767 ? 1.066 -24.968 13.601 1.00 97.25 767 VAL A C 1
ATOM 5885 O O . VAL A 1 767 ? 0.154 -24.748 14.396 1.00 97.25 767 VAL A O 1
ATOM 5888 N N . ARG A 1 768 ? 1.313 -24.165 12.562 1.00 96.62 768 ARG A N 1
ATOM 5889 C CA . ARG A 1 768 ? 0.508 -22.976 12.274 1.00 96.62 768 ARG A CA 1
ATOM 5890 C C . ARG A 1 768 ? -0.909 -23.335 11.827 1.00 96.62 768 ARG A C 1
ATOM 5892 O O . ARG A 1 768 ? -1.847 -22.687 12.270 1.00 96.62 768 ARG A O 1
ATOM 5899 N N . ALA A 1 769 ? -1.068 -24.353 10.984 1.00 96.38 769 ALA A N 1
ATOM 5900 C CA . ALA A 1 769 ? -2.363 -24.783 10.461 1.00 96.38 769 ALA A CA 1
ATOM 5901 C C . ALA A 1 769 ? -3.261 -25.440 11.524 1.00 96.38 769 ALA A C 1
ATOM 5903 O O . ALA A 1 769 ? -4.483 -25.302 11.448 1.00 96.38 769 ALA A O 1
ATOM 5904 N N . LEU A 1 770 ? -2.661 -26.116 12.512 1.00 96.31 770 LEU A N 1
ATOM 5905 C CA . LEU A 1 770 ? -3.356 -26.662 13.684 1.00 96.31 770 LEU A CA 1
ATOM 5906 C C . LEU A 1 770 ? -3.741 -25.569 14.691 1.00 96.31 770 LEU A C 1
ATOM 5908 O O . LEU A 1 770 ? -4.809 -25.637 15.284 1.00 96.31 770 LEU A O 1
ATOM 5912 N N . ASN A 1 771 ? -2.897 -24.548 14.867 1.00 94.12 771 ASN A N 1
ATOM 5913 C CA . ASN A 1 771 ? -3.176 -23.429 15.773 1.00 94.12 771 ASN A CA 1
ATOM 5914 C C . ASN A 1 771 ? -4.161 -22.395 15.198 1.00 94.12 771 ASN A C 1
ATOM 5916 O O . ASN A 1 771 ? -4.572 -21.494 15.925 1.00 94.12 771 ASN A O 1
ATOM 5920 N N . ASP A 1 772 ? -4.502 -22.480 13.910 1.00 90.56 772 ASP A N 1
ATOM 5921 C CA . ASP A 1 772 ? -5.426 -21.563 13.243 1.00 90.56 772 ASP A CA 1
ATOM 5922 C C . ASP A 1 772 ? -6.833 -22.189 13.154 1.00 90.56 772 ASP A C 1
ATOM 5924 O O . ASP A 1 772 ? -7.105 -22.967 12.230 1.00 90.56 772 ASP A O 1
ATOM 5928 N N . PRO A 1 773 ? -7.750 -21.864 14.089 1.00 76.19 773 PRO A N 1
ATOM 5929 C CA . PRO A 1 773 ? -9.087 -22.455 14.125 1.00 76.19 773 PRO A CA 1
ATOM 5930 C C . PRO A 1 773 ? -9.967 -21.998 12.954 1.00 76.19 773 PRO A C 1
ATOM 5932 O O . PRO A 1 773 ? -10.992 -22.615 12.672 1.00 76.19 773 PRO A O 1
ATOM 5935 N N . THR A 1 774 ? -9.592 -20.923 12.251 1.00 69.81 774 THR A N 1
ATOM 5936 C CA . THR A 1 774 ? -10.453 -20.285 11.242 1.00 69.81 774 THR A CA 1
ATOM 5937 C C . THR A 1 774 ? -10.425 -20.984 9.886 1.00 69.81 774 THR A C 1
ATOM 5939 O O . THR A 1 774 ? -11.356 -20.853 9.093 1.00 69.81 774 THR A O 1
ATOM 5942 N N . LYS A 1 775 ? -9.395 -21.791 9.619 1.00 65.06 775 LYS A N 1
ATOM 5943 C CA . LYS A 1 775 ? -9.234 -22.499 8.342 1.00 65.06 775 LYS A CA 1
ATOM 5944 C C . LYS A 1 775 ? -9.976 -23.839 8.263 1.00 65.06 775 LYS A C 1
ATOM 5946 O O . LYS A 1 775 ? -9.862 -24.520 7.248 1.00 65.06 775 LYS A O 1
ATOM 5951 N N . GLY A 1 776 ? -10.723 -24.222 9.300 1.00 49.31 776 GLY A N 1
ATOM 5952 C CA . GLY A 1 776 ? -11.367 -25.536 9.433 1.00 49.31 776 GLY A CA 1
ATOM 5953 C C . GLY A 1 776 ? -12.641 -25.785 8.613 1.00 49.31 776 GLY A C 1
ATOM 5954 O O . GLY A 1 776 ? -13.212 -26.856 8.745 1.00 49.31 776 GLY A O 1
ATOM 5955 N N . GLY A 1 777 ? -13.115 -24.851 7.780 1.00 44.78 777 GLY A N 1
ATOM 5956 C CA . GLY A 1 777 ? -14.396 -25.049 7.073 1.00 44.78 777 GLY A CA 1
ATOM 5957 C C . GLY A 1 777 ? -14.575 -24.305 5.752 1.00 44.78 777 GLY A C 1
ATOM 5958 O O . GLY A 1 777 ? -15.686 -24.231 5.241 1.00 44.78 777 GLY A O 1
ATOM 5959 N N . SER A 1 778 ? -13.509 -23.728 5.193 1.00 39.97 778 SER A N 1
ATOM 5960 C CA . SER A 1 778 ? -13.596 -22.910 3.978 1.00 39.97 778 SER A CA 1
ATOM 5961 C C . SER A 1 778 ? -12.421 -23.174 3.037 1.00 39.97 778 SER A C 1
ATOM 5963 O O . SER A 1 778 ? -11.679 -22.262 2.672 1.00 39.97 778 SER A O 1
ATOM 5965 N N . LEU A 1 779 ? -12.268 -24.421 2.591 1.00 43.66 779 LEU A N 1
ATOM 5966 C CA . LEU A 1 779 ? -11.668 -24.655 1.279 1.00 43.66 779 LEU A CA 1
ATOM 5967 C C . LEU A 1 779 ? -12.753 -24.379 0.231 1.00 43.66 779 LEU A C 1
ATOM 5969 O O . LEU A 1 779 ? -13.418 -25.281 -0.269 1.00 43.66 779 LEU A O 1
ATOM 5973 N N . GLY A 1 780 ? -12.967 -23.090 -0.053 1.00 36.59 780 GLY A N 1
ATOM 5974 C CA . GLY A 1 780 ? -13.626 -22.680 -1.290 1.00 36.59 780 GLY A CA 1
ATOM 5975 C C . GLY A 1 780 ? -12.833 -23.213 -2.492 1.00 36.59 780 GLY A C 1
ATOM 5976 O O . GLY A 1 780 ? -11.635 -23.480 -2.356 1.00 36.59 780 GLY A O 1
ATOM 5977 N N . PRO A 1 781 ? -13.474 -23.408 -3.654 1.00 32.53 781 PRO A N 1
ATOM 5978 C CA . PRO A 1 781 ? -12.814 -23.986 -4.814 1.00 32.53 781 PRO A CA 1
ATOM 5979 C C . PRO A 1 781 ? -11.658 -23.075 -5.244 1.00 32.53 781 PRO A C 1
ATOM 5981 O O . PRO A 1 781 ? -11.883 -21.979 -5.749 1.00 32.53 781 PRO A O 1
ATOM 5984 N N . MET A 1 782 ? -10.422 -23.522 -5.015 1.00 31.20 782 MET A N 1
ATOM 5985 C CA . MET A 1 782 ? -9.256 -22.971 -5.696 1.00 31.20 782 MET A CA 1
ATOM 5986 C C . MET A 1 782 ? -9.236 -23.537 -7.116 1.00 31.20 782 MET A C 1
ATOM 5988 O O . MET A 1 782 ? -8.960 -24.723 -7.307 1.00 31.20 782 MET A O 1
ATOM 5992 N N . TYR A 1 783 ? -9.549 -22.667 -8.072 1.00 35.28 783 TYR A N 1
ATOM 5993 C CA . TYR A 1 783 ? -8.835 -22.571 -9.340 1.00 35.28 783 TYR A CA 1
ATOM 5994 C C . TYR A 1 783 ? -8.205 -21.182 -9.398 1.00 35.28 783 TYR A C 1
ATOM 5996 O O . TYR A 1 783 ? -8.942 -20.204 -9.131 1.00 35.28 783 TYR A O 1
#

Secondary structure (DSSP, 8-state):
-PPPPPPPPPPPPPP---------------------HHHHHHHTT--HHHHHHHHTS-HHHHHHHHHHHHHSTTT-S-HHHHHHHHHHHT--HHHHHHHHHHSHHHHHHS-HHHHHHHHTB-HHHHHHHHHHHHHHGGG-S-HHHHHHHHHHHHHHTT-S-B-S---------------------------------------------------------------------------------------------------------S-PPPPPHHHHHHHHHHHHHHHHHHH-TT--HHHHHHHHTT-SHHHHHHHHHHHHHTTTS-S-HHHHHHHHHHHHHHHTTS-THHHHHHHHHHHHHHHHHHHHHHHTTTS-HHHHHHHHHHHHHH-HHHHHHHHHHHHHHHHTT--S-HHHHHHHHHHHHHTT------PPPP---------------------HHHHHHHHHHHHHHHTTTS-HHHHHHHHHHHHHH-HHHHHHHHHHHHHHHTTT--S-HHHHHHHHHHHHHTTPPPPPTTSGGG--------------------------------------------------------------------------HHHHHHHHHTT-TTTS-HHHHHHHHHS-HHHHHHHHHHHHHH---S-HHHHHHHHHHH---TTS---------------TTHHHHHTT--TT----HHHHTHHHHHTS-HHHHHHHHT-S-HHHHHHHHHHHHHTTTT-S-HHHHHHHHHH-GGGSS------

Foldseek 3Di:
DDDDDDDDDDDDDDDDDDDDDDDDDDPDDCPPPPDFLVNLCVVVVEDPLLVVLLVVDPRVQSVVLSVVCVVCVVPDPDSNVSSNCSSPPDDPLLNVQVVVCVPPVNVVQADPQLNVLLNQWDSVVSVVLVVVCVVCPPVPVRSNVSSNVVSVVCVVVVVTDGNPDDDPDDDDDDDDDDDDDDDDDDDDDDDDDDDDDDDDDDDDDDDDDDDDDDDDDDDDDDDDDDDDDDDDDDDDDDDDDDDDDDDDDDDDDDDDDDDDDDDDDDDDDPDDDDPDPVVVLVVQLVLLVVLCVVQPVPADPVLSVLLCVLVGSVLSNVLSVVLVVCPVVPPHSSVSSSVSSVVVVVVVVDPVVVVVVVVVLVVLQVVLVVLLVVCVVQADPLLSVLLVVCCVPVNSVLSVVLSVVLVVCVVVVNDPHSNVSSNVSSVCVVVVNDDDDDDDDDDDDDDDDDDDDDDDDDPDPPPLVVLVVVLVVLCVVCVVQADPLLSVLLVVLCVQVNSVLSVVLSVVLVVCVVVVNDPGSHVSSNVSSVCSNVPPDDDPPPPPPPDDDDDDDDDDDDDDDDDDDYDDDDDDDDDDDDDDDDDDDDDDDDDDDDDDDDDDDDDDDDDDDDDPDDPPCPDDVVVVVLCVVLVNVVLADPVLVVLCVPADVVQQVVQSVVCVVVDCDVRSNVSSVVSCVVDRDPVPPPPPDDDDDDDDDDDPPVVVVVVPDDVPPPDQLCVVLVVLLVQEDPVLVVCQVPPPDVVLSNVQSVVCVVCVVVDPHSSVSSVVSSVDPPVRPDPDDDD

Sequence (783 aa):
AARSAPPRPPCSPHPVSVELLGASVPAMGSEGYSISWEDKAAELGLDDLCMSALSAVPSERAHQILNDIHTKAGEIRSLSAYVNKAARQHWDEKEILRRALEADIWKDLLDDSAKGELRNVEPSCALAVLKDVRHLGGNVRNPSSYVCGTVRKRVAEGKLVAAVGGFQGQRSEHTQQRGSSQGQQQQLATLQPQQTSMMMGGASSSANNQMFMRAAMPAMAAAMMPGCMMWPFAMMQQAFATQAAAAFAQQAFATQSASSSTPIIRILPANAPQPKPREASQIDKLEIDAVVAELVPDLDEKAVERVYQLGSAEEARKALEVLVEMGDEVRNKSAFINGVVNKRLQAGMGGPEDEEDKEKEAERFGEWEDQLETFKEELDEQAINALRDVQAQMGTGAGIQILKDLTSKKEAGGIRNLSGFAYKMARTRLSGGVQGGGPPNITIFSPAPQADGWSDRIDTEINESELAAEFQNQMDRWSQDLDERAVKIMHDLQIRAGTSVSLDVLKELEIKVNKDELRNVSSFVYSMARQRIQGTPMPDKKNESQWDNRSAMPSAFAAMAMDGGPGPTPRSVREAYLPAGGSAKGGHWKGYSGWEDWNDRPHRGYGKARSQGDGGTASLPWIQDMMEQYDLKGKLDEICLQHMLTAQQARIVEILEDINDIGDVRNPSAFIQKSLKDCPDPGLIRKRGRSSDAAHDGNAWESMKRAHLDPESSEDPLLKYKELVNHMDEAAVGKLRNHPDQSRVRDILAEMATKILDIRNPSAFVVRALNDPTKGGSLGPMY

Organism: Alexandrium catenella (NCBI:txid2925)

Radius of gyration: 44.4 Å; chains: 1; bounding box: 137×112×125 Å

pLDDT: mean 72.1, std 27.96, range [26.83, 98.38]